Protein AF-0000000087409916 (afdb_homodimer)

Structure (mmCIF, N/CA/C/O backbone):
data_AF-0000000087409916-model_v1
#
loop_
_entity.id
_entity.type
_entity.pdbx_description
1 polymer 'TonB-dependent receptor'
#
loop_
_atom_site.group_PDB
_atom_site.id
_atom_site.type_symbol
_atom_site.label_atom_id
_atom_site.label_alt_id
_atom_site.label_comp_id
_atom_site.label_asym_id
_atom_site.label_entity_id
_atom_site.label_seq_id
_atom_site.pdbx_PDB_ins_code
_atom_site.Cartn_x
_atom_site.Cartn_y
_atom_site.Cartn_z
_atom_site.occupancy
_atom_site.B_iso_or_equiv
_atom_site.auth_seq_id
_atom_site.auth_comp_id
_atom_site.auth_asym_id
_atom_site.auth_atom_id
_atom_site.pdbx_PDB_model_num
ATOM 1 N N . MET A 1 1 ? -14.523 45.875 -46.938 1 24.95 1 MET A N 1
ATOM 2 C CA . MET A 1 1 ? -15.156 46.344 -45.688 1 24.95 1 MET A CA 1
ATOM 3 C C . MET A 1 1 ? -16.422 45.531 -45.406 1 24.95 1 MET A C 1
ATOM 5 O O . MET A 1 1 ? -17.5 45.875 -45.875 1 24.95 1 MET A O 1
ATOM 9 N N . TYR A 1 2 ? -16.422 44.188 -45.375 1 23.02 2 TYR A N 1
ATOM 10 C CA . TYR A 1 2 ? -17.234 43.094 -45.906 1 23.02 2 TYR A CA 1
ATOM 11 C C . TYR A 1 2 ? -18.422 42.781 -45 1 23.02 2 TYR A C 1
ATOM 13 O O . TYR A 1 2 ? -18.25 42.5 -43.812 1 23.02 2 TYR A O 1
ATOM 21 N N . LYS A 1 3 ? -19.516 43.531 -45.25 1 30.23 3 LYS A N 1
ATOM 22 C CA . LYS A 1 3 ? -20.688 43.906 -44.469 1 30.23 3 LYS A CA 1
ATOM 23 C C . LYS A 1 3 ? -21.5 42.688 -44.031 1 30.23 3 LYS A C 1
ATOM 25 O O . LYS A 1 3 ? -22.5 42.344 -44.688 1 30.23 3 LYS A O 1
ATOM 30 N N . PRO A 1 4 ? -20.906 41.469 -43.625 1 27.36 4 PRO A N 1
ATOM 31 C CA . PRO A 1 4 ? -21.5 40.188 -43.906 1 27.36 4 PRO A CA 1
ATOM 32 C C . PRO A 1 4 ? -22.844 39.969 -43.219 1 27.36 4 PRO A C 1
ATOM 34 O O . PRO A 1 4 ? -23.031 40.406 -42.094 1 27.36 4 PRO A O 1
ATOM 37 N N . ILE A 1 5 ? -24.047 39.906 -43.875 1 28.89 5 ILE A N 1
ATOM 38 C CA . ILE A 1 5 ? -25.5 39.969 -43.781 1 28.89 5 ILE A CA 1
ATOM 39 C C . ILE A 1 5 ? -26.016 38.844 -42.906 1 28.89 5 ILE A C 1
ATOM 41 O O . ILE A 1 5 ? -25.656 37.656 -43.094 1 28.89 5 ILE A O 1
ATOM 45 N N . PHE A 1 6 ? -26.531 39.062 -41.625 1 28.78 6 PHE A N 1
ATOM 46 C CA . PHE A 1 6 ? -26.875 38.312 -40.406 1 28.78 6 PHE A CA 1
ATOM 47 C C . PHE A 1 6 ? -28.016 37.344 -40.688 1 28.78 6 PHE A C 1
ATOM 49 O O . PHE A 1 6 ? -29.156 37.781 -40.906 1 28.78 6 PHE A O 1
ATOM 56 N N . ASN A 1 7 ? -27.797 36.125 -41.438 1 23.36 7 ASN A N 1
ATOM 57 C CA . ASN A 1 7 ? -28.547 35.219 -42.281 1 23.36 7 ASN A CA 1
ATOM 58 C C . ASN A 1 7 ? -29.797 34.719 -41.562 1 23.36 7 ASN A C 1
ATOM 60 O O . ASN A 1 7 ? -30.844 34.531 -42.188 1 23.36 7 ASN A O 1
ATOM 64 N N . LYS A 1 8 ? -29.719 34.031 -40.281 1 23.89 8 LYS A N 1
ATOM 65 C CA . LYS A 1 8 ? -29.641 32.594 -40.125 1 23.89 8 LYS A CA 1
ATOM 66 C C . LYS A 1 8 ? -30.891 32.031 -39.469 1 23.89 8 LYS A C 1
ATOM 68 O O . LYS A 1 8 ? -30.953 30.859 -39.125 1 23.89 8 LYS A O 1
ATOM 73 N N . ARG A 1 9 ? -32.062 32.781 -39.094 1 25.3 9 ARG A N 1
ATOM 74 C CA . ARG A 1 9 ? -32.938 32.156 -38.094 1 25.3 9 ARG A CA 1
ATOM 75 C C . ARG A 1 9 ? -34.031 31.344 -38.75 1 25.3 9 ARG A C 1
ATOM 77 O O . ARG A 1 9 ? -35.219 31.5 -38.406 1 25.3 9 ARG A O 1
ATOM 84 N N . ASN A 1 10 ? -34.062 30.406 -39.719 1 22.73 10 ASN A N 1
ATOM 85 C CA . ASN A 1 10 ? -35.188 30.141 -40.625 1 22.73 10 ASN A CA 1
ATOM 86 C C . ASN A 1 10 ? -36.281 29.359 -39.906 1 22.73 10 ASN A C 1
ATOM 88 O O . ASN A 1 10 ? -36.062 28.234 -39.469 1 22.73 10 ASN A O 1
ATOM 92 N N . VAL A 1 11 ? -37.219 30.016 -39.312 1 28.17 11 VAL A N 1
ATOM 93 C CA . VAL A 1 11 ? -38.219 29.453 -38.406 1 28.17 11 VAL A CA 1
ATOM 94 C C . VAL A 1 11 ? -39.25 28.672 -39.188 1 28.17 11 VAL A C 1
ATOM 96 O O . VAL A 1 11 ? -39.906 29.203 -40.094 1 28.17 11 VAL A O 1
ATOM 99 N N . LEU A 1 12 ? -39.062 27.406 -39.562 1 27.73 12 LEU A N 1
ATOM 100 C CA . LEU A 1 12 ? -39.812 26.625 -40.562 1 27.73 12 LEU A CA 1
ATOM 101 C C . LEU A 1 12 ? -41.25 26.484 -40.156 1 27.73 12 LEU A C 1
ATOM 103 O O . LEU A 1 12 ? -41.562 26.016 -39.062 1 27.73 12 LEU A O 1
ATOM 107 N N . LYS A 1 13 ? -42.062 27.422 -40.75 1 27.22 13 LYS A N 1
ATOM 108 C CA . LYS A 1 13 ? -43.469 27.625 -40.5 1 27.22 13 LYS A CA 1
ATOM 109 C C . LYS A 1 13 ? -44.344 26.594 -41.219 1 27.22 13 LYS A C 1
ATOM 111 O O . LYS A 1 13 ? -44.219 26.453 -42.438 1 27.22 13 LYS A O 1
ATOM 116 N N . PHE A 1 14 ? -44.844 25.516 -40.625 1 29.8 14 PHE A N 1
ATOM 117 C CA . PHE A 1 14 ? -45.531 24.359 -41.188 1 29.8 14 PHE A CA 1
ATOM 118 C C . PHE A 1 14 ? -46.938 24.75 -41.625 1 29.8 14 PHE A C 1
ATOM 120 O O . PHE A 1 14 ? -47.781 25.141 -40.812 1 29.8 14 PHE A O 1
ATOM 127 N N . ILE A 1 15 ? -47.062 25.406 -42.812 1 24.64 15 ILE A N 1
ATOM 128 C CA . ILE A 1 15 ? -48.281 26.062 -43.188 1 24.64 15 ILE A CA 1
ATOM 129 C C . ILE A 1 15 ? -49.375 25.016 -43.5 1 24.64 15 ILE A C 1
ATOM 131 O O . ILE A 1 15 ? -50.469 25.094 -43 1 24.64 15 ILE A O 1
ATOM 135 N N . HIS A 1 16 ? -49.625 24.703 -44.781 1 27.64 16 HIS A N 1
ATOM 136 C CA . HIS A 1 16 ? -50.938 24.469 -45.375 1 27.64 16 HIS A CA 1
ATOM 137 C C . HIS A 1 16 ? -51.281 23 -45.375 1 27.64 16 HIS A C 1
ATOM 139 O O . HIS A 1 16 ? -50.469 22.141 -45.719 1 27.64 16 HIS A O 1
ATOM 145 N N . PHE A 1 17 ? -52.531 22.703 -44.875 1 30.12 17 PHE A N 1
ATOM 146 C CA . PHE A 1 17 ? -53.156 21.453 -44.438 1 30.12 17 PHE A CA 1
ATOM 147 C C . PHE A 1 17 ? -53.781 20.719 -45.625 1 30.12 17 PHE A C 1
ATOM 149 O O . PHE A 1 17 ? -55 20.766 -45.844 1 30.12 17 PHE A O 1
ATOM 156 N N . ASN A 1 18 ? -53.281 20.688 -46.875 1 27.28 18 ASN A N 1
ATOM 157 C CA . ASN A 1 18 ? -54.188 20.297 -47.969 1 27.28 18 ASN A CA 1
ATOM 158 C C . ASN A 1 18 ? -54.812 18.938 -47.688 1 27.28 18 ASN A C 1
ATOM 160 O O . ASN A 1 18 ? -54.281 18.125 -46.938 1 27.28 18 ASN A O 1
ATOM 164 N N . ASN A 1 19 ? -56 18.562 -48.406 1 27.33 19 ASN A N 1
ATOM 165 C CA . ASN A 1 19 ? -57.188 17.719 -48.281 1 27.33 19 ASN A CA 1
ATOM 166 C C . ASN A 1 19 ? -56.844 16.25 -48.344 1 27.33 19 ASN A C 1
ATOM 168 O O . ASN A 1 19 ? -57.75 15.398 -48.438 1 27.33 19 ASN A O 1
ATOM 172 N N . HIS A 1 20 ? -56 15.852 -49.281 1 26.16 20 HIS A N 1
ATOM 173 C CA . HIS A 1 20 ? -56.062 14.453 -49.688 1 26.16 20 HIS A CA 1
ATOM 174 C C . HIS A 1 20 ? -55.969 13.508 -48.5 1 26.16 20 HIS A C 1
ATOM 176 O O . HIS A 1 20 ? -55.375 13.859 -47.469 1 26.16 20 HIS A O 1
ATOM 182 N N . SER A 1 21 ? -56.688 12.211 -48.625 1 23.44 21 SER A N 1
ATOM 183 C CA . SER A 1 21 ? -57.219 11.438 -47.5 1 23.44 21 SER A CA 1
ATOM 184 C C . SER A 1 21 ? -56.156 11.297 -46.375 1 23.44 21 SER A C 1
ATOM 186 O O . SER A 1 21 ? -56.438 11.555 -45.219 1 23.44 21 SER A O 1
ATOM 188 N N . TYR A 1 22 ? -55.469 10.07 -46.5 1 27.27 22 TYR A N 1
ATOM 189 C CA . TYR A 1 22 ? -55.094 9.273 -45.344 1 27.27 22 TYR A CA 1
ATOM 190 C C . TYR A 1 22 ? -54 9.969 -44.562 1 27.27 22 TYR A C 1
ATOM 192 O O . TYR A 1 22 ? -53.281 9.328 -43.781 1 27.27 22 TYR A O 1
ATOM 200 N N . SER A 1 23 ? -53.594 11.148 -44.969 1 22.56 23 SER A N 1
ATOM 201 C CA . SER A 1 23 ? -52.25 11.703 -45 1 22.56 23 SER A CA 1
ATOM 202 C C . SER A 1 23 ? -51.75 12.016 -43.594 1 22.56 23 SER A C 1
ATOM 204 O O . SER A 1 23 ? -50.531 12.055 -43.344 1 22.56 23 SER A O 1
ATOM 206 N N . LEU A 1 24 ? -52.594 12.688 -42.781 1 21.72 24 LEU A N 1
ATOM 207 C CA . LEU A 1 24 ? -51.875 13.695 -42.031 1 21.72 24 LEU A CA 1
ATOM 208 C C . LEU A 1 24 ? -51.125 13.062 -40.875 1 21.72 24 LEU A C 1
ATOM 210 O O . LEU A 1 24 ? -49.969 13.406 -40.594 1 21.72 24 LEU A O 1
ATOM 214 N N . PHE A 1 25 ? -51.812 12.375 -39.812 1 22.84 25 PHE A N 1
ATOM 215 C CA . PHE A 1 25 ? -51.688 12.016 -38.406 1 22.84 25 PHE A CA 1
ATOM 216 C C . PHE A 1 25 ? -50.781 10.789 -38.25 1 22.84 25 PHE A C 1
ATOM 218 O O . PHE A 1 25 ? -50.719 10.219 -37.156 1 22.84 25 PHE A O 1
ATOM 225 N N . SER A 1 26 ? -50.125 10.086 -39.375 1 23.95 26 SER A N 1
ATOM 226 C CA . SER A 1 26 ? -48.781 9.891 -39.969 1 23.95 26 SER A CA 1
ATOM 227 C C . SER A 1 26 ? -48 11.195 -39.969 1 23.95 26 SER A C 1
ATOM 229 O O . SER A 1 26 ? -46.875 11.234 -40.469 1 23.95 26 SER A O 1
ATOM 231 N N . VAL A 1 27 ? -48.75 12.391 -39.656 1 24.75 27 VAL A N 1
ATOM 232 C CA . VAL A 1 27 ? -48.781 13.734 -39.094 1 24.75 27 VAL A CA 1
ATOM 233 C C . VAL A 1 27 ? -48.719 13.648 -37.562 1 24.75 27 VAL A C 1
ATOM 235 O O . VAL A 1 27 ? -49.188 12.68 -36.969 1 24.75 27 VAL A O 1
ATOM 238 N N . ILE A 1 28 ? -49.031 14.484 -36.25 1 25.75 28 ILE A N 1
ATOM 239 C CA . ILE A 1 28 ? -48.031 14.5 -35.188 1 25.75 28 ILE A CA 1
ATOM 240 C C . ILE A 1 28 ? -48.125 13.219 -34.375 1 25.75 28 ILE A C 1
ATOM 242 O O . ILE A 1 28 ? -49.156 12.977 -33.719 1 25.75 28 ILE A O 1
ATOM 246 N N . GLY A 1 29 ? -48.125 12.023 -34.719 1 20.98 29 GLY A N 1
ATOM 247 C CA . GLY A 1 29 ? -48.375 10.625 -34.438 1 20.98 29 GLY A CA 1
ATOM 248 C C . GLY A 1 29 ? -47.906 10.227 -33.031 1 20.98 29 GLY A C 1
ATOM 249 O O . GLY A 1 29 ? -47.625 9.055 -32.781 1 20.98 29 GLY A O 1
ATOM 250 N N . LYS A 1 30 ? -47.438 11.148 -32.219 1 22.72 30 LYS A N 1
ATOM 251 C CA . LYS A 1 30 ? -46.594 10.766 -31.078 1 22.72 30 LYS A CA 1
ATOM 252 C C . LYS A 1 30 ? -47.438 10.156 -29.969 1 22.72 30 LYS A C 1
ATOM 254 O O . LYS A 1 30 ? -48.406 10.75 -29.531 1 22.72 30 LYS A O 1
ATOM 259 N N . GLU A 1 31 ? -47.594 8.812 -29.922 1 23.45 31 GLU A N 1
ATOM 260 C CA . GLU A 1 31 ? -48.375 7.996 -29 1 23.45 31 GLU A CA 1
ATOM 261 C C . GLU A 1 31 ? -48.031 8.328 -27.547 1 23.45 31 GLU A C 1
ATOM 263 O O . GLU A 1 31 ? -46.875 8.305 -27.156 1 23.45 31 GLU A O 1
ATOM 268 N N . VAL A 1 32 ? -48.719 9.211 -26.969 1 24.86 32 VAL A N 1
ATOM 269 C CA . VAL A 1 32 ? -48.469 9.664 -25.609 1 24.86 32 VAL A CA 1
ATOM 270 C C . VAL A 1 32 ? -48.938 8.594 -24.609 1 24.86 32 VAL A C 1
ATOM 272 O O . VAL A 1 32 ? -50.125 8.234 -24.578 1 24.86 32 VAL A O 1
ATOM 275 N N . ILE A 1 33 ? -48.125 7.516 -24.438 1 22.28 33 ILE A N 1
ATOM 276 C CA . ILE A 1 33 ? -48.5 6.34 -23.641 1 22.28 33 ILE A CA 1
ATOM 277 C C . ILE A 1 33 ? -48.781 6.758 -22.203 1 22.28 33 ILE A C 1
ATOM 279 O O . ILE A 1 33 ? -47.938 7.387 -21.547 1 22.28 33 ILE A O 1
ATOM 283 N N . ILE A 1 34 ? -50.062 6.883 -21.906 1 24.91 34 ILE A N 1
ATOM 284 C CA . ILE A 1 34 ? -50.594 7.375 -20.656 1 24.91 34 ILE A CA 1
ATOM 285 C C . ILE A 1 34 ? -50.5 6.293 -19.578 1 24.91 34 ILE A C 1
ATOM 287 O O . ILE A 1 34 ? -51.094 5.23 -19.703 1 24.91 34 ILE A O 1
ATOM 291 N N . GLY A 1 35 ? -49.281 5.977 -19.109 1 21.17 35 GLY A N 1
ATOM 292 C CA . GLY A 1 35 ? -49.062 4.867 -18.188 1 21.17 35 GLY A CA 1
ATOM 293 C C . GLY A 1 35 ? -49.906 4.984 -16.922 1 21.17 35 GLY A C 1
ATOM 294 O O . GLY A 1 35 ? -49.875 6.02 -16.25 1 21.17 35 GLY A O 1
ATOM 295 N N . VAL A 1 36 ? -51.031 4.258 -16.922 1 22.45 36 VAL A N 1
ATOM 296 C CA . VAL A 1 36 ? -52.094 4.254 -15.898 1 22.45 36 VAL A CA 1
ATOM 297 C C . VAL A 1 36 ? -51.562 3.598 -14.625 1 22.45 36 VAL A C 1
ATOM 299 O O . VAL A 1 36 ? -51 2.504 -14.672 1 22.45 36 VAL A O 1
ATOM 302 N N . LEU A 1 37 ? -51.281 4.32 -13.633 1 20.61 37 LEU A N 1
ATOM 303 C CA . LEU A 1 37 ? -50.781 4.008 -12.297 1 20.61 37 LEU A CA 1
ATOM 304 C C . LEU A 1 37 ? -51.75 3.102 -11.547 1 20.61 37 LEU A C 1
ATOM 306 O O . LEU A 1 37 ? -52.812 3.537 -11.148 1 20.61 37 LEU A O 1
ATOM 310 N N . SER A 1 38 ? -51.969 1.78 -12.047 1 20.62 38 SER A N 1
ATOM 311 C CA . SER A 1 38 ? -53 0.954 -11.406 1 20.62 38 SER A CA 1
ATOM 312 C C . SER A 1 38 ? -52.656 0.692 -9.945 1 20.62 38 SER A C 1
ATOM 314 O O . SER A 1 38 ? -51.5 0.428 -9.609 1 20.62 38 SER A O 1
ATOM 316 N N . VAL A 1 39 ? -53.406 1.219 -9.047 1 22.33 39 VAL A N 1
ATOM 317 C CA . VAL A 1 39 ? -53.438 1.222 -7.586 1 22.33 39 VAL A CA 1
ATOM 318 C C . VAL A 1 39 ? -53.719 -0.186 -7.074 1 22.33 39 VAL A C 1
ATOM 320 O O . VAL A 1 39 ? -54.812 -0.73 -7.312 1 22.33 39 VAL A O 1
ATOM 323 N N . ALA A 1 40 ? -52.75 -1.167 -7.285 1 21.67 40 ALA A N 1
ATOM 324 C CA . ALA A 1 40 ? -53.031 -2.58 -7.047 1 21.67 40 ALA A CA 1
ATOM 325 C C . ALA A 1 40 ? -53.594 -2.799 -5.641 1 21.67 40 ALA A C 1
ATOM 327 O O . ALA A 1 40 ? -53.094 -2.209 -4.676 1 21.67 40 ALA A O 1
ATOM 328 N N . THR A 1 41 ? -54.812 -3.277 -5.535 1 21 41 THR A N 1
ATOM 329 C CA . THR A 1 41 ? -55.75 -3.65 -4.473 1 21 41 THR A CA 1
ATOM 330 C C . THR A 1 41 ? -55.188 -4.785 -3.629 1 21 41 THR A C 1
ATOM 332 O O . THR A 1 41 ? -54.344 -5.562 -4.105 1 21 41 THR A O 1
ATOM 335 N N . LEU A 1 42 ? -55.375 -4.805 -2.281 1 22.62 42 LEU A N 1
ATOM 336 C CA . LEU A 1 42 ? -54.969 -5.465 -1.042 1 22.62 42 LEU A CA 1
ATOM 337 C C . LEU A 1 42 ? -55.375 -6.938 -1.059 1 22.62 42 LEU A C 1
ATOM 339 O O . LEU A 1 42 ? -56.375 -7.32 -0.424 1 22.62 42 LEU A O 1
ATOM 343 N N . GLN A 1 43 ? -55.281 -7.75 -2.262 1 20.45 43 GLN A N 1
ATOM 344 C CA . GLN A 1 43 ? -56.031 -8.992 -2.203 1 20.45 43 GLN A CA 1
ATOM 345 C C . GLN A 1 43 ? -55.469 -9.922 -1.125 1 20.45 43 GLN A C 1
ATOM 347 O O . GLN A 1 43 ? -54.281 -9.914 -0.847 1 20.45 43 GLN A O 1
ATOM 352 N N . HIS A 1 44 ? -56.344 -10.5 -0.271 1 22.73 44 HIS A N 1
ATOM 353 C CA . HIS A 1 44 ? -56.375 -11.352 0.91 1 22.73 44 HIS A CA 1
ATOM 354 C C . HIS A 1 44 ? -55.812 -12.734 0.608 1 22.73 44 HIS A C 1
ATOM 356 O O . HIS A 1 44 ? -56.406 -13.492 -0.177 1 22.73 44 HIS A O 1
ATOM 362 N N . ALA A 1 45 ? -54.562 -12.906 0.102 1 22.7 45 ALA A N 1
ATOM 363 C CA . ALA A 1 45 ? -54.25 -14.234 -0.414 1 22.7 45 ALA A CA 1
ATOM 364 C C . ALA A 1 45 ? -54.281 -15.281 0.695 1 22.7 45 ALA A C 1
ATOM 366 O O . ALA A 1 45 ? -53.656 -15.102 1.751 1 22.7 45 ALA A O 1
ATOM 367 N N . THR A 1 46 ? -55.344 -16.078 0.698 1 21.53 46 THR A N 1
ATOM 368 C CA . THR A 1 46 ? -55.656 -17.203 1.551 1 21.53 46 THR A CA 1
ATOM 369 C C . THR A 1 46 ? -54.531 -18.219 1.591 1 21.53 46 THR A C 1
ATOM 371 O O . THR A 1 46 ? -53.844 -18.422 0.589 1 21.53 46 THR A O 1
ATOM 374 N N . ALA A 1 47 ? -54.094 -18.562 2.777 1 22.47 47 ALA A N 1
ATOM 375 C CA . ALA A 1 47 ? -53.031 -19.406 3.32 1 22.47 47 ALA A CA 1
ATOM 376 C C . ALA A 1 47 ? -53.125 -20.828 2.768 1 22.47 47 ALA A C 1
ATOM 378 O O . ALA A 1 47 ? -53.906 -21.641 3.268 1 22.47 47 ALA A O 1
ATOM 379 N N . ASN A 1 48 ? -53.375 -21.109 1.359 1 21.39 48 ASN A N 1
ATOM 380 C CA . ASN A 1 48 ? -53.594 -22.516 1.025 1 21.39 48 ASN A CA 1
ATOM 381 C C . ASN A 1 48 ? -52.438 -23.391 1.424 1 21.39 48 ASN A C 1
ATOM 383 O O . ASN A 1 48 ? -51.281 -23.016 1.251 1 21.39 48 ASN A O 1
ATOM 387 N N . SER A 1 49 ? -52.625 -24.406 2.287 1 22.81 49 SER A N 1
ATOM 388 C CA . SER A 1 49 ? -51.875 -25.5 2.885 1 22.81 49 SER A CA 1
ATOM 389 C C . SER A 1 49 ? -51.156 -26.328 1.823 1 22.81 49 SER A C 1
ATOM 391 O O . SER A 1 49 ? -51.781 -27.078 1.07 1 22.81 49 SER A O 1
ATOM 393 N N . ILE A 1 50 ? -50.375 -25.656 0.863 1 23.39 50 ILE A N 1
ATOM 394 C CA . ILE A 1 50 ? -49.875 -26.516 -0.201 1 23.39 50 ILE A CA 1
ATOM 395 C C . ILE A 1 50 ? -49 -27.641 0.399 1 23.39 50 ILE A C 1
ATOM 397 O O . ILE A 1 50 ? -48.031 -27.375 1.086 1 23.39 50 ILE A O 1
ATOM 401 N N . SER A 1 51 ? -49.594 -28.812 0.686 1 23.7 51 SER A N 1
ATOM 402 C CA . SER A 1 51 ? -49.062 -30.141 0.983 1 23.7 51 SER A CA 1
ATOM 403 C C . SER A 1 51 ? -47.906 -30.5 0.054 1 23.7 51 SER A C 1
ATOM 405 O O . SER A 1 51 ? -48.094 -30.531 -1.167 1 23.7 51 SER A O 1
ATOM 407 N N . ILE A 1 52 ? -46.781 -29.953 0.356 1 23.64 52 ILE A N 1
ATOM 408 C CA . ILE A 1 52 ? -45.531 -30.203 -0.377 1 23.64 52 ILE A CA 1
ATOM 409 C C . ILE A 1 52 ? -45.281 -31.719 -0.456 1 23.64 52 ILE A C 1
ATOM 411 O O . ILE A 1 52 ? -45.031 -32.375 0.563 1 23.64 52 ILE A O 1
ATOM 415 N N . ASP A 1 53 ? -46.094 -32.375 -1.256 1 23.39 53 ASP A N 1
ATOM 416 C CA . ASP A 1 53 ? -45.875 -33.781 -1.619 1 23.39 53 ASP A CA 1
ATOM 417 C C . ASP A 1 53 ? -44.406 -34 -2.031 1 23.39 53 ASP A C 1
ATOM 419 O O . ASP A 1 53 ? -43.844 -33.188 -2.766 1 23.39 53 ASP A O 1
ATOM 423 N N . THR A 1 54 ? -43.688 -34.719 -1.24 1 24.84 54 THR A N 1
ATOM 424 C CA . THR A 1 54 ? -42.312 -35.281 -1.313 1 24.84 54 THR A CA 1
ATOM 425 C C . THR A 1 54 ? -42.094 -35.969 -2.666 1 24.84 54 THR A C 1
ATOM 427 O O . THR A 1 54 ? -42.156 -37.188 -2.775 1 24.84 54 THR A O 1
ATOM 430 N N . ASP A 1 55 ? -42.656 -35.406 -3.742 1 24.09 55 ASP A N 1
ATOM 431 C CA . ASP A 1 55 ? -42.406 -36.188 -4.938 1 24.09 55 ASP A CA 1
ATOM 432 C C . ASP A 1 55 ? -40.906 -36.406 -5.141 1 24.09 55 ASP A C 1
ATOM 434 O O . ASP A 1 55 ? -40.094 -35.562 -4.715 1 24.09 55 ASP A O 1
ATOM 438 N N . ARG A 1 56 ? -40.531 -37.625 -5.629 1 27.16 56 ARG A N 1
ATOM 439 C CA . ARG A 1 56 ? -39.312 -38.281 -6.09 1 27.16 56 ARG A CA 1
ATOM 440 C C . ARG A 1 56 ? -38.562 -37.438 -7.086 1 27.16 56 ARG A C 1
ATOM 442 O O . ARG A 1 56 ? -38.969 -37.281 -8.234 1 27.16 56 ARG A O 1
ATOM 449 N N . ILE A 1 57 ? -38.094 -36.281 -6.645 1 26.22 57 ILE A N 1
ATOM 450 C CA . ILE A 1 57 ? -37.281 -35.438 -7.5 1 26.22 57 ILE A CA 1
ATOM 451 C C . ILE A 1 57 ? -36.156 -36.25 -8.148 1 26.22 57 ILE A C 1
ATOM 453 O O . ILE A 1 57 ? -35.281 -36.781 -7.461 1 26.22 57 ILE A O 1
ATOM 457 N N . ASP A 1 58 ? -36.406 -36.906 -9.297 1 24.12 58 ASP A N 1
ATOM 458 C CA . ASP A 1 58 ? -35.562 -37.656 -10.203 1 24.12 58 ASP A CA 1
ATOM 459 C C . ASP A 1 58 ? -34.281 -36.875 -10.508 1 24.12 58 ASP A C 1
ATOM 461 O O . ASP A 1 58 ? -34.25 -35.656 -10.438 1 24.12 58 ASP A O 1
ATOM 465 N N . ASN A 1 59 ? -33.062 -37.625 -10.672 1 26.27 59 ASN A N 1
ATOM 466 C CA . ASN A 1 59 ? -31.656 -37.375 -10.852 1 26.27 59 ASN A CA 1
ATOM 467 C C . ASN A 1 59 ? -31.406 -36.344 -11.961 1 26.27 59 ASN A C 1
ATOM 469 O O . ASN A 1 59 ? -30.266 -35.938 -12.195 1 26.27 59 ASN A O 1
ATOM 473 N N . ASP A 1 60 ? -32.312 -36.25 -12.938 1 28.25 60 ASP A N 1
ATOM 474 C CA . ASP A 1 60 ? -32.062 -35.5 -14.156 1 28.25 60 ASP A CA 1
ATOM 475 C C . ASP A 1 60 ? -32.031 -34 -13.859 1 28.25 60 ASP A C 1
ATOM 477 O O . ASP A 1 60 ? -31.672 -33.188 -14.727 1 28.25 60 ASP A O 1
ATOM 481 N N . THR A 1 61 ? -32.781 -33.469 -12.961 1 31.2 61 THR A N 1
ATOM 482 C CA . THR A 1 61 ? -32.969 -32.031 -12.727 1 31.2 61 THR A CA 1
ATOM 483 C C . THR A 1 61 ? -31.688 -31.453 -12.109 1 31.2 61 THR A C 1
ATOM 485 O O . THR A 1 61 ? -31.594 -30.234 -11.953 1 31.2 61 THR A O 1
ATOM 488 N N . MET A 1 62 ? -30.859 -32.188 -11.578 1 30.62 62 MET A N 1
ATOM 489 C CA . MET A 1 62 ? -29.656 -31.625 -10.969 1 30.62 62 MET A CA 1
ATOM 490 C C . MET A 1 62 ? -28.688 -31.125 -12.039 1 30.62 62 MET A C 1
ATOM 492 O O . MET A 1 62 ? -27.812 -30.297 -11.758 1 30.62 62 MET A O 1
ATOM 496 N N . ALA A 1 63 ? -28.562 -31.719 -13.211 1 33.75 63 ALA A N 1
ATOM 497 C CA . ALA A 1 63 ? -27.625 -31.312 -14.242 1 33.75 63 ALA A CA 1
ATOM 498 C C . ALA A 1 63 ? -28.016 -29.953 -14.836 1 33.75 63 ALA A C 1
ATOM 500 O O . ALA A 1 63 ? -27.141 -29.125 -15.117 1 33.75 63 ALA A O 1
ATOM 501 N N . THR A 1 64 ? -29.266 -29.75 -15.148 1 34.41 64 THR A N 1
ATOM 502 C CA . THR A 1 64 ? -29.719 -28.484 -15.719 1 34.41 64 THR A CA 1
ATOM 503 C C . THR A 1 64 ? -29.422 -27.328 -14.758 1 34.41 64 THR A C 1
ATOM 505 O O . THR A 1 64 ? -29.156 -26.203 -15.195 1 34.41 64 THR A O 1
ATOM 508 N N . ASP A 1 65 ? -29.484 -27.516 -13.5 1 34.28 65 ASP A N 1
ATOM 509 C CA . ASP A 1 65 ? -29.297 -26.484 -12.484 1 34.28 65 ASP A CA 1
ATOM 510 C C . ASP A 1 65 ? -27.812 -26.109 -12.352 1 34.28 65 ASP A C 1
ATOM 512 O O . ASP A 1 65 ? -27.484 -24.984 -11.992 1 34.28 65 ASP A O 1
ATOM 516 N N . ARG A 1 66 ? -26.953 -27 -12.703 1 38.94 66 ARG A N 1
ATOM 517 C CA . ARG A 1 66 ? -25.531 -26.766 -12.57 1 38.94 66 ARG A CA 1
ATOM 518 C C . ARG A 1 66 ? -25.016 -25.859 -13.68 1 38.94 66 ARG A C 1
ATOM 520 O O . ARG A 1 66 ? -24.125 -25.031 -13.453 1 38.94 66 ARG A O 1
ATOM 527 N N . ASN A 1 67 ? -25.406 -26.125 -14.898 1 40.44 67 ASN A N 1
ATOM 528 C CA . ASN A 1 67 ? -25.016 -25.219 -15.977 1 40.44 67 ASN A CA 1
ATOM 529 C C . ASN A 1 67 ? -25.5 -23.797 -15.711 1 40.44 67 ASN A C 1
ATOM 531 O O . ASN A 1 67 ? -24.797 -22.828 -16 1 40.44 67 ASN A O 1
ATOM 535 N N . VAL A 1 68 ? -26.703 -23.656 -15.203 1 37.94 68 VAL A N 1
ATOM 536 C CA . VAL A 1 68 ? -27.25 -22.375 -14.797 1 37.94 68 VAL A CA 1
ATOM 537 C C . VAL A 1 68 ? -26.422 -21.781 -13.656 1 37.94 68 VAL A C 1
ATOM 539 O O . VAL A 1 68 ? -26.156 -20.578 -13.625 1 37.94 68 VAL A O 1
ATOM 542 N N . VAL A 1 69 ? -25.875 -22.625 -12.883 1 41.62 69 VAL A N 1
ATOM 543 C CA . VAL A 1 69 ? -25.125 -22.188 -11.719 1 41.62 69 VAL A CA 1
ATOM 544 C C . VAL A 1 69 ? -23.766 -21.641 -12.172 1 41.62 69 VAL A C 1
ATOM 546 O O . VAL A 1 69 ? -23.312 -20.594 -11.688 1 41.62 69 VAL A O 1
ATOM 549 N N . LEU A 1 70 ? -23.203 -22.344 -13.117 1 44.97 70 LEU A N 1
ATOM 550 C CA . LEU A 1 70 ? -21.922 -21.844 -13.586 1 44.97 70 LEU A CA 1
ATOM 551 C C . LEU A 1 70 ? -22.078 -20.5 -14.305 1 44.97 70 LEU A C 1
ATOM 553 O O . LEU A 1 70 ? -21.234 -19.609 -14.172 1 44.97 70 LEU A O 1
ATOM 557 N N . GLU A 1 7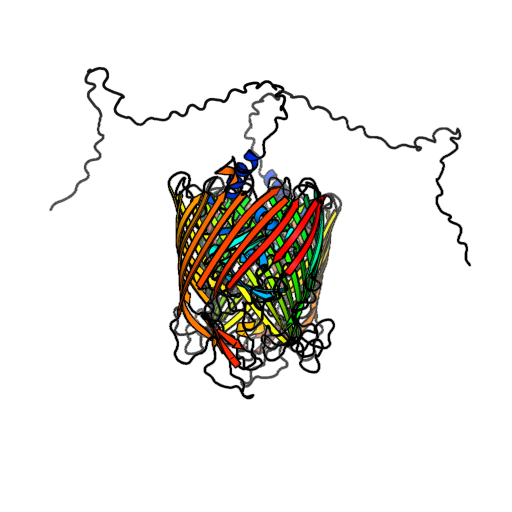1 ? -23.109 -20.469 -15.07 1 46.22 71 GLU A N 1
ATOM 558 C CA . GLU A 1 71 ? -23.359 -19.219 -15.773 1 46.22 71 GLU A CA 1
ATOM 559 C C . GLU A 1 71 ? -23.578 -18.062 -14.797 1 46.22 71 GLU A C 1
ATOM 561 O O . GLU A 1 71 ? -23.297 -16.906 -15.125 1 46.22 71 GLU A O 1
ATOM 566 N N . GLU A 1 72 ? -23.906 -18.469 -13.609 1 47.16 72 GLU A N 1
ATOM 567 C CA . GLU A 1 72 ? -24.25 -17.422 -12.648 1 47.16 72 GLU A CA 1
ATOM 568 C C . GLU A 1 72 ? -23.109 -17.188 -11.664 1 47.16 72 GLU A C 1
ATOM 570 O O . GLU A 1 72 ? -23.125 -16.219 -10.906 1 47.16 72 GLU A O 1
ATOM 575 N N . VAL A 1 73 ? -22.156 -18.016 -11.945 1 47.81 73 VAL A N 1
ATOM 576 C CA . VAL A 1 73 ? -21.047 -17.859 -10.992 1 47.81 73 VAL A CA 1
ATOM 577 C C . VAL A 1 73 ? -20.172 -16.688 -11.406 1 47.81 73 VAL A C 1
ATOM 579 O O . VAL A 1 73 ? -19.844 -16.531 -12.586 1 47.81 73 VAL A O 1
ATOM 582 N N . SER A 1 74 ? -19.984 -15.828 -10.508 1 59.81 74 SER A N 1
ATOM 583 C CA . SER A 1 74 ? -19.094 -14.688 -10.727 1 59.81 74 SER A CA 1
ATOM 584 C C . SER A 1 74 ? -17.641 -15.141 -10.836 1 59.81 74 SER A C 1
ATOM 586 O O . SER A 1 74 ? -17.141 -15.867 -9.977 1 59.81 74 SER A O 1
ATOM 588 N N . VAL A 1 75 ? -17.172 -14.984 -12.078 1 57.72 75 VAL A N 1
ATOM 589 C CA . VAL A 1 75 ? -15.773 -15.32 -12.289 1 57.72 75 VAL A CA 1
ATOM 590 C C . VAL A 1 75 ? -14.953 -14.039 -12.477 1 57.72 75 VAL A C 1
ATOM 592 O O . VAL A 1 75 ? -15.492 -13 -12.852 1 57.72 75 VAL A O 1
ATOM 595 N N . THR A 1 76 ? -13.727 -14.117 -12.039 1 63.88 76 THR A N 1
ATOM 596 C CA . THR A 1 76 ? -12.883 -12.93 -12 1 63.88 76 THR A CA 1
ATOM 597 C C . THR A 1 76 ? -12.203 -12.703 -13.344 1 63.88 76 THR A C 1
ATOM 599 O O . THR A 1 76 ? -11.055 -13.102 -13.539 1 63.88 76 THR A O 1
ATOM 602 N N . GLY A 1 77 ? -12.984 -12.328 -14.344 1 60.25 77 GLY A N 1
ATOM 603 C CA . GLY A 1 77 ? -12.398 -11.883 -15.594 1 60.25 77 GLY A CA 1
ATOM 604 C C . GLY A 1 77 ? -12.305 -10.375 -15.711 1 60.25 77 GLY A C 1
ATOM 605 O O . GLY A 1 77 ? -11.664 -9.859 -16.625 1 60.25 77 GLY A O 1
ATOM 606 N N . THR A 1 78 ? -12.898 -9.773 -14.852 1 68.12 78 THR A N 1
ATOM 607 C CA . THR A 1 78 ? -12.891 -8.312 -14.781 1 68.12 78 THR A CA 1
ATOM 608 C C . THR A 1 78 ? -12.711 -7.844 -13.336 1 68.12 78 THR A C 1
ATOM 610 O O . THR A 1 78 ? -12.828 -8.633 -12.398 1 68.12 78 THR A O 1
ATOM 613 N N . ARG A 1 79 ? -12.328 -6.633 -13.312 1 74.81 79 ARG A N 1
ATOM 614 C CA . ARG A 1 79 ? -12.203 -6.047 -11.984 1 74.81 79 ARG A CA 1
ATOM 615 C C . ARG A 1 79 ? -13.555 -5.996 -11.281 1 74.81 79 ARG A C 1
ATOM 617 O O . ARG A 1 79 ? -13.672 -6.379 -10.109 1 74.81 79 ARG A O 1
ATOM 624 N N . ALA A 1 80 ? -14.531 -5.562 -12.07 1 77 80 ALA A N 1
ATOM 625 C CA . ALA A 1 80 ? -15.898 -5.645 -11.562 1 77 80 ALA A CA 1
ATOM 626 C C . ALA A 1 80 ? -16.484 -7.039 -11.766 1 77 80 ALA A C 1
ATOM 628 O O . ALA A 1 80 ? -16.219 -7.684 -12.789 1 77 80 ALA A O 1
ATOM 629 N N . PRO A 1 81 ? -17.234 -7.496 -10.812 1 75.56 81 PRO A N 1
ATOM 630 C CA . PRO A 1 81 ? -17.828 -8.828 -10.969 1 75.56 81 PRO A CA 1
ATOM 631 C C . PRO A 1 81 ? -18.828 -8.898 -12.117 1 75.56 81 PRO A C 1
ATOM 633 O O . PRO A 1 81 ? -19.75 -8.07 -12.188 1 75.56 81 PRO A O 1
ATOM 636 N N . LEU A 1 82 ? -18.531 -9.75 -13.023 1 73.38 82 LEU A N 1
ATOM 637 C CA . LEU A 1 82 ? -19.453 -10.102 -14.102 1 73.38 82 LEU A CA 1
ATOM 638 C C . LEU A 1 82 ? -19.719 -11.609 -14.117 1 73.38 82 LEU A C 1
ATOM 640 O O . LEU A 1 82 ? -18.859 -12.398 -13.703 1 73.38 82 LEU A O 1
ATOM 644 N N . THR A 1 83 ? -20.812 -11.945 -14.539 1 69.94 83 THR A N 1
ATOM 645 C CA . THR A 1 83 ? -21.094 -13.367 -14.688 1 69.94 83 THR A CA 1
ATOM 646 C C . THR A 1 83 ? -20.328 -13.953 -15.875 1 69.94 83 THR A C 1
ATOM 648 O O . THR A 1 83 ? -19.812 -13.211 -16.719 1 69.94 83 THR A O 1
ATOM 651 N N . VAL A 1 84 ? -20.234 -15.242 -15.844 1 66.25 84 VAL A N 1
ATOM 652 C CA . VAL A 1 84 ? -19.547 -15.914 -16.938 1 66.25 84 VAL A CA 1
ATOM 653 C C . VAL A 1 84 ? -20.203 -15.539 -18.266 1 66.25 84 VAL A C 1
ATOM 655 O O . VAL A 1 84 ? -19.5 -15.367 -19.281 1 66.25 84 VAL A O 1
ATOM 658 N N . SER A 1 85 ? -21.469 -15.391 -18.219 1 67.69 85 SER A N 1
ATOM 659 C CA . SER A 1 85 ? -22.188 -15.062 -19.438 1 67.69 85 SER A CA 1
ATOM 660 C C . SER A 1 85 ? -21.891 -13.633 -19.891 1 67.69 85 SER A C 1
ATOM 662 O O . SER A 1 85 ? -21.969 -13.32 -21.078 1 67.69 85 SER A O 1
ATOM 664 N N . GLN A 1 86 ? -21.531 -12.883 -18.969 1 73.19 86 GLN A N 1
ATOM 665 C CA . GLN A 1 86 ? -21.312 -11.477 -19.281 1 73.19 86 GLN A CA 1
ATOM 666 C C . GLN A 1 86 ? -19.859 -11.219 -19.656 1 73.19 86 GLN A C 1
ATOM 668 O O . GLN A 1 86 ? -19.531 -10.211 -20.281 1 73.19 86 GLN A O 1
ATOM 673 N N . GLN A 1 87 ? -19.125 -12.156 -19.359 1 77 87 GLN A N 1
ATOM 674 C CA . GLN A 1 87 ? -17.688 -11.938 -19.547 1 77 87 GLN A CA 1
ATOM 675 C C . GLN A 1 87 ? -17.312 -12.031 -21.016 1 77 87 GLN A C 1
ATOM 677 O O . GLN A 1 87 ? -17.828 -12.891 -21.734 1 77 87 GLN A O 1
ATOM 682 N N . ALA A 1 88 ? -16.438 -11.164 -21.406 1 75.69 88 ALA A N 1
ATOM 683 C CA . ALA A 1 88 ? -16 -11.117 -22.797 1 75.69 88 ALA A CA 1
ATOM 684 C C . ALA A 1 88 ? -14.594 -11.695 -22.953 1 75.69 88 ALA A C 1
ATOM 686 O O . ALA A 1 88 ? -13.867 -11.344 -23.891 1 75.69 88 ALA A O 1
ATOM 687 N N . ARG A 1 89 ? -14.141 -12.492 -21.953 1 80.88 89 ARG A N 1
ATOM 688 C CA . ARG A 1 89 ? -12.82 -13.109 -22.016 1 80.88 89 ARG A CA 1
ATOM 689 C C . ARG A 1 89 ? -12.914 -14.617 -21.828 1 80.88 89 ARG A C 1
ATOM 691 O O . ARG A 1 89 ? -13.914 -15.125 -21.328 1 80.88 89 ARG A O 1
ATOM 698 N N . MET A 1 90 ? -11.812 -15.188 -22.25 1 77.12 90 MET A N 1
ATOM 699 C CA . MET A 1 90 ? -11.734 -16.641 -22.078 1 77.12 90 MET A CA 1
ATOM 700 C C . MET A 1 90 ? -11.328 -17 -20.656 1 77.12 90 MET A C 1
ATOM 702 O O . MET A 1 90 ? -10.242 -16.641 -20.203 1 77.12 90 MET A O 1
ATOM 706 N N . VAL A 1 91 ? -12.18 -17.641 -19.969 1 81.94 91 VAL A N 1
ATOM 707 C CA . VAL A 1 91 ? -11.906 -18.156 -18.625 1 81.94 91 VAL A CA 1
ATOM 708 C C . VAL A 1 91 ? -12.25 -19.641 -18.578 1 81.94 91 VAL A C 1
ATOM 710 O O . VAL A 1 91 ? -13.375 -20.031 -18.891 1 81.94 91 VAL A O 1
ATOM 713 N N . THR A 1 92 ? -11.211 -20.391 -18.25 1 88 92 THR A N 1
ATOM 714 C CA . THR A 1 92 ? -11.43 -21.812 -18.016 1 88 92 THR A CA 1
ATOM 715 C C . THR A 1 92 ? -11.633 -22.094 -16.531 1 88 92 THR A C 1
ATOM 717 O O . THR A 1 92 ? -10.828 -21.656 -15.695 1 88 92 THR A O 1
ATOM 720 N N . VAL A 1 93 ? -12.711 -22.781 -16.219 1 88.5 93 VAL A N 1
ATOM 721 C CA . VAL A 1 93 ? -12.992 -23.109 -14.828 1 88.5 93 VAL A CA 1
ATOM 722 C C . VAL A 1 93 ? -12.969 -24.625 -14.648 1 88.5 93 VAL A C 1
ATOM 724 O O . VAL A 1 93 ? -13.703 -25.359 -15.328 1 88.5 93 VAL A O 1
ATOM 727 N N . LEU A 1 94 ? -12.102 -25.062 -13.781 1 93.19 94 LEU A N 1
ATOM 728 C CA . LEU A 1 94 ? -12.125 -26.453 -13.328 1 93.19 94 LEU A CA 1
ATOM 729 C C . LEU A 1 94 ? -12.945 -26.594 -12.055 1 93.19 94 LEU A C 1
ATOM 731 O O . LEU A 1 94 ? -12.477 -26.281 -10.961 1 93.19 94 LEU A O 1
ATOM 735 N N . SER A 1 95 ? -14.039 -27.172 -12.211 1 90.5 95 SER A N 1
ATOM 736 C CA . SER A 1 95 ? -15.039 -27.203 -11.141 1 90.5 95 SER A CA 1
ATOM 737 C C . SER A 1 95 ? -14.727 -28.297 -10.125 1 90.5 95 SER A C 1
ATOM 739 O O . SER A 1 95 ? -13.82 -29.109 -10.336 1 90.5 95 SER A O 1
ATOM 741 N N . ARG A 1 96 ? -15.594 -28.297 -9.133 1 90.06 96 ARG A N 1
ATOM 742 C CA . ARG A 1 96 ? -15.484 -29.312 -8.094 1 90.06 96 ARG A CA 1
ATOM 743 C C . ARG A 1 96 ? -15.695 -30.703 -8.664 1 90.06 96 ARG A C 1
ATOM 745 O O . ARG A 1 96 ? -15.023 -31.656 -8.266 1 90.06 96 ARG A O 1
ATOM 752 N N . GLU A 1 97 ? -16.578 -30.812 -9.5 1 85.38 97 GLU A N 1
ATOM 753 C CA . GLU A 1 97 ? -16.828 -32.094 -10.148 1 85.38 97 GLU A CA 1
ATOM 754 C C . GLU A 1 97 ? -15.602 -32.562 -10.914 1 85.38 97 GLU A C 1
ATOM 756 O O . GLU A 1 97 ? -15.258 -33.75 -10.852 1 85.38 97 GLU A O 1
ATOM 761 N N . ASN A 1 98 ? -15.016 -31.656 -11.625 1 86.19 98 ASN A N 1
ATOM 762 C CA . ASN A 1 98 ? -13.789 -32 -12.328 1 86.19 98 ASN A CA 1
ATOM 763 C C . ASN A 1 98 ? -12.711 -32.5 -11.359 1 86.19 98 ASN A C 1
ATOM 765 O O . ASN A 1 98 ? -12.016 -33.469 -11.648 1 86.19 98 ASN A O 1
ATOM 769 N N . ILE A 1 99 ? -12.609 -31.859 -10.312 1 89.88 99 ILE A N 1
ATOM 770 C CA . ILE A 1 99 ? -11.586 -32.156 -9.32 1 89.88 99 ILE A CA 1
ATOM 771 C C . ILE A 1 99 ? -11.844 -33.562 -8.719 1 89.88 99 ILE A C 1
ATOM 773 O O . ILE A 1 99 ? -10.906 -34.344 -8.531 1 89.88 99 ILE A O 1
ATOM 777 N N . GLN A 1 100 ? -13.023 -33.844 -8.508 1 85.62 100 GLN A N 1
ATOM 778 C CA . GLN A 1 100 ? -13.383 -35.094 -7.84 1 85.62 100 GLN A CA 1
ATOM 779 C C . GLN A 1 100 ? -13.242 -36.281 -8.789 1 85.62 100 GLN A C 1
ATOM 781 O O . GLN A 1 100 ? -12.977 -37.406 -8.344 1 85.62 100 GLN A O 1
ATOM 786 N N . THR A 1 101 ? -13.375 -36.062 -10.039 1 87.94 101 THR A N 1
ATOM 787 C CA . THR A 1 101 ? -13.391 -37.188 -10.977 1 87.94 101 THR A CA 1
ATOM 788 C C . THR A 1 101 ? -12.031 -37.344 -11.648 1 87.94 101 THR A C 1
ATOM 790 O O . THR A 1 101 ? -11.75 -38.375 -12.258 1 87.94 101 THR A O 1
ATOM 793 N N . ALA A 1 102 ? -11.242 -36.375 -11.547 1 90.56 102 ALA A N 1
ATOM 794 C CA . ALA A 1 102 ? -9.945 -36.406 -12.211 1 90.56 102 ALA A CA 1
ATOM 795 C C . ALA A 1 102 ? -8.969 -37.312 -11.453 1 90.56 102 ALA A C 1
ATOM 797 O O . ALA A 1 102 ? -8.961 -37.312 -10.219 1 90.56 102 ALA A O 1
ATOM 798 N N . PRO A 1 103 ? -8.156 -38.094 -12.203 1 93.19 103 PRO A N 1
ATOM 799 C CA . PRO A 1 103 ? -7.113 -38.875 -11.578 1 93.19 103 PRO A CA 1
ATOM 800 C C . PRO A 1 103 ? -5.879 -38.062 -11.203 1 93.19 103 PRO A C 1
ATOM 802 O O . PRO A 1 103 ? -4.789 -38.312 -11.727 1 93.19 103 PRO A O 1
ATOM 805 N N . VAL A 1 104 ? -5.992 -37.188 -10.281 1 92.44 104 VAL A N 1
ATOM 806 C CA . VAL A 1 104 ? -4.922 -36.281 -9.922 1 92.44 104 VAL A CA 1
ATOM 807 C C . VAL A 1 104 ? -4.789 -36.188 -8.406 1 92.44 104 VAL A C 1
ATOM 809 O O . VAL A 1 104 ? -5.738 -36.5 -7.676 1 92.44 104 VAL A O 1
ATOM 812 N N . GLN A 1 105 ? -3.6 -35.781 -7.945 1 90.38 105 GLN A N 1
ATOM 813 C CA . GLN A 1 105 ? -3.318 -35.719 -6.516 1 90.38 105 GLN A CA 1
ATOM 814 C C . GLN A 1 105 ? -2.967 -34.312 -6.09 1 90.38 105 GLN A C 1
ATOM 816 O O . GLN A 1 105 ? -2.877 -34 -4.895 1 90.38 105 GLN A O 1
ATOM 821 N N . SER A 1 106 ? -2.785 -33.438 -7.031 1 91.75 106 SER A N 1
ATOM 822 C CA . SER A 1 106 ? -2.422 -32.062 -6.734 1 91.75 106 SER A CA 1
ATOM 823 C C . SER A 1 106 ? -3.049 -31.109 -7.734 1 91.75 106 SER A C 1
ATOM 825 O O . SER A 1 106 ? -3.533 -31.516 -8.789 1 91.75 106 SER A O 1
ATOM 827 N N . VAL A 1 107 ? -3.066 -29.844 -7.359 1 91.75 107 VAL A N 1
ATOM 828 C CA . VAL A 1 107 ? -3.537 -28.797 -8.266 1 91.75 107 VAL A CA 1
ATOM 829 C C . VAL A 1 107 ? -2.662 -28.766 -9.516 1 91.75 107 VAL A C 1
ATOM 831 O O . VAL A 1 107 ? -3.158 -28.562 -10.625 1 91.75 107 VAL A O 1
ATOM 834 N N . ASN A 1 108 ? -1.428 -28.984 -9.289 1 91.81 108 ASN A N 1
ATOM 835 C CA . ASN A 1 108 ? -0.489 -29.047 -10.406 1 91.81 108 ASN A CA 1
ATOM 836 C C . ASN A 1 108 ? -0.92 -30.062 -11.453 1 91.81 108 ASN A C 1
ATOM 838 O O . ASN A 1 108 ? -0.932 -29.781 -12.648 1 91.81 108 ASN A O 1
ATOM 842 N N . ASP A 1 109 ? -1.325 -31.172 -10.945 1 92.62 109 ASP A N 1
ATOM 843 C CA . ASP A 1 109 ? -1.744 -32.25 -11.828 1 92.62 109 ASP A CA 1
ATOM 844 C C . ASP A 1 109 ? -3.059 -31.922 -12.531 1 92.62 109 ASP A C 1
ATOM 846 O O . ASP A 1 109 ? -3.266 -32.281 -13.688 1 92.62 109 ASP A O 1
ATOM 850 N N . LEU A 1 110 ? -3.852 -31.281 -11.789 1 93.88 110 LEU A N 1
ATOM 851 C CA . LEU A 1 110 ? -5.141 -30.906 -12.352 1 93.88 110 LEU A CA 1
ATOM 852 C C . LEU A 1 110 ? -4.957 -29.969 -13.547 1 93.88 110 LEU A C 1
ATOM 854 O O . LEU A 1 110 ? -5.688 -30.062 -14.539 1 93.88 110 LEU A O 1
ATOM 858 N N . LEU A 1 111 ? -4.051 -29.141 -13.453 1 95.25 111 LEU A N 1
ATOM 859 C CA . LEU A 1 111 ? -3.814 -28.109 -14.469 1 95.25 111 LEU A CA 1
ATOM 860 C C . LEU A 1 111 ? -3.309 -28.734 -15.766 1 95.25 111 LEU A C 1
ATOM 862 O O . LEU A 1 111 ? -3.361 -28.109 -16.828 1 95.25 111 LEU A O 1
ATOM 866 N N . LYS A 1 112 ? -2.857 -29.938 -15.703 1 95.12 112 LYS A N 1
ATOM 867 C CA . LYS A 1 112 ? -2.4 -30.641 -16.906 1 95.12 112 LYS A CA 1
ATOM 868 C C . LYS A 1 112 ? -3.543 -30.844 -17.891 1 95.12 112 LYS A C 1
ATOM 870 O O . LYS A 1 112 ? -3.309 -31 -19.094 1 95.12 112 LYS A O 1
ATOM 875 N N . TYR A 1 113 ? -4.691 -30.766 -17.406 1 94.75 113 TYR A N 1
ATOM 876 C CA . TYR A 1 113 ? -5.828 -31.078 -18.266 1 94.75 113 TYR A CA 1
ATOM 877 C C . TYR A 1 113 ? -6.441 -29.797 -18.828 1 94.75 113 TYR A C 1
ATOM 879 O O . TYR A 1 113 ? -7.41 -29.859 -19.594 1 94.75 113 TYR A O 1
ATOM 887 N N . ALA A 1 114 ? -5.941 -28.688 -18.453 1 94.44 114 ALA A N 1
ATOM 888 C CA . ALA A 1 114 ? -6.293 -27.438 -19.125 1 94.44 114 ALA A CA 1
ATOM 889 C C . ALA A 1 114 ? -5.441 -27.234 -20.375 1 94.44 114 ALA A C 1
ATOM 891 O O . ALA A 1 114 ? -4.219 -27.094 -20.281 1 94.44 114 ALA A O 1
ATOM 892 N N . VAL A 1 115 ? -6.043 -27.125 -21.453 1 93.25 115 VAL A N 1
ATOM 893 C CA . VAL A 1 115 ? -5.352 -27.25 -22.734 1 93.25 115 VAL A CA 1
ATOM 894 C C . VAL A 1 115 ? -4.426 -26.062 -22.938 1 93.25 115 VAL A C 1
ATOM 896 O O . VAL A 1 115 ? -3.379 -26.188 -23.578 1 93.25 115 VAL A O 1
ATOM 899 N N . GLY A 1 116 ? -4.707 -24.906 -22.438 1 94.19 116 GLY A N 1
ATOM 900 C CA . GLY A 1 116 ? -3.871 -23.734 -22.609 1 94.19 116 GLY A CA 1
ATOM 901 C C . GLY A 1 116 ? -2.74 -23.656 -21.594 1 94.19 116 GLY A C 1
ATOM 902 O O . GLY A 1 116 ? -1.939 -22.719 -21.625 1 94.19 116 GLY A O 1
ATOM 903 N N . VAL A 1 117 ? -2.631 -24.609 -20.719 1 96.31 117 VAL A N 1
ATOM 904 C CA . VAL A 1 117 ? -1.662 -24.578 -19.625 1 96.31 117 VAL A CA 1
ATOM 905 C C . VAL A 1 117 ? -0.562 -25.609 -19.891 1 96.31 117 VAL A C 1
ATOM 907 O O . VAL A 1 117 ? -0.839 -26.719 -20.328 1 96.31 117 VAL A O 1
ATOM 910 N N . ASP A 1 118 ? 0.611 -25.141 -19.719 1 95.94 118 ASP A N 1
ATOM 911 C CA . ASP A 1 118 ? 1.788 -26 -19.797 1 95.94 118 ASP A CA 1
ATOM 912 C C . ASP A 1 118 ? 2.344 -26.312 -18.406 1 95.94 118 ASP A C 1
ATOM 914 O O . ASP A 1 118 ? 2.854 -25.406 -17.719 1 95.94 118 ASP A O 1
ATOM 918 N N . VAL A 1 119 ? 2.25 -27.547 -18 1 95 119 VAL A N 1
ATOM 919 C CA . VAL A 1 119 ? 2.789 -27.969 -16.703 1 95 119 VAL A CA 1
ATOM 920 C C . VAL A 1 119 ? 4.07 -28.766 -16.922 1 95 119 VAL A C 1
ATOM 922 O O . VAL A 1 119 ? 4.023 -29.938 -17.312 1 95 119 VAL A O 1
ATOM 925 N N . ARG A 1 120 ? 5.125 -28.172 -16.578 1 92.06 120 ARG A N 1
ATOM 926 C CA . ARG A 1 120 ? 6.41 -28.859 -16.641 1 92.06 120 ARG A CA 1
ATOM 927 C C . ARG A 1 120 ? 6.773 -29.484 -15.305 1 92.06 120 ARG A C 1
ATOM 929 O O . ARG A 1 120 ? 7.23 -28.797 -14.391 1 92.06 120 ARG A O 1
ATOM 936 N N . GLN A 1 121 ? 6.68 -30.719 -15.336 1 88.25 121 GLN A N 1
ATOM 937 C CA . GLN A 1 121 ? 6.871 -31.453 -14.094 1 88.25 121 GLN A CA 1
ATOM 938 C C . GLN A 1 121 ? 8.328 -31.875 -13.914 1 88.25 121 GLN A C 1
ATOM 940 O O . GLN A 1 121 ? 8.891 -32.562 -14.781 1 88.25 121 GLN A O 1
ATOM 945 N N . LYS A 1 122 ? 8.914 -31.438 -12.867 1 85.81 122 LYS A N 1
ATOM 946 C CA . LYS A 1 122 ? 10.227 -31.938 -12.453 1 85.81 122 LYS A CA 1
ATOM 947 C C . LYS A 1 122 ? 10.094 -33.031 -11.383 1 85.81 122 LYS A C 1
ATOM 949 O O . LYS A 1 122 ? 10.789 -34.031 -11.445 1 85.81 122 LYS A O 1
ATOM 954 N N . GLY A 1 123 ? 9.289 -32.781 -10.492 1 83.19 123 GLY A N 1
ATOM 955 C CA . GLY A 1 123 ? 8.914 -33.75 -9.484 1 83.19 123 GLY A CA 1
ATOM 956 C C . GLY A 1 123 ? 7.449 -34.156 -9.547 1 83.19 123 GLY A C 1
ATOM 957 O O . GLY A 1 123 ? 6.574 -33.281 -9.633 1 83.19 123 GLY A O 1
ATOM 958 N N . PRO A 1 124 ? 7.184 -35.406 -9.484 1 80.31 124 PRO A N 1
ATOM 959 C CA . PRO A 1 124 ? 5.801 -35.844 -9.672 1 80.31 124 PRO A CA 1
ATOM 960 C C . PRO A 1 124 ? 4.906 -35.5 -8.477 1 80.31 124 PRO A C 1
ATOM 962 O O . PRO A 1 124 ? 5.402 -35.188 -7.398 1 80.31 124 PRO A O 1
ATOM 965 N N . LEU A 1 125 ? 3.59 -35.469 -8.711 1 76.88 125 LEU A N 1
ATOM 966 C CA . LEU A 1 125 ? 2.496 -35.375 -7.754 1 76.88 125 LEU A CA 1
ATOM 967 C C . LEU A 1 125 ? 2.664 -34.125 -6.875 1 76.88 125 LEU A C 1
ATOM 969 O O . LEU A 1 125 ? 2.512 -34.219 -5.652 1 76.88 125 LEU A O 1
ATOM 973 N N . GLY A 1 126 ? 3.215 -33.062 -7.484 1 72.88 126 GLY A N 1
ATOM 974 C CA . GLY A 1 126 ? 3.205 -31.781 -6.797 1 72.88 126 GLY A CA 1
ATOM 975 C C . GLY A 1 126 ? 4.535 -31.453 -6.145 1 72.88 126 GLY A C 1
ATOM 976 O O . GLY A 1 126 ? 4.656 -30.422 -5.469 1 72.88 126 GLY A O 1
ATOM 977 N N . ALA A 1 127 ? 5.535 -32.25 -6.328 1 79.5 127 ALA A N 1
ATOM 978 C CA . ALA A 1 127 ? 6.832 -31.953 -5.719 1 79.5 127 ALA A CA 1
ATOM 979 C C . ALA A 1 127 ? 7.43 -30.672 -6.289 1 79.5 127 ALA A C 1
ATOM 981 O O . ALA A 1 127 ? 7.82 -29.766 -5.539 1 79.5 127 ALA A O 1
ATOM 982 N N . LEU A 1 128 ? 7.496 -30.547 -7.582 1 87.56 128 LEU A N 1
ATOM 983 C CA . LEU A 1 128 ? 7.938 -29.312 -8.211 1 87.56 128 LEU A CA 1
ATOM 984 C C . LEU A 1 128 ? 7.48 -29.25 -9.664 1 87.56 128 LEU A C 1
ATOM 986 O O . LEU A 1 128 ? 7.734 -30.172 -10.438 1 87.56 128 LEU A O 1
ATOM 990 N N . THR A 1 129 ? 6.797 -28.203 -9.914 1 89.56 129 THR A N 1
ATOM 991 C CA . THR A 1 129 ? 6.348 -28 -11.281 1 89.56 129 THR A CA 1
ATOM 992 C C . THR A 1 129 ? 6.496 -26.531 -11.68 1 89.56 129 THR A C 1
ATOM 994 O O . THR A 1 129 ? 6.387 -25.641 -10.836 1 89.56 129 THR A O 1
ATOM 997 N N . ASP A 1 130 ? 6.805 -26.297 -12.898 1 92.25 130 ASP A N 1
ATOM 998 C CA . ASP A 1 130 ? 6.738 -24.984 -13.516 1 92.25 130 ASP A CA 1
ATOM 999 C C . ASP A 1 130 ? 5.516 -24.875 -14.43 1 92.25 130 ASP A C 1
ATOM 1001 O O . ASP A 1 130 ? 5.328 -25.688 -15.328 1 92.25 130 ASP A O 1
ATOM 1005 N N . VAL A 1 131 ? 4.707 -23.906 -14.188 1 94 131 VAL A N 1
ATOM 1006 C CA . VAL A 1 131 ? 3.455 -23.797 -14.93 1 94 131 VAL A CA 1
ATOM 1007 C C . VAL A 1 131 ? 3.475 -22.531 -15.789 1 94 131 VAL A C 1
ATOM 1009 O O . VAL A 1 131 ? 3.857 -21.453 -15.312 1 94 131 VAL A O 1
ATOM 1012 N N . GLY A 1 132 ? 3.168 -22.672 -17.047 1 93.94 132 GLY A N 1
ATOM 1013 C CA . GLY A 1 132 ? 3.004 -21.562 -17.984 1 93.94 132 GLY A CA 1
ATOM 1014 C C . GLY A 1 132 ? 1.697 -21.609 -18.75 1 93.94 132 GLY A C 1
ATOM 1015 O O . GLY A 1 132 ? 1.018 -22.641 -18.75 1 93.94 132 GLY A O 1
ATOM 1016 N N . ILE A 1 133 ? 1.35 -20.531 -19.266 1 95.44 133 ILE A N 1
ATOM 1017 C CA . ILE A 1 133 ? 0.137 -20.422 -20.078 1 95.44 133 ILE A CA 1
ATOM 1018 C C . ILE A 1 133 ? 0.488 -19.938 -21.469 1 95.44 133 ILE A C 1
ATOM 1020 O O . ILE A 1 133 ? 1.293 -19.016 -21.625 1 95.44 133 ILE A O 1
ATOM 1024 N N . ARG A 1 134 ? -0.055 -20.578 -22.453 1 95.31 134 ARG A N 1
ATOM 1025 C CA . ARG A 1 134 ? -0.014 -20.172 -23.859 1 95.31 134 ARG A CA 1
ATOM 1026 C C . ARG A 1 134 ? 1.415 -19.859 -24.297 1 95.31 134 ARG A C 1
ATOM 1028 O O . ARG A 1 134 ? 1.684 -18.812 -24.859 1 95.31 134 ARG A O 1
ATOM 1035 N N . GLY A 1 135 ? 2.27 -20.766 -23.953 1 92.69 135 GLY A N 1
ATOM 1036 C CA . GLY A 1 135 ? 3.631 -20.719 -24.469 1 92.69 135 GLY A CA 1
ATOM 1037 C C . GLY A 1 135 ? 4.582 -19.953 -23.562 1 92.69 135 GLY A C 1
ATOM 1038 O O . GLY A 1 135 ? 5.766 -19.797 -23.891 1 92.69 135 GLY A O 1
ATOM 1039 N N . GLY A 1 136 ? 4.113 -19.422 -22.516 1 91.38 136 GLY A N 1
ATOM 1040 C CA . GLY A 1 136 ? 4.969 -18.703 -21.578 1 91.38 136 GLY A CA 1
ATOM 1041 C C . GLY A 1 136 ? 5.586 -19.594 -20.516 1 91.38 136 GLY A C 1
ATOM 1042 O O . GLY A 1 136 ? 5.406 -20.812 -20.547 1 91.38 136 GLY A O 1
ATOM 1043 N N . ASN A 1 137 ? 6.363 -18.969 -19.625 1 90.25 137 ASN A N 1
ATOM 1044 C CA . ASN A 1 137 ? 7.012 -19.719 -18.547 1 90.25 137 ASN A CA 1
ATOM 1045 C C . ASN A 1 137 ? 6.406 -19.406 -17.188 1 90.25 137 ASN A C 1
ATOM 1047 O O . ASN A 1 137 ? 5.375 -18.719 -17.109 1 90.25 137 ASN A O 1
ATOM 1051 N N . SER A 1 138 ? 7.051 -19.953 -16.141 1 89.75 138 SER A N 1
ATOM 1052 C CA . SER A 1 138 ? 6.477 -19.906 -14.797 1 89.75 138 SER A CA 1
ATOM 1053 C C . SER A 1 138 ? 6.574 -18.5 -14.211 1 89.75 138 SER A C 1
ATOM 1055 O O . SER A 1 138 ? 5.879 -18.172 -13.242 1 89.75 138 SER A O 1
ATOM 1057 N N . GLU A 1 139 ? 7.371 -17.672 -14.758 1 91.75 139 GLU A N 1
ATOM 1058 C CA . GLU A 1 139 ? 7.527 -16.312 -14.258 1 91.75 139 GLU A CA 1
ATOM 1059 C C . GLU A 1 139 ? 6.457 -15.383 -14.828 1 91.75 139 GLU A C 1
ATOM 1061 O O . GLU A 1 139 ? 6.281 -14.258 -14.352 1 91.75 139 GLU A O 1
ATOM 1066 N N . GLN A 1 140 ? 5.688 -15.852 -15.719 1 93.44 140 GLN A N 1
ATOM 1067 C CA . GLN A 1 140 ? 4.859 -14.953 -16.516 1 93.44 140 GLN A CA 1
ATOM 1068 C C . GLN A 1 140 ? 3.381 -15.109 -16.172 1 93.44 140 GLN A C 1
ATOM 1070 O O . GLN A 1 140 ? 2.512 -14.734 -16.953 1 93.44 140 GLN A O 1
ATOM 1075 N N . ILE A 1 141 ? 3.066 -15.727 -15.016 1 93.44 141 ILE A N 1
ATOM 1076 C CA . ILE A 1 141 ? 1.677 -15.867 -14.602 1 93.44 141 ILE A CA 1
ATOM 1077 C C . ILE A 1 141 ? 1.535 -15.453 -13.133 1 93.44 141 ILE A C 1
ATOM 1079 O O . ILE A 1 141 ? 2.512 -15.469 -12.383 1 93.44 141 ILE A O 1
ATOM 1083 N N . THR A 1 142 ? 0.32 -15.141 -12.828 1 93.38 142 THR A N 1
ATOM 1084 C CA . THR A 1 142 ? 0.004 -14.859 -11.438 1 93.38 142 THR A CA 1
ATOM 1085 C C . THR A 1 142 ? -0.839 -15.984 -10.836 1 93.38 142 THR A C 1
ATOM 1087 O O . THR A 1 142 ? -1.729 -16.516 -11.5 1 93.38 142 THR A O 1
ATOM 1090 N N . VAL A 1 143 ? -0.489 -16.312 -9.672 1 94.75 143 VAL A N 1
ATOM 1091 C CA . VAL A 1 143 ? -1.257 -17.328 -8.945 1 94.75 143 VAL A CA 1
ATOM 1092 C C . VAL A 1 143 ? -1.941 -16.688 -7.738 1 94.75 143 VAL A C 1
ATOM 1094 O O . VAL A 1 143 ? -1.31 -15.953 -6.977 1 94.75 143 VAL A O 1
ATOM 1097 N N . LEU A 1 144 ? -3.188 -17.031 -7.637 1 95.19 144 LEU A N 1
ATOM 1098 C CA . LEU A 1 144 ? -3.979 -16.438 -6.562 1 95.19 144 LEU A CA 1
ATOM 1099 C C . LEU A 1 144 ? -4.621 -17.531 -5.703 1 95.19 144 LEU A C 1
ATOM 1101 O O . LEU A 1 144 ? -4.891 -18.625 -6.188 1 95.19 144 LEU A O 1
ATOM 1105 N N . LEU A 1 145 ? -4.77 -17.234 -4.473 1 96 145 LEU A N 1
ATOM 1106 C CA . LEU A 1 145 ? -5.562 -18.031 -3.531 1 96 145 LEU A CA 1
ATOM 1107 C C . LEU A 1 145 ? -6.73 -17.203 -2.994 1 96 145 LEU A C 1
ATOM 1109 O O . LEU A 1 145 ? -6.535 -16.25 -2.238 1 96 145 LEU A O 1
ATOM 1113 N N . ASN A 1 146 ? -7.906 -17.562 -3.398 1 94.25 146 ASN A N 1
ATOM 1114 C CA . ASN A 1 146 ? -9.109 -16.812 -3.041 1 94.25 146 ASN A CA 1
ATOM 1115 C C . ASN A 1 146 ? -8.992 -15.352 -3.439 1 94.25 146 ASN A C 1
ATOM 1117 O O . ASN A 1 146 ? -9.32 -14.461 -2.65 1 94.25 146 ASN A O 1
ATOM 1121 N N . GLY A 1 147 ? -8.383 -15.133 -4.543 1 91.56 147 GLY A N 1
ATOM 1122 C CA . GLY A 1 147 ? -8.305 -13.781 -5.082 1 91.56 147 GLY A CA 1
ATOM 1123 C C . GLY A 1 147 ? -7.078 -13.023 -4.605 1 91.56 147 GLY A C 1
ATOM 1124 O O . GLY A 1 147 ? -6.832 -11.898 -5.051 1 91.56 147 GLY A O 1
ATOM 1125 N N . ILE A 1 148 ? -6.297 -13.57 -3.689 1 94.69 148 ILE A N 1
ATOM 1126 C CA . ILE A 1 148 ? -5.105 -12.93 -3.15 1 94.69 148 ILE A CA 1
ATOM 1127 C C . ILE A 1 148 ? -3.867 -13.422 -3.898 1 94.69 148 ILE A C 1
ATOM 1129 O O . ILE A 1 148 ? -3.645 -14.633 -4.012 1 94.69 148 ILE A O 1
ATOM 1133 N N . ASN A 1 149 ? -3.051 -12.508 -4.391 1 94.31 149 ASN A N 1
ATOM 1134 C CA . ASN A 1 149 ? -1.821 -12.859 -5.094 1 94.31 149 ASN A CA 1
ATOM 1135 C C . ASN A 1 149 ? -0.829 -13.555 -4.172 1 94.31 149 ASN A C 1
ATOM 1137 O O . ASN A 1 149 ? -0.366 -12.977 -3.189 1 94.31 149 ASN A O 1
ATOM 1141 N N . ILE A 1 150 ? -0.449 -14.766 -4.48 1 94.56 150 ILE A N 1
ATOM 1142 C CA . ILE A 1 150 ? 0.49 -15.508 -3.645 1 94.56 150 ILE A CA 1
ATOM 1143 C C . ILE A 1 150 ? 1.767 -15.789 -4.43 1 94.56 150 ILE A C 1
ATOM 1145 O O . ILE A 1 150 ? 2.52 -16.703 -4.094 1 94.56 150 ILE A O 1
ATOM 1149 N N . GLY A 1 151 ? 1.956 -15.078 -5.48 1 90.88 151 GLY A N 1
ATOM 1150 C CA . GLY A 1 151 ? 3.158 -15.25 -6.281 1 90.88 151 GLY A CA 1
ATOM 1151 C C . GLY A 1 151 ? 4.438 -15.016 -5.5 1 90.88 151 GLY A C 1
ATOM 1152 O O . GLY A 1 151 ? 4.492 -14.125 -4.645 1 90.88 151 GLY A O 1
ATOM 1153 N N . ASP A 1 152 ? 5.418 -15.789 -5.844 1 90.56 152 ASP A N 1
ATOM 1154 C CA . ASP A 1 152 ? 6.734 -15.648 -5.227 1 90.56 152 ASP A CA 1
ATOM 1155 C C . ASP A 1 152 ? 7.59 -14.633 -5.977 1 90.56 152 ASP A C 1
ATOM 1157 O O . ASP A 1 152 ? 7.902 -14.828 -7.156 1 90.56 152 ASP A O 1
ATOM 1161 N N . ALA A 1 153 ? 8.016 -13.648 -5.273 1 92.38 153 ALA A N 1
ATOM 1162 C CA . ALA A 1 153 ? 8.781 -12.586 -5.918 1 92.38 153 ALA A CA 1
ATOM 1163 C C . ALA A 1 153 ? 10.203 -13.047 -6.227 1 92.38 153 ALA A C 1
ATOM 1165 O O . ALA A 1 153 ? 10.867 -12.484 -7.102 1 92.38 153 ALA A O 1
ATOM 1166 N N . GLN A 1 154 ? 10.695 -14.016 -5.496 1 94.5 154 GLN A N 1
ATOM 1167 C CA . GLN A 1 154 ? 12.047 -14.516 -5.707 1 94.5 154 GLN A CA 1
ATOM 1168 C C . GLN A 1 154 ? 12.148 -15.281 -7.023 1 94.5 154 GLN A C 1
ATOM 1170 O O . GLN A 1 154 ? 13.07 -15.055 -7.809 1 94.5 154 GLN A O 1
ATOM 1175 N N . THR A 1 155 ? 11.195 -16.172 -7.168 1 91.69 155 THR A N 1
ATOM 1176 C CA . THR A 1 155 ? 11.188 -17.016 -8.359 1 91.69 155 THR A CA 1
ATOM 1177 C C . THR A 1 155 ? 9.828 -17.688 -8.539 1 91.69 155 THR A C 1
ATOM 1179 O O . THR A 1 155 ? 9.18 -18.062 -7.559 1 91.69 155 THR A O 1
ATOM 1182 N N . GLY A 1 156 ? 9.516 -17.938 -9.734 1 87.44 156 GLY A N 1
ATOM 1183 C CA . GLY A 1 156 ? 8.281 -18.641 -10.047 1 87.44 156 GLY A CA 1
ATOM 1184 C C . GLY A 1 156 ? 8.375 -20.141 -9.844 1 87.44 156 GLY A C 1
ATOM 1185 O O . GLY A 1 156 ? 7.355 -20.844 -9.828 1 87.44 156 GLY A O 1
ATOM 1186 N N . HIS A 1 157 ? 9.508 -20.672 -9.539 1 85.06 157 HIS A N 1
ATOM 1187 C CA . HIS A 1 157 ? 9.727 -22.109 -9.406 1 85.06 157 HIS A CA 1
ATOM 1188 C C . HIS A 1 157 ? 8.977 -22.672 -8.195 1 85.06 157 HIS A C 1
ATOM 1190 O O . HIS A 1 157 ? 8.578 -23.828 -8.195 1 85.06 157 HIS A O 1
ATOM 1196 N N . ASN A 1 158 ? 8.789 -21.891 -7.203 1 84.44 158 ASN A N 1
ATOM 1197 C CA . ASN A 1 158 ? 8.195 -22.391 -5.965 1 84.44 158 ASN A CA 1
ATOM 1198 C C . ASN A 1 158 ? 6.789 -21.828 -5.758 1 84.44 158 ASN A C 1
ATOM 1200 O O . ASN A 1 158 ? 6.262 -21.859 -4.641 1 84.44 158 ASN A O 1
ATOM 1204 N N . THR A 1 159 ? 6.234 -21.422 -6.75 1 86.5 159 THR A N 1
ATOM 1205 C CA . THR A 1 159 ? 4.961 -20.734 -6.602 1 86.5 159 THR A CA 1
ATOM 1206 C C . THR A 1 159 ? 3.838 -21.719 -6.301 1 86.5 159 THR A C 1
ATOM 1208 O O . THR A 1 159 ? 2.898 -21.406 -5.57 1 86.5 159 THR A O 1
ATOM 1211 N N . PHE A 1 160 ? 3.92 -22.859 -6.758 1 88.44 160 PHE A N 1
ATOM 1212 C CA . PHE A 1 160 ? 2.812 -23.812 -6.641 1 88.44 160 PHE A CA 1
ATOM 1213 C C . PHE A 1 160 ? 2.957 -24.656 -5.383 1 88.44 160 PHE A C 1
ATOM 1215 O O . PHE A 1 160 ? 2.836 -25.891 -5.441 1 88.44 160 PHE A O 1
ATOM 1222 N N . ASP A 1 161 ? 3.266 -24.078 -4.332 1 90 161 ASP A N 1
ATOM 1223 C CA . ASP A 1 161 ? 3.25 -24.656 -2.99 1 90 161 ASP A CA 1
ATOM 1224 C C . ASP A 1 161 ? 2.088 -24.094 -2.168 1 90 161 ASP A C 1
ATOM 1226 O O . ASP A 1 161 ? 2.279 -23.219 -1.323 1 90 161 ASP A O 1
ATOM 1230 N N . PHE A 1 162 ? 1.004 -24.703 -2.324 1 92.81 162 PHE A N 1
ATOM 1231 C CA . PHE A 1 162 ? -0.217 -24.203 -1.706 1 92.81 162 PHE A CA 1
ATOM 1232 C C . PHE A 1 162 ? -0.37 -24.75 -0.291 1 92.81 162 PHE A C 1
ATOM 1234 O O . PHE A 1 162 ? 0.106 -25.844 0.012 1 92.81 162 PHE A O 1
ATOM 1241 N N . PRO A 1 163 ? -1.104 -24.031 0.495 1 95.12 163 PRO A N 1
ATOM 1242 C CA . PRO A 1 163 ? -1.319 -24.516 1.864 1 95.12 163 PRO A CA 1
ATOM 1243 C C . PRO A 1 163 ? -2.518 -25.453 1.982 1 95.12 163 PRO A C 1
ATOM 1245 O O . PRO A 1 163 ? -2.891 -25.844 3.09 1 95.12 163 PRO A O 1
ATOM 1248 N N . VAL A 1 164 ? -3.102 -25.797 0.882 1 94.06 164 VAL A N 1
ATOM 1249 C CA . VAL A 1 164 ? -4.328 -26.578 0.927 1 94.06 164 VAL A CA 1
ATOM 1250 C C . VAL A 1 164 ? -4.176 -27.828 0.049 1 94.06 164 VAL A C 1
ATOM 1252 O O . VAL A 1 164 ? -3.473 -27.797 -0.964 1 94.06 164 VAL A O 1
ATOM 1255 N N . ASP A 1 165 ? -4.871 -28.781 0.513 1 92.44 165 ASP A N 1
ATOM 1256 C CA . ASP A 1 165 ? -4.977 -29.984 -0.288 1 92.44 165 ASP A CA 1
ATOM 1257 C C . ASP A 1 165 ? -6.004 -29.828 -1.405 1 92.44 165 ASP A C 1
ATOM 1259 O O . ASP A 1 165 ? -6.875 -28.953 -1.33 1 92.44 165 ASP A O 1
ATOM 1263 N N . ILE A 1 166 ? -5.832 -30.594 -2.441 1 91.44 166 ILE A N 1
ATOM 1264 C CA . ILE A 1 166 ? -6.719 -30.484 -3.596 1 91.44 166 ILE A CA 1
ATOM 1265 C C . ILE A 1 166 ? -8.156 -30.75 -3.162 1 91.44 166 ILE A C 1
ATOM 1267 O O . ILE A 1 166 ? -9.094 -30.203 -3.748 1 91.44 166 ILE A O 1
ATOM 1271 N N . SER A 1 167 ? -8.414 -31.531 -2.098 1 90.31 167 SER A N 1
ATOM 1272 C CA . SER A 1 167 ? -9.758 -31.844 -1.62 1 90.31 167 SER A CA 1
ATOM 1273 C C . SER A 1 167 ? -10.461 -30.609 -1.069 1 90.31 167 SER A C 1
ATOM 1275 O O . SER A 1 167 ? -11.688 -30.609 -0.926 1 90.31 167 SER A O 1
ATOM 1277 N N . GLU A 1 168 ? -9.711 -29.609 -0.81 1 93.06 168 GLU A N 1
ATOM 1278 C CA . GLU A 1 168 ? -10.273 -28.406 -0.206 1 93.06 168 GLU A CA 1
ATOM 1279 C C . GLU A 1 168 ? -10.594 -27.359 -1.267 1 93.06 168 GLU A C 1
ATOM 1281 O O . GLU A 1 168 ? -11.102 -26.281 -0.947 1 93.06 168 GLU A O 1
ATOM 1286 N N . ILE A 1 169 ? -10.414 -27.672 -2.438 1 94.62 169 ILE A N 1
ATOM 1287 C CA . ILE A 1 169 ? -10.578 -26.719 -3.518 1 94.62 169 ILE A CA 1
ATOM 1288 C C . ILE A 1 169 ? -11.984 -26.828 -4.098 1 94.62 169 ILE A C 1
ATOM 1290 O O . ILE A 1 169 ? -12.477 -27.922 -4.344 1 94.62 169 ILE A O 1
ATOM 1294 N N . GLU A 1 170 ? -12.609 -25.688 -4.246 1 94 170 GLU A N 1
ATOM 1295 C CA . GLU A 1 170 ? -13.93 -25.609 -4.871 1 94 170 GLU A CA 1
ATOM 1296 C C . GLU A 1 170 ? -13.812 -25.547 -6.391 1 94 170 GLU A C 1
ATOM 1298 O O . GLU A 1 170 ? -14.625 -26.141 -7.105 1 94 170 GLU A O 1
ATOM 1303 N N . ARG A 1 171 ? -12.953 -24.75 -6.793 1 92.75 171 ARG A N 1
ATOM 1304 C CA . ARG A 1 171 ? -12.727 -24.609 -8.227 1 92.75 171 ARG A CA 1
ATOM 1305 C C . ARG A 1 171 ? -11.398 -23.906 -8.508 1 92.75 171 ARG A C 1
ATOM 1307 O O . ARG A 1 171 ? -10.852 -23.25 -7.637 1 92.75 171 ARG A O 1
ATOM 1314 N N . VAL A 1 172 ? -10.883 -24.078 -9.68 1 94.25 172 VAL A N 1
ATOM 1315 C CA . VAL A 1 172 ? -9.711 -23.391 -10.203 1 94.25 172 VAL A CA 1
ATOM 1316 C C . VAL A 1 172 ? -10.102 -22.562 -11.43 1 94.25 172 VAL A C 1
ATOM 1318 O O . VAL A 1 172 ? -10.688 -23.094 -12.383 1 94.25 172 VAL A O 1
ATOM 1321 N N . GLU A 1 173 ? -9.82 -21.312 -11.383 1 91.5 173 GLU A N 1
ATOM 1322 C CA . GLU A 1 173 ? -10.102 -20.406 -12.5 1 91.5 173 GLU A CA 1
ATOM 1323 C C . GLU A 1 173 ? -8.82 -20.047 -13.25 1 91.5 173 GLU A C 1
ATOM 1325 O O . GLU A 1 173 ? -7.844 -19.609 -12.641 1 91.5 173 GLU A O 1
ATOM 1330 N N . ILE A 1 174 ? -8.875 -20.203 -14.484 1 93.25 174 ILE A N 1
ATOM 1331 C CA . ILE A 1 174 ? -7.723 -19.891 -15.32 1 93.25 174 ILE A CA 1
ATOM 1332 C C . ILE A 1 174 ? -8.102 -18.797 -16.328 1 93.25 174 ILE A C 1
ATOM 1334 O O . ILE A 1 174 ? -8.914 -19.016 -17.219 1 93.25 174 ILE A O 1
ATOM 1338 N N . LEU A 1 175 ? -7.562 -17.703 -16.109 1 90.94 175 LEU A N 1
ATOM 1339 C CA . LEU A 1 175 ? -7.688 -16.625 -17.094 1 90.94 175 LEU A CA 1
ATOM 1340 C C . LEU A 1 175 ? -6.512 -16.641 -18.062 1 90.94 175 LEU A C 1
ATOM 1342 O O . LEU A 1 175 ? -5.367 -16.422 -17.656 1 90.94 175 LEU A O 1
ATOM 1346 N N . GLU A 1 176 ? -6.797 -16.875 -19.25 1 91.69 176 GLU A N 1
ATOM 1347 C CA . GLU A 1 176 ? -5.746 -16.953 -20.25 1 91.69 176 GLU A CA 1
ATOM 1348 C C . GLU A 1 176 ? -5.582 -15.633 -21 1 91.69 176 GLU A C 1
ATOM 1350 O O . GLU A 1 176 ? -6.574 -15.016 -21.406 1 91.69 176 GLU A O 1
ATOM 1355 N N . GLY A 1 177 ? -4.336 -15.242 -21.141 1 90.06 177 GLY A N 1
ATOM 1356 C CA . GLY A 1 177 ? -4.027 -13.953 -21.75 1 90.06 177 GLY A CA 1
ATOM 1357 C C . GLY A 1 177 ? -3.65 -12.891 -20.75 1 90.06 177 GLY A C 1
ATOM 1358 O O . GLY A 1 177 ? -3.641 -13.148 -19.531 1 90.06 177 GLY A O 1
ATOM 1359 N N . PRO A 1 178 ? -3.34 -11.688 -21.297 1 90.88 178 PRO A N 1
ATOM 1360 C CA . PRO A 1 178 ? -2.936 -10.617 -20.375 1 90.88 178 PRO A CA 1
ATOM 1361 C C . PRO A 1 178 ? -4.012 -10.289 -19.344 1 90.88 178 PRO A C 1
ATOM 1363 O O . PRO A 1 178 ? -5.164 -10.047 -19.703 1 90.88 178 PRO A O 1
ATOM 1366 N N . ALA A 1 179 ? -3.627 -10.273 -18.125 1 82.94 179 ALA A N 1
ATOM 1367 C CA . ALA A 1 179 ? -4.59 -10.094 -17.047 1 82.94 179 ALA A CA 1
ATOM 1368 C C . ALA A 1 179 ? -4.23 -8.883 -16.188 1 82.94 179 ALA A C 1
ATOM 1370 O O . ALA A 1 179 ? -4.613 -8.805 -15.016 1 82.94 179 ALA A O 1
ATOM 1371 N N . GLY A 1 180 ? -3.545 -8 -16.703 1 84.75 180 GLY A N 1
ATOM 1372 C CA . GLY A 1 180 ? -3.094 -6.844 -15.938 1 84.75 180 GLY A CA 1
ATOM 1373 C C . GLY A 1 180 ? -4.234 -6.047 -15.328 1 84.75 180 GLY A C 1
ATOM 1374 O O . GLY A 1 180 ? -4.23 -5.77 -14.125 1 84.75 180 GLY A O 1
ATOM 1375 N N . ARG A 1 181 ? -5.238 -5.762 -16.031 1 85.69 181 ARG A N 1
ATOM 1376 C CA . ARG A 1 181 ? -6.359 -4.949 -15.578 1 85.69 181 ARG A CA 1
ATOM 1377 C C . ARG A 1 181 ? -7.156 -5.676 -14.5 1 85.69 181 ARG A C 1
ATOM 1379 O O . ARG A 1 181 ? -7.797 -5.039 -13.656 1 85.69 181 ARG A O 1
ATOM 1386 N N . VAL A 1 182 ? -7.02 -6.926 -14.508 1 80.94 182 VAL A N 1
ATOM 1387 C CA . VAL A 1 182 ? -7.855 -7.719 -13.609 1 80.94 182 VAL A CA 1
ATOM 1388 C C . VAL A 1 182 ? -7.066 -8.078 -12.352 1 80.94 182 VAL A C 1
ATOM 1390 O O . VAL A 1 182 ? -7.547 -7.891 -11.234 1 80.94 182 VAL A O 1
ATOM 1393 N N . TYR A 1 183 ? -5.828 -8.555 -12.633 1 80.06 183 TYR A N 1
ATOM 1394 C CA . TYR A 1 183 ? -5.098 -9.094 -11.492 1 80.06 183 TYR A CA 1
ATOM 1395 C C . TYR A 1 183 ? -3.812 -8.312 -11.242 1 80.06 183 TYR A C 1
ATOM 1397 O O . TYR A 1 183 ? -3.084 -8.586 -10.289 1 80.06 183 TYR A O 1
ATOM 1405 N N . GLY A 1 184 ? -3.488 -7.438 -12.039 1 80.5 184 GLY A N 1
ATOM 1406 C CA . GLY A 1 184 ? -2.369 -6.551 -11.766 1 80.5 184 GLY A CA 1
ATOM 1407 C C . GLY A 1 184 ? -1.074 -7.012 -12.406 1 80.5 184 GLY A C 1
ATOM 1408 O O . GLY A 1 184 ? -1.089 -7.656 -13.461 1 80.5 184 GLY A O 1
ATOM 1409 N N . THR A 1 185 ? 0.12 -6.566 -11.562 1 75.44 185 THR A N 1
ATOM 1410 C CA . THR A 1 185 ? 1.467 -6.648 -12.117 1 75.44 185 THR A CA 1
ATOM 1411 C C . THR A 1 185 ? 2.008 -8.07 -12.023 1 75.44 185 THR A C 1
ATOM 1413 O O . THR A 1 185 ? 1.818 -8.742 -11.008 1 75.44 185 THR A O 1
ATOM 1416 N N . SER A 1 186 ? 1.896 -9 -12.781 1 77.19 186 SER A N 1
ATOM 1417 C CA . SER A 1 186 ? 2.551 -10.305 -12.836 1 77.19 186 SER A CA 1
ATOM 1418 C C . SER A 1 186 ? 1.781 -11.273 -13.727 1 77.19 186 SER A C 1
ATOM 1420 O O . SER A 1 186 ? 2.203 -12.414 -13.922 1 77.19 186 SER A O 1
ATOM 1422 N N . SER A 1 187 ? 0.782 -10.703 -14.156 1 85.81 187 SER A N 1
ATOM 1423 C CA . SER A 1 187 ? -0.051 -11.578 -14.977 1 85.81 187 SER A CA 1
ATOM 1424 C C . SER A 1 187 ? 0.163 -11.305 -16.469 1 85.81 187 SER A C 1
ATOM 1426 O O . SER A 1 187 ? -0.784 -10.977 -17.188 1 85.81 187 SER A O 1
ATOM 1428 N N . LEU A 1 188 ? 1.308 -11.617 -16.875 1 92.56 188 LEU A N 1
ATOM 1429 C CA . LEU A 1 188 ? 1.661 -11.312 -18.25 1 92.56 188 LEU A CA 1
ATOM 1430 C C . LEU A 1 188 ? 0.807 -12.117 -19.219 1 92.56 188 LEU A C 1
ATOM 1432 O O . LEU A 1 188 ? 0.048 -11.547 -20.016 1 92.56 188 LEU A O 1
ATOM 1436 N N . LEU A 1 189 ? 0.837 -13.438 -19.047 1 94.5 189 LEU A N 1
ATOM 1437 C CA . LEU A 1 189 ? 0.148 -14.281 -20.016 1 94.5 189 LEU A CA 1
ATOM 1438 C C . LEU A 1 189 ? -1.114 -14.883 -19.406 1 94.5 189 LEU A C 1
ATOM 1440 O O . LEU A 1 189 ? -1.901 -15.523 -20.109 1 94.5 189 LEU A O 1
ATOM 1444 N N . GLY A 1 190 ? -1.271 -14.672 -18.109 1 93.38 190 GLY A N 1
ATOM 1445 C CA . GLY A 1 190 ? -2.477 -15.211 -17.5 1 93.38 190 GLY A CA 1
ATOM 1446 C C . GLY A 1 190 ? -2.406 -15.258 -15.992 1 93.38 190 GLY A C 1
ATOM 1447 O O . GLY A 1 190 ? -1.428 -14.805 -15.391 1 93.38 190 GLY A O 1
ATOM 1448 N N . ALA A 1 191 ? -3.545 -15.797 -15.438 1 92.94 191 ALA A N 1
ATOM 1449 C CA . ALA A 1 191 ? -3.656 -15.93 -13.984 1 92.94 191 ALA A CA 1
ATOM 1450 C C . ALA A 1 191 ? -4.438 -17.188 -13.609 1 92.94 191 ALA A C 1
ATOM 1452 O O . ALA A 1 191 ? -5.336 -17.609 -14.344 1 92.94 191 ALA A O 1
ATOM 1453 N N . ILE A 1 192 ? -4.047 -17.75 -12.516 1 94.31 192 ILE A N 1
ATOM 1454 C CA . ILE A 1 192 ? -4.727 -18.906 -11.969 1 94.31 192 ILE A CA 1
ATOM 1455 C C . ILE A 1 192 ? -5.203 -18.609 -10.547 1 94.31 192 ILE A C 1
ATOM 1457 O O . ILE A 1 192 ? -4.398 -18.281 -9.672 1 94.31 192 ILE A O 1
ATOM 1461 N N . ASN A 1 193 ? -6.418 -18.719 -10.344 1 93.31 193 ASN A N 1
ATOM 1462 C CA . ASN A 1 193 ? -7 -18.484 -9.031 1 93.31 193 ASN A CA 1
ATOM 1463 C C . ASN A 1 193 ? -7.555 -19.766 -8.414 1 93.31 193 ASN A C 1
ATOM 1465 O O . ASN A 1 193 ? -8.461 -20.375 -8.977 1 93.31 193 ASN A O 1
ATOM 1469 N N . ILE A 1 194 ? -7.055 -20.062 -7.301 1 95.44 194 ILE A N 1
ATOM 1470 C CA . ILE A 1 194 ? -7.543 -21.203 -6.539 1 95.44 194 ILE A CA 1
ATOM 1471 C C . ILE A 1 194 ? -8.578 -20.75 -5.52 1 95.44 194 ILE A C 1
ATOM 1473 O O . ILE A 1 194 ? -8.273 -19.922 -4.645 1 95.44 194 ILE A O 1
ATOM 1477 N N . VAL A 1 195 ? -9.719 -21.312 -5.645 1 94.31 195 VAL A N 1
ATOM 1478 C CA . VAL A 1 195 ? -10.797 -20.938 -4.73 1 94.31 195 VAL A CA 1
ATOM 1479 C C . VAL A 1 195 ? -11.102 -22.109 -3.791 1 94.31 195 VAL A C 1
ATOM 1481 O O . VAL A 1 195 ? -11.414 -23.203 -4.242 1 94.31 195 VAL A O 1
ATOM 1484 N N . THR A 1 196 ? -11.047 -21.859 -2.549 1 95.94 196 THR A N 1
ATOM 1485 C CA . THR A 1 196 ? -11.258 -22.906 -1.565 1 95.94 196 THR A CA 1
ATOM 1486 C C . THR A 1 196 ? -12.742 -23.062 -1.246 1 95.94 196 THR A C 1
ATOM 1488 O O . THR A 1 196 ? -13.531 -22.156 -1.498 1 95.94 196 THR A O 1
ATOM 1491 N N . ARG A 1 197 ? -13.055 -24.156 -0.66 1 92.81 197 ARG A N 1
ATOM 1492 C CA . ARG A 1 197 ? -14.438 -24.469 -0.308 1 92.81 197 ARG A CA 1
ATOM 1493 C C . ARG A 1 197 ? -14.844 -23.781 0.983 1 92.81 197 ARG A C 1
ATOM 1495 O O . ARG A 1 197 ? -14.047 -23.656 1.912 1 92.81 197 ARG A O 1
ATOM 1502 N N . THR A 1 198 ? -16.094 -23.375 0.992 1 91.12 198 THR A N 1
ATOM 1503 C CA . THR A 1 198 ? -16.734 -22.875 2.203 1 91.12 198 THR A CA 1
ATOM 1504 C C . THR A 1 198 ? -18.047 -23.594 2.465 1 91.12 198 THR A C 1
ATOM 1506 O O . THR A 1 198 ? -19.125 -23.062 2.211 1 91.12 198 THR A O 1
ATOM 1509 N N . PRO A 1 199 ? -17.953 -24.688 3.08 1 89.94 199 PRO A N 1
ATOM 1510 C CA . PRO A 1 199 ? -19.188 -25.469 3.305 1 89.94 199 PRO A CA 1
ATOM 1511 C C . PRO A 1 199 ? -20.203 -24.703 4.141 1 89.94 199 PRO A C 1
ATOM 1513 O O . PRO A 1 199 ? -19.844 -23.984 5.078 1 89.94 199 PRO A O 1
ATOM 1516 N N . LEU A 1 200 ? -21.375 -24.984 3.869 1 88.25 200 LEU A N 1
ATOM 1517 C CA . LEU A 1 200 ? -22.453 -24.297 4.562 1 88.25 200 LEU A CA 1
ATOM 1518 C C . LEU A 1 200 ? -22.844 -25.031 5.836 1 88.25 200 LEU A C 1
ATOM 1520 O O . LEU A 1 200 ? -23.516 -24.469 6.707 1 88.25 200 LEU A O 1
ATOM 1524 N N . LYS A 1 201 ? -22.453 -26.297 5.938 1 92.88 201 LYS A N 1
ATOM 1525 C CA . LYS A 1 201 ? -22.828 -27.094 7.098 1 92.88 201 LYS A CA 1
ATOM 1526 C C . LYS A 1 201 ? -21.578 -27.578 7.844 1 92.88 201 LYS A C 1
ATOM 1528 O O . LYS A 1 201 ? -20.516 -27.75 7.242 1 92.88 201 LYS A O 1
ATOM 1533 N N . THR A 1 202 ? -21.828 -27.797 9.18 1 95.88 202 THR A N 1
ATOM 1534 C CA . THR A 1 202 ? -20.766 -28.391 9.969 1 95.88 202 THR A CA 1
ATOM 1535 C C . THR A 1 202 ? -20.438 -29.797 9.453 1 95.88 202 THR A C 1
ATOM 1537 O O . THR A 1 202 ? -21.328 -30.594 9.18 1 95.88 202 THR A O 1
ATOM 1540 N N . SER A 1 203 ? -19.188 -30.047 9.258 1 95.44 203 SER A N 1
ATOM 1541 C CA . SER A 1 203 ? -18.797 -31.328 8.664 1 95.44 203 SER A CA 1
ATOM 1542 C C . SER A 1 203 ? -17.375 -31.703 9.047 1 95.44 203 SER A C 1
ATOM 1544 O O . SER A 1 203 ? -16.594 -30.844 9.469 1 95.44 203 SER A O 1
ATOM 1546 N N . LEU A 1 204 ? -17.094 -32.969 8.992 1 96.44 204 LEU A N 1
ATOM 1547 C CA . LEU A 1 204 ? -15.773 -33.562 9.164 1 96.44 204 LEU A CA 1
ATOM 1548 C C . LEU A 1 204 ? -15.422 -34.469 8 1 96.44 204 LEU A C 1
ATOM 1550 O O . LEU A 1 204 ? -16.25 -35.281 7.574 1 96.44 204 LEU A O 1
ATOM 1554 N N . SER A 1 205 ? -14.281 -34.281 7.438 1 95.5 205 SER A N 1
ATOM 1555 C CA . SER A 1 205 ? -13.844 -35.156 6.348 1 95.5 205 SER A CA 1
ATOM 1556 C C . SER A 1 205 ? -12.414 -35.625 6.559 1 95.5 205 SER A C 1
ATOM 1558 O O . SER A 1 205 ? -11.586 -34.906 7.117 1 95.5 205 SER A O 1
ATOM 1560 N N . THR A 1 206 ? -12.141 -36.812 6.164 1 96.69 206 THR A N 1
ATOM 1561 C CA . THR A 1 206 ? -10.797 -37.406 6.199 1 96.69 206 THR A CA 1
ATOM 1562 C C . THR A 1 206 ? -10.523 -38.188 4.926 1 96.69 206 THR A C 1
ATOM 1564 O O . THR A 1 206 ? -11.453 -38.688 4.281 1 96.69 206 THR A O 1
ATOM 1567 N N . ARG A 1 207 ? -9.32 -38.25 4.57 1 96.38 207 ARG A N 1
ATOM 1568 C CA . ARG A 1 207 ? -8.898 -38.969 3.385 1 96.38 207 ARG A CA 1
ATOM 1569 C C . ARG A 1 207 ? -7.531 -39.625 3.6 1 96.38 207 ARG A C 1
ATOM 1571 O O . ARG A 1 207 ? -6.668 -39.062 4.27 1 96.38 207 ARG A O 1
ATOM 1578 N N . ILE A 1 208 ? -7.316 -40.781 3.08 1 97.56 208 ILE A N 1
ATOM 1579 C CA . ILE A 1 208 ? -6.043 -41.5 3.094 1 97.56 208 ILE A CA 1
ATOM 1580 C C . ILE A 1 208 ? -5.809 -42.156 1.741 1 97.56 208 ILE A C 1
ATOM 1582 O O . ILE A 1 208 ? -6.738 -42.688 1.134 1 97.56 208 ILE A O 1
ATOM 1586 N N . GLU A 1 209 ? -4.66 -42.062 1.245 1 96.31 209 GLU A N 1
ATOM 1587 C CA . GLU A 1 209 ? -4.309 -42.75 0.011 1 96.31 209 GLU A CA 1
ATOM 1588 C C . GLU A 1 209 ? -2.865 -43.25 0.044 1 96.31 209 GLU A C 1
ATOM 1590 O O . GLU A 1 209 ? -2.01 -42.656 0.689 1 96.31 209 GLU A O 1
ATOM 1595 N N . GLY A 1 210 ? -2.57 -44.312 -0.603 1 97.69 210 GLY A N 1
ATOM 1596 C CA . GLY A 1 210 ? -1.261 -44.906 -0.766 1 97.69 210 GLY A CA 1
ATOM 1597 C C . GLY A 1 210 ? -1.039 -45.5 -2.152 1 97.69 210 GLY A C 1
ATOM 1598 O O . GLY A 1 210 ? -1.998 -45.781 -2.873 1 97.69 210 GLY A O 1
ATOM 1599 N N . GLY A 1 211 ? 0.266 -45.625 -2.465 1 97.38 211 GLY A N 1
ATOM 1600 C CA . GLY A 1 211 ? 0.508 -46.156 -3.799 1 97.38 211 GLY A CA 1
ATOM 1601 C C . GLY A 1 211 ? 1.979 -46.375 -4.09 1 97.38 211 GLY A C 1
ATOM 1602 O O . GLY A 1 211 ? 2.771 -46.594 -3.174 1 97.38 211 GLY A O 1
ATOM 1603 N N . SER A 1 212 ? 2.258 -46.438 -5.367 1 96.81 212 SER A N 1
ATOM 1604 C CA . SER A 1 212 ? 3.6 -46.719 -5.863 1 96.81 212 SER A CA 1
ATOM 1605 C C . SER A 1 212 ? 4.625 -45.75 -5.277 1 96.81 212 SER A C 1
ATOM 1607 O O . SER A 1 212 ? 4.285 -44.625 -4.918 1 96.81 212 SER A O 1
ATOM 1609 N N . TYR A 1 213 ? 5.938 -46.281 -5.152 1 95.62 213 TYR A N 1
ATOM 1610 C CA . TYR A 1 213 ? 7.105 -45.5 -4.754 1 95.62 213 TYR A CA 1
ATOM 1611 C C . TYR A 1 213 ? 6.941 -44.938 -3.344 1 95.62 213 TYR A C 1
ATOM 1613 O O . TYR A 1 213 ? 7.289 -43.812 -3.076 1 95.62 213 TYR A O 1
ATOM 1621 N N . GLY A 1 214 ? 6.27 -45.688 -2.514 1 96.19 214 GLY A N 1
ATOM 1622 C CA . GLY A 1 214 ? 6.133 -45.312 -1.115 1 96.19 214 GLY A CA 1
ATOM 1623 C C . GLY A 1 214 ? 5.227 -44.125 -0.906 1 96.19 214 GLY A C 1
ATOM 1624 O O . GLY A 1 214 ? 5.344 -43.406 0.095 1 96.19 214 GLY A O 1
ATOM 1625 N N . TYR A 1 215 ? 4.359 -43.875 -1.82 1 96.69 215 TYR A N 1
ATOM 1626 C CA . TYR A 1 215 ? 3.477 -42.719 -1.772 1 96.69 215 TYR A CA 1
ATOM 1627 C C . TYR A 1 215 ? 2.418 -42.906 -0.688 1 96.69 215 TYR A C 1
ATOM 1629 O O . TYR A 1 215 ? 1.818 -43.969 -0.553 1 96.69 215 TYR A O 1
ATOM 1637 N N . LEU A 1 216 ? 2.326 -41.875 0.155 1 97.69 216 LEU A N 1
ATOM 1638 C CA . LEU A 1 216 ? 1.292 -41.781 1.182 1 97.69 216 LEU A CA 1
ATOM 1639 C C . LEU A 1 216 ? 0.762 -40.375 1.312 1 97.69 216 LEU A C 1
ATOM 1641 O O . LEU A 1 216 ? 1.54 -39.406 1.33 1 97.69 216 LEU A O 1
ATOM 1645 N N . ASN A 1 217 ? -0.526 -40.219 1.308 1 97.06 217 ASN A N 1
ATOM 1646 C CA . ASN A 1 217 ? -1.197 -38.938 1.521 1 97.06 217 ASN A CA 1
ATOM 1647 C C . ASN A 1 217 ? -2.348 -39.062 2.516 1 97.06 217 ASN A C 1
ATOM 1649 O O . ASN A 1 217 ? -3.275 -39.844 2.301 1 97.06 217 ASN A O 1
ATOM 1653 N N . VAL A 1 218 ? -2.27 -38.312 3.57 1 97.75 218 VAL A N 1
ATOM 1654 C CA . VAL A 1 218 ? -3.316 -38.312 4.586 1 97.75 218 VAL A CA 1
ATOM 1655 C C . VAL A 1 218 ? -3.773 -36.875 4.852 1 97.75 218 VAL A C 1
ATOM 1657 O O . VAL A 1 218 ? -2.967 -35.938 4.812 1 97.75 218 VAL A O 1
ATOM 1660 N N . GLY A 1 219 ? -5.047 -36.688 4.992 1 97.12 219 GLY A N 1
ATOM 1661 C CA . GLY A 1 219 ? -5.57 -35.375 5.27 1 97.12 219 GLY A CA 1
ATOM 1662 C C . GLY A 1 219 ? -6.891 -35.375 6.012 1 97.12 219 GLY A C 1
ATOM 1663 O O . GLY A 1 219 ? -7.605 -36.406 5.992 1 97.12 219 GLY A O 1
ATOM 1664 N N . ALA A 1 220 ? -7.141 -34.312 6.691 1 97.62 220 ALA A N 1
ATOM 1665 C CA . ALA A 1 220 ? -8.406 -34.125 7.398 1 97.62 220 ALA A CA 1
ATOM 1666 C C . ALA A 1 220 ? -8.836 -32.656 7.383 1 97.62 220 ALA A C 1
ATOM 1668 O O . ALA A 1 220 ? -8.008 -31.766 7.254 1 97.62 220 ALA A O 1
ATOM 1669 N N . ARG A 1 221 ? -10.125 -32.438 7.469 1 97.38 221 ARG A N 1
ATOM 1670 C CA . ARG A 1 221 ? -10.711 -31.109 7.496 1 97.38 221 ARG A CA 1
ATOM 1671 C C . ARG A 1 221 ? -11.945 -31.078 8.391 1 97.38 221 ARG A C 1
ATOM 1673 O O . ARG A 1 221 ? -12.758 -32 8.375 1 97.38 221 ARG A O 1
ATOM 1680 N N . ALA A 1 222 ? -12.008 -30.078 9.195 1 97.69 222 ALA A N 1
ATOM 1681 C CA . ALA A 1 222 ? -13.18 -29.828 10.023 1 97.69 222 ALA A CA 1
ATOM 1682 C C . ALA A 1 222 ? -13.773 -28.453 9.727 1 97.69 222 ALA A C 1
ATOM 1684 O O . ALA A 1 222 ? -13.039 -27.469 9.555 1 97.69 222 ALA A O 1
ATOM 1685 N N . ASN A 1 223 ? -15.055 -28.406 9.578 1 97.44 223 ASN A N 1
ATOM 1686 C CA . ASN A 1 223 ? -15.781 -27.172 9.336 1 97.44 223 ASN A CA 1
ATOM 1687 C C . ASN A 1 223 ? -16.875 -26.953 10.375 1 97.44 223 ASN A C 1
ATOM 1689 O O . ASN A 1 223 ? -17.656 -27.859 10.672 1 97.44 223 ASN A O 1
ATOM 1693 N N . LEU A 1 224 ? -16.938 -25.844 10.977 1 97.69 224 LEU A N 1
ATOM 1694 C CA . LEU A 1 224 ? -17.984 -25.422 11.898 1 97.69 224 LEU A CA 1
ATOM 1695 C C . LEU A 1 224 ? -18.766 -24.25 11.344 1 97.69 224 LEU A C 1
ATOM 1697 O O . LEU A 1 224 ? -18.266 -23.125 11.297 1 97.69 224 LEU A O 1
ATOM 1701 N N . ALA A 1 225 ? -19.969 -24.5 10.922 1 96.25 225 ALA A N 1
ATOM 1702 C CA . ALA A 1 225 ? -20.859 -23.469 10.414 1 96.25 225 ALA A CA 1
ATOM 1703 C C . ALA A 1 225 ? -21.953 -23.141 11.422 1 96.25 225 ALA A C 1
ATOM 1705 O O . ALA A 1 225 ? -22.719 -24.016 11.836 1 96.25 225 ALA A O 1
ATOM 1706 N N . LYS A 1 226 ? -22.047 -21.891 11.844 1 94.88 226 LYS A N 1
ATOM 1707 C CA . LYS A 1 226 ? -23.062 -21.438 12.789 1 94.88 226 LYS A CA 1
ATOM 1708 C C . LYS A 1 226 ? -23.516 -20.031 12.469 1 94.88 226 LYS A C 1
ATOM 1710 O O . LYS A 1 226 ? -22.781 -19.062 12.688 1 94.88 226 LYS A O 1
ATOM 1715 N N . ASP A 1 227 ? -24.766 -19.844 12.086 1 92.56 227 ASP A N 1
ATOM 1716 C CA . ASP A 1 227 ? -25.391 -18.562 11.773 1 92.56 227 ASP A CA 1
ATOM 1717 C C . ASP A 1 227 ? -24.578 -17.812 10.711 1 92.56 227 ASP A C 1
ATOM 1719 O O . ASP A 1 227 ? -24.469 -18.266 9.578 1 92.56 227 ASP A O 1
ATOM 1723 N N . LYS A 1 228 ? -23.953 -16.656 11.156 1 93.12 228 LYS A N 1
ATOM 1724 C CA . LYS A 1 228 ? -23.25 -15.805 10.211 1 93.12 228 LYS A CA 1
ATOM 1725 C C . LYS A 1 228 ? -21.766 -16.156 10.156 1 93.12 228 LYS A C 1
ATOM 1727 O O . LYS A 1 228 ? -21.016 -15.57 9.375 1 93.12 228 LYS A O 1
ATOM 1732 N N . TRP A 1 229 ? -21.406 -17.203 10.977 1 94.56 229 TRP A N 1
ATOM 1733 C CA . TRP A 1 229 ? -19.984 -17.547 11.109 1 94.56 229 TRP A CA 1
ATOM 1734 C C . TRP A 1 229 ? -19.703 -18.922 10.508 1 94.56 229 TRP A C 1
ATOM 1736 O O . TRP A 1 229 ? -20.484 -19.859 10.68 1 94.56 229 TRP A O 1
ATOM 1746 N N . ASN A 1 230 ? -18.656 -19.062 9.766 1 96.69 230 ASN A N 1
ATOM 1747 C CA . ASN A 1 230 ? -18.094 -20.312 9.266 1 96.69 230 ASN A CA 1
ATOM 1748 C C . ASN A 1 230 ? -16.594 -20.406 9.531 1 96.69 230 ASN A C 1
ATOM 1750 O O . ASN A 1 230 ? -15.852 -19.484 9.211 1 96.69 230 ASN A O 1
ATOM 1754 N N . ASN A 1 231 ? -16.172 -21.469 10.211 1 97.25 231 ASN A N 1
ATOM 1755 C CA . ASN A 1 231 ? -14.766 -21.703 10.516 1 97.25 231 ASN A CA 1
ATOM 1756 C C . ASN A 1 231 ? -14.328 -23.109 10.102 1 97.25 231 ASN A C 1
ATOM 1758 O O . ASN A 1 231 ? -15.031 -24.078 10.359 1 97.25 231 ASN A O 1
ATOM 1762 N N . GLN A 1 232 ? -13.258 -23.125 9.438 1 97.5 232 GLN A N 1
ATOM 1763 C CA . GLN A 1 232 ? -12.758 -24.438 9.031 1 97.5 232 GLN A CA 1
ATOM 1764 C C . GLN A 1 232 ? -11.25 -24.547 9.25 1 97.5 232 GLN A C 1
ATOM 1766 O O . GLN A 1 232 ? -10.531 -23.547 9.117 1 97.5 232 GLN A O 1
ATOM 1771 N N . ILE A 1 233 ? -10.773 -25.688 9.594 1 97.69 233 ILE A N 1
ATOM 1772 C CA . ILE A 1 233 ? -9.367 -26.016 9.758 1 97.69 233 ILE A CA 1
ATOM 1773 C C . ILE A 1 233 ? -9.055 -27.328 9.039 1 97.69 233 ILE A C 1
ATOM 1775 O O . ILE A 1 233 ? -9.875 -28.25 9.031 1 97.69 233 ILE A O 1
ATOM 1779 N N . SER A 1 234 ? -7.965 -27.344 8.375 1 97.5 234 SER A N 1
ATOM 1780 C CA . SER A 1 234 ? -7.555 -28.578 7.691 1 97.5 234 SER A CA 1
ATOM 1781 C C . SER A 1 234 ? -6.059 -28.812 7.836 1 97.5 234 SER A C 1
ATOM 1783 O O . SER A 1 234 ? -5.297 -27.875 8.109 1 97.5 234 SER A O 1
ATOM 1785 N N . GLY A 1 235 ? -5.633 -30.031 7.695 1 97.44 235 GLY A N 1
ATOM 1786 C CA . GLY A 1 235 ? -4.25 -30.484 7.68 1 97.44 235 GLY A CA 1
ATOM 1787 C C . GLY A 1 235 ? -4.02 -31.672 6.785 1 97.44 235 GLY A C 1
ATOM 1788 O O . GLY A 1 235 ? -4.91 -32.531 6.617 1 97.44 235 GLY A O 1
ATOM 1789 N N . SER A 1 236 ? -2.855 -31.734 6.195 1 97 236 SER A N 1
ATOM 1790 C CA . SER A 1 236 ? -2.514 -32.875 5.367 1 97 236 SER A CA 1
ATOM 1791 C C . SER A 1 236 ? -1.011 -33.125 5.371 1 97 236 SER A C 1
ATOM 1793 O O . SER A 1 236 ? -0.222 -32.25 5.672 1 97 236 SER A O 1
ATOM 1795 N N . TYR A 1 237 ? -0.646 -34.312 5.152 1 97.56 237 TYR A N 1
ATOM 1796 C CA . TYR A 1 237 ? 0.738 -34.781 5.051 1 97.56 237 TYR A CA 1
ATOM 1797 C C . TYR A 1 237 ? 0.919 -35.719 3.873 1 97.56 237 TYR A C 1
ATOM 1799 O O . TYR A 1 237 ? 0.161 -36.688 3.723 1 97.56 237 TYR A O 1
ATOM 1807 N N . ILE A 1 238 ? 1.877 -35.469 3.035 1 96.62 238 ILE A N 1
ATOM 1808 C CA . ILE A 1 238 ? 2.191 -36.281 1.857 1 96.62 238 ILE A CA 1
ATOM 1809 C C . ILE A 1 238 ? 3.654 -36.688 1.905 1 96.62 238 ILE A C 1
ATOM 1811 O O . ILE A 1 238 ? 4.527 -35.938 2.303 1 96.62 238 ILE A O 1
ATOM 1815 N N . ARG A 1 239 ? 3.949 -37.906 1.484 1 96.62 239 ARG A N 1
ATOM 1816 C CA . ARG A 1 239 ? 5.332 -38.344 1.365 1 96.62 239 ARG A CA 1
ATOM 1817 C C . ARG A 1 239 ? 5.484 -39.344 0.236 1 96.62 239 ARG A C 1
ATOM 1819 O O . ARG A 1 239 ? 4.531 -40.062 -0.11 1 96.62 239 ARG A O 1
ATOM 1826 N N . SER A 1 240 ? 6.617 -39.438 -0.353 1 96.69 240 SER A N 1
ATOM 1827 C CA . SER A 1 240 ? 7 -40.469 -1.343 1 96.69 240 SER A CA 1
ATOM 1828 C C . SER A 1 240 ? 8.508 -40.688 -1.342 1 96.69 240 SER A C 1
ATOM 1830 O O . SER A 1 240 ? 9.281 -39.781 -1.053 1 96.69 240 SER A O 1
ATOM 1832 N N . ASP A 1 241 ? 8.898 -41.906 -1.684 1 95.5 241 ASP A N 1
ATOM 1833 C CA . ASP A 1 241 ? 10.312 -42.219 -1.816 1 95.5 241 ASP A CA 1
ATOM 1834 C C . ASP A 1 241 ? 10.859 -41.75 -3.166 1 95.5 241 ASP A C 1
ATOM 1836 O O . ASP A 1 241 ? 12.07 -41.75 -3.387 1 95.5 241 ASP A O 1
ATOM 1840 N N . GLY A 1 242 ? 9.969 -41.344 -3.957 1 92.81 242 GLY A N 1
ATOM 1841 C CA . GLY A 1 242 ? 10.398 -40.969 -5.289 1 92.81 242 GLY A CA 1
ATOM 1842 C C . GLY A 1 242 ? 10.719 -42.125 -6.188 1 92.81 242 GLY A C 1
ATOM 1843 O O . GLY A 1 242 ? 10.867 -43.25 -5.711 1 92.81 242 GLY A O 1
ATOM 1844 N N . TYR A 1 243 ? 10.891 -41.938 -7.473 1 91.88 243 TYR A N 1
ATOM 1845 C CA . TYR A 1 243 ? 11.023 -43 -8.461 1 91.88 243 TYR A CA 1
ATOM 1846 C C . TYR A 1 243 ? 12.445 -43.062 -9.008 1 91.88 243 TYR A C 1
ATOM 1848 O O . TYR A 1 243 ? 12.773 -43.938 -9.805 1 91.88 243 TYR A O 1
ATOM 1856 N N . LEU A 1 244 ? 13.195 -42.094 -8.594 1 92.31 244 LEU A N 1
ATOM 1857 C CA . LEU A 1 244 ? 14.57 -42.031 -9.086 1 92.31 244 LEU A CA 1
ATOM 1858 C C . LEU A 1 244 ? 15.562 -42.312 -7.961 1 92.31 244 LEU A C 1
ATOM 1860 O O . LEU A 1 244 ? 15.227 -42.188 -6.781 1 92.31 244 LEU A O 1
ATOM 1864 N N . ARG A 1 245 ? 16.75 -42.75 -8.398 1 93.44 245 ARG A N 1
ATOM 1865 C CA . ARG A 1 245 ? 17.906 -42.969 -7.52 1 93.44 245 ARG A CA 1
ATOM 1866 C C . ARG A 1 245 ? 19.141 -42.25 -8.055 1 93.44 245 ARG A C 1
ATOM 1868 O O . ARG A 1 245 ? 19.297 -42.094 -9.273 1 93.44 245 ARG A O 1
ATOM 1875 N N . ASN A 1 246 ? 19.922 -41.812 -7.133 1 92.12 246 ASN A N 1
ATOM 1876 C CA . ASN A 1 246 ? 21.188 -41.219 -7.594 1 92.12 246 ASN A CA 1
ATOM 1877 C C . ASN A 1 246 ? 22.203 -42.312 -7.934 1 92.12 246 ASN A C 1
ATOM 1879 O O . ASN A 1 246 ? 21.906 -43.5 -7.855 1 92.12 246 ASN A O 1
ATOM 1883 N N . LYS A 1 247 ? 23.406 -41.812 -8.352 1 89.69 247 LYS A N 1
ATOM 1884 C CA . LYS A 1 247 ? 24.453 -42.719 -8.781 1 89.69 247 LYS A CA 1
ATOM 1885 C C . LYS A 1 247 ? 24.891 -43.625 -7.633 1 89.69 247 LYS A C 1
ATOM 1887 O O . LYS A 1 247 ? 25.266 -44.781 -7.855 1 89.69 247 LYS A O 1
ATOM 1892 N N . LYS A 1 248 ? 24.781 -43.156 -6.438 1 92.25 248 LYS A N 1
ATOM 1893 C CA . LYS A 1 248 ? 25.172 -43.938 -5.27 1 92.25 248 LYS A CA 1
ATOM 1894 C C . LYS A 1 248 ? 24.062 -44.906 -4.848 1 92.25 248 LYS A C 1
ATOM 1896 O O . LYS A 1 248 ? 24.25 -45.719 -3.945 1 92.25 248 LYS A O 1
ATOM 1901 N N . GLY A 1 249 ? 22.906 -44.75 -5.395 1 92.5 249 GLY A N 1
ATOM 1902 C CA . GLY A 1 249 ? 21.781 -45.656 -5.105 1 92.5 249 GLY A CA 1
ATOM 1903 C C . GLY A 1 249 ? 20.844 -45.094 -4.059 1 92.5 249 GLY A C 1
ATOM 1904 O O . GLY A 1 249 ? 19.859 -45.75 -3.691 1 92.5 249 GLY A O 1
ATOM 1905 N N . SER A 1 250 ? 21.109 -43.969 -3.676 1 92.88 250 SER A N 1
ATOM 1906 C CA . SER A 1 250 ? 20.281 -43.344 -2.65 1 92.88 250 SER A CA 1
ATOM 1907 C C . SER A 1 250 ? 19.078 -42.625 -3.266 1 92.88 250 SER A C 1
ATOM 1909 O O . SER A 1 250 ? 19.078 -42.312 -4.457 1 92.88 250 SER A O 1
ATOM 1911 N N . LEU A 1 251 ? 18.094 -42.375 -2.457 1 93.38 251 LEU A N 1
ATOM 1912 C CA . LEU A 1 251 ? 16.922 -41.625 -2.891 1 93.38 251 LEU A CA 1
ATOM 1913 C C . LEU A 1 251 ? 17.312 -40.188 -3.275 1 93.38 251 LEU A C 1
ATOM 1915 O O . LEU A 1 251 ? 18.094 -39.562 -2.584 1 93.38 251 LEU A O 1
ATOM 1919 N N . ASN A 1 252 ? 16.797 -39.719 -4.426 1 93.12 252 ASN A N 1
ATOM 1920 C CA . ASN A 1 252 ? 17.141 -38.344 -4.797 1 93.12 252 ASN A CA 1
ATOM 1921 C C . ASN A 1 252 ? 15.945 -37.594 -5.41 1 93.12 252 ASN A C 1
ATOM 1923 O O . ASN A 1 252 ? 16.094 -36.5 -5.953 1 93.12 252 ASN A O 1
ATOM 1927 N N . ALA A 1 253 ? 14.773 -38.25 -5.414 1 93.88 253 ALA A N 1
ATOM 1928 C CA . ALA A 1 253 ? 13.531 -37.625 -5.832 1 93.88 253 ALA A CA 1
ATOM 1929 C C . ALA A 1 253 ? 12.445 -37.781 -4.77 1 93.88 253 ALA A C 1
ATOM 1931 O O . ALA A 1 253 ? 11.258 -37.656 -5.066 1 93.88 253 ALA A O 1
ATOM 1932 N N . ASP A 1 254 ? 12.797 -38.094 -3.574 1 95.25 254 ASP A N 1
ATOM 1933 C CA . ASP A 1 254 ? 11.859 -38.219 -2.461 1 95.25 254 ASP A CA 1
ATOM 1934 C C . ASP A 1 254 ? 11.328 -36.875 -2.021 1 95.25 254 ASP A C 1
ATOM 1936 O O . ASP A 1 254 ? 11.961 -35.844 -2.258 1 95.25 254 ASP A O 1
ATOM 1940 N N . TYR A 1 255 ? 10.18 -36.906 -1.422 1 95.44 255 TYR A N 1
ATOM 1941 C CA . TYR A 1 255 ? 9.656 -35.656 -0.903 1 95.44 255 TYR A CA 1
ATOM 1942 C C . TYR A 1 255 ? 8.664 -35.906 0.228 1 95.44 255 TYR A C 1
ATOM 1944 O O . TYR A 1 255 ? 8.102 -37 0.344 1 95.44 255 TYR A O 1
ATOM 1952 N N . ASN A 1 256 ? 8.477 -34.938 1.036 1 96.25 256 ASN A N 1
ATOM 1953 C CA . ASN A 1 256 ? 7.414 -34.844 2.033 1 96.25 256 ASN A CA 1
ATOM 1954 C C . ASN A 1 256 ? 6.875 -33.438 2.156 1 96.25 256 ASN A C 1
ATOM 1956 O O . ASN A 1 256 ? 7.629 -32.469 2.023 1 96.25 256 ASN A O 1
ATOM 1960 N N . VAL A 1 257 ? 5.633 -33.312 2.324 1 96.44 257 VAL A N 1
ATOM 1961 C CA . VAL A 1 257 ? 4.957 -32 2.377 1 96.44 257 VAL A CA 1
ATOM 1962 C C . VAL A 1 257 ? 3.953 -32 3.525 1 96.44 257 VAL A C 1
ATOM 1964 O O . VAL A 1 257 ? 3.145 -32.906 3.662 1 96.44 257 VAL A O 1
ATOM 1967 N N . GLY A 1 258 ? 4.039 -31.031 4.41 1 97.31 258 GLY A N 1
ATOM 1968 C CA . GLY A 1 258 ? 3.029 -30.75 5.418 1 97.31 258 GLY A CA 1
ATOM 1969 C C . GLY A 1 258 ? 2.271 -29.453 5.148 1 97.31 258 GLY A C 1
ATOM 1970 O O . GLY A 1 258 ? 2.875 -28.422 4.832 1 97.31 258 GLY A O 1
ATOM 1971 N N . LYS A 1 259 ? 0.961 -29.562 5.172 1 97.5 259 LYS A N 1
ATOM 1972 C CA . LYS A 1 259 ? 0.121 -28.406 4.926 1 97.5 259 LYS A CA 1
ATOM 1973 C C . LYS A 1 259 ? -0.865 -28.188 6.07 1 97.5 259 LYS A C 1
ATOM 1975 O O . LYS A 1 259 ? -1.344 -29.141 6.676 1 97.5 259 LYS A O 1
ATOM 1980 N N . ALA A 1 260 ? -1.142 -26.969 6.406 1 98.25 260 ALA A N 1
ATOM 1981 C CA . ALA A 1 260 ? -2.176 -26.562 7.352 1 98.25 260 ALA A CA 1
ATOM 1982 C C . ALA A 1 260 ? -2.871 -25.281 6.879 1 98.25 260 ALA A C 1
ATOM 1984 O O . ALA A 1 260 ? -2.225 -24.375 6.344 1 98.25 260 ALA A O 1
ATOM 1985 N N . PHE A 1 261 ? -4.207 -25.25 7.102 1 98.12 261 PHE A N 1
ATOM 1986 C CA . PHE A 1 261 ? -4.969 -24.109 6.605 1 98.12 261 PHE A CA 1
ATOM 1987 C C . PHE A 1 261 ? -6.168 -23.828 7.5 1 98.12 261 PHE A C 1
ATOM 1989 O O . PHE A 1 261 ? -6.938 -24.734 7.816 1 98.12 261 PHE A O 1
ATOM 1996 N N . TYR A 1 262 ? -6.27 -22.625 7.914 1 98.44 262 TYR A N 1
ATOM 1997 C CA . TYR A 1 262 ? -7.438 -22.109 8.625 1 98.44 262 TYR A CA 1
ATOM 1998 C C . TYR A 1 262 ? -8.133 -21.031 7.816 1 98.44 262 TYR A C 1
ATOM 2000 O O . TYR A 1 262 ? -7.48 -20.109 7.32 1 98.44 262 TYR A O 1
ATOM 2008 N N . GLN A 1 263 ? -9.383 -21.156 7.684 1 97.56 263 GLN A N 1
ATOM 2009 C CA . GLN A 1 263 ? -10.18 -20.172 6.973 1 97.56 263 GLN A CA 1
ATOM 2010 C C . GLN A 1 263 ? -11.438 -19.812 7.754 1 97.56 263 GLN A C 1
ATOM 2012 O O . GLN A 1 263 ? -12.133 -20.688 8.258 1 97.56 263 GLN A O 1
ATOM 2017 N N . GLY A 1 264 ? -11.664 -18.516 7.879 1 96.81 264 GLY A N 1
ATOM 2018 C CA . GLY A 1 264 ? -12.875 -18 8.508 1 96.81 264 GLY A CA 1
ATOM 2019 C C . GLY A 1 264 ? -13.664 -17.062 7.605 1 96.81 264 GLY A C 1
ATOM 2020 O O . GLY A 1 264 ? -13.086 -16.375 6.762 1 96.81 264 GLY A O 1
ATOM 2021 N N . ASN A 1 265 ? -14.984 -17.156 7.871 1 95.69 265 ASN A N 1
ATOM 2022 C CA . ASN A 1 265 ? -15.898 -16.297 7.109 1 95.69 265 ASN A CA 1
ATOM 2023 C C . ASN A 1 265 ? -17.016 -15.742 7.992 1 95.69 265 ASN A C 1
ATOM 2025 O O . ASN A 1 265 ? -17.594 -16.469 8.805 1 95.69 265 ASN A O 1
ATOM 2029 N N . TYR A 1 266 ? -17.25 -14.484 7.898 1 94.69 266 TYR A N 1
ATOM 2030 C CA . TYR A 1 266 ? -18.438 -13.828 8.422 1 94.69 266 TYR A CA 1
ATOM 2031 C C . TYR A 1 266 ? -19.312 -13.289 7.285 1 94.69 266 TYR A C 1
ATOM 2033 O O . TYR A 1 266 ? -18.828 -12.57 6.414 1 94.69 266 TYR A O 1
ATOM 2041 N N . ASN A 1 267 ? -20.547 -13.648 7.312 1 94.12 267 ASN A N 1
ATOM 2042 C CA . ASN A 1 267 ? -21.453 -13.25 6.246 1 94.12 267 ASN A CA 1
ATOM 2043 C C . ASN A 1 267 ? -22.812 -12.82 6.801 1 94.12 267 ASN A C 1
ATOM 2045 O O . ASN A 1 267 ? -23.547 -13.641 7.34 1 94.12 267 ASN A O 1
ATOM 2049 N N . ASP A 1 268 ? -23.156 -11.586 6.609 1 92.31 268 ASP A N 1
ATOM 2050 C CA . ASP A 1 268 ? -24.484 -11.094 6.945 1 92.31 268 ASP A CA 1
ATOM 2051 C C . ASP A 1 268 ? -25.125 -10.391 5.75 1 92.31 268 ASP A C 1
ATOM 2053 O O . ASP A 1 268 ? -24.688 -10.578 4.609 1 92.31 268 ASP A O 1
ATOM 2057 N N . GLU A 1 269 ? -26.234 -9.711 5.945 1 92.38 269 GLU A N 1
ATOM 2058 C CA . GLU A 1 269 ? -26.984 -9.133 4.832 1 92.38 269 GLU A CA 1
ATOM 2059 C C . GLU A 1 269 ? -26.234 -7.934 4.242 1 92.38 269 GLU A C 1
ATOM 2061 O O . GLU A 1 269 ? -26.469 -7.562 3.088 1 92.38 269 GLU A O 1
ATOM 2066 N N . LEU A 1 270 ? -25.312 -7.375 4.996 1 91.75 270 LEU A N 1
ATOM 2067 C CA . LEU A 1 270 ? -24.734 -6.102 4.586 1 91.75 270 LEU A CA 1
ATOM 2068 C C . LEU A 1 270 ? -23.266 -6.277 4.168 1 91.75 270 LEU A C 1
ATOM 2070 O O . LEU A 1 270 ? -22.75 -5.496 3.365 1 91.75 270 LEU A O 1
ATOM 2074 N N . ILE A 1 271 ? -22.594 -7.301 4.777 1 92.81 271 ILE A N 1
ATOM 2075 C CA . ILE A 1 271 ? -21.156 -7.359 4.562 1 92.81 271 ILE A CA 1
ATOM 2076 C C . ILE A 1 271 ? -20.672 -8.805 4.648 1 92.81 271 ILE A C 1
ATOM 2078 O O . ILE A 1 271 ? -21.297 -9.633 5.324 1 92.81 271 ILE A O 1
ATOM 2082 N N . THR A 1 272 ? -19.688 -9.117 3.902 1 94 272 THR A N 1
ATOM 2083 C CA . THR A 1 272 ? -18.922 -10.352 4.047 1 94 272 THR A CA 1
ATOM 2084 C C . THR A 1 272 ? -17.469 -10.062 4.418 1 94 272 THR A C 1
ATOM 2086 O O . THR A 1 272 ? -16.875 -9.125 3.887 1 94 272 THR A O 1
ATOM 2089 N N . VAL A 1 273 ? -16.938 -10.82 5.371 1 94.12 273 VAL A N 1
ATOM 2090 C CA . VAL A 1 273 ? -15.531 -10.75 5.762 1 94.12 273 VAL A CA 1
ATOM 2091 C C . VAL A 1 273 ? -14.906 -12.141 5.711 1 94.12 273 VAL A C 1
ATOM 2093 O O . VAL A 1 273 ? -15.422 -13.078 6.328 1 94.12 273 VAL A O 1
ATOM 2096 N N . ASP A 1 274 ? -13.844 -12.281 4.973 1 96.06 274 ASP A N 1
ATOM 2097 C CA . ASP A 1 274 ? -13.125 -13.539 4.832 1 96.06 274 ASP A CA 1
ATOM 2098 C C . ASP A 1 274 ? -11.672 -13.398 5.277 1 96.06 274 ASP A C 1
ATOM 2100 O O . ASP A 1 274 ? -11.031 -12.383 5 1 96.06 274 ASP A O 1
ATOM 2104 N N . TRP A 1 275 ? -11.203 -14.391 5.996 1 96.19 275 TRP A N 1
ATOM 2105 C CA . TRP A 1 275 ? -9.789 -14.391 6.348 1 96.19 275 TRP A CA 1
ATOM 2106 C C . TRP A 1 275 ? -9.211 -15.805 6.309 1 96.19 275 TRP A C 1
ATOM 2108 O O . TRP A 1 275 ? -9.961 -16.781 6.352 1 96.19 275 TRP A O 1
ATOM 2118 N N . HIS A 1 276 ? -7.914 -15.883 6.082 1 98.12 276 HIS A N 1
ATOM 2119 C CA . HIS A 1 276 ? -7.277 -17.188 6.137 1 98.12 276 HIS A CA 1
ATOM 2120 C C . HIS A 1 276 ? -5.832 -17.078 6.613 1 98.12 276 HIS A C 1
ATOM 2122 O O . HIS A 1 276 ? -5.238 -16 6.562 1 98.12 276 HIS A O 1
ATOM 2128 N N . ALA A 1 277 ? -5.352 -18.125 7.145 1 98.38 277 ALA A N 1
ATOM 2129 C CA . ALA A 1 277 ? -3.955 -18.391 7.484 1 98.38 277 ALA A CA 1
ATOM 2130 C C . ALA A 1 277 ? -3.543 -19.797 7.09 1 98.38 277 ALA A C 1
ATOM 2132 O O . ALA A 1 277 ? -4.266 -20.766 7.352 1 98.38 277 ALA A O 1
ATOM 2133 N N . GLY A 1 278 ? -2.469 -19.891 6.348 1 98.06 278 GLY A N 1
ATOM 2134 C CA . GLY A 1 278 ? -2.033 -21.188 5.863 1 98.06 278 GLY A CA 1
ATOM 2135 C C . GLY A 1 278 ? -0.527 -21.375 5.895 1 98.06 278 GLY A C 1
ATOM 2136 O O . GLY A 1 278 ? 0.216 -20.391 5.961 1 98.06 278 GLY A O 1
ATOM 2137 N N . LEU A 1 279 ? -0.122 -22.672 5.902 1 97.44 279 LEU A N 1
ATOM 2138 C CA . LEU A 1 279 ? 1.288 -23.047 5.914 1 97.44 279 LEU A CA 1
ATOM 2139 C C . LEU A 1 279 ? 1.541 -24.25 5.004 1 97.44 279 LEU A C 1
ATOM 2141 O O . LEU A 1 279 ? 0.712 -25.156 4.922 1 97.44 279 LEU A O 1
ATOM 2145 N N . SER A 1 280 ? 2.607 -24.188 4.289 1 97 280 SER A N 1
ATOM 2146 C CA . SER A 1 280 ? 3.117 -25.312 3.512 1 97 280 SER A CA 1
ATOM 2147 C C . SER A 1 280 ? 4.602 -25.547 3.771 1 97 280 SER A C 1
ATOM 2149 O O . SER A 1 280 ? 5.418 -24.641 3.549 1 97 280 SER A O 1
ATOM 2151 N N . VAL A 1 281 ? 4.938 -26.688 4.305 1 97.31 281 VAL A N 1
ATOM 2152 C CA . VAL A 1 281 ? 6.324 -27.078 4.523 1 97.31 281 VAL A CA 1
ATOM 2153 C C . VAL A 1 281 ? 6.68 -28.25 3.598 1 97.31 281 VAL A C 1
ATOM 2155 O O . VAL A 1 281 ? 6.035 -29.297 3.633 1 97.31 281 VAL A O 1
ATOM 2158 N N . LYS A 1 282 ? 7.703 -28.062 2.822 1 96.38 282 LYS A N 1
ATOM 2159 C CA . LYS A 1 282 ? 8.047 -29.062 1.827 1 96.38 282 LYS A CA 1
ATOM 2160 C C . LYS A 1 282 ? 9.555 -29.328 1.806 1 96.38 282 LYS A C 1
ATOM 2162 O O . LYS A 1 282 ? 10.352 -28.375 1.82 1 96.38 282 LYS A O 1
ATOM 2167 N N . ASN A 1 283 ? 9.883 -30.547 1.846 1 96.19 283 ASN A N 1
ATOM 2168 C CA . ASN A 1 283 ? 11.227 -31.047 1.592 1 96.19 283 ASN A CA 1
ATOM 2169 C C . ASN A 1 283 ? 11.25 -31.984 0.394 1 96.19 283 ASN A C 1
ATOM 2171 O O . ASN A 1 283 ? 10.438 -32.906 0.302 1 96.19 283 ASN A O 1
ATOM 2175 N N . PHE A 1 284 ? 12.188 -31.766 -0.506 1 94.75 284 PHE A N 1
ATOM 2176 C CA . PHE A 1 284 ? 12.188 -32.688 -1.645 1 94.75 284 PHE A CA 1
ATOM 2177 C C . PHE A 1 284 ? 13.594 -32.812 -2.227 1 94.75 284 PHE A C 1
ATOM 2179 O O . PHE A 1 284 ? 14.367 -31.859 -2.23 1 94.75 284 PHE A O 1
ATOM 2186 N N . GLY A 1 285 ? 13.844 -34.031 -2.67 1 93.81 285 GLY A N 1
ATOM 2187 C 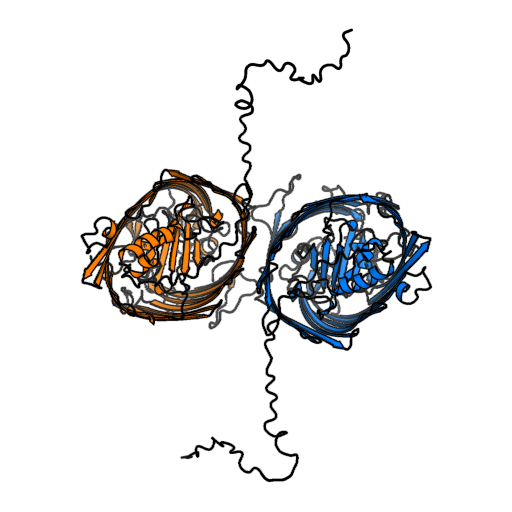CA . GLY A 1 285 ? 15.023 -34.25 -3.488 1 93.81 285 GLY A CA 1
ATOM 2188 C C . GLY A 1 285 ? 14.906 -33.656 -4.883 1 93.81 285 GLY A C 1
ATOM 2189 O O . GLY A 1 285 ? 13.977 -34 -5.625 1 93.81 285 GLY A O 1
ATOM 2190 N N . ALA A 1 286 ? 15.891 -32.844 -5.277 1 89.81 286 ALA A N 1
ATOM 2191 C CA . ALA A 1 286 ? 15.82 -32.125 -6.551 1 89.81 286 ALA A CA 1
ATOM 2192 C C . ALA A 1 286 ? 16.688 -32.812 -7.609 1 89.81 286 ALA A C 1
ATOM 2194 O O . ALA A 1 286 ? 16.875 -32.25 -8.703 1 89.81 286 ALA A O 1
ATOM 2195 N N . ASN A 1 287 ? 17.203 -33.906 -7.242 1 89.81 287 ASN A N 1
ATOM 2196 C CA . ASN A 1 287 ? 18 -34.688 -8.18 1 89.81 287 ASN A CA 1
ATOM 2197 C C . ASN A 1 287 ? 18.844 -33.781 -9.078 1 89.81 287 ASN A C 1
ATOM 2199 O O . ASN A 1 287 ? 19.75 -33.094 -8.609 1 89.81 287 ASN A O 1
ATOM 2203 N N . THR A 1 288 ? 18.422 -33.688 -10.422 1 80.94 288 THR A N 1
ATOM 2204 C CA . THR A 1 288 ? 19.188 -32.844 -11.352 1 80.94 288 THR A CA 1
ATOM 2205 C C . THR A 1 288 ? 18.344 -31.672 -11.844 1 80.94 288 THR A C 1
ATOM 2207 O O . THR A 1 288 ? 18.516 -31.219 -12.969 1 80.94 288 THR A O 1
ATOM 2210 N N . PHE A 1 289 ? 17.453 -31.188 -11.008 1 82.12 289 PHE A N 1
ATOM 2211 C CA . PHE A 1 289 ? 16.484 -30.172 -11.414 1 82.12 289 PHE A CA 1
ATOM 2212 C C . PHE A 1 289 ? 17.203 -28.875 -11.812 1 82.12 289 PHE A C 1
ATOM 2214 O O . PHE A 1 289 ? 16.719 -28.141 -12.68 1 82.12 289 PHE A O 1
ATOM 2221 N N . TYR A 1 290 ? 18.266 -28.609 -11.133 1 81.06 290 TYR A N 1
ATOM 2222 C CA . TYR A 1 290 ? 18.891 -27.297 -11.305 1 81.06 290 TYR A CA 1
ATOM 2223 C C . TYR A 1 290 ? 20.219 -27.438 -12.039 1 81.06 290 TYR A C 1
ATOM 2225 O O . TYR A 1 290 ? 20.688 -26.484 -12.664 1 81.06 290 TYR A O 1
ATOM 2233 N N . SER A 1 291 ? 20.891 -28.547 -11.875 1 79.5 291 SER A N 1
ATOM 2234 C CA . SER A 1 291 ? 22.125 -28.859 -12.578 1 79.5 291 SER A CA 1
ATOM 2235 C C . SER A 1 291 ? 22.234 -30.344 -12.883 1 79.5 291 SER A C 1
ATOM 2237 O O . SER A 1 291 ? 22.094 -31.172 -11.984 1 79.5 291 SER A O 1
ATOM 2239 N N . VAL A 1 292 ? 22.625 -30.609 -14.031 1 81.38 292 VAL A N 1
ATOM 2240 C CA . VAL A 1 292 ? 22.719 -32 -14.469 1 81.38 292 VAL A CA 1
ATOM 2241 C C . VAL A 1 292 ? 23.953 -32.656 -13.875 1 81.38 292 VAL A C 1
ATOM 2243 O O . VAL A 1 292 ? 24.031 -33.875 -13.773 1 81.38 292 VAL A O 1
ATOM 2246 N N . LYS A 1 293 ? 24.781 -31.812 -13.461 1 80.75 293 LYS A N 1
ATOM 2247 C CA . LYS A 1 293 ? 26.078 -32.312 -12.984 1 80.75 293 LYS A CA 1
ATOM 2248 C C . LYS A 1 293 ? 25.953 -32.969 -11.625 1 80.75 293 LYS A C 1
ATOM 2250 O O . LYS A 1 293 ? 26.719 -33.875 -11.297 1 80.75 293 LYS A O 1
ATOM 2255 N N . TYR A 1 294 ? 25.031 -32.531 -10.812 1 87.69 294 TYR A N 1
ATOM 2256 C CA . TYR A 1 294 ? 24.891 -33 -9.438 1 87.69 294 TYR A CA 1
ATOM 2257 C C . TYR A 1 294 ? 23.562 -33.75 -9.242 1 87.69 294 TYR A C 1
ATOM 2259 O O . TYR A 1 294 ? 22.5 -33.125 -9.328 1 87.69 294 TYR A O 1
ATOM 2267 N N . ASP A 1 295 ? 23.562 -34.969 -8.797 1 90.44 295 ASP A N 1
ATOM 2268 C CA . ASP A 1 295 ? 22.328 -35.75 -8.828 1 90.44 295 ASP A CA 1
ATOM 2269 C C . ASP A 1 295 ? 21.75 -35.938 -7.426 1 90.44 295 ASP A C 1
ATOM 2271 O O . ASP A 1 295 ? 20.938 -36.812 -7.188 1 90.44 295 ASP A O 1
ATOM 2275 N N . ASP A 1 296 ? 22.25 -35.156 -6.5 1 94.25 296 ASP A N 1
ATOM 2276 C CA . ASP A 1 296 ? 21.703 -35.25 -5.148 1 94.25 296 ASP A CA 1
ATOM 2277 C C . ASP A 1 296 ? 21.375 -33.875 -4.574 1 94.25 296 ASP A C 1
ATOM 2279 O O . ASP A 1 296 ? 21.688 -33.594 -3.414 1 94.25 296 ASP A O 1
ATOM 2283 N N . GLN A 1 297 ? 20.844 -33.094 -5.371 1 94.06 297 GLN A N 1
ATOM 2284 C CA . GLN A 1 297 ? 20.375 -31.766 -4.922 1 94.06 297 GLN A CA 1
ATOM 2285 C C . GLN A 1 297 ? 19.125 -31.891 -4.051 1 94.06 297 GLN A C 1
ATOM 2287 O O . GLN A 1 297 ? 18.375 -32.844 -4.172 1 94.06 297 GLN A O 1
ATOM 2292 N N . PHE A 1 298 ? 18.984 -30.922 -3.102 1 96 298 PHE A N 1
ATOM 2293 C CA . PHE A 1 298 ? 17.875 -30.984 -2.158 1 96 298 PHE A CA 1
ATOM 2294 C C . PHE A 1 298 ? 17.375 -29.578 -1.832 1 96 298 PHE A C 1
ATOM 2296 O O . PHE A 1 298 ? 18.156 -28.609 -1.865 1 96 298 PHE A O 1
ATOM 2303 N N . GLU A 1 299 ? 16.062 -29.469 -1.528 1 95.56 299 GLU A N 1
ATOM 2304 C CA . GLU A 1 299 ? 15.508 -28.156 -1.22 1 95.56 299 GLU A CA 1
ATOM 2305 C C . GLU A 1 299 ? 14.445 -28.25 -0.128 1 95.56 299 GLU A C 1
ATOM 2307 O O . GLU A 1 299 ? 13.672 -29.203 -0.09 1 95.56 299 GLU A O 1
ATOM 2312 N N . HIS A 1 300 ? 14.477 -27.281 0.796 1 95.94 300 HIS A N 1
ATOM 2313 C CA . HIS A 1 300 ? 13.461 -27.078 1.828 1 95.94 300 HIS A CA 1
ATOM 2314 C C . HIS A 1 300 ? 12.703 -25.766 1.608 1 95.94 300 HIS A C 1
ATOM 2316 O O . HIS A 1 300 ? 13.32 -24.719 1.422 1 95.94 300 HIS A O 1
ATOM 2322 N N . THR A 1 301 ? 11.422 -25.844 1.601 1 96.19 301 THR A N 1
ATOM 2323 C CA . THR A 1 301 ? 10.633 -24.625 1.471 1 96.19 301 THR A CA 1
ATOM 2324 C C . THR A 1 301 ? 9.609 -24.516 2.596 1 96.19 301 THR A C 1
ATOM 2326 O O . THR A 1 301 ? 9.062 -25.531 3.045 1 96.19 301 THR A O 1
ATOM 2329 N N . LEU A 1 302 ? 9.406 -23.406 3.143 1 96.94 302 LEU A N 1
ATOM 2330 C CA . LEU A 1 302 ? 8.352 -23.031 4.082 1 96.94 302 LEU A CA 1
ATOM 2331 C C . LEU A 1 302 ? 7.621 -21.781 3.611 1 96.94 302 LEU A C 1
ATOM 2333 O O . LEU A 1 302 ? 8.227 -20.719 3.459 1 96.94 302 LEU A O 1
ATOM 2337 N N . LYS A 1 303 ? 6.375 -21.922 3.369 1 97.38 303 LYS A N 1
ATOM 2338 C CA . LYS A 1 303 ? 5.574 -20.797 2.91 1 97.38 303 LYS A CA 1
ATOM 2339 C C . LYS A 1 303 ? 4.41 -20.516 3.861 1 97.38 303 LYS A C 1
ATOM 2341 O O . LYS A 1 303 ? 3.775 -21.453 4.355 1 97.38 303 LYS A O 1
ATOM 2346 N N . THR A 1 304 ? 4.195 -19.312 4.164 1 97.75 304 THR A N 1
ATOM 2347 C CA . THR A 1 304 ? 3.076 -18.844 4.98 1 97.75 304 THR A CA 1
ATOM 2348 C C . THR A 1 304 ? 2.191 -17.891 4.191 1 97.75 304 THR A C 1
ATOM 2350 O O . THR A 1 304 ? 2.693 -17.031 3.463 1 97.75 304 THR A O 1
ATOM 2353 N N . PHE A 1 305 ? 0.907 -18.031 4.359 1 97.81 305 PHE A N 1
ATOM 2354 C CA . PHE A 1 305 ? -0.077 -17.219 3.656 1 97.81 305 PHE A CA 1
ATOM 2355 C C . PHE A 1 305 ? -1.112 -16.656 4.625 1 97.81 305 PHE A C 1
ATOM 2357 O O . PHE A 1 305 ? -1.71 -17.406 5.402 1 97.81 305 PHE A O 1
ATOM 2364 N N . THR A 1 306 ? -1.308 -15.367 4.621 1 97.69 306 THR A N 1
ATOM 2365 C CA . THR A 1 306 ? -2.354 -14.758 5.43 1 97.69 306 THR A CA 1
ATOM 2366 C C . THR A 1 306 ? -3.062 -13.648 4.656 1 97.69 306 THR A C 1
ATOM 2368 O O . THR A 1 306 ? -2.445 -12.969 3.836 1 97.69 306 THR A O 1
ATOM 2371 N N . ALA A 1 307 ? -4.344 -13.531 4.867 1 97.5 307 ALA A N 1
ATOM 2372 C CA . ALA A 1 307 ? -5.098 -12.461 4.227 1 97.5 307 ALA A CA 1
ATOM 2373 C C . ALA A 1 307 ? -6.41 -12.195 4.961 1 97.5 307 ALA A C 1
ATOM 2375 O O . ALA A 1 307 ? -6.941 -13.086 5.629 1 97.5 307 ALA A O 1
ATOM 2376 N N . VAL A 1 308 ? -6.914 -11.016 4.883 1 95.69 308 VAL A N 1
ATOM 2377 C CA . VAL A 1 308 ? -8.25 -10.602 5.285 1 95.69 308 VAL A CA 1
ATOM 2378 C C . VAL A 1 308 ? -8.891 -9.766 4.18 1 95.69 308 VAL A C 1
ATOM 2380 O O . VAL A 1 308 ? -8.227 -8.922 3.572 1 95.69 308 VAL A O 1
ATOM 2383 N N . GLN A 1 309 ? -10.109 -10.07 3.891 1 94.62 309 GLN A N 1
ATOM 2384 C CA . GLN A 1 309 ? -10.867 -9.359 2.865 1 94.62 309 GLN A CA 1
ATOM 2385 C C . GLN A 1 309 ? -12.281 -9.047 3.348 1 94.62 309 GLN A C 1
ATOM 2387 O O . GLN A 1 309 ? -12.867 -9.805 4.125 1 94.62 309 GLN A O 1
ATOM 2392 N N . ALA A 1 310 ? -12.859 -7.969 2.842 1 94 310 ALA A N 1
ATOM 2393 C CA . ALA A 1 310 ? -14.234 -7.594 3.152 1 94 310 ALA A CA 1
ATOM 2394 C C . ALA A 1 310 ? -14.93 -7 1.933 1 94 310 ALA A C 1
ATOM 2396 O O . ALA A 1 310 ? -14.273 -6.535 0.999 1 94 310 ALA A O 1
ATOM 2397 N N . GLU A 1 311 ? -16.219 -7.07 1.955 1 92.31 311 GLU A N 1
ATOM 2398 C CA . GLU A 1 311 ? -17 -6.484 0.875 1 92.31 311 GLU A CA 1
ATOM 2399 C C . GLU A 1 311 ? -18.406 -6.121 1.35 1 92.31 311 GLU A C 1
ATOM 2401 O O . GLU A 1 311 ? -19.078 -6.922 2.004 1 92.31 311 GLU A O 1
ATOM 2406 N N . ASN A 1 312 ? -18.828 -4.891 1.071 1 91.88 312 ASN A N 1
ATOM 2407 C CA . ASN A 1 312 ? -20.219 -4.562 1.332 1 91.88 312 ASN A CA 1
ATOM 2408 C C . ASN A 1 312 ? -21.141 -5.07 0.22 1 91.88 312 ASN A C 1
ATOM 2410 O O . ASN A 1 312 ? -20.812 -4.949 -0.962 1 91.88 312 ASN A O 1
ATOM 2414 N N . LYS A 1 313 ? -22.281 -5.523 0.495 1 89.19 313 LYS A N 1
ATOM 2415 C CA . LYS A 1 313 ? -23.109 -6.273 -0.438 1 89.19 313 LYS A CA 1
ATOM 2416 C C . LYS A 1 313 ? -24.234 -5.402 -0.997 1 89.19 313 LYS A C 1
ATOM 2418 O O . LYS A 1 313 ? -24.781 -5.691 -2.062 1 89.19 313 LYS A O 1
ATOM 2423 N N . LYS A 1 314 ? -24.594 -4.438 -0.315 1 90.25 314 LYS A N 1
ATOM 2424 C CA . LYS A 1 314 ? -25.766 -3.652 -0.715 1 90.25 314 LYS A CA 1
ATOM 2425 C C . LYS A 1 314 ? -25.359 -2.215 -1.042 1 90.25 314 LYS A C 1
ATOM 2427 O O . LYS A 1 314 ? -24.312 -1.738 -0.603 1 90.25 314 LYS A O 1
ATOM 2432 N N . GLY A 1 315 ? -26.219 -1.604 -1.914 1 87.12 315 GLY A N 1
ATOM 2433 C CA . GLY A 1 315 ? -26.016 -0.204 -2.258 1 87.12 315 GLY A CA 1
ATOM 2434 C C . GLY A 1 315 ? -25.469 -0.004 -3.656 1 87.12 315 GLY A C 1
ATOM 2435 O O . GLY A 1 315 ? -25.234 -0.973 -4.383 1 87.12 315 GLY A O 1
ATOM 2436 N N . VAL A 1 316 ? -25.281 1.316 -3.967 1 87.12 316 VAL A N 1
ATOM 2437 C CA . VAL A 1 316 ? -24.812 1.677 -5.301 1 87.12 316 VAL A CA 1
ATOM 2438 C C . VAL A 1 316 ? -23.297 1.495 -5.387 1 87.12 316 VAL A C 1
ATOM 2440 O O . VAL A 1 316 ? -22.781 1.042 -6.406 1 87.12 316 VAL A O 1
ATOM 2443 N N . PHE A 1 317 ? -22.688 1.806 -4.246 1 90.12 317 PHE A N 1
ATOM 2444 C CA . PHE A 1 317 ? -21.234 1.706 -4.203 1 90.12 317 PHE A CA 1
ATOM 2445 C C . PHE A 1 317 ? -20.797 0.441 -3.471 1 90.12 317 PHE A C 1
ATOM 2447 O O . PHE A 1 317 ? -21.281 0.16 -2.369 1 90.12 317 PHE A O 1
ATOM 2454 N N . HIS A 1 318 ? -19.922 -0.306 -4.137 1 91 318 HIS A N 1
ATOM 2455 C CA . HIS A 1 318 ? -19.359 -1.508 -3.545 1 91 318 HIS A CA 1
ATOM 2456 C C . HIS A 1 318 ? -17.844 -1.372 -3.377 1 91 318 HIS A C 1
ATOM 2458 O O . HIS A 1 318 ? -17.141 -0.969 -4.309 1 91 318 HIS A O 1
ATOM 2464 N N . VAL A 1 319 ? -17.406 -1.677 -2.178 1 91.56 319 VAL A N 1
ATOM 2465 C CA . VAL A 1 319 ? -15.984 -1.583 -1.873 1 91.56 319 VAL A CA 1
ATOM 2466 C C . VAL A 1 319 ? -15.484 -2.926 -1.351 1 91.56 319 VAL A C 1
ATOM 2468 O O . VAL A 1 319 ? -16.141 -3.574 -0.542 1 91.56 319 VAL A O 1
ATOM 2471 N N . LYS A 1 320 ? -14.352 -3.314 -1.857 1 92.69 320 LYS A N 1
ATOM 2472 C CA . LYS A 1 320 ? -13.742 -4.586 -1.467 1 92.69 320 LYS A CA 1
ATOM 2473 C C . LYS A 1 320 ? -12.273 -4.41 -1.116 1 92.69 320 LYS A C 1
ATOM 2475 O O . LYS A 1 320 ? -11.391 -4.707 -1.93 1 92.69 320 LYS A O 1
ATOM 2480 N N . PRO A 1 321 ? -11.961 -4.094 0.109 1 93.62 321 PRO A N 1
ATOM 2481 C CA . PRO A 1 321 ? -10.57 -3.99 0.565 1 93.62 321 PRO A CA 1
ATOM 2482 C C . PRO A 1 321 ? -9.977 -5.344 0.956 1 93.62 321 PRO A C 1
ATOM 2484 O O . PRO A 1 321 ? -10.711 -6.258 1.334 1 93.62 321 PRO A O 1
ATOM 2487 N N . SER A 1 322 ? -8.656 -5.461 0.826 1 94.44 322 SER A N 1
ATOM 2488 C CA . SER A 1 322 ? -7.945 -6.645 1.304 1 94.44 322 SER A CA 1
ATOM 2489 C C . SER A 1 322 ? -6.547 -6.293 1.792 1 94.44 322 SER A C 1
ATOM 2491 O O . SER A 1 322 ? -5.914 -5.375 1.271 1 94.44 322 SER A O 1
ATOM 2493 N N . ILE A 1 323 ? -6.102 -7.008 2.797 1 95.75 323 ILE A N 1
ATOM 2494 C CA . ILE A 1 323 ? -4.746 -6.957 3.34 1 95.75 323 ILE A CA 1
ATOM 2495 C C . ILE A 1 323 ? -4.156 -8.367 3.379 1 95.75 323 ILE A C 1
ATOM 2497 O O . ILE A 1 323 ? -4.852 -9.328 3.709 1 95.75 323 ILE A O 1
ATOM 2501 N N . TYR A 1 324 ? -2.883 -8.438 2.975 1 96.56 324 TYR A N 1
ATOM 2502 C CA . TYR A 1 324 ? -2.299 -9.773 3.039 1 96.56 324 TYR A CA 1
ATOM 2503 C C . TYR A 1 324 ? -0.806 -9.703 3.334 1 96.56 324 TYR A C 1
ATOM 2505 O O . TYR A 1 324 ? -0.172 -8.664 3.117 1 96.56 324 TYR A O 1
ATOM 2513 N N . TRP A 1 325 ? -0.277 -10.766 3.861 1 97 325 TRP A N 1
ATOM 2514 C CA . TRP A 1 325 ? 1.14 -11.008 4.113 1 97 325 TRP A CA 1
ATOM 2515 C C . TRP A 1 325 ? 1.502 -12.461 3.809 1 97 325 TRP A C 1
ATOM 2517 O O . TRP A 1 325 ? 0.868 -13.383 4.32 1 97 325 TRP A O 1
ATOM 2527 N N . ASN A 1 326 ? 2.428 -12.578 2.947 1 97.31 326 ASN A N 1
ATOM 2528 C CA . ASN A 1 326 ? 2.977 -13.883 2.607 1 97.31 326 ASN A CA 1
ATOM 2529 C C . ASN A 1 326 ? 4.48 -13.945 2.854 1 97.31 326 ASN A C 1
ATOM 2531 O O . ASN A 1 326 ? 5.191 -12.969 2.613 1 97.31 326 ASN A O 1
ATOM 2535 N N . ARG A 1 327 ? 4.953 -15.109 3.361 1 96.75 327 ARG A N 1
ATOM 2536 C CA . ARG A 1 327 ? 6.387 -15.32 3.549 1 96.75 327 ARG A CA 1
ATOM 2537 C C . ARG A 1 327 ? 6.836 -16.625 2.9 1 96.75 327 ARG A C 1
ATOM 2539 O O . ARG A 1 327 ? 6.176 -17.656 3.041 1 96.75 327 ARG A O 1
ATOM 2546 N N . SER A 1 328 ? 7.875 -16.531 2.18 1 97.44 328 SER A N 1
ATOM 2547 C CA . SER A 1 328 ? 8.508 -17.688 1.567 1 97.44 328 SER A CA 1
ATOM 2548 C C . SER A 1 328 ? 9.945 -17.859 2.055 1 97.44 328 SER A C 1
ATOM 2550 O O . SER A 1 328 ? 10.758 -16.938 1.941 1 97.44 328 SER A O 1
ATOM 2552 N N . MET A 1 329 ? 10.227 -19 2.613 1 96.5 329 MET A N 1
ATOM 2553 C CA . MET A 1 329 ? 11.586 -19.359 3.006 1 96.5 329 MET A CA 1
ATOM 2554 C C . MET A 1 329 ? 12.07 -20.578 2.232 1 96.5 329 MET A C 1
ATOM 2556 O O . MET A 1 329 ? 11.305 -21.516 1.994 1 96.5 329 MET A O 1
ATOM 2560 N N . ASP A 1 330 ? 13.242 -20.469 1.787 1 94.75 330 ASP A N 1
ATOM 2561 C CA . ASP A 1 330 ? 13.805 -21.594 1.054 1 94.75 330 ASP A CA 1
ATOM 2562 C C . ASP A 1 330 ? 15.266 -21.828 1.43 1 94.75 330 ASP A C 1
ATOM 2564 O O . ASP A 1 330 ? 15.992 -20.875 1.724 1 94.75 330 ASP A O 1
ATOM 2568 N N . ARG A 1 331 ? 15.648 -23.031 1.536 1 96.38 331 ARG A N 1
ATOM 2569 C CA . ARG A 1 331 ? 17.016 -23.5 1.699 1 96.38 331 ARG A CA 1
ATOM 2570 C C . ARG A 1 331 ? 17.391 -24.516 0.616 1 96.38 331 ARG A C 1
ATOM 2572 O O . ARG A 1 331 ? 16.797 -25.594 0.545 1 96.38 331 ARG A O 1
ATOM 2579 N N . PHE A 1 332 ? 18.344 -24.125 -0.152 1 95.31 332 PHE A N 1
ATOM 2580 C CA . PHE A 1 332 ? 18.812 -25 -1.222 1 95.31 332 PHE A CA 1
ATOM 2581 C C . PHE A 1 332 ? 20.156 -25.641 -0.856 1 95.31 332 PHE A C 1
ATOM 2583 O O . PHE A 1 332 ? 21.047 -24.953 -0.349 1 95.31 332 PHE A O 1
ATOM 2590 N N . GLU A 1 333 ? 20.172 -26.922 -1.202 1 96.75 333 GLU A N 1
ATOM 2591 C CA . GLU A 1 333 ? 21.391 -27.703 -0.998 1 96.75 333 GLU A CA 1
ATOM 2592 C C . GLU A 1 333 ? 21.891 -28.312 -2.309 1 96.75 333 GLU A C 1
ATOM 2594 O O . GLU A 1 333 ? 21.266 -29.234 -2.842 1 96.75 333 GLU A O 1
ATOM 2599 N N . LEU A 1 334 ? 23 -27.828 -2.732 1 93.75 334 LEU A N 1
ATOM 2600 C CA . LEU A 1 334 ? 23.578 -28.453 -3.922 1 93.75 334 LEU A CA 1
ATOM 2601 C C . LEU A 1 334 ? 23.938 -29.906 -3.658 1 93.75 334 LEU A C 1
ATOM 2603 O O . LEU A 1 334 ? 23.75 -30.766 -4.527 1 93.75 334 LEU A O 1
ATOM 2607 N N . PHE A 1 335 ? 24.547 -30.094 -2.496 1 94.25 335 PHE A N 1
ATOM 2608 C CA . PHE A 1 335 ? 24.797 -31.438 -1.969 1 94.25 335 PHE A CA 1
ATOM 2609 C C . PHE A 1 335 ? 23.984 -31.672 -0.697 1 94.25 335 PHE A C 1
ATOM 2611 O O . PHE A 1 335 ? 24.203 -31 0.312 1 94.25 335 PHE A O 1
ATOM 2618 N N . ARG A 1 336 ? 23.188 -32.656 -0.794 1 95.5 336 ARG A N 1
ATOM 2619 C CA . ARG A 1 336 ? 22.266 -32.938 0.299 1 95.5 336 ARG A CA 1
ATOM 2620 C C . ARG A 1 336 ? 23.016 -33.156 1.606 1 95.5 336 ARG A C 1
ATOM 2622 O O . ARG A 1 336 ? 23.891 -34.031 1.682 1 95.5 336 ARG A O 1
ATOM 2629 N N . ASN A 1 337 ? 22.703 -32.406 2.607 1 93.94 337 ASN A N 1
ATOM 2630 C CA . ASN A 1 337 ? 23.203 -32.5 3.975 1 93.94 337 ASN A CA 1
ATOM 2631 C C . ASN A 1 337 ? 24.719 -32.344 4.035 1 93.94 337 ASN A C 1
ATOM 2633 O O . ASN A 1 337 ? 25.391 -33 4.836 1 93.94 337 ASN A O 1
ATOM 2637 N N . ALA A 1 338 ? 25.281 -31.531 3.16 1 94.44 338 ALA A N 1
ATOM 2638 C CA . ALA A 1 338 ? 26.719 -31.359 3.131 1 94.44 338 ALA A CA 1
ATOM 2639 C C . ALA A 1 338 ? 27.094 -29.875 3.025 1 94.44 338 ALA A C 1
ATOM 2641 O O . ALA A 1 338 ? 27.734 -29.453 2.059 1 94.44 338 ALA A O 1
ATOM 2642 N N . PRO A 1 339 ? 26.844 -29.156 4.047 1 92.81 339 PRO A N 1
ATOM 2643 C CA . PRO A 1 339 ? 27.125 -27.719 3.994 1 92.81 339 PRO A CA 1
ATOM 2644 C C . PRO A 1 339 ? 28.625 -27.422 3.943 1 92.81 339 PRO A C 1
ATOM 2646 O O . PRO A 1 339 ? 29.016 -26.344 3.492 1 92.81 339 PRO A O 1
ATOM 2649 N N . ASP A 1 340 ? 29.469 -28.359 4.371 1 93.88 340 ASP A N 1
ATOM 2650 C CA . ASP A 1 340 ? 30.922 -28.156 4.355 1 93.88 340 ASP A CA 1
ATOM 2651 C C . ASP A 1 340 ? 31.469 -28.266 2.936 1 93.88 340 ASP A C 1
ATOM 2653 O O . ASP A 1 340 ? 32.5 -27.672 2.625 1 93.88 340 ASP A O 1
ATOM 2657 N N . LYS A 1 341 ? 30.766 -29.109 2.205 1 93.25 341 LYS A N 1
ATOM 2658 C CA . LYS A 1 341 ? 31.172 -29.234 0.811 1 93.25 341 LYS A CA 1
ATOM 2659 C C . LYS A 1 341 ? 30.797 -28 0.005 1 93.25 341 LYS A C 1
ATOM 2661 O O . LYS A 1 341 ? 31.562 -27.531 -0.837 1 93.25 341 LYS A O 1
ATOM 2666 N N . TYR A 1 342 ? 29.672 -27.547 0.172 1 92.25 342 TYR A N 1
ATOM 2667 C CA . TYR A 1 342 ? 29.141 -26.344 -0.456 1 92.25 342 TYR A CA 1
ATOM 2668 C C . TYR A 1 342 ? 28.094 -25.688 0.435 1 92.25 342 TYR A C 1
ATOM 2670 O O . TYR A 1 342 ? 27.125 -26.328 0.844 1 92.25 342 TYR A O 1
ATOM 2678 N N . PRO A 1 343 ? 28.297 -24.438 0.69 1 92.69 343 PRO A N 1
ATOM 2679 C CA . PRO A 1 343 ? 27.375 -23.797 1.624 1 92.69 343 PRO A CA 1
ATOM 2680 C C . PRO A 1 343 ? 25.938 -23.797 1.129 1 92.69 343 PRO A C 1
ATOM 2682 O O . PRO A 1 343 ? 25.688 -23.625 -0.067 1 92.69 343 PRO A O 1
ATOM 2685 N N . PHE A 1 344 ? 25.031 -24 2.074 1 95.94 344 PHE A N 1
ATOM 2686 C CA . PHE A 1 344 ? 23.609 -23.938 1.732 1 95.94 344 PHE A CA 1
ATOM 2687 C C . PHE A 1 344 ? 23.203 -22.5 1.386 1 95.94 344 PHE A C 1
ATOM 2689 O O . PHE A 1 344 ? 23.812 -21.547 1.864 1 95.94 344 PHE A O 1
ATOM 2696 N N . ASN A 1 345 ? 22.266 -22.375 0.492 1 94.94 345 ASN A N 1
ATOM 2697 C CA . ASN A 1 345 ? 21.703 -21.078 0.104 1 94.94 345 ASN A CA 1
ATOM 2698 C C . ASN A 1 345 ? 20.375 -20.812 0.809 1 94.94 345 ASN A C 1
ATOM 2700 O O . ASN A 1 345 ? 19.438 -21.594 0.69 1 94.94 345 ASN A O 1
ATOM 2704 N N . TYR A 1 346 ? 20.344 -19.703 1.529 1 97.12 346 TYR A N 1
ATOM 2705 C CA . TYR A 1 346 ? 19.156 -19.359 2.299 1 97.12 346 TYR A CA 1
ATOM 2706 C C . TYR A 1 346 ? 18.484 -18.094 1.749 1 97.12 346 TYR A C 1
ATOM 2708 O O . TYR A 1 346 ? 19.172 -17.109 1.465 1 97.12 346 TYR A O 1
ATOM 2716 N N . HIS A 1 347 ? 17.203 -18.125 1.617 1 97.12 347 HIS A N 1
ATOM 2717 C CA . HIS A 1 347 ? 16.422 -16.969 1.184 1 97.12 347 HIS A CA 1
ATOM 2718 C C . HIS A 1 347 ? 15.141 -16.828 1.999 1 97.12 347 HIS A C 1
ATOM 2720 O O . HIS A 1 347 ? 14.523 -17.828 2.375 1 97.12 347 HIS A O 1
ATOM 2726 N N . ARG A 1 348 ? 14.766 -15.656 2.303 1 96.75 348 ARG A N 1
ATOM 2727 C CA . ARG A 1 348 ? 13.477 -15.312 2.904 1 96.75 348 ARG A CA 1
ATOM 2728 C C . ARG A 1 348 ? 12.852 -14.117 2.203 1 96.75 348 ARG A C 1
ATOM 2730 O O . ARG A 1 348 ? 13.469 -13.055 2.09 1 96.75 348 ARG A O 1
ATOM 2737 N N . THR A 1 349 ? 11.688 -14.273 1.733 1 96.94 349 THR A N 1
ATOM 2738 C CA . THR A 1 349 ? 10.969 -13.203 1.058 1 96.94 349 THR A CA 1
ATOM 2739 C C . THR A 1 349 ? 9.648 -12.906 1.766 1 96.94 349 THR A C 1
ATOM 2741 O O . THR A 1 349 ? 8.812 -13.797 1.932 1 96.94 349 THR A O 1
ATOM 2744 N N . ASP A 1 350 ? 9.461 -11.719 2.193 1 96.38 350 ASP A N 1
ATOM 2745 C CA . ASP A 1 350 ? 8.203 -11.227 2.736 1 96.38 350 ASP A CA 1
ATOM 2746 C C . ASP A 1 350 ? 7.477 -10.344 1.723 1 96.38 350 ASP A C 1
ATOM 2748 O O . ASP A 1 350 ? 8.078 -9.445 1.133 1 96.38 350 ASP A O 1
ATOM 2752 N N . VAL A 1 351 ? 6.23 -10.625 1.554 1 96.69 351 VAL A N 1
ATOM 2753 C CA . VAL A 1 351 ? 5.41 -9.805 0.668 1 96.69 351 VAL A CA 1
ATOM 2754 C C . VAL A 1 351 ? 4.219 -9.242 1.443 1 96.69 351 VAL A C 1
ATOM 2756 O O . VAL A 1 351 ? 3.438 -10 2.027 1 96.69 351 VAL A O 1
ATOM 2759 N N . TYR A 1 352 ? 4.09 -7.973 1.457 1 96.25 352 TYR A N 1
ATOM 2760 C CA . TYR A 1 352 ? 2.965 -7.262 2.057 1 96.25 352 TYR A CA 1
ATOM 2761 C C . TYR A 1 352 ? 2.115 -6.586 0.987 1 96.25 352 TYR A C 1
ATOM 2763 O O . TYR A 1 352 ? 2.646 -6.035 0.019 1 96.25 352 TYR A O 1
ATOM 2771 N N . GLY A 1 353 ? 0.802 -6.652 1.202 1 96 353 GLY A N 1
ATOM 2772 C CA . GLY A 1 353 ? -0.034 -5.992 0.213 1 96 353 GLY A CA 1
ATOM 2773 C C . GLY A 1 353 ? -1.323 -5.441 0.792 1 96 353 GLY A C 1
ATOM 2774 O O . GLY A 1 353 ? -1.865 -5.992 1.751 1 96 353 GLY A O 1
ATOM 2775 N N . ILE A 1 354 ? -1.741 -4.371 0.276 1 95.56 354 ILE A N 1
ATOM 2776 C CA . ILE A 1 354 ? -3.062 -3.789 0.493 1 95.56 354 ILE A CA 1
ATOM 2777 C C . ILE A 1 354 ? -3.727 -3.504 -0.851 1 95.56 354 ILE A C 1
ATOM 2779 O O . ILE A 1 354 ? -3.121 -2.891 -1.732 1 95.56 354 ILE A O 1
ATOM 2783 N N . ASN A 1 355 ? -4.879 -4.008 -0.952 1 93.38 355 ASN A N 1
ATOM 2784 C CA . ASN A 1 355 ? -5.641 -3.855 -2.188 1 93.38 355 ASN A CA 1
ATOM 2785 C C . ASN A 1 355 ? -7.039 -3.301 -1.92 1 93.38 355 ASN A C 1
ATOM 2787 O O . ASN A 1 355 ? -7.684 -3.674 -0.938 1 93.38 355 ASN A O 1
ATOM 2791 N N . LEU A 1 356 ? -7.418 -2.342 -2.766 1 92.88 356 LEU A N 1
ATOM 2792 C CA . LEU A 1 356 ? -8.766 -1.797 -2.723 1 92.88 356 LEU A CA 1
ATOM 2793 C C . LEU A 1 356 ? -9.43 -1.869 -4.098 1 92.88 356 LEU A C 1
ATOM 2795 O O . LEU A 1 356 ? -8.914 -1.304 -5.066 1 92.88 356 LEU A O 1
ATOM 2799 N N . ASN A 1 357 ? -10.477 -2.547 -4.172 1 91.38 357 ASN A N 1
ATOM 2800 C CA . ASN A 1 357 ? -11.328 -2.598 -5.355 1 91.38 357 ASN A CA 1
ATOM 2801 C C . ASN A 1 357 ? -12.711 -2.018 -5.074 1 91.38 357 ASN A C 1
ATOM 2803 O O . ASN A 1 357 ? -13.273 -2.223 -3.996 1 91.38 357 ASN A O 1
ATOM 2807 N N . ALA A 1 358 ? -13.227 -1.277 -6.02 1 91.5 358 ALA A N 1
ATOM 2808 C CA . ALA A 1 358 ? -14.562 -0.702 -5.875 1 91.5 358 ALA A CA 1
ATOM 2809 C C . ALA A 1 358 ? -15.266 -0.6 -7.227 1 91.5 358 ALA A C 1
ATOM 2811 O O . ALA A 1 358 ? -14.617 -0.567 -8.273 1 91.5 358 ALA A O 1
ATOM 2812 N N . TYR A 1 359 ? -16.562 -0.646 -7.164 1 91.12 359 TYR A N 1
ATOM 2813 C CA . TYR A 1 359 ? -17.359 -0.388 -8.359 1 91.12 359 TYR A CA 1
ATOM 2814 C C . TYR A 1 359 ? -18.703 0.235 -8.008 1 91.12 359 TYR A C 1
ATOM 2816 O O . TYR A 1 359 ? -19.125 0.184 -6.852 1 91.12 359 TYR A O 1
ATOM 2824 N N . PHE A 1 360 ? -19.281 0.859 -8.906 1 90.81 360 PHE A N 1
ATOM 2825 C CA . PHE A 1 360 ? -20.625 1.418 -8.742 1 90.81 360 PHE A CA 1
ATOM 2826 C C . PHE A 1 360 ? -21.406 1.331 -10.047 1 90.81 360 PHE A C 1
ATOM 2828 O O . PHE A 1 360 ? -20.828 1.383 -11.133 1 90.81 360 PHE A O 1
ATOM 2835 N N . ASP A 1 361 ? -22.703 1.198 -9.875 1 89.38 361 ASP A N 1
ATOM 2836 C CA . ASP A 1 361 ? -23.609 1.146 -11.008 1 89.38 361 ASP A CA 1
ATOM 2837 C C . ASP A 1 361 ? -24.281 2.502 -11.242 1 89.38 361 ASP A C 1
ATOM 2839 O O . ASP A 1 361 ? -24.609 3.205 -10.289 1 89.38 361 ASP A O 1
ATOM 2843 N N . TRP A 1 362 ? -24.344 2.85 -12.516 1 89.5 362 TRP A N 1
ATOM 2844 C CA . TRP A 1 362 ? -25.078 4.051 -12.898 1 89.5 362 TRP A CA 1
ATOM 2845 C C . TRP A 1 362 ? -25.719 3.883 -14.273 1 89.5 362 TRP A C 1
ATOM 2847 O O . TRP A 1 362 ? -25.641 2.812 -14.875 1 89.5 362 TRP A O 1
ATOM 2857 N N . SER A 1 363 ? -26.391 4.895 -14.828 1 90.38 363 SER A N 1
ATOM 2858 C CA . SER A 1 363 ? -27.25 4.773 -16 1 90.38 363 SER A CA 1
ATOM 2859 C C . SER A 1 363 ? -26.438 4.355 -17.234 1 90.38 363 SER A C 1
ATOM 2861 O O . SER A 1 363 ? -26.969 3.725 -18.141 1 90.38 363 SER A O 1
ATOM 2863 N N . PHE A 1 364 ? -25.125 4.598 -17.125 1 91.69 364 PHE A N 1
ATOM 2864 C CA . PHE A 1 364 ? -24.312 4.301 -18.312 1 91.69 364 PHE A CA 1
ATOM 2865 C C . PHE A 1 364 ? -23.562 2.988 -18.141 1 91.69 364 PHE A C 1
ATOM 2867 O O . PHE A 1 364 ? -22.75 2.607 -18.984 1 91.69 364 PHE A O 1
ATOM 2874 N N . GLY A 1 365 ? -23.812 2.332 -17.078 1 92.44 365 GLY A N 1
ATOM 2875 C CA . GLY A 1 365 ? -23.172 1.047 -16.859 1 92.44 365 GLY A CA 1
ATOM 2876 C C . GLY A 1 365 ? -22.516 0.932 -15.5 1 92.44 365 GLY A C 1
ATOM 2877 O O . GLY A 1 365 ? -23.016 1.49 -14.516 1 92.44 365 GLY A O 1
ATOM 2878 N N . ARG A 1 366 ? -21.516 0.09 -15.492 1 94 366 ARG A N 1
ATOM 2879 C CA . ARG A 1 366 ? -20.781 -0.15 -14.242 1 94 366 ARG A CA 1
ATOM 2880 C C . ARG A 1 366 ? -19.344 0.322 -14.352 1 94 366 ARG A C 1
ATOM 2882 O O . ARG A 1 366 ? -18.609 -0.121 -15.234 1 94 366 ARG A O 1
ATOM 2889 N N . THR A 1 367 ? -18.953 1.16 -13.461 1 94.44 367 THR A N 1
ATOM 2890 C CA . THR A 1 367 ? -17.578 1.649 -13.43 1 94.44 367 THR A CA 1
ATOM 2891 C C . THR A 1 367 ? -16.844 1.097 -12.219 1 94.44 367 THR A C 1
ATOM 2893 O O . THR A 1 367 ? -17.375 1.103 -11.102 1 94.44 367 THR A O 1
ATOM 2896 N N . ALA A 1 368 ? -15.711 0.552 -12.531 1 92.88 368 ALA A N 1
ATOM 2897 C CA . ALA A 1 368 ? -14.891 0.009 -11.453 1 92.88 368 ALA A CA 1
ATOM 2898 C C . ALA A 1 368 ? -13.555 0.745 -11.359 1 92.88 368 ALA A C 1
ATOM 2900 O O . ALA A 1 368 ? -13.031 1.216 -12.367 1 92.88 368 ALA A O 1
ATOM 2901 N N . PHE A 1 369 ? -13.078 0.912 -10.188 1 91.12 369 PHE A N 1
ATOM 2902 C CA . PHE A 1 369 ? -11.75 1.457 -9.961 1 91.12 369 PHE A CA 1
ATOM 2903 C C . PHE A 1 369 ? -11.055 0.728 -8.812 1 91.12 369 PHE A C 1
ATOM 2905 O O . PHE A 1 369 ? -11.711 0.111 -7.977 1 91.12 369 PHE A O 1
ATOM 2912 N N . GLY A 1 370 ? -9.773 0.699 -8.836 1 90.12 370 GLY A N 1
ATOM 2913 C CA . GLY A 1 370 ? -9 -0.011 -7.828 1 90.12 370 GLY A CA 1
ATOM 2914 C C . GLY A 1 370 ? -7.582 0.505 -7.691 1 90.12 370 GLY A C 1
ATOM 2915 O O . GLY A 1 370 ? -7.09 1.22 -8.57 1 90.12 370 GLY A O 1
ATOM 2916 N N . ALA A 1 371 ? -6.984 0.206 -6.582 1 93.69 371 ALA A N 1
ATOM 2917 C CA . ALA A 1 371 ? -5.586 0.503 -6.285 1 93.69 371 ALA A CA 1
ATOM 2918 C C . ALA A 1 371 ? -4.957 -0.598 -5.434 1 93.69 371 ALA A C 1
ATOM 2920 O O . ALA A 1 371 ? -5.625 -1.184 -4.578 1 93.69 371 ALA A O 1
ATOM 2921 N N . GLU A 1 372 ? -3.715 -0.851 -5.73 1 94.38 372 GLU A N 1
ATOM 2922 C CA . GLU A 1 372 ? -2.977 -1.827 -4.934 1 94.38 372 GLU A CA 1
ATOM 2923 C C . GLU A 1 372 ? -1.531 -1.386 -4.723 1 94.38 372 GLU A C 1
ATOM 2925 O O . GLU A 1 372 ? -0.908 -0.828 -5.629 1 94.38 372 GLU A O 1
ATOM 2930 N N . MET A 1 373 ? -1.086 -1.583 -3.551 1 96.06 373 MET A N 1
ATOM 2931 C CA . MET A 1 373 ? 0.335 -1.481 -3.232 1 96.06 373 MET A CA 1
ATOM 2932 C C . MET A 1 373 ? 0.867 -2.803 -2.688 1 96.06 373 MET A C 1
ATOM 2934 O O . MET A 1 373 ? 0.281 -3.381 -1.771 1 96.06 373 MET A O 1
ATOM 2938 N N . ARG A 1 374 ? 1.897 -3.252 -3.262 1 96.12 374 ARG A N 1
ATOM 2939 C CA . ARG A 1 374 ? 2.535 -4.516 -2.91 1 96.12 374 ARG A CA 1
ATOM 2940 C C . ARG A 1 374 ? 4.027 -4.328 -2.67 1 96.12 374 ARG A C 1
ATOM 2942 O O . ARG A 1 374 ? 4.754 -3.867 -3.555 1 96.12 374 ARG A O 1
ATOM 2949 N N . HIS A 1 375 ? 4.445 -4.625 -1.439 1 96.25 375 HIS A N 1
ATOM 2950 C CA . HIS A 1 375 ? 5.848 -4.5 -1.066 1 96.25 375 HIS A CA 1
ATOM 2951 C C . HIS A 1 375 ? 6.508 -5.871 -0.943 1 96.25 375 HIS A C 1
ATOM 2953 O O . HIS A 1 375 ? 6.016 -6.738 -0.212 1 96.25 375 HIS A O 1
ATOM 2959 N N . GLU A 1 376 ? 7.555 -6.016 -1.656 1 96.44 376 GLU A N 1
ATOM 2960 C CA . GLU A 1 376 ? 8.328 -7.258 -1.653 1 96.44 376 GLU A CA 1
ATOM 2961 C C . GLU A 1 376 ? 9.695 -7.055 -1.005 1 96.44 376 GLU A C 1
ATOM 2963 O O . GLU A 1 376 ? 10.453 -6.18 -1.416 1 96.44 376 GLU A O 1
ATOM 2968 N N . ASP A 1 377 ? 9.984 -7.91 -0.029 1 95.81 377 ASP A N 1
ATOM 2969 C CA . ASP A 1 377 ? 11.203 -7.754 0.761 1 95.81 377 ASP A CA 1
ATOM 2970 C C . ASP A 1 377 ? 11.984 -9.062 0.836 1 95.81 377 ASP A C 1
ATOM 2972 O O . ASP A 1 377 ? 11.523 -10.031 1.451 1 95.81 377 ASP A O 1
ATOM 2976 N N . LEU A 1 378 ? 13.219 -9.062 0.297 1 96.44 378 LEU A N 1
ATOM 2977 C CA . LEU A 1 378 ? 14.07 -10.25 0.271 1 96.44 378 LEU A CA 1
ATOM 2978 C C . LEU A 1 378 ? 15.289 -10.062 1.165 1 96.44 378 LEU A C 1
ATOM 2980 O O . LEU A 1 378 ? 15.93 -9.008 1.133 1 96.44 378 LEU A O 1
ATOM 2984 N N . ILE A 1 379 ? 15.594 -11.016 1.974 1 95.88 379 ILE A N 1
ATOM 2985 C CA . ILE A 1 379 ? 16.906 -11.188 2.584 1 95.88 379 ILE A CA 1
ATOM 2986 C C . ILE A 1 379 ? 17.484 -12.555 2.207 1 95.88 379 ILE A C 1
ATOM 2988 O O . ILE A 1 379 ? 16.734 -13.531 2.088 1 95.88 379 ILE A O 1
ATOM 2992 N N . SER A 1 380 ? 18.688 -12.57 1.92 1 96.88 380 SER A N 1
ATOM 2993 C CA . SER A 1 380 ? 19.297 -13.758 1.321 1 96.88 380 SER A CA 1
ATOM 2994 C C . SER A 1 380 ? 20.766 -13.859 1.684 1 96.88 380 SER A C 1
ATOM 2996 O O . SER A 1 380 ? 21.391 -12.875 2.096 1 96.88 380 SER A O 1
ATOM 2998 N N . SER A 1 381 ? 21.25 -15.078 1.541 1 96.38 381 SER A N 1
ATOM 2999 C CA . SER A 1 381 ? 22.703 -15.273 1.69 1 96.38 381 SER A CA 1
ATOM 3000 C C . SER A 1 381 ? 23.422 -15.023 0.376 1 96.38 381 SER A C 1
ATOM 3002 O O . SER A 1 381 ? 24.656 -14.953 0.348 1 96.38 381 SER A O 1
ATOM 3004 N N . ASN A 1 382 ? 22.672 -14.805 -0.672 1 93.5 382 ASN A N 1
ATOM 3005 C CA . ASN A 1 382 ? 23.344 -14.734 -1.964 1 93.5 382 ASN A CA 1
ATOM 3006 C C . ASN A 1 382 ? 22.688 -13.711 -2.887 1 93.5 382 ASN A C 1
ATOM 3008 O O . ASN A 1 382 ? 23.344 -13.156 -3.77 1 93.5 382 ASN A O 1
ATOM 3012 N N . LEU A 1 383 ? 21.453 -13.5 -2.803 1 95.38 383 LEU A N 1
ATOM 3013 C CA . LEU A 1 383 ? 20.719 -12.641 -3.725 1 95.38 383 LEU A CA 1
ATOM 3014 C C . LEU A 1 383 ? 20.547 -11.242 -3.146 1 95.38 383 LEU A C 1
ATOM 3016 O O . LEU A 1 383 ? 20.328 -11.086 -1.942 1 95.38 383 LEU A O 1
ATOM 3020 N N . GLY A 1 384 ? 20.609 -10.242 -4.027 1 95.19 384 GLY A N 1
ATOM 3021 C CA . GLY A 1 384 ? 20.406 -8.859 -3.621 1 95.19 384 GLY A CA 1
ATOM 3022 C C . GLY A 1 384 ? 21.703 -8.102 -3.432 1 95.19 384 GLY A C 1
ATOM 3023 O O . GLY A 1 384 ? 22.75 -8.492 -3.977 1 95.19 384 GLY A O 1
ATOM 3024 N N . GLU A 1 385 ? 21.609 -6.969 -2.742 1 93.62 385 GLU A N 1
ATOM 3025 C CA . GLU A 1 385 ? 22.766 -6.141 -2.416 1 93.62 385 GLU A CA 1
ATOM 3026 C C . GLU A 1 385 ? 23.203 -6.34 -0.965 1 93.62 385 GLU A C 1
ATOM 3028 O O . GLU A 1 385 ? 22.391 -6.766 -0.128 1 93.62 385 GLU A O 1
ATOM 3033 N N . LYS A 1 386 ? 24.438 -6.004 -0.686 1 94.31 386 LYS A N 1
ATOM 3034 C CA . LYS A 1 386 ? 24.969 -6.203 0.658 1 94.31 386 LYS A CA 1
ATOM 3035 C C . LYS A 1 386 ? 24.203 -5.367 1.684 1 94.31 386 LYS A C 1
ATOM 3037 O O . LYS A 1 386 ? 24.016 -4.164 1.491 1 94.31 386 LYS A O 1
ATOM 3042 N N . LEU A 1 387 ? 23.781 -6.031 2.723 1 92.19 387 LEU A N 1
ATOM 3043 C CA . LEU A 1 387 ? 23.094 -5.344 3.809 1 92.19 387 LEU A CA 1
ATOM 3044 C C . LEU A 1 387 ? 24.078 -4.605 4.699 1 92.19 387 LEU A C 1
ATOM 3046 O O . LEU A 1 387 ? 25.203 -5.082 4.93 1 92.19 387 LEU A O 1
ATOM 3050 N N . TYR A 1 388 ? 23.672 -3.402 5.156 1 88 388 TYR A N 1
ATOM 3051 C CA . TYR A 1 388 ? 24.484 -2.689 6.133 1 88 388 TYR A CA 1
ATOM 3052 C C . TYR A 1 388 ? 24.594 -3.477 7.43 1 88 388 TYR A C 1
ATOM 3054 O O . TYR A 1 388 ? 25.672 -3.557 8.023 1 88 388 TYR A O 1
ATOM 3062 N N . ARG A 1 389 ? 23.5 -4.039 7.832 1 88.44 389 ARG A N 1
ATOM 3063 C CA . ARG A 1 389 ? 23.453 -4.902 9.008 1 88.44 389 ARG A CA 1
ATOM 3064 C C . ARG A 1 389 ? 22.938 -6.297 8.648 1 88.44 389 ARG A C 1
ATOM 3066 O O . ARG A 1 389 ? 21.734 -6.516 8.547 1 88.44 389 ARG A O 1
ATOM 3073 N N . PRO A 1 390 ? 23.828 -7.316 8.602 1 92.75 390 PRO A N 1
ATOM 3074 C CA . PRO A 1 390 ? 23.375 -8.68 8.328 1 92.75 390 PRO A CA 1
ATOM 3075 C C . PRO A 1 390 ? 22.406 -9.211 9.383 1 92.75 390 PRO A C 1
ATOM 3077 O O . PRO A 1 390 ? 22.422 -8.742 10.523 1 92.75 390 PRO A O 1
ATOM 3080 N N . HIS A 1 391 ? 21.594 -10.109 9 1 92.88 391 HIS A N 1
ATOM 3081 C CA . HIS A 1 391 ? 20.625 -10.719 9.906 1 92.88 391 HIS A CA 1
ATOM 3082 C C . HIS A 1 391 ? 20.953 -12.188 10.148 1 92.88 391 HIS A C 1
ATOM 3084 O O . HIS A 1 391 ? 21.219 -12.938 9.203 1 92.88 391 HIS A O 1
ATOM 3090 N N . ARG A 1 392 ? 20.875 -12.656 11.383 1 93.62 392 ARG A N 1
ATOM 3091 C CA . ARG A 1 392 ? 21.172 -14.039 11.742 1 93.62 392 ARG A CA 1
ATOM 3092 C C . ARG A 1 392 ? 20.078 -14.977 11.219 1 93.62 392 ARG A C 1
ATOM 3094 O O . ARG A 1 392 ? 18.891 -14.68 11.336 1 93.62 392 ARG A O 1
ATOM 3101 N N . ILE A 1 393 ? 20.469 -16.047 10.578 1 95.75 393 ILE A N 1
ATOM 3102 C CA . ILE A 1 393 ? 19.516 -17.062 10.164 1 95.75 393 ILE A CA 1
ATOM 3103 C C . ILE A 1 393 ? 19.172 -17.969 11.352 1 95.75 393 ILE A C 1
ATOM 3105 O O . ILE A 1 393 ? 20.062 -18.641 11.906 1 95.75 393 ILE A O 1
ATOM 3109 N N . HIS A 1 394 ? 17.984 -18 11.68 1 90.81 394 HIS A N 1
ATOM 3110 C CA . HIS A 1 394 ? 17.547 -18.734 12.859 1 90.81 394 HIS A CA 1
ATOM 3111 C C . HIS A 1 394 ? 17.938 -20.203 12.766 1 90.81 394 HIS A C 1
ATOM 3113 O O . HIS A 1 394 ? 17.734 -20.844 11.727 1 90.81 394 HIS A O 1
ATOM 3119 N N . GLY A 1 395 ? 18.422 -20.734 13.805 1 89.81 395 GLY A N 1
ATOM 3120 C CA . GLY A 1 395 ? 18.75 -22.141 13.875 1 89.81 395 GLY A CA 1
ATOM 3121 C C . GLY A 1 395 ? 20.094 -22.484 13.25 1 89.81 395 GLY A C 1
ATOM 3122 O O . GLY A 1 395 ? 20.469 -23.656 13.141 1 89.81 395 GLY A O 1
ATOM 3123 N N . THR A 1 396 ? 20.781 -21.453 12.672 1 93.44 396 THR A N 1
ATOM 3124 C CA . THR A 1 396 ? 22.078 -21.688 12.047 1 93.44 396 THR A CA 1
ATOM 3125 C C . THR A 1 396 ? 23.109 -20.688 12.547 1 93.44 396 THR A C 1
ATOM 3127 O O . THR A 1 396 ? 22.781 -19.781 13.32 1 93.44 396 THR A O 1
ATOM 3130 N N . ASP A 1 397 ? 24.344 -20.859 12.125 1 92.62 397 ASP A N 1
ATOM 3131 C CA . ASP A 1 397 ? 25.422 -19.922 12.445 1 92.62 397 ASP A CA 1
ATOM 3132 C C . ASP A 1 397 ? 25.703 -19 11.266 1 92.62 397 ASP A C 1
ATOM 3134 O O . ASP A 1 397 ? 26.734 -18.312 11.242 1 92.62 397 ASP A O 1
ATOM 3138 N N . LYS A 1 398 ? 24.797 -18.984 10.352 1 94.81 398 LYS A N 1
ATOM 3139 C CA . LYS A 1 398 ? 24.969 -18.156 9.156 1 94.81 398 LYS A CA 1
ATOM 3140 C C . LYS A 1 398 ? 24.078 -16.922 9.195 1 94.81 398 LYS A C 1
ATOM 3142 O O . LYS A 1 398 ? 23.172 -16.844 10.031 1 94.81 398 LYS A O 1
ATOM 3147 N N . ASP A 1 399 ? 24.406 -15.922 8.359 1 96.06 399 ASP A N 1
ATOM 3148 C CA . ASP A 1 399 ? 23.641 -14.68 8.281 1 96.06 399 ASP A CA 1
ATOM 3149 C C . ASP A 1 399 ? 23.109 -14.461 6.867 1 96.06 399 ASP A C 1
ATOM 3151 O O . ASP A 1 399 ? 23.703 -14.914 5.891 1 96.06 399 ASP A O 1
ATOM 3155 N N . TYR A 1 400 ? 21.984 -13.875 6.891 1 96.62 400 TYR A N 1
ATOM 3156 C CA . TYR A 1 400 ? 21.625 -13.219 5.641 1 96.62 400 TYR A CA 1
ATOM 3157 C C . TYR A 1 400 ? 22.5 -12.008 5.387 1 96.62 400 TYR A C 1
ATOM 3159 O O . TYR A 1 400 ? 22.469 -11.039 6.152 1 96.62 400 TYR A O 1
ATOM 3167 N N . THR A 1 401 ? 23.203 -11.969 4.332 1 96.44 401 THR A N 1
ATOM 3168 C CA . THR A 1 401 ? 24.188 -10.922 4.102 1 96.44 401 THR A CA 1
ATOM 3169 C C . THR A 1 401 ? 23.703 -9.945 3.031 1 96.44 401 THR A C 1
ATOM 3171 O O . THR A 1 401 ? 24.25 -8.852 2.891 1 96.44 401 THR A O 1
ATOM 3174 N N . ASN A 1 402 ? 22.719 -10.359 2.242 1 96.19 402 ASN A N 1
ATOM 3175 C CA . ASN A 1 402 ? 22.203 -9.555 1.141 1 96.19 402 ASN A CA 1
ATOM 3176 C C . ASN A 1 402 ? 20.703 -9.312 1.282 1 96.19 402 ASN A C 1
ATOM 3178 O O . ASN A 1 402 ? 20 -10.062 1.972 1 96.19 402 ASN A O 1
ATOM 3182 N N . GLY A 1 403 ? 20.266 -8.273 0.646 1 94.06 403 GLY A N 1
ATOM 3183 C CA . GLY A 1 403 ? 18.844 -7.973 0.648 1 94.06 403 GLY A CA 1
ATOM 3184 C C . GLY A 1 403 ? 18.422 -7.035 -0.471 1 94.06 403 GLY A C 1
ATOM 3185 O O . GLY A 1 403 ? 19.281 -6.469 -1.161 1 94.06 403 GLY A O 1
ATOM 3186 N N . PHE A 1 404 ? 17.172 -6.996 -0.677 1 93.62 404 PHE A N 1
ATOM 3187 C CA . PHE A 1 404 ? 16.562 -6.152 -1.696 1 93.62 404 PHE A CA 1
ATOM 3188 C C . PHE A 1 404 ? 15.07 -5.992 -1.437 1 93.62 404 PHE A C 1
ATOM 3190 O O . PHE A 1 404 ? 14.422 -6.906 -0.924 1 93.62 404 PHE A O 1
ATOM 3197 N N . ASN A 1 405 ? 14.578 -4.812 -1.739 1 93.31 405 ASN A N 1
ATOM 3198 C CA . ASN A 1 405 ? 13.133 -4.645 -1.644 1 93.31 405 ASN A CA 1
ATOM 3199 C C . ASN A 1 405 ? 12.586 -3.836 -2.816 1 93.31 405 ASN A C 1
ATOM 3201 O O . ASN A 1 405 ? 13.32 -3.08 -3.453 1 93.31 405 ASN A O 1
ATOM 3205 N N . ARG A 1 406 ? 11.352 -4.02 -3.094 1 94.5 406 ARG A N 1
ATOM 3206 C CA . ARG A 1 406 ? 10.648 -3.334 -4.176 1 94.5 406 ARG A CA 1
ATOM 3207 C C . ARG A 1 406 ? 9.18 -3.143 -3.84 1 94.5 406 ARG A C 1
ATOM 3209 O O . ARG A 1 406 ? 8.578 -3.973 -3.1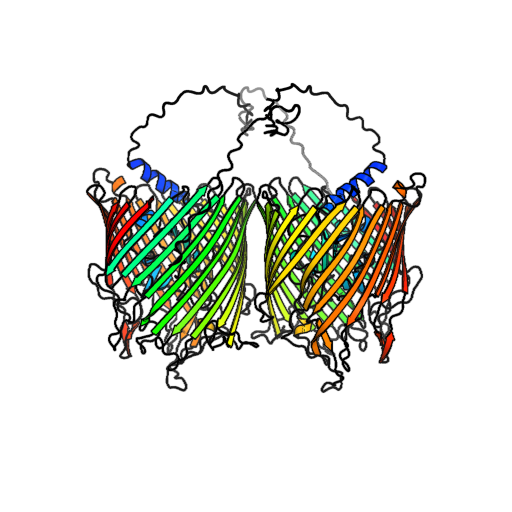48 1 94.5 406 ARG A O 1
ATOM 3216 N N . THR A 1 407 ? 8.656 -2.062 -4.367 1 95.44 407 THR A N 1
ATOM 3217 C CA . THR A 1 407 ? 7.242 -1.769 -4.18 1 95.44 407 THR A CA 1
ATOM 3218 C C . THR A 1 407 ? 6.543 -1.589 -5.527 1 95.44 407 THR A C 1
ATOM 3220 O O . THR A 1 407 ? 7.016 -0.834 -6.379 1 95.44 407 THR A O 1
ATOM 3223 N N . ASN A 1 408 ? 5.465 -2.316 -5.645 1 94.88 408 ASN A N 1
ATOM 3224 C CA . ASN A 1 408 ? 4.609 -2.188 -6.816 1 94.88 408 ASN A CA 1
ATOM 3225 C C . ASN A 1 408 ? 3.338 -1.405 -6.504 1 94.88 408 ASN A C 1
ATOM 3227 O O . ASN A 1 408 ? 2.635 -1.718 -5.539 1 94.88 408 ASN A O 1
ATOM 3231 N N . MET A 1 409 ? 3.109 -0.41 -7.289 1 94.25 409 MET A N 1
ATOM 3232 C CA . MET A 1 409 ? 1.883 0.373 -7.176 1 94.25 409 MET A CA 1
ATOM 3233 C C . MET A 1 409 ? 1.071 0.302 -8.469 1 94.25 409 MET A C 1
ATOM 3235 O O . MET A 1 409 ? 1.629 0.396 -9.562 1 94.25 409 MET A O 1
ATOM 3239 N N . GLN A 1 410 ? -0.192 0.173 -8.266 1 94.25 410 GLN A N 1
ATOM 3240 C CA . GLN A 1 410 ? -1.028 0.096 -9.461 1 94.25 410 GLN A CA 1
ATOM 3241 C C . GLN A 1 410 ? -2.387 0.75 -9.219 1 94.25 410 GLN A C 1
ATOM 3243 O O . GLN A 1 410 ? -2.918 0.702 -8.109 1 94.25 410 GLN A O 1
ATOM 3248 N N . PHE A 1 411 ? -2.92 1.322 -10.281 1 93.62 411 PHE A N 1
ATOM 3249 C CA . PHE A 1 411 ? -4.242 1.935 -10.32 1 93.62 411 PHE A CA 1
ATOM 3250 C C . PHE A 1 411 ? -5.031 1.435 -11.523 1 93.62 411 PHE A C 1
ATOM 3252 O O . PHE A 1 411 ? -4.484 1.305 -12.617 1 93.62 411 PHE A O 1
ATOM 3259 N N . VAL A 1 412 ? -6.262 1.129 -11.281 1 93.94 412 VAL A N 1
ATOM 3260 C CA . VAL A 1 412 ? -7.074 0.578 -12.359 1 93.94 412 VAL A CA 1
ATOM 3261 C C . VAL A 1 412 ? -8.367 1.38 -12.492 1 93.94 412 VAL A C 1
ATOM 3263 O O . VAL A 1 412 ? -8.969 1.778 -11.492 1 93.94 412 VAL A O 1
ATOM 3266 N N . LEU A 1 413 ? -8.758 1.657 -13.672 1 94.38 413 LEU A N 1
ATOM 3267 C CA . LEU A 1 413 ? -10.047 2.213 -14.047 1 94.38 413 LEU A CA 1
ATOM 3268 C C . LEU A 1 413 ? -10.68 1.409 -15.188 1 94.38 413 LEU A C 1
ATOM 3270 O O . LEU A 1 413 ? -10.031 1.165 -16.203 1 94.38 413 LEU A O 1
ATOM 3274 N N . GLU A 1 414 ? -11.914 0.932 -14.945 1 95 414 GLU A N 1
ATOM 3275 C CA . GLU A 1 414 ? -12.609 0.098 -15.914 1 95 414 GLU A CA 1
ATOM 3276 C C . GLU A 1 414 ? -14.086 0.477 -16.016 1 95 414 GLU A C 1
ATOM 3278 O O . GLU A 1 414 ? -14.734 0.74 -14.992 1 95 414 GLU A O 1
ATOM 3283 N N . HIS A 1 415 ? -14.578 0.513 -17.203 1 95.38 415 HIS A N 1
ATOM 3284 C CA . HIS A 1 415 ? -16 0.755 -17.422 1 95.38 415 HIS A CA 1
ATOM 3285 C C . HIS A 1 415 ? -16.625 -0.378 -18.234 1 95.38 415 HIS A C 1
ATOM 3287 O O . HIS A 1 415 ? -16.062 -0.837 -19.219 1 95.38 415 HIS A O 1
ATOM 3293 N N . ASN A 1 416 ? -17.766 -0.843 -17.734 1 93.31 416 ASN A N 1
ATOM 3294 C CA . ASN A 1 416 ? -18.484 -1.942 -18.359 1 93.31 416 ASN A CA 1
ATOM 3295 C C . ASN A 1 416 ? -19.875 -1.502 -18.828 1 93.31 416 ASN A C 1
ATOM 3297 O O . ASN A 1 416 ? -20.688 -1.05 -18.031 1 93.31 416 ASN A O 1
ATOM 3301 N N . LEU A 1 417 ? -20.062 -1.579 -20.094 1 94.25 417 LEU A N 1
ATOM 3302 C CA . LEU A 1 417 ? -21.391 -1.405 -20.688 1 94.25 417 LEU A CA 1
ATOM 3303 C C . LEU A 1 417 ? -22.078 -2.754 -20.906 1 94.25 417 LEU A C 1
ATOM 3305 O O . LEU A 1 417 ? -21.641 -3.549 -21.734 1 94.25 417 LEU A O 1
ATOM 3309 N N . ILE A 1 418 ? -23.094 -2.992 -20.109 1 89.94 418 ILE A N 1
ATOM 3310 C CA . ILE A 1 418 ? -23.781 -4.277 -20.141 1 89.94 418 ILE A CA 1
ATOM 3311 C C . ILE A 1 418 ? -25.172 -4.102 -20.734 1 89.94 418 ILE A C 1
ATOM 3313 O O . ILE A 1 418 ? -26.094 -3.664 -20.047 1 89.94 418 ILE A O 1
ATOM 3317 N N . LEU A 1 419 ? -25.359 -4.465 -21.906 1 89.75 419 LEU A N 1
ATOM 3318 C CA . LEU A 1 419 ? -26.641 -4.473 -22.578 1 89.75 419 LEU A CA 1
ATOM 3319 C C . LEU A 1 419 ? -27.172 -5.895 -22.719 1 89.75 419 LEU A C 1
ATOM 3321 O O . LEU A 1 419 ? -26.531 -6.852 -22.297 1 89.75 419 LEU A O 1
ATOM 3325 N N . ASN A 1 420 ? -28.359 -6.094 -23.172 1 86.94 420 ASN A N 1
ATOM 3326 C CA . ASN A 1 420 ? -28.984 -7.41 -23.203 1 86.94 420 ASN A CA 1
ATOM 3327 C C . ASN A 1 420 ? -28.141 -8.414 -23.984 1 86.94 420 ASN A C 1
ATOM 3329 O O . ASN A 1 420 ? -27.984 -9.562 -23.562 1 86.94 420 ASN A O 1
ATOM 3333 N N . ARG A 1 421 ? -27.656 -8 -25.109 1 91.31 421 ARG A N 1
ATOM 3334 C CA . ARG A 1 421 ? -26.922 -8.953 -25.938 1 91.31 421 ARG A CA 1
ATOM 3335 C C . ARG A 1 421 ? -25.5 -8.484 -26.188 1 91.31 421 ARG A C 1
ATOM 3337 O O . ARG A 1 421 ? -24.703 -9.18 -26.828 1 91.31 421 ARG A O 1
ATOM 3344 N N . PHE A 1 422 ? -25.219 -7.367 -25.688 1 91.94 422 PHE A N 1
ATOM 3345 C CA . PHE A 1 422 ? -23.922 -6.762 -25.953 1 91.94 422 PHE A CA 1
ATOM 3346 C C . PHE A 1 422 ? -23.234 -6.352 -24.656 1 91.94 422 PHE A C 1
ATOM 3348 O O . PHE A 1 422 ? -23.859 -5.738 -23.781 1 91.94 422 PHE A O 1
ATOM 3355 N N . THR A 1 423 ? -21.953 -6.754 -24.547 1 91.88 423 THR A N 1
ATOM 3356 C CA . THR A 1 423 ? -21.156 -6.328 -23.406 1 91.88 423 THR A CA 1
ATOM 3357 C C . THR A 1 423 ? -19.844 -5.719 -23.859 1 91.88 423 THR A C 1
ATOM 3359 O O . THR A 1 423 ? -19.156 -6.277 -24.734 1 91.88 423 THR A O 1
ATOM 3362 N N . LEU A 1 424 ? -19.531 -4.543 -23.375 1 94.38 424 LEU A N 1
ATOM 3363 C CA . LEU A 1 424 ? -18.266 -3.857 -23.609 1 94.38 424 LEU A CA 1
ATOM 3364 C C . LEU A 1 424 ? -17.562 -3.537 -22.297 1 94.38 424 LEU A C 1
ATOM 3366 O O . LEU A 1 424 ? -18.172 -2.969 -21.391 1 94.38 424 LEU A O 1
ATOM 3370 N N . SER A 1 425 ? -16.375 -3.988 -22.156 1 93.25 425 SER A N 1
ATOM 3371 C CA . SER A 1 425 ? -15.531 -3.656 -21.016 1 93.25 425 SER A CA 1
ATOM 3372 C C . SER A 1 425 ? -14.242 -2.979 -21.469 1 93.25 425 SER A C 1
ATOM 3374 O O . SER A 1 425 ? -13.484 -3.539 -22.266 1 93.25 425 SER A O 1
ATOM 3376 N N . ALA A 1 426 ? -14.023 -1.803 -21.031 1 94.88 426 ALA A N 1
ATOM 3377 C CA . ALA A 1 426 ? -12.812 -1.06 -21.375 1 94.88 426 ALA A CA 1
ATOM 3378 C C . ALA A 1 426 ? -12.195 -0.417 -20.141 1 94.88 426 ALA A C 1
ATOM 3380 O O . ALA A 1 426 ? -12.906 0.016 -19.234 1 94.88 426 ALA A O 1
ATOM 3381 N N . GLY A 1 427 ? -10.891 -0.43 -20.156 1 94.88 427 GLY A N 1
ATOM 3382 C CA . GLY A 1 427 ? -10.242 0.182 -19 1 94.88 427 GLY A CA 1
ATOM 3383 C C . GLY A 1 427 ? -8.734 0.298 -19.172 1 94.88 427 GLY A C 1
ATOM 3384 O O . GLY A 1 427 ? -8.195 -0.013 -20.234 1 94.88 427 GLY A O 1
ATOM 3385 N N . ILE A 1 428 ? -8.094 0.842 -18.141 1 95.25 428 ILE A N 1
ATOM 3386 C CA . ILE A 1 428 ? -6.652 1.027 -18.109 1 95.25 428 ILE A CA 1
ATOM 3387 C C . ILE A 1 428 ? -6.105 0.609 -16.75 1 95.25 428 ILE A C 1
ATOM 3389 O O . ILE A 1 428 ? -6.824 0.642 -15.75 1 95.25 428 ILE A O 1
ATOM 3393 N N . ILE A 1 429 ? -4.891 0.123 -16.734 1 94.12 429 ILE A N 1
ATOM 3394 C CA . ILE A 1 429 ? -4.125 -0.056 -15.516 1 94.12 429 ILE A CA 1
ATOM 3395 C C . ILE A 1 429 ? -2.84 0.768 -15.586 1 94.12 429 ILE A C 1
ATOM 3397 O O . ILE A 1 429 ? -2.125 0.73 -16.594 1 94.12 429 ILE A O 1
ATOM 3401 N N . ALA A 1 430 ? -2.65 1.553 -14.609 1 94.81 430 ALA A N 1
ATOM 3402 C CA . ALA A 1 430 ? -1.422 2.326 -14.453 1 94.81 430 ALA A CA 1
ATOM 3403 C C . ALA A 1 430 ? -0.52 1.719 -13.383 1 94.81 430 ALA A C 1
ATOM 3405 O O . ALA A 1 430 ? -0.975 1.413 -12.281 1 94.81 430 ALA A O 1
ATOM 3406 N N . VAL A 1 431 ? 0.762 1.532 -13.82 1 93.62 431 VAL A N 1
ATOM 3407 C CA . VAL A 1 431 ? 1.663 0.819 -12.922 1 93.62 431 VAL A CA 1
ATOM 3408 C C . VAL A 1 431 ? 2.924 1.647 -12.688 1 93.62 431 VAL A C 1
ATOM 3410 O O . VAL A 1 431 ? 3.453 2.258 -13.617 1 93.62 431 VAL A O 1
ATOM 3413 N N . LYS A 1 432 ? 3.299 1.672 -11.43 1 93.38 432 LYS A N 1
ATOM 3414 C CA . LYS A 1 432 ? 4.582 2.23 -11.016 1 93.38 432 LYS A CA 1
ATOM 3415 C C . LYS A 1 432 ? 5.34 1.255 -10.117 1 93.38 432 LYS A C 1
ATOM 3417 O O . LYS A 1 432 ? 4.734 0.559 -9.297 1 93.38 432 LYS A O 1
ATOM 3422 N N . ASN A 1 433 ? 6.609 1.161 -10.383 1 92.81 433 ASN A N 1
ATOM 3423 C CA . ASN A 1 433 ? 7.48 0.279 -9.617 1 92.81 433 ASN A CA 1
ATOM 3424 C C . ASN A 1 433 ? 8.719 1.017 -9.109 1 92.81 433 ASN A C 1
ATOM 3426 O O . ASN A 1 433 ? 9.273 1.858 -9.812 1 92.81 433 ASN A O 1
ATOM 3430 N N . SER A 1 434 ? 9.156 0.682 -7.945 1 90.44 434 SER A N 1
ATOM 3431 C CA . SER A 1 434 ? 10.234 1.439 -7.312 1 90.44 434 SER A CA 1
ATOM 3432 C C . SER A 1 434 ? 11.594 1.028 -7.859 1 90.44 434 SER A C 1
ATOM 3434 O O . SER A 1 434 ? 12.57 1.77 -7.73 1 90.44 434 SER A O 1
ATOM 3436 N N . GLN A 1 435 ? 11.703 -0.112 -8.383 1 85.44 435 GLN A N 1
ATOM 3437 C CA . GLN A 1 435 ? 13 -0.64 -8.797 1 85.44 435 GLN A CA 1
ATOM 3438 C C . GLN A 1 435 ? 13.25 -0.394 -10.281 1 85.44 435 GLN A C 1
ATOM 3440 O O . GLN A 1 435 ? 14.375 -0.1 -10.688 1 85.44 435 GLN A O 1
ATOM 3445 N N . ALA A 1 436 ? 12.289 -0.548 -11.117 1 78.06 436 ALA A N 1
ATOM 3446 C CA . ALA A 1 436 ? 12.453 -0.526 -12.57 1 78.06 436 ALA A CA 1
ATOM 3447 C C . ALA A 1 436 ? 12.781 0.879 -13.062 1 78.06 436 ALA A C 1
ATOM 3449 O O . ALA A 1 436 ? 13.086 1.074 -14.242 1 78.06 436 ALA A O 1
ATOM 3450 N N . ASP A 1 437 ? 12.953 1.807 -12.148 1 75.56 437 ASP A N 1
ATOM 3451 C CA . ASP A 1 437 ? 13.242 3.182 -12.547 1 75.56 437 ASP A CA 1
ATOM 3452 C C . ASP A 1 437 ? 12.359 3.613 -13.719 1 75.56 437 ASP A C 1
ATOM 3454 O O . ASP A 1 437 ? 12.867 4.09 -14.734 1 75.56 437 ASP A O 1
ATOM 3458 N N . MET A 1 438 ? 11.203 3.27 -13.703 1 76.38 438 MET A N 1
ATOM 3459 C CA . MET A 1 438 ? 10.273 3.641 -14.766 1 76.38 438 MET A CA 1
ATOM 3460 C C . MET A 1 438 ? 9.195 4.582 -14.25 1 76.38 438 MET A C 1
ATOM 3462 O O . MET A 1 438 ? 8.797 4.492 -13.086 1 76.38 438 MET A O 1
ATOM 3466 N N . SER A 1 439 ? 8.867 5.5 -15.125 1 81.5 439 SER A N 1
ATOM 3467 C CA . SER A 1 439 ? 7.707 6.332 -14.812 1 81.5 439 SER A CA 1
ATOM 3468 C C . SER A 1 439 ? 6.426 5.508 -14.781 1 81.5 439 SER A C 1
ATOM 3470 O O . SER A 1 439 ? 6.453 4.297 -15.016 1 81.5 439 SER A O 1
ATOM 3472 N N . MET A 1 440 ? 5.422 6.152 -14.406 1 89.12 440 MET A N 1
ATOM 3473 C CA . MET A 1 440 ? 4.129 5.477 -14.445 1 89.12 440 MET A CA 1
ATOM 3474 C C . MET A 1 440 ? 3.779 5.055 -15.867 1 89.12 440 MET A C 1
ATOM 3476 O O . MET A 1 440 ? 3.828 5.867 -16.797 1 89.12 440 MET A O 1
ATOM 3480 N N . ARG A 1 441 ? 3.486 3.779 -16.031 1 91.81 441 ARG A N 1
ATOM 3481 C CA . ARG A 1 441 ? 3.111 3.25 -17.344 1 91.81 441 ARG A CA 1
ATOM 3482 C C . ARG A 1 441 ? 1.645 2.834 -17.359 1 91.81 441 ARG A C 1
ATOM 3484 O O . ARG A 1 441 ? 1.13 2.301 -16.375 1 91.81 441 ARG A O 1
ATOM 3491 N N . VAL A 1 442 ? 1.084 3.045 -18.5 1 94.75 442 VAL A N 1
ATOM 3492 C CA . VAL A 1 442 ? -0.344 2.773 -18.625 1 94.75 442 VAL A CA 1
ATOM 3493 C C . VAL A 1 442 ? -0.566 1.651 -19.641 1 94.75 442 VAL A C 1
ATOM 3495 O O . VAL A 1 442 ? -0.009 1.68 -20.734 1 94.75 442 VAL A O 1
ATOM 3498 N N . TYR A 1 443 ? -1.354 0.742 -19.312 1 94.62 443 TYR A N 1
ATOM 3499 C CA . TYR A 1 443 ? -1.69 -0.403 -20.141 1 94.62 443 TYR A CA 1
ATOM 3500 C C . TYR A 1 443 ? -3.195 -0.484 -20.375 1 94.62 443 TYR A C 1
ATOM 3502 O O . TYR A 1 443 ? -3.949 -0.853 -19.484 1 94.62 443 TYR A O 1
ATOM 3510 N N . PRO A 1 444 ? -3.623 -0.296 -21.547 1 95.31 444 PRO A N 1
ATOM 3511 C CA . PRO A 1 444 ? -5.055 -0.316 -21.844 1 95.31 444 PRO A CA 1
ATOM 3512 C C . PRO A 1 444 ? -5.57 -1.715 -22.188 1 95.31 444 PRO A C 1
ATOM 3514 O O . PRO A 1 444 ? -4.773 -2.617 -22.469 1 95.31 444 PRO A O 1
ATOM 3517 N N . GLY A 1 445 ? -6.883 -1.927 -22.109 1 94.5 445 GLY A N 1
ATOM 3518 C CA . GLY A 1 445 ? -7.574 -3.139 -22.531 1 94.5 445 GLY A CA 1
ATOM 3519 C C . GLY A 1 445 ? -9.023 -2.9 -22.891 1 94.5 445 GLY A C 1
ATOM 3520 O O . GLY A 1 445 ? -9.688 -2.035 -22.312 1 94.5 445 GLY A O 1
ATOM 3521 N N . ILE A 1 446 ? -9.484 -3.65 -23.844 1 95.25 446 ILE A N 1
ATOM 3522 C CA . ILE A 1 446 ? -10.883 -3.584 -24.266 1 95.25 446 ILE A CA 1
ATOM 3523 C C . ILE A 1 446 ? -11.383 -4.984 -24.609 1 95.25 446 ILE A C 1
ATOM 3525 O O . ILE A 1 446 ? -10.672 -5.77 -25.234 1 95.25 446 ILE A O 1
ATOM 3529 N N . ASP A 1 447 ? -12.516 -5.32 -24.125 1 94.5 447 ASP A N 1
ATOM 3530 C CA . ASP A 1 447 ? -13.203 -6.582 -24.391 1 94.5 447 ASP A CA 1
ATOM 3531 C C . ASP A 1 447 ? -14.633 -6.34 -24.875 1 94.5 447 ASP A C 1
ATOM 3533 O O . ASP A 1 447 ? -15.375 -5.574 -24.25 1 94.5 447 ASP A O 1
ATOM 3537 N N . ILE A 1 448 ? -15.008 -7 -25.984 1 94.88 448 ILE A N 1
ATOM 3538 C CA . ILE A 1 448 ? -16.359 -6.879 -26.531 1 94.88 448 ILE A CA 1
ATOM 3539 C C . ILE A 1 448 ? -16.953 -8.266 -26.734 1 94.88 448 ILE A C 1
ATOM 3541 O O . ILE A 1 448 ? -16.25 -9.203 -27.125 1 94.88 448 ILE A O 1
ATOM 3545 N N . SER A 1 449 ? -18.203 -8.398 -26.438 1 94 449 SER A N 1
ATOM 3546 C CA . SER A 1 449 ? -18.891 -9.648 -26.703 1 94 449 SER A CA 1
ATOM 3547 C C . SER A 1 449 ? -20.312 -9.398 -27.203 1 94 449 SER A C 1
ATOM 3549 O O . SER A 1 449 ? -20.922 -8.383 -26.844 1 94 449 SER A O 1
ATOM 3551 N N . TYR A 1 450 ? -20.797 -10.289 -28.031 1 95 450 TYR A N 1
ATOM 3552 C CA . TYR A 1 450 ? -22.141 -10.25 -28.578 1 95 450 TYR A CA 1
ATOM 3553 C C . TYR A 1 450 ? -22.781 -11.633 -28.578 1 95 450 TYR A C 1
ATOM 3555 O O . TYR A 1 450 ? -22.203 -12.586 -29.109 1 95 450 TYR A O 1
ATOM 3563 N N . ARG A 1 451 ? -23.922 -11.664 -27.969 1 92.38 451 ARG A N 1
ATOM 3564 C CA . ARG A 1 451 ? -24.672 -12.922 -27.938 1 92.38 451 ARG A CA 1
ATOM 3565 C C . ARG A 1 451 ? -25.672 -12.984 -29.094 1 92.38 451 ARG A C 1
ATOM 3567 O O . ARG A 1 451 ? -26.531 -12.102 -29.234 1 92.38 451 ARG A O 1
ATOM 3574 N N . PHE A 1 452 ? -25.5 -13.977 -29.891 1 91.12 452 PHE A N 1
ATOM 3575 C CA . PHE A 1 452 ? -26.484 -14.188 -30.938 1 91.12 452 PHE A CA 1
ATOM 3576 C C . PHE A 1 452 ? -27.281 -15.453 -30.672 1 91.12 452 PHE A C 1
ATOM 3578 O O . PHE A 1 452 ? -26.719 -16.531 -30.547 1 91.12 452 PHE A O 1
ATOM 3585 N N . GLY A 1 453 ? -28.594 -15.273 -30.578 1 88.69 453 GLY A N 1
ATOM 3586 C CA . GLY A 1 453 ? -29.453 -16.344 -30.109 1 88.69 453 GLY A CA 1
ATOM 3587 C C . GLY A 1 453 ? -29.266 -16.641 -28.625 1 88.69 453 GLY A C 1
ATOM 3588 O O . GLY A 1 453 ? -28.906 -15.75 -27.844 1 88.69 453 GLY A O 1
ATOM 3589 N N . ASP A 1 454 ? -29.547 -17.891 -28.25 1 86.62 454 ASP A N 1
ATOM 3590 C CA . ASP A 1 454 ? -29.5 -18.203 -26.828 1 86.62 454 ASP A CA 1
ATOM 3591 C C . ASP A 1 454 ? -28.219 -18.984 -26.484 1 86.62 454 ASP A C 1
ATOM 3593 O O . ASP A 1 454 ? -27.828 -19.031 -25.328 1 86.62 454 ASP A O 1
ATOM 3597 N N . ALA A 1 455 ? -27.562 -19.438 -27.547 1 90.31 455 ALA A N 1
ATOM 3598 C CA . ALA A 1 455 ? -26.484 -20.375 -27.234 1 90.31 455 ALA A CA 1
ATOM 3599 C C . ALA A 1 455 ? -25.141 -19.859 -27.703 1 90.31 455 ALA A C 1
ATOM 3601 O O . ALA A 1 455 ? -24.094 -20.266 -27.188 1 90.31 455 ALA A O 1
ATOM 3602 N N . TRP A 1 456 ? -25.156 -18.953 -28.672 1 93.56 456 TRP A N 1
ATOM 3603 C CA . TRP A 1 456 ? -23.906 -18.547 -29.297 1 93.56 456 TRP A CA 1
ATOM 3604 C C . TRP A 1 456 ? -23.438 -17.203 -28.75 1 93.56 456 TRP A C 1
ATOM 3606 O O . TRP A 1 456 ? -24.25 -16.297 -28.531 1 93.56 456 TRP A O 1
ATOM 3616 N N . LYS A 1 457 ? -22.188 -17.062 -28.547 1 93 457 LYS A N 1
ATOM 3617 C CA . LYS A 1 457 ? -21.562 -15.805 -28.141 1 93 457 LYS A CA 1
ATOM 3618 C C . LYS A 1 457 ? -20.266 -15.57 -28.891 1 93 457 LYS A C 1
ATOM 3620 O O . LYS A 1 457 ? -19.406 -16.469 -28.984 1 93 457 LYS A O 1
ATOM 3625 N N . LEU A 1 458 ? -20.172 -14.438 -29.5 1 95.31 458 LEU A N 1
ATOM 3626 C CA . LEU A 1 458 ? -18.938 -13.992 -30.141 1 95.31 458 LEU A CA 1
ATOM 3627 C C . LEU A 1 458 ? -18.219 -12.977 -29.25 1 95.31 458 LEU A C 1
ATOM 3629 O O . LEU A 1 458 ? -18.844 -12.133 -28.625 1 95.31 458 LEU A O 1
ATOM 3633 N N . TYR A 1 459 ? -16.922 -13.094 -29.188 1 93.56 459 TYR A N 1
ATOM 3634 C CA . TYR A 1 459 ? -16.188 -12.086 -28.422 1 93.56 459 TYR A CA 1
ATOM 3635 C C . TYR A 1 459 ? -14.898 -11.695 -29.125 1 93.56 459 TYR A C 1
ATOM 3637 O O . TYR A 1 459 ? -14.406 -12.43 -29.984 1 93.56 459 TYR A O 1
ATOM 3645 N N . ALA A 1 460 ? -14.367 -10.531 -28.844 1 96 460 ALA A N 1
ATOM 3646 C CA . ALA A 1 460 ? -13.07 -9.992 -29.25 1 96 460 ALA A CA 1
ATOM 3647 C C . ALA A 1 460 ? -12.438 -9.172 -28.125 1 96 460 ALA A C 1
ATOM 3649 O O . ALA A 1 460 ? -13.141 -8.484 -27.391 1 96 460 ALA A O 1
ATOM 3650 N N . SER A 1 461 ? -11.133 -9.344 -28.078 1 94.69 461 SER A N 1
ATOM 3651 C CA . SER A 1 461 ? -10.477 -8.648 -26.984 1 94.69 461 SER A CA 1
ATOM 3652 C C . SER A 1 461 ? -9.086 -8.148 -27.391 1 94.69 461 SER A C 1
ATOM 3654 O O . SER A 1 461 ? -8.414 -8.781 -28.203 1 94.69 461 SER A O 1
ATOM 3656 N N . TYR A 1 462 ? -8.766 -6.973 -26.953 1 96.19 462 TYR A N 1
ATOM 3657 C CA . TYR A 1 462 ? -7.414 -6.422 -26.953 1 96.19 462 TYR A CA 1
ATOM 3658 C C . TYR A 1 462 ? -6.98 -6.027 -25.547 1 96.19 462 TYR A C 1
ATOM 3660 O O . TYR A 1 462 ? -7.605 -5.176 -24.906 1 96.19 462 TYR A O 1
ATOM 3668 N N . ASN A 1 463 ? -5.891 -6.672 -25.062 1 95.06 463 ASN A N 1
ATOM 3669 C CA . ASN A 1 463 ? -5.422 -6.395 -23.719 1 95.06 463 ASN A CA 1
ATOM 3670 C C . ASN A 1 463 ? -3.9 -6.336 -23.641 1 95.06 463 ASN A C 1
ATOM 3672 O O . ASN A 1 463 ? -3.213 -6.934 -24.469 1 95.06 463 ASN A O 1
ATOM 3676 N N . THR A 1 464 ? -3.438 -5.539 -22.656 1 95.19 464 THR A N 1
ATOM 3677 C CA . THR A 1 464 ? -2.006 -5.383 -22.422 1 95.19 464 THR A CA 1
ATOM 3678 C C . THR A 1 464 ? -1.654 -5.664 -20.969 1 95.19 464 THR A C 1
ATOM 3680 O O . THR A 1 464 ? -2.514 -5.582 -20.094 1 95.19 464 THR A O 1
ATOM 3683 N N . SER A 1 465 ? -0.408 -6.102 -20.766 1 94.25 465 SER A N 1
ATOM 3684 C CA . SER A 1 465 ? 0.06 -6.422 -19.422 1 94.25 465 SER A CA 1
ATOM 3685 C C . SER A 1 465 ? 1.579 -6.332 -19.328 1 94.25 465 SER A C 1
ATOM 3687 O O . SER A 1 465 ? 2.254 -6.078 -20.328 1 94.25 465 SER A O 1
ATOM 3689 N N . LEU A 1 466 ? 2.072 -6.426 -18.109 1 93 466 LEU A N 1
ATOM 3690 C CA . LEU A 1 466 ? 3.51 -6.445 -17.859 1 93 466 LEU A CA 1
ATOM 3691 C C . LEU A 1 466 ? 3.85 -7.41 -16.734 1 93 466 LEU A C 1
ATOM 3693 O O . LEU A 1 466 ? 2.965 -7.836 -15.984 1 93 466 LEU A O 1
ATOM 3697 N N . ARG A 1 467 ? 5.07 -7.801 -16.641 1 92.62 467 ARG A N 1
ATOM 3698 C CA . ARG A 1 467 ? 5.598 -8.523 -15.484 1 92.62 467 ARG A CA 1
ATOM 3699 C C . ARG A 1 467 ? 6.957 -7.977 -15.07 1 92.62 467 ARG A C 1
ATOM 3701 O O . ARG A 1 467 ? 7.789 -7.645 -15.914 1 92.62 467 ARG A O 1
ATOM 3708 N N . MET A 1 468 ? 7.105 -7.918 -13.812 1 92.44 468 MET A N 1
ATOM 3709 C CA . MET A 1 468 ? 8.375 -7.465 -13.258 1 92.44 468 MET A CA 1
ATOM 3710 C C . MET A 1 468 ? 9.383 -8.609 -13.195 1 92.44 468 MET A C 1
ATOM 3712 O O . MET A 1 468 ? 9 -9.766 -13.008 1 92.44 468 MET A O 1
ATOM 3716 N N . PRO A 1 469 ? 10.633 -8.328 -13.352 1 93.88 469 PRO A N 1
ATOM 3717 C CA . PRO A 1 469 ? 11.633 -9.398 -13.188 1 93.88 469 PRO A CA 1
ATOM 3718 C C . PRO A 1 469 ? 11.617 -10.008 -11.789 1 93.88 469 PRO A C 1
ATOM 3720 O O . PRO A 1 469 ? 11.383 -9.297 -10.805 1 93.88 469 PRO A O 1
ATOM 3723 N N . SER A 1 470 ? 11.891 -11.25 -11.734 1 94 470 SER A N 1
ATOM 3724 C CA . SER A 1 470 ? 12.055 -11.891 -10.43 1 94 470 SER A CA 1
ATOM 3725 C C . SER A 1 470 ? 13.391 -11.5 -9.789 1 94 470 SER A C 1
ATOM 3727 O O . SER A 1 470 ? 14.281 -10.984 -10.469 1 94 470 SER A O 1
ATOM 3729 N N . PHE A 1 471 ? 13.531 -11.719 -8.469 1 95.69 471 PHE A N 1
ATOM 3730 C CA . PHE A 1 471 ? 14.773 -11.367 -7.781 1 95.69 471 PHE A CA 1
ATOM 3731 C C . PHE A 1 471 ? 15.922 -12.242 -8.266 1 95.69 471 PHE A C 1
ATOM 3733 O O . PHE A 1 471 ? 17.062 -11.797 -8.32 1 95.69 471 PHE A O 1
ATOM 3740 N N . THR A 1 472 ? 15.617 -13.445 -8.641 1 93.81 472 THR A N 1
ATOM 3741 C CA . THR A 1 472 ? 16.625 -14.328 -9.203 1 93.81 472 THR A CA 1
ATOM 3742 C C . THR A 1 472 ? 17.156 -13.781 -10.531 1 93.81 472 THR A C 1
ATOM 3744 O O . THR A 1 472 ? 18.359 -13.789 -10.789 1 93.81 472 THR A O 1
ATOM 3747 N N . GLU A 1 473 ? 16.328 -13.336 -11.328 1 92 473 GLU A N 1
ATOM 3748 C CA . GLU A 1 473 ? 16.719 -12.766 -12.609 1 92 473 GLU A CA 1
ATOM 3749 C C . GLU A 1 473 ? 17.562 -11.5 -12.422 1 92 473 GLU A C 1
ATOM 3751 O O . GLU A 1 473 ? 18.453 -11.219 -13.219 1 92 473 GLU A O 1
ATOM 3756 N N . LEU A 1 474 ? 17.312 -10.812 -11.391 1 95 474 LEU A N 1
ATOM 3757 C CA . LEU A 1 474 ? 17.969 -9.531 -11.148 1 95 474 LEU A CA 1
ATOM 3758 C C . LEU A 1 474 ? 19.344 -9.734 -10.516 1 95 474 LEU A C 1
ATOM 3760 O O . LEU A 1 474 ? 20.25 -8.93 -10.734 1 95 474 LEU A O 1
ATOM 3764 N N . PHE A 1 475 ? 19.531 -10.852 -9.727 1 94.81 475 PHE A N 1
ATOM 3765 C CA . PHE A 1 475 ? 20.703 -10.789 -8.859 1 94.81 475 PHE A CA 1
ATOM 3766 C C . PHE A 1 475 ? 21.469 -12.109 -8.898 1 94.81 475 PHE A C 1
ATOM 3768 O O . PHE A 1 475 ? 22.594 -12.195 -8.383 1 94.81 475 PHE A O 1
ATOM 3775 N N . TYR A 1 476 ? 20.938 -13.102 -9.445 1 91.12 476 TYR A N 1
ATOM 3776 C CA . TYR A 1 476 ? 21.641 -14.383 -9.391 1 91.12 476 TYR A CA 1
ATOM 3777 C C . TYR A 1 476 ? 22.922 -14.328 -10.195 1 91.12 476 TYR A C 1
ATOM 3779 O O . TYR A 1 476 ? 22.906 -14.188 -11.422 1 91.12 476 TYR A O 1
ATOM 3787 N N . SER A 1 477 ? 24.109 -14.438 -9.547 1 85.56 477 SER A N 1
ATOM 3788 C CA . SER A 1 477 ? 25.391 -14.305 -10.219 1 85.56 477 SER A CA 1
ATOM 3789 C C . SER A 1 477 ? 26.375 -15.367 -9.742 1 85.56 477 SER A C 1
ATOM 3791 O O . SER A 1 477 ? 27.562 -15.094 -9.594 1 85.56 477 SER A O 1
ATOM 3793 N N . VAL A 1 478 ? 25.969 -16.484 -9.586 1 76.81 478 VAL A N 1
ATOM 3794 C CA . VAL A 1 478 ? 26.844 -17.578 -9.164 1 76.81 478 VAL A CA 1
ATOM 3795 C C . VAL A 1 478 ? 27.047 -18.562 -10.32 1 76.81 478 VAL A C 1
ATOM 3797 O O . VAL A 1 478 ? 26.141 -18.75 -11.148 1 76.81 478 VAL A O 1
ATOM 3800 N N . GLY A 1 479 ? 28.203 -19.156 -10.297 1 71.56 479 GLY A N 1
ATOM 3801 C CA . GLY A 1 479 ? 28.484 -20.297 -11.172 1 71.56 479 GLY A CA 1
ATOM 3802 C C . GLY A 1 479 ? 28.312 -19.969 -12.641 1 71.56 479 GLY A C 1
ATOM 3803 O O . GLY A 1 479 ? 27.625 -20.688 -13.367 1 71.56 479 GLY A O 1
ATOM 3804 N N . GLY A 1 480 ? 28.781 -18.844 -13.039 1 74.75 480 GLY A N 1
ATOM 3805 C CA . GLY A 1 480 ? 28.734 -18.484 -14.445 1 74.75 480 GLY A CA 1
ATOM 3806 C C . GLY A 1 480 ? 27.531 -17.641 -14.82 1 74.75 480 GLY A C 1
ATOM 3807 O O . GLY A 1 480 ? 27.297 -17.391 -16 1 74.75 480 GLY A O 1
ATOM 3808 N N . HIS A 1 481 ? 26.812 -17.375 -13.898 1 82.81 481 HIS A N 1
ATOM 3809 C CA . HIS A 1 481 ? 25.672 -16.484 -14.156 1 82.81 481 HIS A CA 1
ATOM 3810 C C . HIS A 1 481 ? 26 -15.047 -13.766 1 82.81 481 HIS A C 1
ATOM 3812 O O . HIS A 1 481 ? 26.688 -14.805 -12.773 1 82.81 481 HIS A O 1
ATOM 3818 N N . LYS A 1 482 ? 25.641 -14.203 -14.586 1 87 482 LYS A N 1
ATOM 3819 C CA . LYS A 1 482 ? 25.766 -12.773 -14.312 1 87 482 LYS A CA 1
ATOM 3820 C C . LYS A 1 482 ? 24.453 -12.047 -14.562 1 87 482 LYS A C 1
ATOM 3822 O O . LYS A 1 482 ? 24.141 -11.672 -15.695 1 87 482 LYS A O 1
ATOM 3827 N N . ALA A 1 483 ? 23.828 -11.766 -13.492 1 91.56 483 ALA A N 1
ATOM 3828 C CA . ALA A 1 483 ? 22.5 -11.148 -13.578 1 91.56 483 ALA A CA 1
ATOM 3829 C C . ALA A 1 483 ? 22.625 -9.648 -13.82 1 91.56 483 ALA A C 1
ATOM 3831 O O . ALA A 1 483 ? 23.672 -9.047 -13.578 1 91.56 483 ALA A O 1
ATOM 3832 N N . ASN A 1 484 ? 21.594 -9.102 -14.383 1 91.5 484 ASN A N 1
ATOM 3833 C CA . ASN A 1 484 ? 21.453 -7.664 -14.594 1 91.5 484 ASN A CA 1
ATOM 3834 C C . ASN A 1 484 ? 20.375 -7.066 -13.688 1 91.5 484 ASN A C 1
ATOM 3836 O O . ASN A 1 484 ? 19.188 -7.281 -13.898 1 91.5 484 ASN A O 1
ATOM 3840 N N . LYS A 1 485 ? 20.844 -6.266 -12.711 1 91.75 485 LYS A N 1
ATOM 3841 C CA . LYS A 1 485 ? 19.906 -5.723 -11.734 1 91.75 485 LYS A CA 1
ATOM 3842 C C . LYS A 1 485 ? 19.047 -4.621 -12.344 1 91.75 485 LYS A C 1
ATOM 3844 O O . LYS A 1 485 ? 18.125 -4.117 -11.703 1 91.75 485 LYS A O 1
ATOM 3849 N N . HIS A 1 486 ? 19.25 -4.234 -13.633 1 90.12 486 HIS A N 1
ATOM 3850 C CA . HIS A 1 486 ? 18.516 -3.141 -14.266 1 90.12 486 HIS A CA 1
ATOM 3851 C C . HIS A 1 486 ? 17.578 -3.658 -15.352 1 90.12 486 HIS A C 1
ATOM 3853 O O . HIS A 1 486 ? 17.234 -2.93 -16.281 1 90.12 486 HIS A O 1
ATOM 3859 N N . LEU A 1 487 ? 17.203 -4.902 -15.258 1 92.88 487 LEU A N 1
ATOM 3860 C CA . LEU A 1 487 ? 16.25 -5.465 -16.203 1 92.88 487 LEU A CA 1
ATOM 3861 C C . LEU A 1 487 ? 14.961 -4.656 -16.219 1 92.88 487 LEU A C 1
ATOM 3863 O O . LEU A 1 487 ? 14.508 -4.188 -15.18 1 92.88 487 LEU A O 1
ATOM 3867 N N . ARG A 1 488 ? 14.391 -4.527 -17.375 1 91.12 488 ARG A N 1
ATOM 3868 C CA . ARG A 1 488 ? 13.086 -3.902 -17.547 1 91.12 488 ARG A CA 1
ATOM 3869 C C . ARG A 1 488 ? 11.969 -4.938 -17.469 1 91.12 488 ARG A C 1
ATOM 3871 O O . ARG A 1 488 ? 12.203 -6.125 -17.719 1 91.12 488 ARG A O 1
ATOM 3878 N N . PRO A 1 489 ? 10.766 -4.453 -17.172 1 92.75 489 PRO A N 1
ATOM 3879 C CA . PRO A 1 489 ? 9.656 -5.41 -17.188 1 92.75 489 PRO A CA 1
ATOM 3880 C C . PRO A 1 489 ? 9.344 -5.934 -18.594 1 92.75 489 PRO A C 1
ATOM 3882 O O . PRO A 1 489 ? 9.523 -5.215 -19.578 1 92.75 489 PRO A O 1
ATOM 3885 N N . GLU A 1 490 ? 8.883 -7.168 -18.578 1 94.12 490 GLU A N 1
ATOM 3886 C CA . GLU A 1 490 ? 8.336 -7.691 -19.828 1 94.12 490 GLU A CA 1
ATOM 3887 C C . GLU A 1 490 ? 6.961 -7.098 -20.125 1 94.12 490 GLU A C 1
ATOM 3889 O O . GLU A 1 490 ? 6.168 -6.875 -19.203 1 94.12 490 GLU A O 1
ATOM 3894 N N . GLU A 1 491 ? 6.703 -6.922 -21.375 1 94.44 491 GLU A N 1
ATOM 3895 C CA . GLU A 1 491 ? 5.418 -6.352 -21.766 1 94.44 491 GLU A CA 1
ATOM 3896 C C . GLU A 1 491 ? 4.73 -7.215 -22.828 1 94.44 491 GLU A C 1
ATOM 3898 O O . GLU A 1 491 ? 5.398 -7.828 -23.656 1 94.44 491 GLU A O 1
ATOM 3903 N N . LEU A 1 492 ? 3.443 -7.219 -22.812 1 96.25 492 LEU A N 1
ATOM 3904 C CA . LEU A 1 492 ? 2.652 -8.039 -23.719 1 96.25 492 LEU A CA 1
ATOM 3905 C C . LEU A 1 492 ? 1.445 -7.258 -24.234 1 96.25 492 LEU A C 1
ATOM 3907 O O . LEU A 1 492 ? 0.791 -6.543 -23.469 1 96.25 492 LEU A O 1
ATOM 3911 N N . SER A 1 493 ? 1.203 -7.336 -25.484 1 96.44 493 SER A N 1
ATOM 3912 C CA . SER A 1 493 ? -0.058 -6.965 -26.109 1 96.44 493 SER A CA 1
ATOM 3913 C C . SER A 1 493 ? -0.698 -8.156 -26.812 1 96.44 493 SER A C 1
ATOM 3915 O O . SER A 1 493 ? -0.024 -8.898 -27.531 1 96.44 493 SER A O 1
ATOM 3917 N N . ALA A 1 494 ? -1.958 -8.328 -26.609 1 96.88 494 ALA A N 1
ATOM 3918 C CA . ALA A 1 494 ? -2.615 -9.523 -27.141 1 96.88 494 ALA A CA 1
ATOM 3919 C C . ALA A 1 494 ? -3.932 -9.164 -27.828 1 96.88 494 ALA A C 1
ATOM 3921 O O . ALA A 1 494 ? -4.68 -8.312 -27.328 1 96.88 494 ALA A O 1
ATOM 3922 N N . LEU A 1 495 ? -4.125 -9.758 -28.969 1 97.25 495 LEU A N 1
ATOM 3923 C CA . LEU A 1 495 ? -5.395 -9.742 -29.688 1 97.25 495 LEU A CA 1
ATOM 3924 C C . LEU A 1 495 ? -6.02 -11.133 -29.719 1 97.25 495 LEU A C 1
ATOM 3926 O O . LEU A 1 495 ? -5.332 -12.125 -29.969 1 97.25 495 LEU A O 1
ATOM 3930 N N . GLU A 1 496 ? -7.324 -11.195 -29.406 1 96.94 496 GLU A N 1
ATOM 3931 C CA . GLU A 1 496 ? -7.992 -12.492 -29.406 1 96.94 496 GLU A CA 1
ATOM 3932 C C . GLU A 1 496 ? -9.438 -12.375 -29.875 1 96.94 496 GLU A C 1
ATOM 3934 O O . GLU A 1 496 ? -10.109 -11.375 -29.578 1 96.94 496 GLU A O 1
ATOM 3939 N N . THR A 1 497 ? -9.875 -13.336 -30.625 1 96.75 497 THR A N 1
ATOM 3940 C CA . THR A 1 497 ? -11.281 -13.492 -30.969 1 96.75 497 THR A CA 1
ATOM 3941 C C . THR A 1 497 ? -11.711 -14.953 -30.844 1 96.75 497 THR A C 1
ATOM 3943 O O . THR A 1 497 ? -10.875 -15.852 -30.875 1 96.75 497 THR A O 1
ATOM 3946 N N . GLY A 1 498 ? -12.984 -15.078 -30.516 1 95.69 498 GLY A N 1
ATOM 3947 C CA . GLY A 1 498 ? -13.453 -16.453 -30.375 1 95.69 498 GLY A CA 1
ATOM 3948 C C . GLY A 1 498 ? -14.969 -16.562 -30.359 1 95.69 498 GLY A C 1
ATOM 3949 O O . GLY A 1 498 ? -15.672 -15.547 -30.438 1 95.69 498 GLY A O 1
ATOM 3950 N N . ILE A 1 499 ? -15.367 -17.797 -30.375 1 95.38 499 ILE A N 1
ATOM 3951 C CA . ILE A 1 499 ? -16.781 -18.141 -30.359 1 95.38 499 ILE A CA 1
ATOM 3952 C C . ILE A 1 499 ? -17.062 -19.172 -29.281 1 95.38 499 ILE A C 1
ATOM 3954 O O . ILE A 1 499 ? -16.234 -20.062 -29.047 1 95.38 499 ILE A O 1
ATOM 3958 N N . LYS A 1 500 ? -18.109 -18.953 -28.609 1 93.12 500 LYS A N 1
ATOM 3959 C CA . LYS A 1 500 ? -18.562 -19.891 -27.578 1 93.12 500 LYS A CA 1
ATOM 3960 C C . LYS A 1 500 ? -19.953 -20.422 -27.875 1 93.12 500 LYS A C 1
ATOM 3962 O O . LYS A 1 500 ? -20.797 -19.688 -28.406 1 93.12 500 LYS A O 1
ATOM 3967 N N . TYR A 1 501 ? -20.125 -21.641 -27.641 1 93.5 501 TYR A N 1
ATOM 3968 C CA . TYR A 1 501 ? -21.422 -22.312 -27.75 1 93.5 501 TYR A CA 1
ATOM 3969 C C . TYR A 1 501 ? -21.781 -23.016 -26.438 1 93.5 501 TYR A C 1
ATOM 3971 O O . TYR A 1 501 ? -21.016 -23.828 -25.938 1 93.5 501 TYR A O 1
ATOM 3979 N N . ASN A 1 502 ? -22.922 -22.688 -25.859 1 90.62 502 ASN A N 1
ATOM 3980 C CA . ASN A 1 502 ? -23.281 -23.234 -24.547 1 90.62 502 ASN A CA 1
ATOM 3981 C C . ASN A 1 502 ? -24.734 -23.703 -24.531 1 90.62 502 ASN A C 1
ATOM 3983 O O . ASN A 1 502 ? -25.656 -22.875 -24.562 1 90.62 502 ASN A O 1
ATOM 3987 N N . THR A 1 503 ? -24.938 -24.922 -24.422 1 89.69 503 THR A N 1
ATOM 3988 C CA . THR A 1 503 ? -26.25 -25.531 -24.203 1 89.69 503 THR A CA 1
ATOM 3989 C C . THR A 1 503 ? -26.156 -26.578 -23.094 1 89.69 503 THR A C 1
ATOM 3991 O O . THR A 1 503 ? -25.078 -26.844 -22.562 1 89.69 503 THR A O 1
ATOM 3994 N N . ALA A 1 504 ? -27.266 -27.109 -22.734 1 85.06 504 ALA A N 1
ATOM 3995 C CA . ALA A 1 504 ? -27.297 -28.156 -21.719 1 85.06 504 ALA A CA 1
ATOM 3996 C C . ALA A 1 504 ? -26.609 -29.422 -22.203 1 85.06 504 ALA A C 1
ATOM 3998 O O . ALA A 1 504 ? -26.188 -30.266 -21.406 1 85.06 504 ALA A O 1
ATOM 3999 N N . HIS A 1 505 ? -26.422 -29.547 -23.516 1 90.44 505 HIS A N 1
ATOM 4000 C CA . HIS A 1 505 ? -25.906 -30.781 -24.109 1 90.44 505 HIS A CA 1
ATOM 4001 C C . HIS A 1 505 ? -24.453 -30.609 -24.547 1 90.44 505 HIS A C 1
ATOM 4003 O O . HIS A 1 505 ? -23.672 -31.547 -24.422 1 90.44 505 HIS A O 1
ATOM 4009 N N . ILE A 1 506 ? -24.203 -29.5 -25.047 1 94 506 ILE A N 1
ATOM 4010 C CA . ILE A 1 506 ? -22.891 -29.297 -25.641 1 94 506 ILE A CA 1
ATOM 4011 C C . ILE A 1 506 ? -22.344 -27.938 -25.219 1 94 506 ILE A C 1
ATOM 4013 O O . ILE A 1 506 ? -23.047 -26.922 -25.266 1 94 506 ILE A O 1
ATOM 4017 N N . ILE A 1 507 ? -21.156 -27.969 -24.781 1 92.44 507 ILE A N 1
ATOM 4018 C CA . ILE A 1 507 ? -20.406 -26.75 -24.531 1 92.44 507 ILE A CA 1
ATOM 4019 C C . ILE A 1 507 ? -19.172 -26.719 -25.422 1 92.44 507 ILE A C 1
ATOM 4021 O O . ILE A 1 507 ? -18.344 -27.641 -25.391 1 92.44 507 ILE A O 1
ATOM 4025 N N . GLY A 1 508 ? -19.062 -25.734 -26.234 1 93.75 508 GLY A N 1
ATOM 4026 C CA . GLY A 1 508 ? -17.938 -25.594 -27.156 1 93.75 508 GLY A CA 1
ATOM 4027 C C . GLY A 1 508 ? -17.328 -24.203 -27.156 1 93.75 508 GLY A C 1
ATOM 4028 O O . GLY A 1 508 ? -18.031 -23.219 -26.938 1 93.75 508 GLY A O 1
ATOM 4029 N N . LYS A 1 509 ? -16.078 -24.203 -27.391 1 94.44 509 LYS A N 1
ATOM 4030 C CA . LYS A 1 509 ? -15.359 -22.938 -27.5 1 94.44 509 LYS A CA 1
ATOM 4031 C C . LYS A 1 509 ? -14.25 -23.031 -28.547 1 94.44 509 LYS A C 1
ATOM 4033 O O . LYS A 1 509 ? -13.609 -24.078 -28.688 1 94.44 509 LYS A O 1
ATOM 4038 N N . ALA A 1 510 ? -14.039 -22.016 -29.266 1 96.12 510 ALA A N 1
ATOM 4039 C CA . ALA A 1 510 ? -12.93 -21.875 -30.203 1 96.12 510 ALA A CA 1
ATOM 4040 C C . ALA A 1 510 ? -12.398 -20.453 -30.219 1 96.12 510 ALA A C 1
ATOM 4042 O O . ALA A 1 510 ? -13.164 -19.484 -30.156 1 96.12 510 ALA A O 1
ATOM 4043 N N . SER A 1 511 ? -11.086 -20.359 -30.234 1 95.94 511 SER A N 1
ATOM 4044 C CA . SER A 1 511 ? -10.5 -19.016 -30.219 1 95.94 511 SER A CA 1
ATOM 4045 C C . SER A 1 511 ? -9.195 -18.984 -31.016 1 95.94 511 SER A C 1
ATOM 4047 O O . SER A 1 511 ? -8.539 -20.016 -31.172 1 95.94 511 SER A O 1
ATOM 4049 N N . ILE A 1 512 ? -8.859 -17.859 -31.562 1 97.81 512 ILE A N 1
ATOM 4050 C CA . ILE A 1 512 ? -7.574 -17.531 -32.188 1 97.81 512 ILE A CA 1
ATOM 4051 C C . ILE A 1 512 ? -6.996 -16.266 -31.516 1 97.81 512 ILE A C 1
ATOM 4053 O O . ILE A 1 512 ? -7.734 -15.336 -31.188 1 97.81 512 ILE A O 1
ATOM 4057 N N . PHE A 1 513 ? -5.695 -16.312 -31.219 1 97.19 513 PHE A N 1
ATOM 4058 C CA . PHE A 1 513 ? -5.109 -15.148 -30.578 1 97.19 513 PHE A CA 1
ATOM 4059 C C . PHE A 1 513 ? -3.713 -14.875 -31.109 1 97.19 513 PHE A C 1
ATOM 4061 O O . PHE A 1 513 ? -3.084 -15.75 -31.703 1 97.19 513 PHE A O 1
ATOM 4068 N N . TYR A 1 514 ? -3.266 -13.656 -30.922 1 97.88 514 TYR A N 1
ATOM 4069 C CA . TYR A 1 514 ? -1.94 -13.156 -31.281 1 97.88 514 TYR A CA 1
ATOM 4070 C C . TYR A 1 514 ? -1.318 -12.391 -30.125 1 97.88 514 TYR A C 1
ATOM 4072 O O . TYR A 1 514 ? -1.848 -11.359 -29.703 1 97.88 514 TYR A O 1
ATOM 4080 N N . ASN A 1 515 ? -0.188 -12.945 -29.672 1 96.69 515 ASN A N 1
ATOM 4081 C CA . ASN A 1 515 ? 0.548 -12.32 -28.578 1 96.69 515 ASN A CA 1
ATOM 4082 C C . ASN A 1 515 ? 1.825 -11.648 -29.078 1 96.69 515 ASN A C 1
ATOM 4084 O O . ASN A 1 515 ? 2.658 -12.289 -29.719 1 96.69 515 ASN A O 1
ATOM 4088 N N . HIS A 1 516 ? 1.947 -10.406 -28.75 1 96.31 516 HIS A N 1
ATOM 4089 C CA . HIS A 1 516 ? 3.164 -9.656 -29.031 1 96.31 516 HIS A CA 1
ATOM 4090 C C . HIS A 1 516 ? 3.91 -9.305 -27.75 1 96.31 516 HIS A C 1
ATOM 4092 O O . HIS A 1 516 ? 3.504 -8.398 -27.016 1 96.31 516 HIS A O 1
ATOM 4098 N N . GLN A 1 517 ? 4.98 -10 -27.562 1 93.69 517 GLN A N 1
ATOM 4099 C CA . GLN A 1 517 ? 5.762 -9.805 -26.344 1 93.69 517 GLN A CA 1
ATOM 4100 C C . GLN A 1 517 ? 7.027 -9 -26.641 1 93.69 517 GLN A C 1
ATOM 4102 O O . GLN A 1 517 ? 7.746 -9.281 -27.594 1 93.69 517 GLN A O 1
ATOM 4107 N N . LYS A 1 518 ? 7.27 -8.023 -25.766 1 92.69 518 LYS A N 1
ATOM 4108 C CA . LYS A 1 518 ? 8.477 -7.215 -25.844 1 92.69 518 LYS A CA 1
ATOM 4109 C C . LYS A 1 518 ? 9.258 -7.238 -24.531 1 92.69 518 LYS A C 1
ATOM 4111 O O . LYS A 1 518 ? 8.688 -7.516 -23.484 1 92.69 518 LYS A O 1
ATOM 4116 N N . ASN A 1 519 ? 10.578 -6.914 -24.594 1 91.12 519 ASN A N 1
ATOM 4117 C CA . ASN A 1 519 ? 11.484 -6.863 -23.453 1 91.12 519 ASN A CA 1
ATOM 4118 C C . ASN A 1 519 ? 11.508 -8.188 -22.688 1 91.12 519 ASN A C 1
ATOM 4120 O O . ASN A 1 519 ? 11.445 -8.203 -21.453 1 91.12 519 ASN A O 1
ATOM 4124 N N . LEU A 1 520 ? 11.547 -9.211 -23.469 1 90.75 520 LEU A N 1
ATOM 4125 C CA . LEU A 1 520 ? 11.578 -10.523 -22.844 1 90.75 520 LEU A CA 1
ATOM 4126 C C . LEU A 1 520 ? 12.844 -10.703 -22.016 1 90.75 520 LEU A C 1
ATOM 4128 O O . LEU A 1 520 ? 13.922 -10.289 -22.438 1 90.75 520 LEU A O 1
ATOM 4132 N N . ILE A 1 521 ? 12.672 -11.266 -20.859 1 90.38 521 ILE A N 1
ATOM 4133 C CA . ILE A 1 521 ? 13.812 -11.547 -20 1 90.38 521 ILE A CA 1
ATOM 4134 C C . ILE A 1 521 ? 14.258 -12.992 -20.188 1 90.38 521 ILE A C 1
ATOM 4136 O O . ILE A 1 521 ? 13.445 -13.914 -20.094 1 90.38 521 ILE A O 1
ATOM 4140 N N . ASP A 1 522 ? 15.492 -13.164 -20.469 1 86.56 522 ASP A N 1
ATOM 4141 C CA . ASP A 1 522 ? 16.047 -14.508 -20.609 1 86.56 522 ASP A CA 1
ATOM 4142 C C . ASP A 1 522 ? 17.531 -14.531 -20.266 1 86.56 522 ASP A C 1
ATOM 4144 O O . ASP A 1 522 ? 18.156 -13.484 -20.078 1 86.56 522 ASP A O 1
ATOM 4148 N N . TRP A 1 523 ? 17.938 -15.75 -20 1 84.12 523 TRP A N 1
ATOM 4149 C CA . TRP A 1 523 ? 19.359 -16 -19.828 1 84.12 523 TRP A CA 1
ATOM 4150 C C . TRP A 1 523 ? 20.016 -16.359 -21.156 1 84.12 523 TRP A C 1
ATOM 4152 O O . TRP A 1 523 ? 19.594 -17.312 -21.812 1 84.12 523 TRP A O 1
ATOM 4162 N N . ILE A 1 524 ? 21 -15.578 -21.531 1 82.19 524 ILE A N 1
ATOM 4163 C CA . ILE A 1 524 ? 21.641 -15.836 -22.812 1 82.19 524 ILE A CA 1
ATOM 4164 C C . ILE A 1 524 ? 23.156 -16.016 -22.609 1 82.19 524 ILE A C 1
ATOM 4166 O O . ILE A 1 524 ? 23.703 -15.531 -21.625 1 82.19 524 ILE A O 1
ATOM 4170 N N . SER A 1 525 ? 23.688 -16.797 -23.516 1 82 525 SER A N 1
ATOM 4171 C CA . SER A 1 525 ? 25.141 -16.969 -23.531 1 82 525 SER A CA 1
ATOM 4172 C C . SER A 1 525 ? 25.688 -16.766 -24.938 1 82 525 SER A C 1
ATOM 4174 O O . SER A 1 525 ? 25.062 -17.188 -25.922 1 82 525 SER A O 1
ATOM 4176 N N . ASP A 1 526 ? 26.734 -15.961 -25.047 1 76.25 526 ASP A N 1
ATOM 4177 C CA . ASP A 1 526 ? 27.422 -15.789 -26.328 1 76.25 526 ASP A CA 1
ATOM 4178 C C . ASP A 1 526 ? 28.609 -16.734 -26.438 1 76.25 526 ASP A C 1
ATOM 4180 O O . ASP A 1 526 ? 29.484 -16.547 -27.297 1 76.25 526 ASP A O 1
ATOM 4184 N N . GLY A 1 527 ? 28.656 -17.609 -25.547 1 74.69 527 GLY A N 1
ATOM 4185 C CA . GLY A 1 527 ? 29.734 -18.562 -25.578 1 74.69 527 GLY A CA 1
ATOM 4186 C C . GLY A 1 527 ? 30.922 -18.156 -24.734 1 74.69 527 GLY A C 1
ATOM 4187 O O . GLY A 1 527 ? 31.875 -18.938 -24.562 1 74.69 527 GLY A O 1
ATOM 4188 N N . THR A 1 528 ? 30.859 -17.016 -24.172 1 80.25 528 THR A N 1
ATOM 4189 C CA . THR A 1 528 ? 31.938 -16.547 -23.297 1 80.25 528 THR A CA 1
ATOM 4190 C C . THR A 1 528 ? 32.031 -17.406 -22.047 1 80.25 528 THR A C 1
ATOM 4192 O O . THR A 1 528 ? 31 -17.844 -21.5 1 80.25 528 THR A O 1
ATOM 4195 N N . LEU A 1 529 ? 33.25 -17.734 -21.719 1 79 529 LEU A N 1
ATOM 4196 C CA . LEU A 1 529 ? 33.469 -18.547 -20.531 1 79 529 LEU A CA 1
ATOM 4197 C C . LEU A 1 529 ? 33.844 -17.672 -19.344 1 79 529 LEU A C 1
ATOM 4199 O O . LEU A 1 529 ? 34.438 -16.609 -19.516 1 79 529 LEU A O 1
ATOM 4203 N N . ASP A 1 530 ? 33.469 -18.094 -18.25 1 75.69 530 ASP A N 1
ATOM 4204 C CA . ASP A 1 530 ? 33.844 -17.375 -17.047 1 75.69 530 ASP A CA 1
ATOM 4205 C C . ASP A 1 530 ? 35.281 -17.766 -16.625 1 75.69 530 ASP A C 1
ATOM 4207 O O . ASP A 1 530 ? 35.969 -18.469 -17.344 1 75.69 530 ASP A O 1
ATOM 4211 N N . GLU A 1 531 ? 35.75 -17.172 -15.523 1 72.44 531 GLU A N 1
ATOM 4212 C CA . GLU A 1 531 ? 37.125 -17.375 -15.031 1 72.44 531 GLU A CA 1
ATOM 4213 C C . GLU A 1 531 ? 37.406 -18.859 -14.773 1 72.44 531 GLU A C 1
ATOM 4215 O O . GLU A 1 531 ? 38.531 -19.297 -14.891 1 72.44 531 GLU A O 1
ATOM 4220 N N . ASN A 1 532 ? 36.375 -19.562 -14.508 1 72.75 532 ASN A N 1
ATOM 4221 C CA . ASN A 1 532 ? 36.531 -20.984 -14.188 1 72.75 532 ASN A CA 1
ATOM 4222 C C . ASN A 1 532 ? 36.281 -21.859 -15.406 1 72.75 532 ASN A C 1
ATOM 4224 O O . ASN A 1 532 ? 36.219 -23.094 -15.289 1 72.75 532 ASN A O 1
ATOM 4228 N N . GLY A 1 533 ? 36.031 -21.219 -16.531 1 71.56 533 GLY A N 1
ATOM 4229 C CA . GLY A 1 533 ? 35.875 -21.969 -17.766 1 71.56 533 GLY A CA 1
ATOM 4230 C C . GLY A 1 533 ? 34.438 -22.375 -18.031 1 71.56 533 GLY A C 1
ATOM 4231 O O . GLY A 1 533 ? 34.156 -23.156 -18.938 1 71.56 533 GLY A O 1
ATOM 4232 N N . ALA A 1 534 ? 33.531 -21.953 -17.219 1 72.81 534 ALA A N 1
ATOM 4233 C CA . ALA A 1 534 ? 32.125 -22.25 -17.453 1 72.81 534 ALA A CA 1
ATOM 4234 C C . ALA A 1 534 ? 31.484 -21.219 -18.391 1 72.81 534 ALA A C 1
ATOM 4236 O O . ALA A 1 534 ? 31.906 -20.062 -18.422 1 72.81 534 ALA A O 1
ATOM 4237 N N . VAL A 1 535 ? 30.531 -21.734 -19.141 1 77.38 535 VAL A N 1
ATOM 4238 C CA . VAL A 1 535 ? 29.828 -20.828 -20.047 1 77.38 535 VAL A CA 1
ATOM 4239 C C . VAL A 1 535 ? 29.094 -19.766 -19.234 1 77.38 535 VAL A C 1
ATOM 4241 O O . VAL A 1 535 ? 28.406 -20.062 -18.266 1 77.38 535 VAL A O 1
ATOM 4244 N N . LEU A 1 536 ? 29.266 -18.594 -19.641 1 82.69 536 LEU A N 1
ATOM 4245 C CA . LEU A 1 536 ? 28.672 -17.469 -18.953 1 82.69 536 LEU A CA 1
ATOM 4246 C C . LEU A 1 536 ? 27.266 -17.188 -19.469 1 82.69 536 LEU A C 1
ATOM 4248 O O . LEU A 1 536 ? 27.062 -17.031 -20.672 1 82.69 536 LEU A O 1
ATOM 4252 N N . TRP A 1 537 ? 26.344 -17.203 -18.469 1 83.88 537 TRP A N 1
ATOM 4253 C CA . TRP A 1 537 ? 24.953 -16.859 -18.766 1 83.88 537 TRP A CA 1
ATOM 4254 C C . TRP A 1 537 ? 24.594 -15.492 -18.203 1 83.88 537 TRP A C 1
ATOM 4256 O O . TRP A 1 537 ? 24.781 -15.227 -17.016 1 83.88 537 TRP A O 1
ATOM 4266 N N . LYS A 1 538 ? 24.062 -14.609 -19.047 1 86.44 538 LYS A N 1
ATOM 4267 C CA . LYS A 1 538 ? 23.656 -13.273 -18.625 1 86.44 538 LYS A CA 1
ATOM 4268 C C . LYS A 1 538 ? 22.156 -13.07 -18.781 1 86.44 538 LYS A C 1
ATOM 4270 O O . LYS A 1 538 ? 21.562 -13.492 -19.766 1 86.44 538 LYS A O 1
ATOM 4275 N N . SER A 1 539 ? 21.562 -12.57 -17.75 1 88.62 539 SER A N 1
ATOM 4276 C CA . SER A 1 539 ? 20.156 -12.188 -17.891 1 88.62 539 SER A CA 1
ATOM 4277 C C . SER A 1 539 ? 20.016 -10.867 -18.641 1 88.62 539 SER A C 1
ATOM 4279 O O . SER A 1 539 ? 20.656 -9.875 -18.281 1 88.62 539 SER A O 1
ATOM 4281 N N . VAL A 1 540 ? 19.203 -10.781 -19.625 1 87.62 540 VAL A N 1
ATOM 4282 C CA . VAL A 1 540 ? 19.047 -9.578 -20.438 1 87.62 540 VAL A CA 1
ATOM 4283 C C . VAL A 1 540 ? 17.594 -9.469 -20.906 1 87.62 540 VAL A C 1
ATOM 4285 O O . VAL A 1 540 ? 16.844 -10.453 -20.891 1 87.62 540 VAL A O 1
ATOM 4288 N N . ASN A 1 541 ? 17.172 -8.25 -21.156 1 89 541 ASN A N 1
ATOM 4289 C CA . ASN A 1 541 ? 15.969 -8.062 -21.953 1 89 541 ASN A CA 1
ATOM 4290 C C . ASN A 1 541 ? 16.234 -8.32 -23.422 1 89 541 ASN A C 1
ATOM 4292 O O . ASN A 1 541 ? 16.891 -7.523 -24.094 1 89 541 ASN A O 1
ATOM 4296 N N . PHE A 1 542 ? 15.844 -9.477 -23.656 1 79.19 542 PHE A N 1
ATOM 4297 C CA . PHE A 1 542 ? 16.266 -9.867 -25 1 79.19 542 PHE A CA 1
ATOM 4298 C C . PHE A 1 542 ? 15.07 -10.031 -25.922 1 79.19 542 PHE A C 1
ATOM 4300 O O . PHE A 1 542 ? 14.18 -10.844 -25.656 1 79.19 542 PHE A O 1
ATOM 4307 N N . GLY A 1 543 ? 14.773 -9.219 -26.797 1 75.44 543 GLY A N 1
ATOM 4308 C CA . GLY A 1 543 ? 14.07 -9.508 -28.031 1 75.44 543 GLY A CA 1
ATOM 4309 C C . GLY A 1 543 ? 12.562 -9.383 -27.906 1 75.44 543 GLY A C 1
ATOM 4310 O O . GLY A 1 543 ? 12.062 -8.695 -27.016 1 75.44 543 GLY A O 1
ATOM 4311 N N . LYS A 1 544 ? 11.953 -9.844 -29 1 87.19 544 LYS A N 1
ATOM 4312 C CA . LYS A 1 544 ? 10.516 -9.852 -29.234 1 87.19 544 LYS A CA 1
ATOM 4313 C C . LYS A 1 544 ? 10.039 -11.234 -29.703 1 87.19 544 LYS A C 1
ATOM 4315 O O . LYS A 1 544 ? 10.734 -11.914 -30.453 1 87.19 544 LYS A O 1
ATOM 4320 N N . ILE A 1 545 ? 8.984 -11.711 -29.078 1 89.88 545 ILE A N 1
ATOM 4321 C CA . ILE A 1 545 ? 8.375 -12.969 -29.5 1 89.88 545 ILE A CA 1
ATOM 4322 C C . ILE A 1 545 ? 6.914 -12.727 -29.891 1 89.88 545 ILE A C 1
ATOM 4324 O O . ILE A 1 545 ? 6.172 -12.062 -29.172 1 89.88 545 ILE A O 1
ATOM 4328 N N . ASN A 1 546 ? 6.637 -13.188 -31 1 93.88 546 ASN A N 1
ATOM 4329 C CA . ASN A 1 546 ? 5.246 -13.195 -31.453 1 93.88 546 ASN A CA 1
ATOM 4330 C C . ASN A 1 546 ? 4.672 -14.609 -31.453 1 93.88 546 ASN A C 1
ATOM 4332 O O . ASN A 1 546 ? 5.312 -15.547 -31.922 1 93.88 546 ASN A O 1
ATOM 4336 N N . THR A 1 547 ? 3.508 -14.773 -30.922 1 95.12 547 THR A N 1
ATOM 4337 C CA . THR A 1 547 ? 2.875 -16.078 -30.844 1 95.12 547 THR A CA 1
ATOM 4338 C C . THR A 1 547 ? 1.492 -16.047 -31.484 1 95.12 547 THR A C 1
ATOM 4340 O O . THR A 1 547 ? 0.648 -15.234 -31.125 1 95.12 547 THR A O 1
ATOM 4343 N N . LEU A 1 548 ? 1.31 -16.906 -32.438 1 97.44 548 LEU A N 1
ATOM 4344 C CA . LEU A 1 548 ? -0.023 -17.188 -32.969 1 97.44 548 LEU A CA 1
ATOM 4345 C C . LEU A 1 548 ? -0.568 -18.484 -32.375 1 97.44 548 LEU A C 1
ATOM 4347 O O . LEU A 1 548 ? 0.112 -19.516 -32.375 1 97.44 548 LEU A O 1
ATOM 4351 N N . GLY A 1 549 ? -1.782 -18.391 -31.812 1 97.88 549 GLY A N 1
ATOM 4352 C CA . GLY A 1 549 ? -2.342 -19.578 -31.172 1 97.88 549 GLY A CA 1
ATOM 4353 C C . GLY A 1 549 ? -3.787 -19.828 -31.562 1 97.88 549 GLY A C 1
ATOM 4354 O O . GLY A 1 549 ? -4.543 -18.891 -31.828 1 97.88 549 GLY A O 1
ATOM 4355 N N . ILE A 1 550 ? -4.156 -21.078 -31.594 1 98.06 550 ILE A N 1
ATOM 4356 C CA . ILE A 1 550 ? -5.523 -21.562 -31.781 1 98.06 550 ILE A CA 1
ATOM 4357 C C . ILE A 1 550 ? -5.891 -22.531 -30.672 1 98.06 550 ILE A C 1
ATOM 4359 O O . ILE A 1 550 ? -5.102 -23.422 -30.328 1 98.06 550 ILE A O 1
ATOM 4363 N N . GLU A 1 551 ? -7.016 -22.312 -30.125 1 97.31 551 GLU A N 1
ATOM 4364 C CA . GLU A 1 551 ? -7.535 -23.203 -29.094 1 97.31 551 GLU A CA 1
ATOM 4365 C C . GLU A 1 551 ? -8.992 -23.578 -29.359 1 97.31 551 GLU A C 1
ATOM 4367 O O . GLU A 1 551 ? -9.773 -22.734 -29.812 1 97.31 551 GLU A O 1
ATOM 4372 N N . ALA A 1 552 ? -9.281 -24.812 -29.078 1 97.38 552 ALA A N 1
ATOM 4373 C CA . ALA A 1 552 ? -10.656 -25.281 -29.25 1 97.38 552 ALA A CA 1
ATOM 4374 C C . ALA A 1 552 ? -10.977 -26.391 -28.234 1 97.38 552 ALA A C 1
ATOM 4376 O O . ALA A 1 552 ? -10.109 -27.188 -27.875 1 97.38 552 ALA A O 1
ATOM 4377 N N . SER A 1 553 ? -12.172 -26.391 -27.812 1 96.81 553 SER A N 1
ATOM 4378 C CA . SER A 1 553 ? -12.625 -27.438 -26.891 1 96.81 553 SER A CA 1
ATOM 4379 C C . SER A 1 553 ? -14.109 -27.734 -27.094 1 96.81 553 SER A C 1
ATOM 4381 O O . SER A 1 553 ? -14.883 -26.844 -27.438 1 96.81 553 SER A O 1
ATOM 4383 N N . ILE A 1 554 ? -14.508 -28.953 -26.891 1 96.88 554 ILE A N 1
ATOM 4384 C CA . ILE A 1 554 ? -15.898 -29.391 -26.922 1 96.88 554 ILE A CA 1
ATOM 4385 C C . ILE A 1 554 ? -16.172 -30.375 -25.797 1 96.88 554 ILE A C 1
ATOM 4387 O O . ILE A 1 554 ? -15.383 -31.297 -25.562 1 96.88 554 ILE A O 1
ATOM 4391 N N . ASP A 1 555 ? -17.156 -30.141 -25.047 1 95.06 555 ASP A N 1
ATOM 4392 C CA . ASP A 1 555 ? -17.641 -31.031 -24 1 95.06 555 ASP A CA 1
ATOM 4393 C C . ASP A 1 555 ? -19.078 -31.453 -24.266 1 95.06 555 ASP A C 1
ATOM 4395 O O . ASP A 1 555 ? -19.969 -30.609 -24.406 1 95.06 555 ASP A O 1
ATOM 4399 N N . VAL A 1 556 ? -19.312 -32.75 -24.219 1 95.62 556 VAL A N 1
ATOM 4400 C CA . VAL A 1 556 ? -20.641 -33.281 -24.531 1 95.62 556 VAL A CA 1
ATOM 4401 C C . VAL A 1 556 ? -21.172 -34.062 -23.344 1 95.62 556 VAL A C 1
ATOM 4403 O O . VAL A 1 556 ? -20.516 -34.969 -22.844 1 95.62 556 VAL A O 1
ATOM 4406 N N . ASN A 1 557 ? -22.312 -33.688 -22.938 1 93.88 557 ASN A N 1
ATOM 4407 C CA . ASN A 1 557 ? -23.031 -34.469 -21.938 1 93.88 557 ASN A CA 1
ATOM 4408 C C . ASN A 1 557 ? -23.844 -35.594 -22.578 1 93.88 557 ASN A C 1
ATOM 4410 O O . ASN A 1 557 ? -25 -35.375 -22.953 1 93.88 557 ASN A O 1
ATOM 4414 N N . MET A 1 558 ? -23.375 -36.719 -22.469 1 91.69 558 MET A N 1
ATOM 4415 C CA . MET A 1 558 ? -23.969 -37.844 -23.172 1 91.69 558 MET A CA 1
ATOM 4416 C C . MET A 1 558 ? -25.219 -38.344 -22.469 1 91.69 558 MET A C 1
ATOM 4418 O O . MET A 1 558 ? -26.125 -38.875 -23.094 1 91.69 558 MET A O 1
ATOM 4422 N N . LEU A 1 559 ? -25.25 -38.156 -21.172 1 87.5 559 LEU A N 1
ATOM 4423 C CA . LEU A 1 559 ? -26.438 -38.562 -20.438 1 87.5 559 LEU A CA 1
ATOM 4424 C C . LEU A 1 559 ? -27.656 -37.781 -20.891 1 87.5 559 LEU A C 1
ATOM 4426 O O . LEU A 1 559 ? -28.766 -38.312 -20.953 1 87.5 559 LEU A O 1
ATOM 4430 N N . ASN A 1 560 ? -27.422 -36.562 -21.203 1 85.5 560 ASN A N 1
ATOM 4431 C CA . ASN A 1 560 ? -28.5 -35.688 -21.656 1 85.5 560 ASN A CA 1
ATOM 4432 C C . ASN A 1 560 ? -28.797 -35.906 -23.141 1 85.5 560 ASN A C 1
ATOM 4434 O O . ASN A 1 560 ? -29.938 -35.781 -23.578 1 85.5 560 ASN A O 1
ATOM 4438 N N . LEU A 1 561 ? -27.797 -36.125 -23.922 1 87.56 561 LEU A N 1
ATOM 4439 C CA . LEU A 1 561 ? -27.938 -36.219 -25.375 1 87.56 561 LEU A CA 1
ATOM 4440 C C . LEU A 1 561 ? -28.594 -37.562 -25.766 1 87.56 561 LEU A C 1
ATOM 4442 O O . LEU A 1 561 ? -29.406 -37.594 -26.688 1 87.56 561 LEU A O 1
ATOM 4446 N N . ILE A 1 562 ? -28.141 -38.625 -25.031 1 90.69 562 ILE A N 1
ATOM 4447 C CA . ILE A 1 562 ? -28.719 -39.938 -25.266 1 90.69 562 ILE A CA 1
ATOM 4448 C C . ILE A 1 562 ? -29.172 -40.562 -23.953 1 90.69 562 ILE A C 1
ATOM 4450 O O . ILE A 1 562 ? -28.516 -41.438 -23.422 1 90.69 562 ILE A O 1
ATOM 4454 N N . PRO A 1 563 ? -30.328 -40.219 -23.578 1 82.5 563 PRO A N 1
ATOM 4455 C CA . PRO A 1 563 ? -30.797 -40.656 -22.25 1 82.5 563 PRO A CA 1
ATOM 4456 C C . PRO A 1 563 ? -30.953 -42.156 -22.141 1 82.5 563 PRO A C 1
ATOM 4458 O O . PRO A 1 563 ? -30.969 -42.719 -21.031 1 82.5 563 PRO A O 1
ATOM 4461 N N . SER A 1 564 ? -30.984 -42.781 -23.234 1 87.81 564 SER A N 1
ATOM 4462 C CA . SER A 1 564 ? -31.203 -44.25 -23.203 1 87.81 564 SER A CA 1
ATOM 4463 C C . SER A 1 564 ? -29.953 -44.969 -22.734 1 87.81 564 SER A C 1
ATOM 4465 O O . SER A 1 564 ? -30.062 -46.094 -22.234 1 87.81 564 SER A O 1
ATOM 4467 N N . GLN A 1 565 ? -28.828 -44.344 -22.953 1 86.94 565 GLN A N 1
ATOM 4468 C CA . GLN A 1 565 ? -27.609 -45 -22.484 1 86.94 565 GLN A CA 1
ATOM 4469 C C . GLN A 1 565 ? -27.125 -44.375 -21.172 1 86.94 565 GLN A C 1
ATOM 4471 O O . GLN A 1 565 ? -27.219 -43.156 -20.984 1 86.94 565 GLN A O 1
ATOM 4476 N N . HIS A 1 566 ? -26.75 -45.25 -20.25 1 88.06 566 HIS A N 1
ATOM 4477 C CA . HIS A 1 566 ? -26.359 -44.781 -18.922 1 88.06 566 HIS A CA 1
ATOM 4478 C C . HIS A 1 566 ? -24.875 -45.031 -18.656 1 88.06 566 HIS A C 1
ATOM 4480 O O . HIS A 1 566 ? -24.391 -44.719 -17.562 1 88.06 566 HIS A O 1
ATOM 4486 N N . ILE A 1 567 ? -24.141 -45.406 -19.641 1 92.88 567 ILE A N 1
ATOM 4487 C CA . ILE A 1 567 ? -22.75 -45.812 -19.422 1 92.88 567 ILE A CA 1
ATOM 4488 C C . ILE A 1 567 ? -21.828 -44.594 -19.625 1 92.88 567 ILE A C 1
ATOM 4490 O O . ILE A 1 567 ? -21.031 -44.281 -18.766 1 92.88 567 ILE A O 1
ATOM 4494 N N . ILE A 1 568 ? -21.938 -44 -20.781 1 95.31 568 ILE A N 1
ATOM 4495 C CA . ILE A 1 568 ? -21.094 -42.844 -21.062 1 95.31 568 ILE A CA 1
ATOM 4496 C C . ILE A 1 568 ? -21.75 -41.562 -20.5 1 95.31 568 ILE A C 1
ATOM 4498 O O . ILE A 1 568 ? -22.812 -41.156 -20.969 1 95.31 568 ILE A O 1
ATOM 4502 N N . LYS A 1 569 ? -21.094 -41 -19.547 1 93.38 569 LYS A N 1
ATOM 4503 C CA . LYS A 1 569 ? -21.656 -39.812 -18.906 1 93.38 569 LYS A CA 1
ATOM 4504 C C . LYS A 1 569 ? -21.25 -38.531 -19.656 1 93.38 569 LYS A C 1
ATOM 4506 O O . LYS A 1 569 ? -22.109 -37.75 -20.094 1 93.38 569 LYS A O 1
ATOM 4511 N N . LYS A 1 570 ? -20.031 -38.344 -19.797 1 94.38 570 LYS A N 1
ATOM 4512 C CA . LYS A 1 570 ? -19.5 -37.125 -20.422 1 94.38 570 LYS A CA 1
ATOM 4513 C C . LYS A 1 570 ? -18.266 -37.438 -21.266 1 94.38 570 LYS A C 1
ATOM 4515 O O . LYS A 1 570 ? -17.469 -38.312 -20.922 1 94.38 570 LYS A O 1
ATOM 4520 N N . VAL A 1 571 ? -18.125 -36.75 -22.375 1 96.25 571 VAL A N 1
ATOM 4521 C CA . VAL A 1 571 ? -16.953 -36.812 -23.234 1 96.25 571 VAL A CA 1
ATOM 4522 C C . VAL A 1 571 ? -16.453 -35.406 -23.578 1 96.25 571 VAL A C 1
ATOM 4524 O O . VAL A 1 571 ? -17.266 -34.531 -23.891 1 96.25 571 VAL A O 1
ATOM 4527 N N . GLY A 1 572 ? -15.195 -35.219 -23.422 1 96.38 572 GLY A N 1
ATOM 4528 C CA . GLY A 1 572 ? -14.617 -33.938 -23.75 1 96.38 572 GLY A CA 1
ATOM 4529 C C . GLY A 1 572 ? -13.32 -34.031 -24.531 1 96.38 572 GLY A C 1
ATOM 4530 O O . GLY A 1 572 ? -12.539 -34.969 -24.328 1 96.38 572 GLY A O 1
ATOM 4531 N N . ILE A 1 573 ? -13.117 -33.094 -25.438 1 97.94 573 ILE A N 1
ATOM 4532 C CA . ILE A 1 573 ? -11.875 -33 -26.203 1 97.94 573 ILE A CA 1
ATOM 4533 C C . ILE A 1 573 ? -11.469 -31.531 -26.312 1 97.94 573 ILE A C 1
ATOM 4535 O O . ILE A 1 573 ? -12.312 -30.656 -26.5 1 97.94 573 ILE A O 1
ATOM 4539 N N . ALA A 1 574 ? -10.211 -31.266 -26.109 1 97.81 574 ALA A N 1
ATOM 4540 C CA . ALA A 1 574 ? -9.648 -29.922 -26.25 1 97.81 574 ALA A CA 1
ATOM 4541 C C . ALA A 1 574 ? -8.305 -29.969 -26.969 1 97.81 574 ALA A C 1
ATOM 4543 O O . ALA A 1 574 ? -7.531 -30.906 -26.812 1 97.81 574 ALA A O 1
ATOM 4544 N N . TYR A 1 575 ? -8.062 -28.938 -27.75 1 98.38 575 TYR A N 1
ATOM 4545 C CA . TYR A 1 575 ? -6.844 -28.875 -28.547 1 98.38 575 TYR A CA 1
ATOM 4546 C C . TYR A 1 575 ? -6.285 -27.469 -28.578 1 98.38 575 TYR A C 1
ATOM 4548 O O . TYR A 1 575 ? -7.039 -26.484 -28.641 1 98.38 575 TYR A O 1
ATOM 4556 N N . SER A 1 576 ? -4.969 -27.359 -28.469 1 98 576 SER A N 1
ATOM 4557 C CA . SER A 1 576 ? -4.262 -26.094 -28.547 1 98 576 SER A CA 1
ATOM 4558 C C . SER A 1 576 ? -3.08 -26.188 -29.516 1 98 576 SER A C 1
ATOM 4560 O O . SER A 1 576 ? -2.316 -27.156 -29.484 1 98 576 SER A O 1
ATOM 4562 N N . PHE A 1 577 ? -2.963 -25.219 -30.406 1 98.19 577 PHE A N 1
ATOM 4563 C CA . PHE A 1 577 ? -1.841 -25.047 -31.328 1 98.19 577 PHE A CA 1
ATOM 4564 C C . PHE A 1 577 ? -1.197 -23.688 -31.156 1 98.19 577 PHE A C 1
ATOM 4566 O O . PHE A 1 577 ? -1.888 -22.656 -31.156 1 98.19 577 PHE A O 1
ATOM 4573 N N . LEU A 1 578 ? 0.113 -23.734 -30.984 1 97.31 578 LEU A N 1
ATOM 4574 C CA . LEU A 1 578 ? 0.865 -22.484 -30.859 1 97.31 578 LEU A CA 1
ATOM 4575 C C . LEU A 1 578 ? 2.01 -22.453 -31.859 1 97.31 578 LEU A C 1
ATOM 4577 O O . LEU A 1 578 ? 2.648 -23.469 -32.125 1 97.31 578 LEU A O 1
ATOM 4581 N N . ASN A 1 579 ? 2.26 -21.297 -32.375 1 95.62 579 ASN A N 1
ATOM 4582 C CA . ASN A 1 579 ? 3.428 -21.016 -33.219 1 95.62 579 ASN A CA 1
ATOM 4583 C C . ASN A 1 579 ? 4.133 -19.734 -32.812 1 95.62 579 ASN A C 1
ATOM 4585 O O . ASN A 1 579 ? 3.576 -18.641 -32.938 1 95.62 579 ASN A O 1
ATOM 4589 N N . GLN A 1 580 ? 5.305 -19.953 -32.312 1 91.75 580 GLN A N 1
ATOM 4590 C CA . GLN A 1 580 ? 6.07 -18.797 -31.828 1 91.75 580 GLN A CA 1
ATOM 4591 C C . GLN A 1 580 ? 7.18 -18.438 -32.812 1 91.75 580 GLN A C 1
ATOM 4593 O O . GLN A 1 580 ? 7.875 -19.328 -33.344 1 91.75 580 GLN A O 1
ATOM 4598 N N . ASN A 1 581 ? 7.219 -17.172 -33.125 1 86.19 581 ASN A N 1
ATOM 4599 C CA . ASN A 1 581 ? 8.266 -16.641 -33.969 1 86.19 581 ASN A CA 1
ATOM 4600 C C . ASN A 1 581 ? 9.148 -15.633 -33.25 1 86.19 581 ASN A C 1
ATOM 4602 O O . ASN A 1 581 ? 8.641 -14.711 -32.594 1 86.19 581 ASN A O 1
ATOM 4606 N N . GLU A 1 582 ? 10.414 -16.078 -33.188 1 77.38 582 GLU A N 1
ATOM 4607 C CA . GLU A 1 582 ? 11.359 -15.164 -32.562 1 77.38 582 GLU A CA 1
ATOM 4608 C C . GLU A 1 582 ? 12.312 -14.562 -33.594 1 77.38 582 GLU A C 1
ATOM 4610 O O . GLU A 1 582 ? 12.672 -15.211 -34.562 1 77.38 582 GLU A O 1
ATOM 4615 N N . LYS A 1 583 ? 12.516 -13.266 -33.469 1 65.94 583 LYS A N 1
ATOM 4616 C CA . LYS A 1 583 ? 13.578 -12.711 -34.312 1 65.94 583 LYS A CA 1
ATOM 4617 C C . LYS A 1 583 ? 14.945 -13.227 -33.875 1 65.94 583 LYS A C 1
ATOM 4619 O O . LYS A 1 583 ? 15.336 -13.055 -32.719 1 65.94 583 LYS A O 1
ATOM 4624 N N . GLU A 1 584 ? 15.352 -14.273 -34.469 1 58.62 584 GLU A N 1
ATOM 4625 C CA . GLU A 1 584 ? 16.578 -14.992 -34.156 1 58.62 584 GLU A CA 1
ATOM 4626 C C . GLU A 1 584 ? 17.781 -14.062 -34.188 1 58.62 584 GLU A C 1
ATOM 4628 O O . GLU A 1 584 ? 17.859 -13.172 -35.031 1 58.62 584 GLU A O 1
ATOM 4633 N N . HIS A 1 585 ? 18.344 -13.891 -33 1 61.88 585 HIS A N 1
ATOM 4634 C CA . HIS A 1 585 ? 19.625 -13.195 -33 1 61.88 585 HIS A CA 1
ATOM 4635 C C . HIS A 1 585 ? 20.781 -14.156 -33.25 1 61.88 585 HIS A C 1
ATOM 4637 O O . HIS A 1 585 ? 20.906 -15.172 -32.562 1 61.88 585 HIS A O 1
ATOM 4643 N N . GLU A 1 586 ? 21.359 -14.133 -34.344 1 60.06 586 GLU A N 1
ATOM 4644 C CA . GLU A 1 586 ? 22.484 -14.984 -34.719 1 60.06 586 GLU A CA 1
ATOM 4645 C C . GLU A 1 586 ? 23.531 -15.023 -33.625 1 60.06 586 GLU A C 1
ATOM 4647 O O . GLU A 1 586 ? 23.906 -13.984 -33.062 1 60.06 586 GLU A O 1
ATOM 4652 N N . GLY A 1 587 ? 23.922 -16.203 -33.156 1 61.03 587 GLY A N 1
ATOM 4653 C CA . GLY A 1 587 ? 25.047 -16.422 -32.25 1 61.03 587 GLY A CA 1
ATOM 4654 C C . GLY A 1 587 ? 24.641 -16.469 -30.797 1 61.03 587 GLY A C 1
ATOM 4655 O O . GLY A 1 587 ? 25.469 -16.688 -29.906 1 61.03 587 GLY A O 1
ATOM 4656 N N . LEU A 1 588 ? 23.422 -16.25 -30.484 1 68.19 588 LEU A N 1
ATOM 4657 C CA . LEU A 1 588 ? 23.016 -16.266 -29.078 1 68.19 588 LEU A CA 1
ATOM 4658 C C . LEU A 1 588 ? 22.125 -17.469 -28.781 1 68.19 588 LEU A C 1
ATOM 4660 O O . LEU A 1 588 ? 21.266 -17.828 -29.594 1 68.19 588 LEU A O 1
ATOM 4664 N N . VAL A 1 589 ? 22.594 -18.188 -27.734 1 69.12 589 VAL A N 1
ATOM 4665 C CA . VAL A 1 589 ? 21.781 -19.312 -27.281 1 69.12 589 VAL A CA 1
ATOM 4666 C C . VAL A 1 589 ? 20.906 -18.875 -26.109 1 69.12 589 VAL A C 1
ATOM 4668 O O . VAL A 1 589 ? 21.375 -18.219 -25.172 1 69.12 589 VAL A O 1
ATOM 4671 N N . SER A 1 590 ? 19.609 -19.156 -26.328 1 70.5 590 SER A N 1
ATOM 4672 C CA . SER A 1 590 ? 18.672 -18.844 -25.266 1 70.5 590 SER A CA 1
ATOM 4673 C C . SER A 1 590 ? 18.359 -20.062 -24.406 1 70.5 590 SER A C 1
ATOM 4675 O O . SER A 1 590 ? 18.328 -21.188 -24.922 1 70.5 590 SER A O 1
ATOM 4677 N N . LYS A 1 591 ? 18.188 -19.859 -23.125 1 65.56 591 LYS A N 1
ATOM 4678 C CA . LYS A 1 591 ? 17.969 -20.969 -22.203 1 65.56 591 LYS A CA 1
ATOM 4679 C C . LYS A 1 591 ? 16.5 -21.375 -22.203 1 65.56 591 LYS A C 1
ATOM 4681 O O . LYS A 1 591 ? 16.188 -22.562 -22.125 1 65.56 591 LYS A O 1
ATOM 4686 N N . TYR A 1 592 ? 15.648 -20.469 -22.25 1 64.69 592 TYR A N 1
ATOM 4687 C CA . TYR A 1 592 ? 14.258 -20.828 -22.016 1 64.69 592 TYR A CA 1
ATOM 4688 C C . TYR A 1 592 ? 13.391 -20.438 -23.203 1 64.69 592 TYR A C 1
ATOM 4690 O O . TYR A 1 592 ? 12.375 -21.094 -23.484 1 64.69 592 TYR A O 1
ATOM 4698 N N . VAL A 1 593 ? 14.016 -19.547 -23.922 1 65.62 593 VAL A N 1
ATOM 4699 C CA . VAL A 1 593 ? 13.164 -18.969 -24.953 1 65.62 593 VAL A CA 1
ATOM 4700 C C . VAL A 1 593 ? 12.953 -19.969 -26.078 1 65.62 593 VAL A C 1
ATOM 4702 O O . VAL A 1 593 ? 13.844 -20.75 -26.391 1 65.62 593 VAL A O 1
ATOM 4705 N N . LEU A 1 594 ? 11.734 -20.5 -26.344 1 72.31 594 LEU A N 1
ATOM 4706 C CA . LEU A 1 594 ? 11.227 -21.25 -27.5 1 72.31 594 LEU A CA 1
ATOM 4707 C C . LEU A 1 594 ? 10.93 -22.688 -27.125 1 72.31 594 LEU A C 1
ATOM 4709 O O . LEU A 1 594 ? 10.766 -23.547 -28 1 72.31 594 LEU A O 1
ATOM 4713 N N . GLU A 1 595 ? 11.07 -22.875 -25.797 1 85.88 595 GLU A N 1
ATOM 4714 C CA . GLU A 1 595 ? 10.555 -24.172 -25.359 1 85.88 595 GLU A CA 1
ATOM 4715 C C . GLU A 1 595 ? 9.078 -24.094 -24.984 1 85.88 595 GLU A C 1
ATOM 4717 O O . GLU A 1 595 ? 8.742 -23.922 -23.812 1 85.88 595 GLU A O 1
ATOM 4722 N N . TYR A 1 596 ? 8.281 -24.203 -25.922 1 91.25 596 TYR A N 1
ATOM 4723 C CA . TYR A 1 596 ? 6.852 -24.094 -25.672 1 91.25 596 TYR A CA 1
ATOM 4724 C C . TYR A 1 596 ? 6.105 -25.297 -26.219 1 91.25 596 TYR A C 1
ATOM 4726 O O . TYR A 1 596 ? 6.633 -26.031 -27.047 1 91.25 596 TYR A O 1
ATOM 4734 N N . LEU A 1 597 ? 4.961 -25.516 -25.734 1 94.69 597 LEU A N 1
ATOM 4735 C CA . LEU A 1 597 ? 4.102 -26.578 -26.25 1 94.69 597 LEU A CA 1
ATOM 4736 C C . LEU A 1 597 ? 3.396 -26.125 -27.531 1 94.69 597 LEU A C 1
ATOM 4738 O O . LEU A 1 597 ? 2.443 -25.344 -27.469 1 94.69 597 LEU A O 1
ATOM 4742 N N . LYS A 1 598 ? 3.816 -26.703 -28.562 1 95.94 598 LYS A N 1
ATOM 4743 C CA . LYS A 1 598 ? 3.234 -26.328 -29.859 1 95.94 598 LYS A CA 1
ATOM 4744 C C . LYS A 1 598 ? 1.861 -26.969 -30.031 1 95.94 598 LYS A C 1
ATOM 4746 O O . LYS A 1 598 ? 0.935 -26.328 -30.547 1 95.94 598 LYS A O 1
ATOM 4751 N N . ASN A 1 599 ? 1.834 -28.312 -29.766 1 97.75 599 ASN A N 1
ATOM 4752 C CA . ASN A 1 599 ? 0.579 -29.047 -29.859 1 97.75 599 ASN A CA 1
ATOM 4753 C C . ASN A 1 599 ? 0.223 -29.719 -28.531 1 97.75 599 ASN A C 1
ATOM 4755 O O . ASN A 1 599 ? 1.068 -30.359 -27.922 1 97.75 599 ASN A O 1
ATOM 4759 N N . LYS A 1 600 ? -0.949 -29.5 -28.172 1 98.12 600 LYS A N 1
ATOM 4760 C CA . LYS A 1 600 ? -1.463 -30.188 -27 1 98.12 600 LYS A CA 1
ATOM 4761 C C . LYS A 1 600 ? -2.904 -30.641 -27.203 1 98.12 600 LYS A C 1
ATOM 4763 O O . LYS A 1 600 ? -3.75 -29.859 -27.641 1 98.12 600 LYS A O 1
ATOM 4768 N N . LEU A 1 601 ? -3.146 -31.875 -26.984 1 98.44 601 LEU A N 1
ATOM 4769 C CA . LEU A 1 601 ? -4.48 -32.469 -27.031 1 98.44 601 LEU A CA 1
ATOM 4770 C C . LEU A 1 601 ? -4.867 -33.094 -25.703 1 98.44 601 LEU A C 1
ATOM 4772 O O . LEU A 1 601 ? -4.074 -33.812 -25.094 1 98.44 601 LEU A O 1
ATOM 4776 N N . CYS A 1 602 ? -5.949 -32.75 -25.219 1 97.88 602 CYS A N 1
ATOM 4777 C CA . CYS A 1 602 ? -6.508 -33.344 -24.016 1 97.88 602 CYS A CA 1
ATOM 4778 C C . CYS A 1 602 ? -7.875 -33.938 -24.281 1 97.88 602 CYS A C 1
ATOM 4780 O O . CYS A 1 602 ? -8.734 -33.312 -24.906 1 97.88 602 CYS A O 1
ATOM 4782 N N . ALA A 1 603 ? -8.039 -35.125 -23.859 1 97.69 603 ALA A N 1
ATOM 4783 C CA . ALA A 1 603 ? -9.32 -35.844 -23.984 1 97.69 603 ALA A CA 1
ATOM 4784 C C . ALA A 1 603 ? -9.727 -36.5 -22.672 1 97.69 603 ALA A C 1
ATOM 4786 O O . ALA A 1 603 ? -8.875 -37 -21.938 1 97.69 603 ALA A O 1
ATOM 4787 N N . ASN A 1 604 ? -11 -36.438 -22.406 1 96.38 604 ASN A N 1
ATOM 4788 C CA . ASN A 1 604 ? -11.508 -37.094 -21.203 1 96.38 604 ASN A CA 1
ATOM 4789 C C . ASN A 1 604 ? -12.828 -37.812 -21.469 1 96.38 604 ASN A C 1
ATOM 4791 O O . ASN A 1 604 ? -13.594 -37.406 -22.344 1 96.38 604 ASN A O 1
ATOM 4795 N N . MET A 1 605 ? -13.031 -38.844 -20.766 1 96.69 605 MET A N 1
ATOM 4796 C CA . MET A 1 605 ? -14.273 -39.625 -20.828 1 96.69 605 MET A CA 1
ATOM 4797 C C . MET A 1 605 ? -14.672 -40.125 -19.453 1 96.69 605 MET A C 1
ATOM 4799 O O . MET A 1 605 ? -13.859 -40.719 -18.734 1 96.69 605 MET A O 1
ATOM 4803 N N . GLN A 1 606 ? -15.914 -39.844 -19.094 1 96.25 606 GLN A N 1
ATOM 4804 C CA . GLN A 1 606 ? -16.469 -40.312 -17.828 1 96.25 606 GLN A CA 1
ATOM 4805 C C . GLN A 1 606 ? -17.531 -41.406 -18.078 1 96.25 606 GLN A C 1
ATOM 4807 O O . GLN A 1 606 ? -18.469 -41.188 -18.828 1 96.25 606 GLN A O 1
ATOM 4812 N N . LEU A 1 607 ? -17.344 -42.5 -17.391 1 96.19 607 LEU A N 1
ATOM 4813 C CA . LEU A 1 607 ? -18.25 -43.656 -17.562 1 96.19 607 LEU A CA 1
ATOM 4814 C C . LEU A 1 607 ? -18.844 -44.094 -16.234 1 96.19 607 LEU A C 1
ATOM 4816 O O . LEU A 1 607 ? -18.203 -43.969 -15.188 1 96.19 607 LEU A O 1
ATOM 4820 N N . ASN A 1 608 ? -20.047 -44.5 -16.297 1 95.44 608 ASN A N 1
ATOM 4821 C CA . ASN A 1 608 ? -20.625 -45.281 -15.211 1 95.44 608 ASN A CA 1
ATOM 4822 C C . ASN A 1 608 ? -20.719 -46.75 -15.555 1 95.44 608 ASN A C 1
ATOM 4824 O O . ASN A 1 608 ? -21.547 -47.156 -16.375 1 95.44 608 ASN A O 1
ATOM 4828 N N . LEU A 1 609 ? -19.969 -47.531 -14.898 1 95.25 609 LEU A N 1
ATOM 4829 C CA . LEU A 1 609 ? -19.859 -48.938 -15.273 1 95.25 609 LEU A CA 1
ATOM 4830 C C . LEU A 1 609 ? -20.984 -49.75 -14.633 1 95.25 609 LEU A C 1
ATOM 4832 O O . LEU A 1 609 ? -21.5 -50.688 -15.242 1 95.25 609 LEU A O 1
ATOM 4836 N N . TRP A 1 610 ? -21.203 -49.531 -13.344 1 93.38 610 TRP A N 1
ATOM 4837 C CA . TRP A 1 610 ? -22.188 -50.281 -12.602 1 93.38 610 TRP A CA 1
ATOM 4838 C C . TRP A 1 610 ? -22.594 -49.562 -11.312 1 93.38 610 TRP A C 1
ATOM 4840 O O . TRP A 1 610 ? -21.75 -49.344 -10.43 1 93.38 610 TRP A O 1
ATOM 4850 N N . LYS A 1 611 ? -23.859 -49.25 -11.133 1 92.38 611 LYS A N 1
ATOM 4851 C CA . LYS A 1 611 ? -24.406 -48.594 -9.938 1 92.38 611 LYS A CA 1
ATOM 4852 C C . LYS A 1 611 ? -23.594 -47.344 -9.57 1 92.38 611 LYS A C 1
ATOM 4854 O O . LYS A 1 611 ? -23.625 -46.344 -10.297 1 92.38 611 LYS A O 1
ATOM 4859 N N . ARG A 1 612 ? -22.75 -47.625 -8.547 1 94 612 ARG A N 1
ATOM 4860 C CA . ARG A 1 612 ? -22.016 -46.469 -8.039 1 94 612 ARG A CA 1
ATOM 4861 C C . ARG A 1 612 ? -20.562 -46.5 -8.492 1 94 612 ARG A C 1
ATOM 4863 O O . ARG A 1 612 ? -19.734 -45.719 -8.039 1 94 612 ARG A O 1
ATOM 4870 N N . LEU A 1 613 ? -20.281 -47.406 -9.406 1 96.44 613 LEU A N 1
ATOM 4871 C CA . LEU A 1 613 ? -18.922 -47.594 -9.922 1 96.44 613 LEU A CA 1
ATOM 4872 C C . LEU A 1 613 ? -18.688 -46.719 -11.164 1 96.44 613 LEU A C 1
ATOM 4874 O O . LEU A 1 613 ? -19.281 -47 -12.219 1 96.44 613 LEU A O 1
ATOM 4878 N N . ASP A 1 614 ? -17.844 -45.781 -11.016 1 96.12 614 ASP A N 1
ATOM 4879 C CA . ASP A 1 614 ? -17.547 -44.875 -12.109 1 96.12 614 ASP A CA 1
ATOM 4880 C C . ASP A 1 614 ? -16.094 -45.031 -12.578 1 96.12 614 ASP A C 1
ATOM 4882 O O . ASP A 1 614 ? -15.211 -45.312 -11.773 1 96.12 614 ASP A O 1
ATOM 4886 N N . LEU A 1 615 ? -15.867 -44.875 -13.875 1 97.38 615 LEU A N 1
ATOM 4887 C CA . LEU A 1 615 ? -14.539 -44.875 -14.484 1 97.38 615 LEU A CA 1
ATOM 4888 C C . LEU A 1 615 ? -14.273 -43.594 -15.242 1 97.38 615 LEU A C 1
ATOM 4890 O O . LEU A 1 615 ? -15.062 -43.188 -16.094 1 97.38 615 LEU A O 1
ATOM 4894 N N . GLY A 1 616 ? -13.25 -42.938 -14.812 1 96.81 616 GLY A N 1
ATOM 4895 C CA . GLY A 1 616 ? -12.789 -41.75 -15.547 1 96.81 616 GLY A CA 1
ATOM 4896 C C . GLY A 1 616 ? -11.508 -42 -16.312 1 96.81 616 GLY A C 1
ATOM 4897 O O . GLY A 1 616 ? -10.562 -42.594 -15.781 1 96.81 616 GLY A O 1
ATOM 4898 N N . LEU A 1 617 ? -11.484 -41.625 -17.609 1 97.38 617 LEU A N 1
ATOM 4899 C CA . LEU A 1 617 ? -10.312 -41.719 -18.469 1 97.38 617 LEU A CA 1
ATOM 4900 C C . LEU A 1 617 ? -9.859 -40.344 -18.938 1 97.38 617 LEU A C 1
ATOM 4902 O O . LEU A 1 617 ? -10.68 -39.531 -19.344 1 97.38 617 LEU A O 1
ATOM 4906 N N . ASN A 1 618 ? -8.586 -40.094 -18.766 1 97.75 618 ASN A N 1
ATOM 4907 C CA . ASN A 1 618 ? -7.988 -38.844 -19.25 1 97.75 618 ASN A CA 1
ATOM 4908 C C . ASN A 1 618 ? -6.75 -39.094 -20.094 1 97.75 618 ASN A C 1
ATOM 4910 O O . ASN A 1 618 ? -5.82 -39.781 -19.656 1 97.75 618 ASN A O 1
ATOM 4914 N N . TYR A 1 619 ? -6.754 -38.531 -21.266 1 97.81 619 TYR A N 1
ATOM 4915 C CA . TYR A 1 619 ? -5.641 -38.688 -22.188 1 97.81 619 TYR A CA 1
ATOM 4916 C C . TYR A 1 619 ? -5.055 -37.344 -22.578 1 97.81 619 TYR A C 1
ATOM 4918 O O . TYR A 1 619 ? -5.789 -36.375 -22.766 1 97.81 619 TYR A O 1
ATOM 4926 N N . ARG A 1 620 ? -3.74 -37.312 -22.625 1 97.31 620 ARG A N 1
ATOM 4927 C CA . ARG A 1 620 ? -3.07 -36.094 -23.078 1 97.31 620 ARG A CA 1
ATOM 4928 C C . ARG A 1 620 ? -1.981 -36.406 -24.109 1 97.31 620 ARG A C 1
ATOM 4930 O O . ARG A 1 620 ? -1.231 -37.375 -23.938 1 97.31 620 ARG A O 1
ATOM 4937 N N . LEU A 1 621 ? -1.938 -35.688 -25.156 1 98.06 621 LEU A N 1
ATOM 4938 C CA . LEU A 1 621 ? -0.9 -35.719 -26.172 1 98.06 621 LEU A CA 1
ATOM 4939 C C . LEU A 1 621 ? -0.197 -34.375 -26.281 1 98.06 621 LEU A C 1
ATOM 4941 O O . LEU A 1 621 ? -0.847 -33.344 -26.484 1 98.06 621 LEU A O 1
ATOM 4945 N N . GLN A 1 622 ? 1.132 -34.406 -26.141 1 97.19 622 GLN A N 1
ATOM 4946 C CA . GLN A 1 622 ? 1.878 -33.156 -26.094 1 97.19 622 GLN A CA 1
ATOM 4947 C C . GLN A 1 622 ? 3.096 -33.219 -27.016 1 97.19 622 GLN A C 1
ATOM 4949 O O . GLN A 1 622 ? 3.785 -34.219 -27.078 1 97.19 622 GLN A O 1
ATOM 4954 N N . HIS A 1 623 ? 3.289 -32.125 -27.734 1 96.81 623 HIS A N 1
ATOM 4955 C CA . HIS A 1 623 ? 4.484 -31.906 -28.547 1 96.81 623 HIS A CA 1
ATOM 4956 C C . HIS A 1 623 ? 5.148 -30.578 -28.172 1 96.81 623 HIS A C 1
ATOM 4958 O O . HIS A 1 623 ? 4.621 -29.516 -28.5 1 96.81 623 HIS A O 1
ATOM 4964 N N . ARG A 1 624 ? 6.301 -30.688 -27.625 1 94.5 624 ARG A N 1
ATOM 4965 C CA . ARG A 1 624 ? 7.027 -29.516 -27.172 1 94.5 624 ARG A CA 1
ATOM 4966 C C . ARG A 1 624 ? 8.156 -29.156 -28.141 1 94.5 624 ARG A C 1
ATOM 4968 O O . ARG A 1 624 ? 8.859 -30.031 -28.625 1 94.5 624 ARG A O 1
ATOM 4975 N N . MET A 1 625 ? 8.273 -27.891 -28.359 1 90.5 625 MET A N 1
ATOM 4976 C CA . MET A 1 625 ? 9.391 -27.391 -29.156 1 90.5 625 MET A CA 1
ATOM 4977 C C . MET A 1 625 ? 10.617 -27.141 -28.281 1 90.5 625 MET A C 1
ATOM 4979 O O . MET A 1 625 ? 10.484 -26.906 -27.078 1 90.5 625 MET A O 1
ATOM 4983 N N . GLY A 1 626 ? 11.742 -27.172 -28.953 1 85 626 GLY A N 1
ATOM 4984 C CA . GLY A 1 626 ? 12.992 -26.922 -28.25 1 85 626 GLY A CA 1
ATOM 4985 C C . GLY A 1 626 ? 13.836 -28.156 -28.047 1 85 626 GLY A C 1
ATOM 4986 O O . GLY A 1 626 ? 13.641 -29.172 -28.75 1 85 626 GLY A O 1
ATOM 4987 N N . SER A 1 627 ? 14.891 -27.969 -27.188 1 83.5 627 SER A N 1
ATOM 4988 C CA . SER A 1 627 ? 15.844 -29.062 -26.969 1 83.5 627 SER A CA 1
ATOM 4989 C C . SER A 1 627 ? 16.422 -29.031 -25.562 1 83.5 627 SER A C 1
ATOM 4991 O O . SER A 1 627 ? 16.188 -28.078 -24.812 1 83.5 627 SER A O 1
ATOM 4993 N N . TYR A 1 628 ? 16.969 -30.109 -25.172 1 80.5 628 TYR A N 1
ATOM 4994 C CA . TYR A 1 628 ? 17.672 -30.188 -23.891 1 80.5 628 TYR A CA 1
ATOM 4995 C C . TYR A 1 628 ? 19.031 -30.859 -24.062 1 80.5 628 TYR A C 1
ATOM 4997 O O . TYR A 1 628 ? 19.281 -31.516 -25.078 1 80.5 628 TYR A O 1
ATOM 5005 N N . ILE A 1 629 ? 19.859 -30.609 -23.078 1 76.44 629 ILE A N 1
ATOM 5006 C CA . ILE A 1 629 ? 21.203 -31.203 -23.047 1 76.44 629 ILE A CA 1
ATOM 5007 C C . ILE A 1 629 ? 21.219 -32.375 -22.047 1 76.44 629 ILE A C 1
ATOM 5009 O O . ILE A 1 629 ? 20.781 -32.219 -20.906 1 76.44 629 ILE A O 1
ATOM 5013 N N . ASP A 1 630 ? 21.766 -33.438 -22.484 1 80 630 ASP A N 1
ATOM 5014 C CA . ASP A 1 630 ? 21.812 -34.594 -21.594 1 80 630 ASP A CA 1
ATOM 5015 C C . ASP A 1 630 ? 23.078 -34.594 -20.766 1 80 630 ASP A C 1
ATOM 5017 O O . ASP A 1 630 ? 23.844 -33.625 -20.781 1 80 630 ASP A O 1
ATOM 5021 N N . VAL A 1 631 ? 23.281 -35.594 -19.938 1 75.69 631 VAL A N 1
ATOM 5022 C CA . VAL A 1 631 ? 24.375 -35.719 -18.984 1 75.69 631 VAL A CA 1
ATOM 5023 C C . VAL A 1 631 ? 25.703 -35.75 -19.734 1 75.69 631 VAL A C 1
ATOM 5025 O O . VAL A 1 631 ? 26.75 -35.375 -19.188 1 75.69 631 VAL A O 1
ATOM 5028 N N . ASP A 1 632 ? 25.672 -36.25 -20.969 1 78.75 632 ASP A N 1
ATOM 5029 C CA . ASP A 1 632 ? 26.875 -36.344 -21.781 1 78.75 632 ASP A CA 1
ATOM 5030 C C . ASP A 1 632 ? 27.047 -35.125 -22.656 1 78.75 632 ASP A C 1
ATOM 5032 O O . ASP A 1 632 ? 27.828 -35.125 -23.625 1 78.75 632 ASP A O 1
ATOM 5036 N N . ASN A 1 633 ? 26.266 -34.125 -22.438 1 77.12 633 ASN A N 1
ATOM 5037 C CA . ASN A 1 633 ? 26.344 -32.844 -23.125 1 77.12 633 ASN A CA 1
ATOM 5038 C C . ASN A 1 633 ? 25.859 -32.938 -24.562 1 77.12 633 ASN A C 1
ATOM 5040 O O . ASN A 1 633 ? 26.328 -32.188 -25.422 1 77.12 633 ASN A O 1
ATOM 5044 N N . ASN A 1 634 ? 25.062 -33.875 -24.859 1 84.75 634 ASN A N 1
ATOM 5045 C CA . ASN A 1 634 ? 24.438 -33.969 -26.172 1 84.75 634 ASN A CA 1
ATOM 5046 C C . ASN A 1 634 ? 23.078 -33.281 -26.203 1 84.75 634 ASN A C 1
ATOM 5048 O O . ASN A 1 634 ? 22.328 -33.312 -25.234 1 84.75 634 ASN A O 1
ATOM 5052 N N . ARG A 1 635 ? 22.797 -32.625 -27.344 1 84.25 635 ARG A N 1
ATOM 5053 C CA . ARG A 1 635 ? 21.531 -31.922 -27.516 1 84.25 635 ARG A CA 1
ATOM 5054 C C . ARG A 1 635 ? 20.453 -32.844 -28.094 1 84.25 635 ARG A C 1
ATOM 5056 O O . ARG A 1 635 ? 20.719 -33.562 -29.078 1 84.25 635 ARG A O 1
ATOM 5063 N N . HIS A 1 636 ? 19.328 -32.875 -27.484 1 87.25 636 HIS A N 1
ATOM 5064 C CA . HIS A 1 636 ? 18.203 -33.688 -27.938 1 87.25 636 HIS A CA 1
ATOM 5065 C C . HIS A 1 636 ? 16.938 -32.812 -28.062 1 87.25 636 HIS A C 1
ATOM 5067 O O . HIS A 1 636 ? 16.734 -31.906 -27.281 1 87.25 636 HIS A O 1
ATOM 5073 N N . SER A 1 637 ? 16.172 -33.125 -29.094 1 89 637 SER A N 1
ATOM 5074 C CA . SER A 1 637 ? 14.852 -32.5 -29.188 1 89 637 SER A CA 1
ATOM 5075 C C . SER A 1 637 ? 13.828 -33.25 -28.344 1 89 637 SER A C 1
ATOM 5077 O O . SER A 1 637 ? 13.906 -34.469 -28.188 1 89 637 SER A O 1
ATOM 5079 N N . TYR A 1 638 ? 12.914 -32.562 -27.875 1 91.38 638 TYR A N 1
ATOM 5080 C CA . TYR A 1 638 ? 11.844 -33.188 -27.109 1 91.38 638 TYR A CA 1
ATOM 5081 C C . TYR A 1 638 ? 10.984 -34.062 -28.016 1 91.38 638 TYR A C 1
ATOM 5083 O O . TYR A 1 638 ? 10.648 -33.688 -29.125 1 91.38 638 TYR A O 1
ATOM 5091 N N . ALA A 1 639 ? 10.602 -35.219 -27.562 1 92.94 639 ALA A N 1
ATOM 5092 C CA . ALA A 1 639 ? 9.742 -36.125 -28.312 1 92.94 639 ALA A CA 1
ATOM 5093 C C . ALA A 1 639 ? 8.273 -35.875 -28 1 92.94 639 ALA A C 1
ATOM 5095 O O . ALA A 1 639 ? 7.934 -35.375 -26.906 1 92.94 639 ALA A O 1
ATOM 5096 N N . THR A 1 640 ? 7.48 -36.219 -29.016 1 96.38 640 THR A N 1
ATOM 5097 C CA . THR A 1 640 ? 6.039 -36.219 -28.766 1 96.38 640 THR A CA 1
ATOM 5098 C C . THR A 1 640 ? 5.641 -37.406 -27.922 1 96.38 640 THR A C 1
ATOM 5100 O O . THR A 1 640 ? 6.16 -38.5 -28.094 1 96.38 640 THR A O 1
ATOM 5103 N N . TYR A 1 641 ? 4.734 -37.188 -26.984 1 96.31 641 TYR A N 1
ATOM 5104 C CA . TYR A 1 641 ? 4.312 -38.344 -26.172 1 96.31 641 TYR A CA 1
ATOM 5105 C C . TYR A 1 641 ? 2.838 -38.219 -25.797 1 96.31 641 TYR A C 1
ATOM 5107 O O . TYR A 1 641 ? 2.264 -37.125 -25.828 1 96.31 641 TYR A O 1
ATOM 5115 N N . GLY A 1 642 ? 2.283 -39.312 -25.438 1 97.25 642 GLY A N 1
ATOM 5116 C CA . GLY A 1 642 ? 0.913 -39.438 -24.969 1 97.25 642 GLY A CA 1
ATOM 5117 C C . GLY A 1 642 ? 0.793 -40.219 -23.672 1 97.25 642 GLY A C 1
ATOM 5118 O O . GLY A 1 642 ? 1.499 -41.219 -23.484 1 97.25 642 GLY A O 1
ATOM 5119 N N . VAL A 1 643 ? -0.009 -39.719 -22.781 1 96.88 643 VAL A N 1
ATOM 5120 C CA . VAL A 1 643 ? -0.168 -40.344 -21.484 1 96.88 643 VAL A CA 1
ATOM 5121 C C . VAL A 1 643 ? -1.651 -40.562 -21.188 1 96.88 643 VAL A C 1
ATOM 5123 O O . VAL A 1 643 ? -2.475 -39.688 -21.422 1 96.88 643 VAL A O 1
ATOM 5126 N N . LEU A 1 644 ? -1.94 -41.781 -20.719 1 98.19 644 LEU A N 1
ATOM 5127 C CA . LEU A 1 644 ? -3.299 -42.125 -20.312 1 98.19 644 LEU A CA 1
ATOM 5128 C C . LEU A 1 644 ? -3.381 -42.312 -18.812 1 98.19 644 LEU A C 1
ATOM 5130 O O . LEU A 1 644 ? -2.604 -43.094 -18.234 1 98.19 644 LEU A O 1
ATOM 5134 N N . ASP A 1 645 ? -4.281 -41.625 -18.172 1 97.94 645 ASP A N 1
ATOM 5135 C CA . ASP A 1 645 ? -4.582 -41.781 -16.75 1 97.94 645 ASP A CA 1
ATOM 5136 C C . ASP A 1 645 ? -6.023 -42.25 -16.531 1 97.94 645 ASP A C 1
ATOM 5138 O O . ASP A 1 645 ? -6.898 -41.969 -17.359 1 97.94 645 ASP A O 1
ATOM 5142 N N . ALA A 1 646 ? -6.207 -42.875 -15.406 1 98.12 646 ALA A N 1
ATOM 5143 C CA . ALA A 1 646 ? -7.555 -43.375 -15.141 1 98.12 646 ALA A CA 1
ATOM 5144 C C . ALA A 1 646 ? -7.855 -43.375 -13.641 1 98.12 646 ALA A C 1
ATOM 5146 O O . ALA A 1 646 ? -6.941 -43.469 -12.82 1 98.12 646 ALA A O 1
ATOM 5147 N N . ARG A 1 647 ? -9.125 -43.281 -13.359 1 97.88 647 ARG A N 1
ATOM 5148 C CA . ARG A 1 647 ? -9.617 -43.344 -11.984 1 97.88 647 ARG A CA 1
ATOM 5149 C C . ARG A 1 647 ? -10.883 -44.188 -11.906 1 97.88 647 ARG A C 1
ATOM 5151 O O . ARG A 1 647 ? -11.875 -43.906 -12.586 1 97.88 647 ARG A O 1
ATOM 5158 N N . LEU A 1 648 ? -10.805 -45.281 -11.172 1 97.81 648 LEU A N 1
ATOM 5159 C CA . LEU A 1 648 ? -11.961 -46.094 -10.828 1 97.81 648 LEU A CA 1
ATOM 5160 C C . LEU A 1 648 ? -12.453 -45.781 -9.422 1 97.81 648 LEU A C 1
ATOM 5162 O O . LEU A 1 648 ? -11.703 -45.875 -8.453 1 97.81 648 LEU A O 1
ATOM 5166 N N . SER A 1 649 ? -13.742 -45.406 -9.312 1 96.94 649 SER A N 1
ATOM 5167 C CA . SER A 1 649 ? -14.195 -44.969 -7.992 1 96.94 649 SER A CA 1
ATOM 5168 C C . SER A 1 649 ? -15.57 -45.562 -7.668 1 96.94 649 SER A C 1
ATOM 5170 O O . SER A 1 649 ? -16.406 -45.719 -8.562 1 96.94 649 SER A O 1
ATOM 5172 N N . TRP A 1 650 ? -15.734 -45.812 -6.43 1 97.25 650 TRP A N 1
ATOM 5173 C CA . TRP A 1 650 ? -17.031 -46.156 -5.828 1 97.25 650 TRP A CA 1
ATOM 5174 C C . TRP A 1 650 ? -17.438 -45.094 -4.805 1 97.25 650 TRP A C 1
ATOM 5176 O O . TRP A 1 650 ? -16.75 -44.906 -3.791 1 97.25 650 TRP A O 1
ATOM 5186 N N . SER A 1 651 ? -18.531 -44.438 -5.078 1 94.06 651 SER A N 1
ATOM 5187 C CA . SER A 1 651 ? -18.891 -43.312 -4.227 1 94.06 651 SER A CA 1
ATOM 5188 C C . SER A 1 651 ? -20.234 -43.531 -3.555 1 94.06 651 SER A C 1
ATOM 5190 O O . SER A 1 651 ? -21.25 -43.75 -4.23 1 94.06 651 SER A O 1
ATOM 5192 N N . ASN A 1 652 ? -20.25 -43.375 -2.23 1 93.31 652 ASN A N 1
ATOM 5193 C CA . ASN A 1 652 ? -21.453 -43.312 -1.422 1 93.31 652 ASN A CA 1
ATOM 5194 C C . ASN A 1 652 ? -21.656 -41.938 -0.795 1 93.31 652 ASN A C 1
ATOM 5196 O O . ASN A 1 652 ? -20.875 -41.031 -1.051 1 93.31 652 ASN A O 1
ATOM 5200 N N . GLU A 1 653 ? -22.688 -41.844 -0.01 1 90.06 653 GLU A N 1
ATOM 5201 C CA . GLU A 1 653 ? -23 -40.531 0.579 1 90.06 653 GLU A CA 1
ATOM 5202 C C . GLU A 1 653 ? -21.938 -40.094 1.566 1 90.06 653 GLU A C 1
ATOM 5204 O O . GLU A 1 653 ? -21.609 -38.906 1.655 1 90.06 653 GLU A O 1
ATOM 5209 N N . LYS A 1 654 ? -21.391 -41.062 2.191 1 93.5 654 LYS A N 1
ATOM 5210 C CA . LYS A 1 654 ? -20.516 -40.688 3.297 1 93.5 654 LYS A CA 1
ATOM 5211 C C . LYS A 1 654 ? -19.062 -41.062 3.006 1 93.5 654 LYS A C 1
ATOM 5213 O O . LYS A 1 654 ? -18.141 -40.625 3.691 1 93.5 654 LYS A O 1
ATOM 5218 N N . TRP A 1 655 ? -18.891 -41.906 2.035 1 95.06 655 TRP A N 1
ATOM 5219 C CA . TRP A 1 655 ? -17.516 -42.344 1.791 1 95.06 655 TRP A CA 1
ATOM 5220 C C . TRP A 1 655 ? -17.297 -42.656 0.315 1 95.06 655 TRP A C 1
ATOM 5222 O O . TRP A 1 655 ? -18.25 -42.938 -0.412 1 95.06 655 TRP A O 1
ATOM 5232 N N . THR A 1 656 ? -16.125 -42.594 -0.139 1 95.81 656 THR A N 1
ATOM 5233 C CA . THR A 1 656 ? -15.695 -42.906 -1.493 1 95.81 656 THR A CA 1
ATOM 5234 C C . THR A 1 656 ? -14.391 -43.688 -1.469 1 95.81 656 THR A C 1
ATOM 5236 O O . THR A 1 656 ? -13.469 -43.375 -0.726 1 95.81 656 THR A O 1
ATOM 5239 N N . ALA A 1 657 ? -14.352 -44.781 -2.172 1 97.62 657 ALA A N 1
ATOM 5240 C CA . ALA A 1 657 ? -13.133 -45.562 -2.41 1 97.62 657 ALA A CA 1
ATOM 5241 C C . ALA A 1 657 ? -12.727 -45.469 -3.879 1 97.62 657 ALA A C 1
ATOM 5243 O O . ALA A 1 657 ? -13.578 -45.5 -4.77 1 97.62 657 ALA A O 1
ATOM 5244 N N . TYR A 1 658 ? -11.438 -45.469 -4.086 1 97.38 658 TYR A N 1
ATOM 5245 C CA . TYR A 1 658 ? -11.039 -45.312 -5.484 1 97.38 658 TYR A CA 1
ATOM 5246 C C . TYR A 1 658 ? -9.656 -45.938 -5.723 1 97.38 658 TYR A C 1
ATOM 5248 O O . TYR A 1 658 ? -8.891 -46.125 -4.777 1 97.38 658 TYR A O 1
ATOM 5256 N N . MET A 1 659 ? -9.391 -46.219 -6.926 1 97.94 659 MET A N 1
ATOM 5257 C CA . MET A 1 659 ? -8.086 -46.594 -7.473 1 97.94 659 MET A CA 1
ATOM 5258 C C . MET A 1 659 ? -7.742 -45.75 -8.688 1 97.94 659 MET A C 1
ATOM 5260 O O . MET A 1 659 ? -8.602 -45.5 -9.539 1 97.94 659 MET A O 1
ATOM 5264 N N . GLU A 1 660 ? -6.551 -45.312 -8.68 1 97.25 660 GLU A N 1
ATOM 5265 C CA . GLU A 1 660 ? -6.098 -44.469 -9.773 1 97.25 660 GLU A CA 1
ATOM 5266 C C . GLU A 1 660 ? -4.812 -45 -10.398 1 97.25 660 GLU A C 1
ATOM 5268 O O . GLU A 1 660 ? -3.992 -45.594 -9.711 1 97.25 660 GLU A O 1
ATOM 5273 N N . GLY A 1 661 ? -4.664 -44.812 -11.68 1 97 661 GLY A N 1
ATOM 5274 C CA . GLY A 1 661 ? -3.451 -45.125 -12.414 1 97 661 GLY A CA 1
ATOM 5275 C C . GLY A 1 661 ? -2.994 -43.969 -13.312 1 97 661 GLY A C 1
ATOM 5276 O O . GLY A 1 661 ? -3.773 -43.469 -14.125 1 97 661 GLY A O 1
ATOM 5277 N N . ASN A 1 662 ? -1.792 -43.625 -13.109 1 95.88 662 ASN A N 1
ATOM 5278 C CA . ASN A 1 662 ? -1.176 -42.625 -13.977 1 95.88 662 ASN A CA 1
ATOM 5279 C C . ASN A 1 662 ? -0.2 -43.25 -14.961 1 95.88 662 ASN A C 1
ATOM 5281 O O . ASN A 1 662 ? 0.524 -44.188 -14.609 1 95.88 662 ASN A O 1
ATOM 5285 N N . ASN A 1 663 ? -0.205 -42.719 -16.188 1 96.75 663 ASN A N 1
ATOM 5286 C CA . ASN A 1 663 ? 0.652 -43.219 -17.25 1 96.75 663 ASN A CA 1
ATOM 5287 C C . ASN A 1 663 ? 0.436 -44.719 -17.469 1 96.75 663 ASN A C 1
ATOM 5289 O O . ASN A 1 663 ? 1.393 -45.5 -17.453 1 96.75 663 ASN A O 1
ATOM 5293 N N . LEU A 1 664 ? -0.768 -45.125 -17.703 1 97.88 664 LEU A N 1
ATOM 5294 C CA . LEU A 1 664 ? -1.164 -46.5 -17.781 1 97.88 664 LEU A CA 1
ATOM 5295 C C . LEU A 1 664 ? -0.539 -47.188 -19 1 97.88 664 LEU A C 1
ATOM 5297 O O . LEU A 1 664 ? -0.423 -48.406 -19.047 1 97.88 664 LEU A O 1
ATOM 5301 N N . LEU A 1 665 ? -0.16 -46.406 -19.922 1 97.12 665 LEU A N 1
ATOM 5302 C CA . LEU A 1 665 ? 0.47 -46.969 -21.109 1 97.12 665 LEU A CA 1
ATOM 5303 C C . LEU A 1 665 ? 1.973 -47.156 -20.906 1 97.12 665 LEU A C 1
ATOM 5305 O O . LEU A 1 665 ? 2.674 -47.625 -21.781 1 97.12 665 LEU A O 1
ATOM 5309 N N . ASP A 1 666 ? 2.49 -46.688 -19.812 1 97.12 666 ASP A N 1
ATOM 5310 C CA . ASP A 1 666 ? 3.898 -46.781 -19.438 1 97.12 666 ASP A CA 1
ATOM 5311 C C . ASP A 1 666 ? 4.785 -46.062 -20.469 1 97.12 666 ASP A C 1
ATOM 5313 O O . ASP A 1 666 ? 5.773 -46.625 -20.938 1 97.12 666 ASP A O 1
ATOM 5317 N N . CYS A 1 667 ? 4.359 -44.938 -20.766 1 96.19 667 CYS A N 1
ATOM 5318 C CA . CYS A 1 667 ? 5.086 -44.125 -21.734 1 96.19 667 CYS A CA 1
ATOM 5319 C C . CYS A 1 667 ? 6.32 -43.5 -21.094 1 96.19 667 CYS A C 1
ATOM 5321 O O . CYS A 1 667 ? 6.258 -43 -19.969 1 96.19 667 CYS A O 1
ATOM 5323 N N . ASN A 1 668 ? 7.523 -43.625 -21.797 1 94.06 668 ASN A N 1
ATOM 5324 C CA . ASN A 1 668 ? 8.711 -42.875 -21.391 1 94.06 668 ASN A CA 1
ATOM 5325 C C . ASN A 1 668 ? 8.727 -41.469 -22 1 94.06 668 ASN A C 1
ATOM 5327 O O . ASN A 1 668 ? 8.68 -41.312 -23.219 1 94.06 668 ASN A O 1
ATOM 5331 N N . TYR A 1 669 ? 8.805 -40.531 -21.156 1 92.75 669 TYR A N 1
ATOM 5332 C CA . TYR A 1 669 ? 8.781 -39.156 -21.688 1 92.75 669 TYR A CA 1
ATOM 5333 C C . TYR A 1 669 ? 9.523 -38.188 -20.781 1 92.75 669 TYR A C 1
ATOM 5335 O O . TYR A 1 669 ? 9.883 -38.562 -19.656 1 92.75 669 TYR A O 1
ATOM 5343 N N . LEU A 1 670 ? 9.883 -37 -21.328 1 90.12 670 LEU A N 1
ATOM 5344 C CA . LEU A 1 670 ? 10.562 -35.906 -20.641 1 90.12 670 LEU A CA 1
ATOM 5345 C C . LEU A 1 670 ? 9.773 -34.625 -20.75 1 90.12 670 LEU A C 1
ATOM 5347 O O . LEU A 1 670 ? 9.461 -34.156 -21.859 1 90.12 670 LEU A O 1
ATOM 5351 N N . ASP A 1 671 ? 9.461 -34.031 -19.578 1 87.69 671 ASP A N 1
ATOM 5352 C CA . ASP A 1 671 ? 8.797 -32.719 -19.578 1 87.69 671 ASP A CA 1
ATOM 5353 C C . ASP A 1 671 ? 9.82 -31.594 -19.469 1 87.69 671 ASP A C 1
ATOM 5355 O O . ASP A 1 671 ? 9.562 -30.469 -19.922 1 87.69 671 ASP A O 1
ATOM 5359 N N . TYR A 1 672 ? 10.844 -31.891 -18.781 1 85.44 672 TYR A N 1
ATOM 5360 C CA . TYR A 1 672 ? 11.859 -30.875 -18.516 1 85.44 672 TYR A CA 1
ATOM 5361 C C . TYR A 1 672 ? 13.258 -31.469 -18.578 1 85.44 672 TYR A C 1
ATOM 5363 O O . TYR A 1 672 ? 13.578 -32.406 -17.844 1 85.44 672 TYR A O 1
ATOM 5371 N N . GLY A 1 673 ? 13.953 -30.859 -19.438 1 82.75 673 GLY A N 1
ATOM 5372 C CA . GLY A 1 673 ? 15.352 -31.266 -19.516 1 82.75 673 GLY A CA 1
ATOM 5373 C C . GLY A 1 673 ? 15.523 -32.75 -19.641 1 82.75 673 GLY A C 1
ATOM 5374 O O . GLY A 1 673 ? 14.891 -33.406 -20.484 1 82.75 673 GLY A O 1
ATOM 5375 N N . ASN A 1 674 ? 16.406 -33.25 -18.703 1 83.88 674 ASN A N 1
ATOM 5376 C CA . ASN A 1 674 ? 16.734 -34.688 -18.766 1 83.88 674 ASN A CA 1
ATOM 5377 C C . ASN A 1 674 ? 16.109 -35.438 -17.609 1 83.88 674 ASN A C 1
ATOM 5379 O O . ASN A 1 674 ? 16.656 -36.469 -17.172 1 83.88 674 ASN A O 1
ATOM 5383 N N . VAL A 1 675 ? 15.047 -34.969 -17.141 1 88.94 675 VAL A N 1
ATOM 5384 C CA . VAL A 1 675 ? 14.422 -35.594 -15.992 1 88.94 675 VAL A CA 1
ATOM 5385 C C . VAL A 1 675 ? 13.375 -36.594 -16.469 1 88.94 675 VAL A C 1
ATOM 5387 O O . VAL A 1 675 ? 12.234 -36.219 -16.75 1 88.94 675 VAL A O 1
ATOM 5390 N N . PRO A 1 676 ? 13.68 -37.812 -16.422 1 90.19 676 PRO A N 1
ATOM 5391 C CA . PRO A 1 676 ? 12.664 -38.781 -16.828 1 90.19 676 PRO A CA 1
ATOM 5392 C C . PRO A 1 676 ? 11.453 -38.812 -15.906 1 90.19 676 PRO A C 1
ATOM 5394 O O . PRO A 1 676 ? 11.594 -38.656 -14.688 1 90.19 676 PRO A O 1
ATOM 5397 N N . GLN A 1 677 ? 10.312 -39.031 -16.5 1 93.12 677 GLN A N 1
ATOM 5398 C CA . GLN A 1 677 ? 9.086 -39.125 -15.719 1 93.12 677 GLN A CA 1
ATOM 5399 C C . GLN A 1 677 ? 8.789 -40.562 -15.312 1 93.12 677 GLN A C 1
ATOM 5401 O O . GLN A 1 677 ? 9.281 -41.5 -15.938 1 93.12 677 GLN A O 1
ATOM 5406 N N . PRO A 1 678 ? 8.023 -40.688 -14.219 1 93.88 678 PRO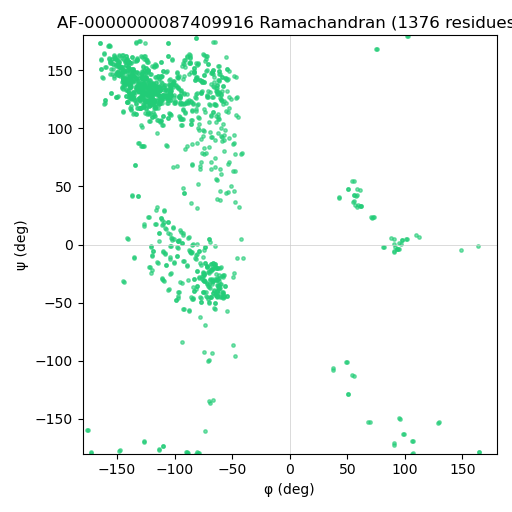 A N 1
ATOM 5407 C CA . PRO A 1 678 ? 7.746 -42.062 -13.766 1 93.88 678 PRO A CA 1
ATOM 5408 C C . PRO A 1 678 ? 6.875 -42.844 -14.75 1 93.88 678 PRO A C 1
ATOM 5410 O O . PRO A 1 678 ? 6.055 -42.25 -15.453 1 93.88 678 PRO A O 1
ATOM 5413 N N . GLY A 1 679 ? 7.098 -44.156 -14.75 1 94.5 679 GLY A N 1
ATOM 5414 C CA . GLY A 1 679 ? 6.184 -45.031 -15.484 1 94.5 679 GLY A CA 1
ATOM 5415 C C . GLY A 1 679 ? 4.809 -45.125 -14.844 1 94.5 679 GLY A C 1
ATOM 5416 O O . GLY A 1 679 ? 4.266 -44.094 -14.391 1 94.5 679 GLY A O 1
ATOM 5417 N N . ILE A 1 680 ? 4.32 -46.312 -14.781 1 96.62 680 ILE A N 1
ATOM 5418 C CA . ILE A 1 680 ? 2.99 -46.5 -14.211 1 96.62 680 ILE A CA 1
ATOM 5419 C C . ILE A 1 680 ? 3.025 -46.156 -12.719 1 96.62 680 ILE A C 1
ATOM 5421 O O . ILE A 1 680 ? 3.877 -46.688 -11.984 1 96.62 680 ILE A O 1
ATOM 5425 N N . TRP A 1 681 ? 2.205 -45.344 -12.305 1 96.38 681 TRP A N 1
ATOM 5426 C CA . TRP A 1 681 ? 2.027 -45 -10.898 1 96.38 681 TRP A CA 1
ATOM 5427 C C . TRP A 1 681 ? 0.621 -45.344 -10.43 1 96.38 681 TRP A C 1
ATOM 5429 O O . TRP A 1 681 ? -0.354 -44.719 -10.812 1 96.38 681 TRP A O 1
ATOM 5439 N N . ALA A 1 682 ? 0.523 -46.281 -9.555 1 97.56 682 ALA A N 1
ATOM 5440 C CA . ALA A 1 682 ? -0.765 -46.75 -9.039 1 97.56 682 ALA A CA 1
ATOM 5441 C C . ALA A 1 682 ? -1.026 -46.219 -7.641 1 97.56 682 ALA A C 1
ATOM 5443 O O . ALA A 1 682 ? -0.12 -46.156 -6.805 1 97.56 682 ALA A O 1
ATOM 5444 N N . ILE A 1 683 ? -2.258 -45.781 -7.465 1 97.62 683 ILE A N 1
ATOM 5445 C CA . ILE A 1 683 ? -2.66 -45.219 -6.172 1 97.62 683 ILE A CA 1
ATOM 5446 C C . ILE A 1 683 ? -4.039 -45.75 -5.793 1 97.62 683 ILE A C 1
ATOM 5448 O O . ILE A 1 683 ? -4.91 -45.906 -6.652 1 97.62 683 ILE A O 1
ATOM 5452 N N . ALA A 1 684 ? -4.215 -46.031 -4.562 1 98.25 684 ALA A N 1
ATOM 5453 C CA . ALA A 1 684 ? -5.523 -46.375 -4.004 1 98.25 684 ALA A CA 1
ATOM 5454 C C . ALA A 1 684 ? -5.836 -45.531 -2.779 1 98.25 684 ALA A C 1
ATOM 5456 O O . ALA A 1 684 ? -4.934 -45.156 -2.018 1 98.25 684 A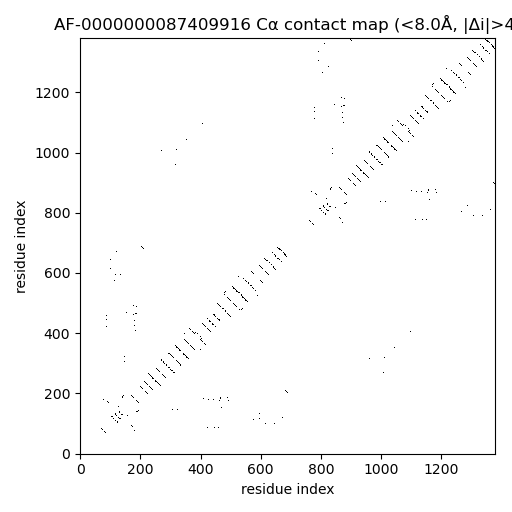LA A O 1
ATOM 5457 N N . GLY A 1 685 ? -7.109 -45.188 -2.664 1 97.25 685 GLY A N 1
ATOM 5458 C CA . GLY A 1 685 ? -7.441 -44.344 -1.528 1 97.25 685 GLY A CA 1
ATOM 5459 C C . GLY A 1 685 ? -8.906 -44.438 -1.13 1 97.25 685 GLY A C 1
ATOM 5460 O O . GLY A 1 685 ? -9.695 -45.094 -1.795 1 97.25 685 GLY A O 1
ATOM 5461 N N . CYS A 1 686 ? -9.156 -43.812 0.015 1 97.38 686 CYS A N 1
ATOM 5462 C CA . CYS A 1 686 ? -10.5 -43.719 0.572 1 97.38 686 CYS A CA 1
ATOM 5463 C C . CYS A 1 686 ? -10.719 -42.375 1.233 1 97.38 686 CYS A C 1
ATOM 5465 O O . CYS A 1 686 ? -9.797 -41.812 1.825 1 97.38 686 CYS A O 1
ATOM 5467 N N . ALA A 1 687 ? -11.914 -41.875 1.076 1 95.94 687 ALA A N 1
ATOM 5468 C CA . ALA A 1 687 ? -12.32 -40.625 1.704 1 95.94 687 ALA A CA 1
ATOM 5469 C C . ALA A 1 687 ? -13.656 -40.781 2.426 1 95.94 687 ALA A C 1
ATOM 5471 O O . ALA A 1 687 ? -14.562 -41.469 1.938 1 95.94 687 ALA A O 1
ATOM 5472 N N . ILE A 1 688 ? -13.695 -40.156 3.621 1 96.88 688 ILE A N 1
ATOM 5473 C CA . ILE A 1 688 ? -14.914 -40.219 4.426 1 96.88 688 ILE A CA 1
ATOM 5474 C C . ILE A 1 688 ? -15.336 -38.781 4.812 1 96.88 688 ILE A C 1
ATOM 5476 O O . ILE A 1 688 ? -14.5 -37.938 5.152 1 96.88 688 ILE A O 1
ATOM 5480 N N . THR A 1 689 ? -16.562 -38.531 4.672 1 92.94 689 THR A N 1
ATOM 5481 C CA . THR A 1 689 ? -17.141 -37.281 5.105 1 92.94 689 THR A CA 1
ATOM 5482 C C . THR A 1 689 ? -18.312 -37.531 6.055 1 92.94 689 THR A C 1
ATOM 5484 O O . THR A 1 689 ? -19.234 -38.281 5.742 1 92.94 689 THR A O 1
ATOM 5487 N N . LEU A 1 690 ? -18.281 -36.844 7.141 1 91.94 690 LEU A N 1
ATOM 5488 C CA . LEU A 1 690 ? -19.344 -36.938 8.133 1 91.94 690 LEU A CA 1
ATOM 5489 C C . LEU A 1 690 ? -20 -35.594 8.383 1 91.94 690 LEU A C 1
ATOM 5491 O O . LEU A 1 690 ? -19.328 -34.562 8.383 1 91.94 690 LEU A O 1
ATOM 5495 N N . MET B 1 1 ? -2.074 -54.906 52.125 1 16.73 1 MET B N 1
ATOM 5496 C CA . MET B 1 1 ? -3.453 -55.062 51.656 1 16.73 1 MET B CA 1
ATOM 5497 C C . MET B 1 1 ? -3.955 -53.75 51.062 1 16.73 1 MET B C 1
ATOM 5499 O O . MET B 1 1 ? -4.59 -53.75 50 1 16.73 1 MET B O 1
ATOM 5503 N N . TYR B 1 2 ? -4.297 -52.5 51.562 1 17.84 2 TYR B N 1
ATOM 5504 C CA . TYR B 1 2 ? -5.691 -52.062 51.562 1 17.84 2 TYR B CA 1
ATOM 5505 C C . TYR B 1 2 ? -6.082 -51.531 50.188 1 17.84 2 TYR B C 1
ATOM 5507 O O . TYR B 1 2 ? -5.316 -50.781 49.562 1 17.84 2 TYR B O 1
ATOM 5515 N N . LYS B 1 3 ? -7.051 -51.906 49.625 1 20.33 3 LYS B N 1
ATOM 5516 C CA . LYS B 1 3 ? -7.98 -52.156 48.531 1 20.33 3 LYS B CA 1
ATOM 5517 C C . LYS B 1 3 ? -8.555 -50.844 48 1 20.33 3 LYS B C 1
ATOM 5519 O O . LYS B 1 3 ? -8.484 -49.812 48.656 1 20.33 3 LYS B O 1
ATOM 5524 N N . PRO B 1 4 ? -10.016 -50.781 47.781 1 19.16 4 PRO B N 1
ATOM 5525 C CA . PRO B 1 4 ? -10.758 -50.594 46.562 1 19.16 4 PRO B CA 1
ATOM 5526 C C . PRO B 1 4 ? -11.109 -49.125 46.312 1 19.16 4 PRO B C 1
ATOM 5528 O O . PRO B 1 4 ? -10.82 -48.562 45.25 1 19.16 4 PRO B O 1
ATOM 5531 N N . ILE B 1 5 ? -12.43 -48.156 46.906 1 20.86 5 ILE B N 1
ATOM 5532 C CA . ILE B 1 5 ? -13.828 -48.469 46.625 1 20.86 5 ILE B CA 1
ATOM 5533 C C . ILE B 1 5 ? -14.492 -47.25 46 1 20.86 5 ILE B C 1
ATOM 5535 O O . ILE B 1 5 ? -14.008 -46.125 46.156 1 20.86 5 ILE B O 1
ATOM 5539 N N . PHE B 1 6 ? -15.805 -47.125 45.438 1 22.84 6 PHE B N 1
ATOM 5540 C CA . PHE B 1 6 ? -16.812 -46.656 44.5 1 22.84 6 PHE B CA 1
ATOM 5541 C C . PHE B 1 6 ? -17.406 -45.312 45 1 22.84 6 PHE B C 1
ATOM 5543 O O . PHE B 1 6 ? -18.031 -44.594 44.219 1 22.84 6 PHE B O 1
ATOM 5550 N N . ASN B 1 7 ? -17.625 -44.75 46.281 1 20.02 7 ASN B N 1
ATOM 5551 C CA . ASN B 1 7 ? -19.016 -44.719 46.75 1 20.02 7 ASN B CA 1
ATOM 5552 C C . ASN B 1 7 ? -19.828 -43.688 45.969 1 20.02 7 ASN B C 1
ATOM 5554 O O . ASN B 1 7 ? -20.875 -44.031 45.406 1 20.02 7 ASN B O 1
ATOM 5558 N N . LYS B 1 8 ? -20.156 -42.312 46.5 1 21.17 8 LYS B N 1
ATOM 5559 C CA . LYS B 1 8 ? -21.328 -41.656 47.062 1 21.17 8 LYS B CA 1
ATOM 5560 C C . LYS B 1 8 ? -21.812 -40.5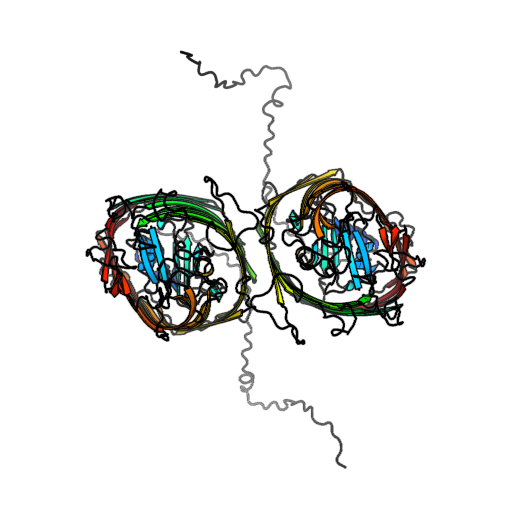31 46.156 1 21.17 8 LYS B C 1
ATOM 5562 O O . LYS B 1 8 ? -21.109 -39.531 45.969 1 21.17 8 LYS B O 1
ATOM 5567 N N . ARG B 1 9 ? -22.766 -40.625 45.25 1 23.45 9 ARG B N 1
ATOM 5568 C CA . ARG B 1 9 ? -23.594 -39.875 44.344 1 23.45 9 ARG B CA 1
ATOM 5569 C C . ARG B 1 9 ? -24.547 -38.938 45.094 1 23.45 9 ARG B C 1
ATOM 5571 O O . ARG B 1 9 ? -25.266 -38.156 44.5 1 23.45 9 ARG B O 1
ATOM 5578 N N . ASN B 1 10 ? -24.922 -38.562 46.531 1 21.7 10 ASN B N 1
ATOM 5579 C CA . ASN B 1 10 ? -26.234 -38.75 47.156 1 21.7 10 ASN B CA 1
ATOM 5580 C C . ASN B 1 10 ? -27.203 -37.625 46.75 1 21.7 10 ASN B C 1
ATOM 5582 O O . ASN B 1 10 ? -26.828 -36.469 46.75 1 21.7 10 ASN B O 1
ATOM 5586 N N . VAL B 1 11 ? -28.469 -38 46.281 1 26.95 11 VAL B N 1
ATOM 5587 C CA . VAL B 1 11 ? -29.578 -37.281 45.656 1 26.95 11 VAL B CA 1
ATOM 5588 C C . VAL B 1 11 ? -30.328 -36.469 46.719 1 26.95 11 VAL B C 1
ATOM 5590 O O . VAL B 1 11 ? -30.781 -37 47.719 1 26.95 11 VAL B O 1
ATOM 5593 N N . LEU B 1 12 ? -30 -35.281 47.281 1 26.69 12 LEU B N 1
ATOM 5594 C CA . LEU B 1 12 ? -30.625 -34.625 48.406 1 26.69 12 LEU B CA 1
ATOM 5595 C C . LEU B 1 12 ? -32.125 -34.406 48.156 1 26.69 12 LEU B C 1
ATOM 5597 O O . LEU B 1 12 ? -32.5 -33.781 47.156 1 26.69 12 LEU B O 1
ATOM 5601 N N . LYS B 1 13 ? -33.062 -35.562 48.75 1 26.67 13 LYS B N 1
ATOM 5602 C CA . LYS B 1 13 ? -34.5 -35.719 48.625 1 26.67 13 LYS B CA 1
ATOM 5603 C C . LYS B 1 13 ? -35.219 -34.812 49.594 1 26.67 13 LYS B C 1
ATOM 5605 O O . LYS B 1 13 ? -34.969 -34.844 50.812 1 26.67 13 LYS B O 1
ATOM 5610 N N . PHE B 1 14 ? -35.812 -33.688 49.25 1 29.03 14 PHE B N 1
ATOM 5611 C CA . PHE B 1 14 ? -36.469 -32.625 50.031 1 29.03 14 PHE B CA 1
ATOM 5612 C C . PHE B 1 14 ? -37.781 -33.156 50.625 1 29.03 14 PHE B C 1
ATOM 5614 O O . PHE B 1 14 ? -38.688 -33.531 49.906 1 29.03 14 PHE B O 1
ATOM 5621 N N . ILE B 1 15 ? -37.75 -33.906 51.875 1 24.34 15 ILE B N 1
ATOM 5622 C CA . ILE B 1 15 ? -38.875 -34.688 52.406 1 24.34 15 ILE B CA 1
ATOM 5623 C C . ILE B 1 15 ? -39.938 -33.75 52.969 1 24.34 15 ILE B C 1
ATOM 5625 O O . ILE B 1 15 ? -41.125 -33.938 52.688 1 24.34 15 ILE B O 1
ATOM 5629 N N . HIS B 1 16 ? -39.969 -33.375 54.25 1 28.05 16 HIS B N 1
ATOM 5630 C CA . HIS B 1 16 ? -41.156 -33.219 55.094 1 28.05 16 HIS B CA 1
ATOM 5631 C C . HIS B 1 16 ? -41.688 -31.781 55.062 1 28.05 16 HIS B C 1
ATOM 5633 O O . HIS B 1 16 ? -40.875 -30.828 55.125 1 28.05 16 HIS B O 1
ATOM 5639 N N . PHE B 1 17 ? -43.062 -31.625 54.812 1 30.67 17 PHE B N 1
ATOM 5640 C CA . PHE B 1 17 ? -43.938 -30.5 54.469 1 30.67 17 PHE B CA 1
ATOM 5641 C C . PHE B 1 17 ? -44.312 -29.688 55.688 1 30.67 17 PHE B C 1
ATOM 5643 O O . PHE B 1 17 ? -45.094 -28.734 55.594 1 30.67 17 PHE B O 1
ATOM 5650 N N . ASN B 1 18 ? -43.531 -29.516 56.781 1 28.22 18 ASN B N 1
ATOM 5651 C CA . ASN B 1 18 ? -44.281 -29.094 57.969 1 28.22 18 ASN B CA 1
ATOM 5652 C C . ASN B 1 18 ? -45.094 -27.844 57.719 1 28.22 18 ASN B C 1
ATOM 5654 O O . ASN B 1 18 ? -44.75 -27.047 56.844 1 28.22 18 ASN B O 1
ATOM 5658 N N . ASN B 1 19 ? -46.438 -27.641 58.281 1 28.5 19 ASN B N 1
ATOM 5659 C CA . ASN B 1 19 ? -47.688 -26.922 58.094 1 28.5 19 ASN B CA 1
ATOM 5660 C C . ASN B 1 19 ? -47.5 -25.406 58.156 1 28.5 19 ASN B C 1
ATOM 5662 O O . ASN B 1 19 ? -48.469 -24.656 58.312 1 28.5 19 ASN B O 1
ATOM 5666 N N . HIS B 1 20 ? -46.5 -24.969 58.969 1 26.34 20 HIS B N 1
ATOM 5667 C CA . HIS B 1 20 ? -46.562 -23.562 59.344 1 26.34 20 HIS B CA 1
ATOM 5668 C C . HIS B 1 20 ? -46.625 -22.656 58.094 1 26.34 20 HIS B C 1
ATOM 5670 O O . HIS B 1 20 ? -45.938 -22.906 57.125 1 26.34 20 HIS B O 1
ATOM 5676 N N . SER B 1 21 ? -47.812 -21.766 58 1 24.16 21 SER B N 1
ATOM 5677 C CA . SER B 1 21 ? -48.406 -21.266 56.75 1 24.16 21 SER B CA 1
ATOM 5678 C C . SER B 1 21 ? -47.344 -20.672 55.844 1 24.16 21 SER B C 1
ATOM 5680 O O . SER B 1 21 ? -47.312 -21 54.656 1 24.16 21 SER B O 1
ATOM 5682 N N . TYR B 1 22 ? -47.094 -19.281 56.156 1 29.14 22 TYR B N 1
ATOM 5683 C CA . TYR B 1 22 ? -46.938 -18.328 55.031 1 29.14 22 TYR B CA 1
ATOM 5684 C C . TYR B 1 22 ? -45.562 -18.531 54.375 1 29.14 22 TYR B C 1
ATOM 5686 O O . TYR B 1 22 ? -45.125 -17.672 53.594 1 29.14 22 TYR B O 1
ATOM 5694 N N . SER B 1 23 ? -44.719 -19.406 54.938 1 24.02 23 SER B N 1
ATOM 5695 C CA . SER B 1 23 ? -43.25 -19.422 55.031 1 24.02 23 SER B CA 1
ATOM 5696 C C . SER B 1 23 ? -42.594 -19.484 53.656 1 24.02 23 SER B C 1
ATOM 5698 O O . SER B 1 23 ? -41.375 -19.562 53.531 1 24.02 23 SER B O 1
ATOM 5700 N N . LEU B 1 24 ? -43.344 -20.047 52.688 1 22.81 24 LEU B N 1
ATOM 5701 C CA . LEU B 1 24 ? -42.562 -20.875 51.75 1 22.81 24 LEU B CA 1
ATOM 5702 C C . LEU B 1 24 ? -41.719 -20 50.812 1 22.81 24 LEU B C 1
ATOM 5704 O O . LEU B 1 24 ? -40.562 -20.297 50.562 1 22.81 24 LEU B O 1
ATOM 5708 N N . PHE B 1 25 ? -42.344 -19.281 49.906 1 24.53 25 PHE B N 1
ATOM 5709 C CA . PHE B 1 25 ? -41.938 -18.812 48.562 1 24.53 25 PHE B CA 1
ATOM 5710 C C . PHE B 1 25 ? -40.969 -17.656 48.688 1 24.53 25 PHE B C 1
ATOM 5712 O O . PHE B 1 25 ? -40.625 -17.016 47.688 1 24.53 25 PHE B O 1
ATOM 5719 N N . SER B 1 26 ? -40.656 -16.938 49.906 1 23.62 26 SER B N 1
ATOM 5720 C CA . SER B 1 26 ? -39.938 -15.75 50.344 1 23.62 26 SER B CA 1
ATOM 5721 C C . SER B 1 26 ? -38.438 -15.953 50.188 1 23.62 26 SER B C 1
ATOM 5723 O O . SER B 1 26 ? -37.625 -15.094 50.594 1 23.62 26 SER B O 1
ATOM 5725 N N . VAL B 1 27 ? -37.719 -17.219 50.125 1 24.22 27 VAL B N 1
ATOM 5726 C CA . VAL B 1 27 ? -36.594 -18.109 49.906 1 24.22 27 VAL B CA 1
ATOM 5727 C C . VAL B 1 27 ? -36.25 -18.125 48.406 1 24.22 27 VAL B C 1
ATOM 5729 O O . VAL B 1 27 ? -35.062 -18.125 48.062 1 24.22 27 VAL B O 1
ATOM 5732 N N . ILE B 1 28 ? -36.719 -19.031 47.406 1 26.11 28 ILE B N 1
ATOM 5733 C CA . ILE B 1 28 ? -35.812 -19.062 46.25 1 26.11 28 ILE B CA 1
ATOM 5734 C C . ILE B 1 28 ? -35.875 -17.734 45.5 1 26.11 28 ILE B C 1
ATOM 5736 O O . ILE B 1 28 ? -36.906 -17.359 45 1 26.11 28 ILE B O 1
ATOM 5740 N N . GLY B 1 29 ? -35.5 -16.703 46 1 22.47 29 GLY B N 1
ATOM 5741 C CA . GLY B 1 29 ? -35.656 -15.258 45.875 1 22.47 29 GLY B CA 1
ATOM 5742 C C . GLY B 1 29 ? -35.562 -14.789 44.438 1 22.47 29 GLY B C 1
ATOM 5743 O O . GLY B 1 29 ? -35.312 -13.609 44.156 1 22.47 29 GLY B O 1
ATOM 5744 N N . LYS B 1 30 ? -35.094 -15.781 43.594 1 23.62 30 LYS B N 1
ATOM 5745 C CA . LYS B 1 30 ? -34.5 -15.266 42.344 1 23.62 30 LYS B CA 1
ATOM 5746 C C . LYS B 1 30 ? -35.562 -14.672 41.438 1 23.62 30 LYS B C 1
ATOM 5748 O O . LYS B 1 30 ? -36.594 -15.281 41.188 1 23.62 30 LYS B O 1
ATOM 5753 N N . GLU B 1 31 ? -35.75 -13.406 41.469 1 24.95 31 GLU B N 1
ATOM 5754 C CA . GLU B 1 31 ? -36.719 -12.57 40.781 1 24.95 31 GLU B CA 1
ATOM 5755 C C . GLU B 1 31 ? -36.781 -12.922 39.281 1 24.95 31 GLU B C 1
ATOM 5757 O O . GLU B 1 31 ? -35.75 -12.945 38.594 1 24.95 31 GLU B O 1
ATOM 5762 N N . VAL B 1 32 ? -37.469 -14.023 39 1 25.03 32 VAL B N 1
ATOM 5763 C CA . VAL B 1 32 ? -37.5 -14.43 37.594 1 25.03 32 VAL B CA 1
ATOM 5764 C C . VAL B 1 32 ? -38.25 -13.367 36.781 1 25.03 32 VAL B C 1
ATOM 5766 O O . VAL B 1 32 ? -39.406 -13.047 37.062 1 25.03 32 VAL B O 1
ATOM 5769 N N . ILE B 1 33 ? -37.5 -12.383 36.281 1 22.77 33 ILE B N 1
ATOM 5770 C CA . ILE B 1 33 ? -37.969 -11.219 35.562 1 22.77 33 ILE B CA 1
ATOM 5771 C C . ILE B 1 33 ? -38.781 -11.664 34.344 1 22.77 33 ILE B C 1
ATOM 5773 O O . ILE B 1 33 ? -38.281 -12.383 33.469 1 22.77 33 ILE B O 1
ATOM 5777 N N . ILE B 1 34 ? -40.062 -12.016 34.656 1 24.72 34 ILE B N 1
ATOM 5778 C CA . ILE B 1 34 ? -40.875 -12.539 33.562 1 24.72 34 ILE B CA 1
ATOM 5779 C C . ILE B 1 34 ? -41.156 -11.43 32.562 1 24.72 34 ILE B C 1
ATOM 5781 O O . ILE B 1 34 ? -41.844 -10.438 32.875 1 24.72 34 ILE B O 1
ATOM 5785 N N . GLY B 1 35 ? -40.156 -10.992 31.812 1 21.64 35 GLY B N 1
ATOM 5786 C CA . GLY B 1 35 ? -40.312 -9.836 30.953 1 21.64 35 GLY B CA 1
ATOM 5787 C C . GLY B 1 35 ? -41.469 -10.016 29.953 1 21.64 35 GLY B C 1
ATOM 5788 O O . GLY B 1 35 ? -41.5 -11.016 29.219 1 21.64 35 GLY B O 1
ATOM 5789 N N . VAL B 1 36 ? -42.688 -9.578 30.391 1 23.2 36 VAL B N 1
ATOM 5790 C CA . VAL B 1 36 ? -43.938 -9.711 29.656 1 23.2 36 VAL B CA 1
ATOM 5791 C C . VAL B 1 36 ? -43.844 -8.93 28.344 1 23.2 36 VAL B C 1
ATOM 5793 O O . VAL B 1 36 ? -43.438 -7.77 28.328 1 23.2 36 VAL B O 1
ATOM 5796 N N . LEU B 1 37 ? -43.781 -9.641 27.266 1 20.84 37 LEU B N 1
ATOM 5797 C CA . LEU B 1 37 ? -43.719 -9.227 25.875 1 20.84 37 LEU B CA 1
ATOM 5798 C C . LEU B 1 37 ? -44.938 -8.398 25.5 1 20.84 37 LEU B C 1
ATOM 5800 O O . LEU B 1 37 ? -46.031 -8.93 25.406 1 20.84 37 LEU B O 1
ATOM 5804 N N . SER B 1 38 ? -45.156 -7.184 26.203 1 21.84 38 SER B N 1
ATOM 5805 C CA . SER B 1 38 ? -46.375 -6.438 25.906 1 21.84 38 SER B CA 1
ATOM 5806 C C . SER B 1 38 ? -46.469 -6.074 24.438 1 21.84 38 SER B C 1
ATOM 5808 O O . SER B 1 38 ? -45.5 -5.613 23.844 1 21.84 38 SER B O 1
ATOM 5810 N N . VAL B 1 39 ? -47.281 -6.781 23.719 1 22.17 39 VAL B N 1
ATOM 5811 C CA . VAL B 1 39 ? -47.594 -6.641 22.312 1 22.17 39 VAL B CA 1
ATOM 5812 C C . VAL B 1 39 ? -48.156 -5.242 22.047 1 22.17 39 VAL B C 1
ATOM 5814 O O . VAL B 1 39 ? -49.156 -4.836 22.656 1 22.17 39 VAL B O 1
ATOM 5817 N N . ALA B 1 40 ? -47.219 -4.285 21.75 1 21.69 40 ALA B N 1
ATOM 5818 C CA . ALA B 1 40 ? -47.469 -2.859 21.562 1 21.69 40 ALA B CA 1
ATOM 5819 C C . ALA B 1 40 ? -48.656 -2.625 20.609 1 21.69 40 ALA B C 1
ATOM 5821 O O . ALA B 1 40 ? -48.656 -3.174 19.5 1 21.69 40 ALA B O 1
ATOM 5822 N N . THR B 1 41 ? -49.844 -2.455 21.188 1 21.72 41 THR B N 1
ATOM 5823 C CA . THR B 1 41 ? -51.062 -2.148 20.5 1 21.72 41 THR B CA 1
ATOM 5824 C C . THR B 1 41 ? -50.906 -0.898 19.641 1 21.72 41 THR B C 1
ATOM 5826 O O . THR B 1 41 ? -50.125 -0.007 19.969 1 21.72 41 THR B O 1
ATOM 5829 N N . LEU B 1 42 ? -51.344 -0.943 18.328 1 22.19 42 LEU B N 1
ATOM 5830 C CA . LEU B 1 42 ? -51.312 -0.104 17.141 1 22.19 42 LEU B CA 1
ATOM 5831 C C . LEU B 1 42 ? -52.031 1.224 17.406 1 22.19 42 LEU B C 1
ATOM 5833 O O . LEU B 1 42 ? -53.25 1.343 17.188 1 22.19 42 LEU B O 1
ATOM 5837 N N . GLN B 1 43 ? -51.75 1.947 18.625 1 21.12 43 GLN B N 1
ATOM 5838 C CA . GLN B 1 43 ? -52.688 3.037 18.859 1 21.12 43 GLN B CA 1
ATOM 5839 C C . GLN B 1 43 ? -52.625 4.074 17.75 1 21.12 43 GLN B C 1
ATOM 5841 O O . GLN B 1 43 ? -51.562 4.305 17.156 1 21.12 43 GLN B O 1
ATOM 5846 N N . HIS B 1 44 ? -53.781 4.473 17.188 1 22.88 44 HIS B N 1
ATOM 5847 C CA . HIS B 1 44 ? -54.219 5.355 16.109 1 22.88 44 HIS B CA 1
ATOM 5848 C C . HIS B 1 44 ? -53.844 6.801 16.391 1 22.88 44 HIS B C 1
ATOM 5850 O O . HIS B 1 44 ? -54.344 7.418 17.328 1 22.88 44 HIS B O 1
ATOM 5856 N N . ALA B 1 45 ? -52.531 7.156 16.656 1 23.05 45 ALA B N 1
ATOM 5857 C CA . ALA B 1 45 ? -52.344 8.508 17.156 1 23.05 45 ALA B CA 1
ATOM 5858 C C . ALA B 1 45 ? -52.812 9.547 16.141 1 23.05 45 ALA B C 1
ATOM 5860 O O . ALA B 1 45 ? -52.438 9.469 14.969 1 23.05 45 ALA B O 1
ATOM 5861 N N . THR B 1 46 ? -53.906 10.18 16.438 1 21.78 46 THR B N 1
ATOM 5862 C CA . THR B 1 46 ? -54.625 11.281 15.781 1 21.78 46 THR B CA 1
ATOM 5863 C C . THR B 1 46 ? -53.656 12.43 15.484 1 21.78 46 THR B C 1
ATOM 5865 O O . THR B 1 46 ? -52.75 12.711 16.266 1 21.78 46 THR B O 1
ATOM 5868 N N . ALA B 1 47 ? -53.594 12.836 14.234 1 22.33 47 ALA B N 1
ATOM 5869 C CA . ALA B 1 47 ? -52.844 13.828 13.484 1 22.33 47 ALA B CA 1
ATOM 5870 C C . ALA B 1 47 ? -52.969 15.211 14.125 1 22.33 47 ALA B C 1
ATOM 5872 O O . ALA B 1 47 ? -53.938 15.922 13.906 1 22.33 47 ALA B O 1
ATOM 5873 N N . ASN B 1 48 ? -52.844 15.43 15.562 1 21.58 48 ASN B N 1
ATOM 5874 C CA . ASN B 1 48 ? -53.156 16.781 16.031 1 21.58 48 ASN B CA 1
ATOM 5875 C C . ASN B 1 48 ? -52.25 17.812 15.359 1 21.58 48 ASN B C 1
ATOM 5877 O O . ASN B 1 48 ? -51.062 17.578 15.156 1 21.58 48 ASN B O 1
ATOM 5881 N N . SER B 1 49 ? -52.812 18.828 14.68 1 22.84 49 SER B N 1
ATOM 5882 C CA . SER B 1 49 ? -52.438 20.047 13.969 1 22.84 49 SER B CA 1
ATOM 5883 C C . SER B 1 49 ? -51.469 20.891 14.805 1 22.84 49 SER B C 1
ATOM 5885 O O . SER B 1 49 ? -51.906 21.547 15.766 1 22.84 49 SER B O 1
ATOM 5887 N N . ILE B 1 50 ? -50.375 20.297 15.438 1 23.52 50 ILE B N 1
ATOM 5888 C CA . ILE B 1 50 ? -49.656 21.172 16.344 1 23.52 50 ILE B CA 1
ATOM 5889 C C . ILE B 1 50 ? -49.125 22.406 15.578 1 23.52 50 ILE B C 1
ATOM 5891 O O . ILE B 1 50 ? -48.406 22.266 14.609 1 23.52 50 ILE B O 1
ATOM 5895 N N . SER B 1 51 ? -49.906 23.5 15.555 1 24.09 51 SER B N 1
ATOM 5896 C CA . SER B 1 51 ? -49.625 24.891 15.195 1 24.09 51 SER B CA 1
ATOM 5897 C C . SER B 1 51 ? -48.281 25.359 15.734 1 24.09 51 SER B C 1
ATOM 5899 O O . SER B 1 51 ? -48.062 25.359 16.953 1 24.09 51 SER B O 1
ATOM 5901 N N . ILE B 1 52 ? -47.25 24.953 15.039 1 23.81 52 ILE B N 1
ATOM 5902 C CA . ILE B 1 52 ? -45.875 25.344 15.359 1 23.81 52 ILE B CA 1
ATOM 5903 C C . ILE B 1 52 ? -45.781 26.859 15.445 1 23.81 52 ILE B C 1
ATOM 5905 O O . ILE B 1 52 ? -45.938 27.562 14.445 1 23.81 52 ILE B O 1
ATOM 5909 N N . ASP B 1 53 ? -46.406 27.391 16.5 1 23.14 53 ASP B N 1
ATOM 5910 C CA . ASP B 1 53 ? -46.188 28.781 16.859 1 23.14 53 ASP B CA 1
ATOM 5911 C C . ASP B 1 53 ? -44.719 29.156 16.828 1 23.14 53 ASP B C 1
ATOM 5913 O O . ASP B 1 53 ? -43.875 28.406 17.312 1 23.14 53 ASP B O 1
ATOM 5917 N N . THR B 1 54 ? -44.344 29.953 15.859 1 24.98 54 THR B N 1
ATOM 5918 C CA . THR B 1 54 ? -43.125 30.672 15.555 1 24.98 54 THR B CA 1
ATOM 5919 C C . THR B 1 54 ? -42.562 31.344 16.797 1 24.98 54 THR B C 1
ATOM 5921 O O . THR B 1 54 ? -42.844 32.531 17.047 1 24.98 54 THR B O 1
ATOM 5924 N N . ASP B 1 55 ? -42.75 30.734 17.969 1 24.5 55 ASP B N 1
ATOM 5925 C CA . ASP B 1 55 ? -42.188 31.547 19.047 1 24.5 55 ASP B CA 1
ATOM 5926 C C . ASP B 1 55 ? -40.719 31.906 18.781 1 24.5 55 ASP B C 1
ATOM 5928 O O . ASP B 1 55 ? -40.031 31.156 18.109 1 24.5 55 ASP B O 1
ATOM 5932 N N . ARG B 1 56 ? -40.344 33.156 19.172 1 26.77 56 ARG B N 1
ATOM 5933 C CA . ARG B 1 56 ? -39.125 33.938 19.266 1 26.77 56 ARG B CA 1
ATOM 5934 C C . ARG B 1 56 ? -38.031 33.125 19.938 1 26.77 56 ARG B C 1
ATOM 5936 O O . ARG B 1 56 ? -38.031 32.938 21.156 1 26.77 56 ARG B O 1
ATOM 5943 N N . ILE B 1 57 ? -37.625 32.031 19.328 1 26.44 57 ILE B N 1
ATOM 5944 C CA . ILE B 1 57 ? -36.5 31.266 19.844 1 26.44 57 ILE B CA 1
ATOM 5945 C C . ILE B 1 57 ? -35.344 32.219 20.125 1 26.44 57 ILE B C 1
ATOM 5947 O O . ILE B 1 57 ? -34.781 32.812 19.219 1 26.44 57 ILE B O 1
ATOM 5951 N N . ASP B 1 58 ? -35.281 32.812 21.312 1 24.12 58 ASP B N 1
ATOM 5952 C CA . ASP B 1 58 ? -34.25 33.656 21.938 1 24.12 58 ASP B CA 1
ATOM 5953 C C . ASP B 1 58 ? -32.875 33 21.797 1 24.12 58 ASP B C 1
ATOM 5955 O O . ASP B 1 58 ? -32.75 31.781 21.688 1 24.12 58 ASP B O 1
ATOM 5959 N N . ASN B 1 59 ? -31.766 33.875 21.609 1 26.22 59 ASN B N 1
ATOM 5960 C CA . ASN B 1 59 ? -30.344 33.75 21.344 1 26.22 59 ASN B CA 1
ATOM 5961 C C . ASN B 1 59 ? -29.688 32.75 22.281 1 26.22 59 ASN B C 1
ATOM 5963 O O . ASN B 1 59 ? -28.484 32.469 22.172 1 26.22 59 ASN B O 1
ATOM 5967 N N . ASP B 1 60 ? -30.25 32.5 23.453 1 28.64 60 ASP B N 1
ATOM 5968 C CA . ASP B 1 60 ? -29.594 31.75 24.516 1 28.64 60 ASP B CA 1
ATOM 5969 C C . ASP B 1 60 ? -29.5 30.266 24.141 1 28.64 60 ASP B C 1
ATOM 5971 O O . ASP B 1 60 ? -28.766 29.5 24.766 1 28.64 60 ASP B O 1
ATOM 5975 N N . THR B 1 61 ? -30.438 29.688 23.484 1 31.5 61 THR B N 1
ATOM 5976 C CA . THR B 1 61 ? -30.531 28.25 23.25 1 31.5 61 THR B CA 1
ATOM 5977 C C . THR B 1 61 ? -29.469 27.812 22.25 1 31.5 61 THR B C 1
ATOM 5979 O O . THR B 1 61 ? -29.266 26.609 22.031 1 31.5 61 THR B O 1
ATOM 5982 N N . MET B 1 62 ? -28.922 28.641 21.5 1 30.84 62 MET B N 1
ATOM 5983 C CA . MET B 1 62 ? -27.906 28.203 20.531 1 30.84 62 MET B CA 1
ATOM 5984 C C . MET B 1 62 ? -26.609 27.812 21.25 1 30.84 62 MET B C 1
ATOM 5986 O O . MET B 1 62 ? -25.797 27.094 20.688 1 30.84 62 MET B O 1
ATOM 5990 N N . ALA B 1 63 ? -26.219 28.422 22.344 1 33.62 63 ALA B N 1
ATOM 5991 C CA . ALA B 1 63 ? -24.953 28.109 23.031 1 33.62 63 ALA B CA 1
ATOM 5992 C C . ALA B 1 63 ? -24.984 26.734 23.656 1 33.62 63 ALA B C 1
ATOM 5994 O O . ALA B 1 63 ? -24 26 23.641 1 33.62 63 ALA B O 1
ATOM 5995 N N . THR B 1 64 ? -26.047 26.375 24.328 1 34.59 64 THR B N 1
ATOM 5996 C CA . THR B 1 64 ? -26.156 25.062 24.969 1 34.59 64 THR B CA 1
ATOM 5997 C C . THR B 1 64 ? -26.047 23.953 23.938 1 34.59 64 THR B C 1
ATOM 5999 O O . THR B 1 64 ? -25.531 22.859 24.234 1 34.59 64 THR B O 1
ATOM 6002 N N . ASP B 1 65 ? -26.516 24.125 22.766 1 34.72 65 ASP B N 1
ATOM 6003 C CA . ASP B 1 65 ? -26.531 23.109 21.719 1 34.72 65 ASP B CA 1
ATOM 6004 C C . ASP B 1 65 ? -25.141 22.906 21.109 1 34.72 65 ASP B C 1
ATOM 6006 O O . ASP B 1 65 ? -24.828 21.812 20.641 1 34.72 65 ASP B O 1
ATOM 6010 N N . ARG B 1 66 ? -24.312 23.859 21.203 1 39.38 66 ARG B N 1
ATOM 6011 C CA . ARG B 1 66 ? -22.984 23.781 20.625 1 39.38 66 ARG B CA 1
ATOM 6012 C C . ARG B 1 66 ? -22.062 22.953 21.484 1 39.38 66 ARG B C 1
ATOM 6014 O O . ARG B 1 66 ? -21.203 22.219 20.969 1 39.38 66 ARG B O 1
ATOM 6021 N N . ASN B 1 67 ? -22.078 23.172 22.781 1 40.56 67 ASN B N 1
ATOM 6022 C CA . ASN B 1 67 ? -21.281 22.328 23.656 1 40.56 67 ASN B CA 1
ATOM 6023 C C . ASN B 1 67 ? -21.672 20.859 23.531 1 40.56 67 ASN B C 1
ATOM 6025 O O . ASN B 1 67 ? -20.812 19.984 23.578 1 40.56 67 ASN B O 1
ATOM 6029 N N . VAL B 1 68 ? -22.953 20.609 23.438 1 37.78 68 VAL B N 1
ATOM 6030 C CA . VAL B 1 68 ? -23.469 19.25 23.203 1 37.78 68 VAL B CA 1
ATOM 6031 C C . VAL B 1 68 ? -22.984 18.75 21.844 1 37.78 68 VAL B C 1
ATOM 6033 O O . VAL B 1 68 ? -22.609 17.578 21.703 1 37.78 68 VAL B O 1
ATOM 6036 N N . VAL B 1 69 ? -22.797 19.641 20.953 1 41.59 69 VAL B N 1
ATOM 6037 C CA . VAL B 1 69 ? -22.391 19.266 19.609 1 41.59 69 VAL B CA 1
ATOM 6038 C C . VAL B 1 69 ? -20.922 18.875 19.594 1 41.59 69 VAL B C 1
ATOM 6040 O O . VAL B 1 69 ? -20.531 17.891 18.969 1 41.59 69 VAL B O 1
ATOM 6043 N N . LEU B 1 70 ? -20.156 19.641 20.328 1 45.03 70 LEU B N 1
ATOM 6044 C CA . LEU B 1 70 ? -18.75 19.281 20.359 1 45.03 70 LEU B CA 1
ATOM 6045 C C . LEU B 1 70 ? -18.531 17.953 21.062 1 45.03 70 LEU B C 1
ATOM 6047 O O . LEU B 1 70 ? -17.688 17.156 20.641 1 45.03 70 LEU B O 1
ATOM 6051 N N . GLU B 1 71 ? -19.25 17.828 22.109 1 46.16 71 GLU B N 1
ATOM 6052 C CA . GLU B 1 71 ? -19.125 16.562 22.828 1 46.16 71 GLU B CA 1
ATOM 6053 C C . GLU B 1 71 ? -19.516 15.375 21.938 1 46.16 71 GLU B C 1
ATOM 6055 O O . GLU B 1 71 ? -19.016 14.258 22.141 1 46.16 71 GLU B O 1
ATOM 6060 N N . GLU B 1 72 ? -20.234 15.734 20.922 1 47.44 72 GLU B N 1
ATOM 6061 C CA . GLU B 1 72 ? -20.766 14.648 20.094 1 47.44 72 GLU B CA 1
ATOM 6062 C C . GLU B 1 72 ? -19.969 14.523 18.797 1 47.44 72 GLU B C 1
ATOM 6064 O O . GLU B 1 72 ? -20.125 13.547 18.062 1 47.44 72 GLU B O 1
ATOM 6069 N N . VAL B 1 73 ? -19.047 15.445 18.781 1 48.19 73 VAL B N 1
ATOM 6070 C CA . VAL B 1 73 ? -18.297 15.398 17.531 1 48.19 73 VAL B CA 1
ATOM 6071 C C . VAL B 1 73 ? -17.219 14.32 17.625 1 48.19 73 VAL B C 1
ATOM 6073 O O . VAL B 1 73 ? -16.5 14.234 18.625 1 48.19 73 VAL B O 1
ATOM 6076 N N . SER B 1 74 ? -17.219 13.469 16.688 1 60 74 SER B N 1
ATOM 6077 C CA . SER B 1 74 ? -16.188 12.445 16.594 1 60 74 SER B CA 1
ATOM 6078 C C . SER B 1 74 ? -14.836 13.047 16.25 1 60 74 SER B C 1
ATOM 6080 O O . SER B 1 74 ? -14.727 13.82 15.289 1 60 74 SER B O 1
ATOM 6082 N N . VAL B 1 75 ? -13.992 12.961 17.281 1 57.78 75 VAL B N 1
ATOM 6083 C CA . VAL B 1 75 ? -12.641 13.453 17.031 1 57.78 75 VAL B CA 1
ATOM 6084 C C . VAL B 1 75 ? -11.68 12.273 16.922 1 57.78 75 VAL B C 1
ATOM 6086 O O . VAL B 1 75 ? -11.953 11.188 17.438 1 57.78 75 VAL B O 1
ATOM 6089 N N . THR B 1 76 ? -10.672 12.477 16.125 1 63.81 76 THR B N 1
ATOM 6090 C CA . THR B 1 76 ? -9.75 11.398 15.797 1 63.81 76 THR B CA 1
ATOM 6091 C C . THR B 1 76 ? -8.664 11.266 16.859 1 63.81 76 THR B C 1
ATOM 6093 O O . THR B 1 76 ? -7.555 11.781 16.688 1 63.81 76 THR B O 1
ATOM 6096 N N . GLY B 1 77 ? -9.039 10.836 18.031 1 59.75 77 GLY B N 1
ATOM 6097 C CA . GLY B 1 77 ? -8.047 10.477 19.031 1 59.75 77 GLY B CA 1
ATOM 6098 C C . GLY B 1 77 ? -7.766 8.984 19.094 1 59.75 77 GLY B C 1
ATOM 6099 O O . GLY B 1 77 ? -6.816 8.555 19.75 1 59.75 77 GLY B O 1
ATOM 6100 N N . THR B 1 78 ? -8.523 8.312 18.453 1 67.94 78 THR B N 1
ATOM 6101 C CA . THR B 1 78 ? -8.391 6.867 18.359 1 67.94 78 THR B CA 1
ATOM 6102 C C . THR B 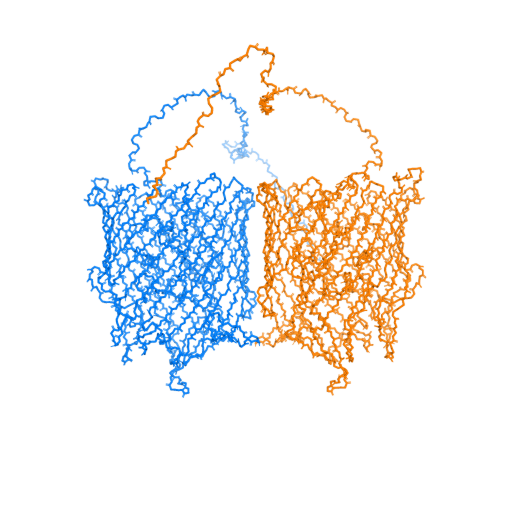1 78 ? -8.617 6.395 16.922 1 67.94 78 THR B C 1
ATOM 6104 O O . THR B 1 78 ? -9.109 7.152 16.094 1 67.94 78 THR B O 1
ATOM 6107 N N . ARG B 1 79 ? -8.125 5.223 16.766 1 74.62 79 ARG B N 1
ATOM 6108 C CA . ARG B 1 79 ? -8.367 4.629 15.453 1 74.62 79 ARG B CA 1
ATOM 6109 C C . ARG B 1 79 ? -9.859 4.418 15.211 1 74.62 79 ARG B C 1
ATOM 6111 O O . ARG B 1 79 ? -10.375 4.766 14.148 1 74.62 79 ARG B O 1
ATOM 6118 N N . ALA B 1 80 ? -10.484 3.895 16.25 1 76.81 80 ALA B N 1
ATOM 6119 C CA . ALA B 1 80 ? -11.945 3.818 16.203 1 76.81 80 ALA B CA 1
ATOM 6120 C C . ALA B 1 80 ? -12.578 5.145 16.609 1 76.81 80 ALA B C 1
ATOM 6122 O O . ALA B 1 80 ? -12.086 5.824 17.516 1 76.81 80 ALA B O 1
ATOM 6123 N N . PRO B 1 81 ? -13.641 5.508 15.953 1 75.31 81 PRO B N 1
ATOM 6124 C CA . PRO B 1 81 ? -14.289 6.77 16.312 1 75.31 81 PRO B CA 1
ATOM 6125 C C . PRO B 1 81 ? -14.891 6.746 17.719 1 75.31 81 PRO B C 1
ATOM 6127 O O . PRO B 1 81 ? -15.633 5.824 18.062 1 75.31 81 PRO B O 1
ATOM 6130 N N . LEU B 1 82 ? -14.414 7.641 18.5 1 73.56 82 LEU B N 1
ATOM 6131 C CA . LEU B 1 82 ? -14.977 7.91 19.812 1 73.56 82 LEU B CA 1
ATOM 6132 C C . LEU B 1 82 ? -15.383 9.375 19.953 1 73.56 82 LEU B C 1
ATOM 6134 O O . LEU B 1 82 ? -14.797 10.242 19.297 1 73.56 82 LEU B O 1
ATOM 6138 N N . THR B 1 83 ? -16.328 9.602 20.703 1 69.94 83 THR B N 1
ATOM 6139 C CA . THR B 1 83 ? -16.703 10.992 20.953 1 69.94 83 THR B CA 1
ATOM 6140 C C . THR B 1 83 ? -15.664 11.672 21.844 1 69.94 83 THR B C 1
ATOM 6142 O O . THR B 1 83 ? -14.844 11 22.469 1 69.94 83 THR B O 1
ATOM 6145 N N . VAL B 1 84 ? -15.711 12.961 21.812 1 65.94 84 VAL B N 1
ATOM 6146 C CA . VAL B 1 84 ? -14.789 13.719 22.641 1 65.94 84 VAL B CA 1
ATOM 6147 C C . VAL B 1 84 ? -14.945 13.297 24.109 1 65.94 84 VAL B C 1
ATOM 6149 O O . VAL B 1 84 ? -13.953 13.211 24.844 1 65.94 84 VAL B O 1
ATOM 6152 N N . SER B 1 85 ? -16.141 13.016 24.453 1 67.56 85 SER B N 1
ATOM 6153 C CA . SER B 1 85 ? -16.391 12.633 25.844 1 67.56 85 SER B CA 1
ATOM 6154 C C . SER B 1 85 ? -15.828 11.25 26.141 1 67.56 85 SER B C 1
ATOM 6156 O O . SER B 1 85 ? -15.508 10.945 27.297 1 67.56 85 SER B O 1
ATOM 6158 N N . GLN B 1 86 ? -15.695 10.531 25.156 1 72.69 86 GLN B N 1
ATOM 6159 C CA . GLN B 1 86 ? -15.234 9.156 25.359 1 72.69 86 GLN B CA 1
ATOM 6160 C C . GLN B 1 86 ? -13.711 9.07 25.234 1 72.69 86 GLN B C 1
ATOM 6162 O O . GLN B 1 86 ? -13.102 8.117 25.734 1 72.69 86 GLN B O 1
ATOM 6167 N N . GLN B 1 87 ? -13.227 10.07 24.734 1 76.94 87 GLN B N 1
ATOM 6168 C CA . GLN B 1 87 ? -11.789 10.016 24.469 1 76.94 87 GLN B CA 1
ATOM 6169 C C . GLN B 1 87 ? -10.984 10.188 25.75 1 76.94 87 GLN B C 1
ATOM 6171 O O . GLN B 1 87 ? -11.328 11 26.609 1 76.94 87 GLN B O 1
ATOM 6176 N N . ALA B 1 88 ? -9.938 9.422 25.828 1 75.69 88 ALA B N 1
ATOM 6177 C CA . ALA B 1 88 ? -9.078 9.453 27.016 1 75.69 88 ALA B CA 1
ATOM 6178 C C . ALA B 1 88 ? -7.77 10.18 26.734 1 75.69 88 ALA B C 1
ATOM 6180 O O . ALA B 1 88 ? -6.758 9.938 27.391 1 75.69 88 ALA B O 1
ATOM 6181 N N . ARG B 1 89 ? -7.75 11 25.656 1 80.94 89 ARG B N 1
ATOM 6182 C CA . ARG B 1 89 ? -6.547 11.75 25.312 1 80.94 89 ARG B CA 1
ATOM 6183 C C . ARG B 1 89 ? -6.855 13.242 25.172 1 80.94 89 ARG B C 1
ATOM 6185 O O . ARG B 1 89 ? -8.016 13.625 25.031 1 80.94 89 ARG B O 1
ATOM 6192 N N . MET B 1 90 ? -5.742 13.93 25.234 1 77.19 90 MET B N 1
ATOM 6193 C CA . MET B 1 90 ? -5.883 15.375 25.078 1 77.19 90 MET B CA 1
ATOM 6194 C C . MET B 1 90 ? -5.988 15.766 23.609 1 77.19 90 MET B C 1
ATOM 6196 O O . MET B 1 90 ? -5.066 15.516 22.828 1 77.19 90 MET B O 1
ATOM 6200 N N . VAL B 1 91 ? -7.082 16.281 23.234 1 81.94 91 VAL B N 1
ATOM 6201 C CA . VAL B 1 91 ? -7.301 16.812 21.891 1 81.94 91 VAL B CA 1
ATOM 6202 C C . VAL B 1 91 ? -7.809 18.25 21.969 1 81.94 91 VAL B C 1
ATOM 6204 O O . VAL B 1 91 ? -8.812 18.516 22.641 1 81.94 91 VAL B O 1
ATOM 6207 N N . THR B 1 92 ? -7.012 19.109 21.344 1 88 92 THR B N 1
ATOM 6208 C CA . THR B 1 92 ? -7.449 20.484 21.219 1 88 92 THR B CA 1
ATOM 6209 C C . THR B 1 92 ? -8.141 20.719 19.875 1 88 92 THR B C 1
ATOM 6211 O O . THR B 1 92 ? -7.598 20.359 18.828 1 88 92 THR B O 1
ATOM 6214 N N . VAL B 1 93 ? -9.328 21.266 19.938 1 88.56 93 VAL B N 1
ATOM 6215 C CA . VAL B 1 93 ? -10.07 21.547 18.703 1 88.56 93 VAL B CA 1
ATOM 6216 C C . VAL B 1 93 ? -10.266 23.062 18.547 1 88.56 93 VAL B C 1
ATOM 6218 O O . VAL B 1 93 ? -10.828 23.703 19.438 1 88.56 93 VAL B O 1
ATOM 6221 N N . LEU B 1 94 ? -9.773 23.578 17.469 1 93.19 94 LEU B N 1
ATOM 6222 C CA . LEU B 1 94 ? -10.094 24.938 17.062 1 93.19 94 LEU B CA 1
ATOM 6223 C C . LEU B 1 94 ? -11.289 24.969 16.109 1 93.19 94 LEU B C 1
ATOM 6225 O O . LEU B 1 94 ? -11.148 24.688 14.922 1 93.19 94 LEU B O 1
ATOM 6229 N N . SER B 1 95 ? -12.336 25.422 16.609 1 90.5 95 SER B N 1
ATOM 6230 C CA . SER B 1 95 ? -13.609 25.328 15.906 1 90.5 95 SER B CA 1
ATOM 6231 C C . SER B 1 95 ? -13.75 26.438 14.867 1 90.5 95 SER B C 1
ATOM 6233 O O . SER B 1 95 ? -12.922 27.344 14.797 1 90.5 95 SER B O 1
ATOM 6235 N N . ARG B 1 96 ? -14.891 26.328 14.188 1 89.94 96 ARG B N 1
ATOM 6236 C CA . ARG B 1 96 ? -15.219 27.328 13.188 1 89.94 96 ARG B CA 1
ATOM 6237 C C . ARG B 1 96 ? -15.391 28.703 13.828 1 89.94 96 ARG B C 1
ATOM 6239 O O . ARG B 1 96 ? -14.992 29.719 13.242 1 89.94 96 ARG B O 1
ATOM 6246 N N . GLU B 1 97 ? -15.969 28.719 14.891 1 85.31 97 GLU B N 1
ATOM 6247 C CA . GLU B 1 97 ? -16.141 29.984 15.617 1 85.31 97 GLU B CA 1
ATOM 6248 C C . GLU B 1 97 ? -14.797 30.609 15.961 1 85.31 97 GLU B C 1
ATOM 6250 O O . GLU B 1 97 ? -14.617 31.828 15.805 1 85.31 97 GLU B O 1
ATOM 6255 N N . ASN B 1 98 ? -13.922 29.766 16.438 1 86.25 98 ASN B N 1
ATOM 6256 C CA . ASN B 1 98 ? -12.578 30.266 16.719 1 86.25 98 ASN B CA 1
ATOM 6257 C C . ASN B 1 98 ? -11.922 30.859 15.477 1 86.25 98 ASN B C 1
ATOM 6259 O O . ASN B 1 98 ? -11.258 31.891 15.555 1 86.25 98 ASN B O 1
ATOM 6263 N N . ILE B 1 99 ? -12.094 30.219 14.43 1 89.81 99 ILE B N 1
ATOM 6264 C CA . ILE B 1 99 ? -11.469 30.609 13.172 1 89.81 99 ILE B CA 1
ATOM 6265 C C . ILE B 1 99 ? -12.047 31.953 12.711 1 89.81 99 ILE B C 1
ATOM 6267 O O . ILE B 1 99 ? -11.312 32.812 12.242 1 89.81 99 ILE B O 1
ATOM 6271 N N . GLN B 1 100 ? -13.258 32.125 12.891 1 85.56 100 GLN B N 1
ATOM 6272 C CA . GLN B 1 100 ? -13.945 33.312 12.391 1 85.56 100 GLN B CA 1
ATOM 6273 C C . GLN B 1 100 ? -13.641 34.531 13.266 1 85.56 100 GLN B C 1
ATOM 6275 O O . GLN B 1 100 ? -13.656 35.656 12.789 1 85.56 100 GLN B O 1
ATOM 6280 N N . THR B 1 101 ? -13.352 34.312 14.492 1 87.94 101 THR B N 1
ATOM 6281 C CA . THR B 1 101 ? -13.195 35.438 15.406 1 87.94 101 THR B CA 1
ATOM 6282 C C . THR B 1 101 ? -11.719 35.75 15.625 1 87.94 101 THR B C 1
ATOM 6284 O O . THR B 1 101 ? -11.375 36.812 16.125 1 87.94 101 THR B O 1
ATOM 6287 N N . ALA B 1 102 ? -10.891 34.844 15.266 1 90.62 102 ALA B N 1
ATOM 6288 C CA . ALA B 1 102 ? -9.469 35.062 15.492 1 90.62 102 ALA B CA 1
ATOM 6289 C C . ALA B 1 102 ? -8.883 36.031 14.477 1 90.62 102 ALA B C 1
ATOM 6291 O O . ALA B 1 102 ? -9.273 36.031 13.305 1 90.62 102 ALA B O 1
ATOM 6292 N N . PRO B 1 103 ? -7.977 36.906 14.945 1 93.25 103 PRO B N 1
ATOM 6293 C CA . PRO B 1 103 ? -7.277 37.812 14.031 1 93.25 103 PRO B CA 1
ATOM 6294 C C . PRO B 1 103 ? -6.145 37.156 13.266 1 93.25 103 PRO B C 1
ATOM 6296 O O . PRO B 1 103 ? -4.98 37.531 13.422 1 93.25 103 PRO B O 1
ATOM 6299 N N . VAL B 1 104 ? -6.445 36.219 12.422 1 92.5 104 VAL B N 1
ATOM 6300 C CA . VAL B 1 104 ? -5.445 35.438 11.727 1 92.5 104 VAL B CA 1
ATOM 6301 C C . VAL B 1 104 ? -5.789 35.344 10.242 1 92.5 104 VAL B C 1
ATOM 6303 O O . VAL B 1 104 ? -6.945 35.531 9.852 1 92.5 104 VAL B O 1
ATOM 6306 N N . GLN B 1 105 ? -4.762 35.062 9.43 1 90.62 105 GLN B N 1
ATOM 6307 C CA . GLN B 1 105 ? -4.941 35 7.98 1 90.62 105 GLN B CA 1
ATOM 6308 C C . GLN B 1 105 ? -4.59 33.625 7.441 1 90.62 105 GLN B C 1
ATOM 6310 O O . GLN B 1 105 ? -4.848 33.312 6.277 1 90.62 105 GLN B O 1
ATOM 6315 N N . SER B 1 106 ? -4.023 32.812 8.273 1 92 106 SER B N 1
ATOM 6316 C CA . SER B 1 106 ? -3.623 31.469 7.859 1 92 106 SER B CA 1
ATOM 6317 C C . SER B 1 106 ? -3.799 30.453 8.992 1 92 106 SER B C 1
ATOM 6319 O O . SER B 1 106 ? -3.973 30.844 10.148 1 92 106 SER B O 1
ATOM 6321 N N . VAL B 1 107 ? -3.791 29.188 8.617 1 92 107 VAL B N 1
ATOM 6322 C CA . VAL B 1 107 ? -3.836 28.125 9.609 1 92 107 VAL B CA 1
ATOM 6323 C C . VAL B 1 107 ? -2.617 28.203 10.523 1 92 107 VAL B C 1
ATOM 6325 O O . VAL B 1 107 ? -2.717 27.969 11.727 1 92 107 VAL B O 1
ATOM 6328 N N . ASN B 1 108 ? -1.544 28.547 9.93 1 92.06 108 ASN B N 1
ATOM 6329 C CA . ASN B 1 108 ? -0.317 28.734 10.695 1 92.06 108 ASN B CA 1
ATOM 6330 C C . ASN B 1 108 ? -0.513 29.719 11.844 1 92.06 108 ASN B C 1
ATOM 6332 O O . ASN B 1 108 ? -0.12 29.453 12.977 1 92.06 108 ASN B O 1
ATOM 6336 N N . ASP B 1 109 ? -1.164 30.766 11.508 1 92.81 109 ASP B N 1
ATOM 6337 C CA . ASP B 1 109 ? -1.403 31.812 12.492 1 92.81 109 ASP B CA 1
ATOM 6338 C C . ASP B 1 109 ? -2.389 31.344 13.562 1 92.81 109 ASP B C 1
ATOM 6340 O O . ASP B 1 109 ? -2.262 31.719 14.734 1 92.81 109 ASP B O 1
ATOM 6344 N N . LEU B 1 110 ? -3.301 30.625 13.102 1 94.06 110 LEU B N 1
ATOM 6345 C CA . LEU B 1 110 ? -4.301 30.109 14.031 1 94.06 110 LEU B CA 1
ATOM 6346 C C . LEU B 1 110 ? -3.654 29.219 15.086 1 94.06 110 LEU B C 1
ATOM 6348 O O . LEU B 1 110 ? -4.043 29.266 16.266 1 94.06 110 LEU B O 1
ATOM 6352 N N . LEU B 1 111 ? -2.74 28.484 14.703 1 95.38 111 LEU B N 1
ATOM 6353 C CA . LEU B 1 111 ? -2.088 27.516 15.578 1 95.38 111 LEU B CA 1
ATOM 6354 C C . LEU B 1 111 ? -1.275 28.219 16.656 1 95.38 111 LEU B C 1
ATOM 6356 O O . LEU B 1 111 ? -0.926 27.609 17.672 1 95.38 111 LEU B O 1
ATOM 6360 N N . LYS B 1 112 ? -0.991 29.469 16.469 1 95.19 112 LYS B N 1
ATOM 6361 C CA . LYS B 1 112 ? -0.26 30.234 17.484 1 95.19 112 LYS B CA 1
ATOM 6362 C C . LYS B 1 112 ? -1.048 30.328 18.781 1 95.19 112 LYS B C 1
ATOM 6364 O O . LYS B 1 112 ? -0.47 30.531 19.844 1 95.19 112 LYS B O 1
ATOM 6369 N N . TYR B 1 113 ? -2.281 30.125 18.672 1 94.69 113 TYR B N 1
ATOM 6370 C CA . TYR B 1 113 ? -3.117 30.312 19.844 1 94.69 113 TYR B CA 1
ATOM 6371 C C . TYR B 1 113 ? -3.381 28.984 20.562 1 94.69 113 TYR B C 1
ATOM 6373 O O . TYR B 1 113 ? -4.051 28.953 21.594 1 94.69 113 TYR B O 1
ATOM 6381 N N . ALA B 1 114 ? -2.906 27.938 20.031 1 94.5 114 ALA B N 1
ATOM 6382 C CA . ALA B 1 114 ? -2.885 26.672 20.766 1 94.5 114 ALA B CA 1
ATOM 6383 C C . ALA B 1 114 ? -1.664 26.578 21.672 1 94.5 114 ALA B C 1
ATOM 6385 O O . ALA B 1 114 ? -0.526 26.578 21.188 1 94.5 114 ALA B O 1
ATOM 6386 N N . VAL B 1 115 ? -1.879 26.422 22.875 1 93.25 115 VAL B N 1
ATOM 6387 C CA . VAL B 1 115 ? -0.837 26.656 23.875 1 93.25 115 VAL B CA 1
ATOM 6388 C C . VAL B 1 115 ? 0.234 25.578 23.766 1 93.25 115 VAL B C 1
ATOM 6390 O O . VAL B 1 115 ? 1.408 25.828 24.047 1 93.25 115 VAL B O 1
ATOM 6393 N N . GLY B 1 116 ? -0.07 24.406 23.359 1 94.25 116 GLY B N 1
ATOM 6394 C CA . GLY B 1 116 ? 0.902 23.328 23.234 1 94.25 116 GLY B CA 1
ATOM 6395 C C . GLY B 1 116 ? 1.66 23.344 21.922 1 94.25 116 GLY B C 1
ATOM 6396 O O . GLY B 1 116 ? 2.531 22.516 21.688 1 94.25 116 GLY B O 1
ATOM 6397 N N . VAL B 1 117 ? 1.375 24.281 21.062 1 96.38 117 VAL B N 1
ATOM 6398 C CA . VAL B 1 117 ? 1.948 24.344 19.734 1 96.38 117 VAL B CA 1
ATOM 6399 C C . VAL B 1 117 ? 2.959 25.484 19.656 1 96.38 117 VAL B C 1
ATOM 6401 O O . VAL B 1 117 ? 2.715 26.578 20.172 1 96.38 117 VAL B O 1
ATOM 6404 N N . ASP B 1 118 ? 4.066 25.156 19.109 1 95.94 118 ASP B N 1
ATOM 6405 C CA . ASP B 1 118 ? 5.105 26.141 18.828 1 95.94 118 ASP B CA 1
ATOM 6406 C C . ASP B 1 118 ? 5.16 26.469 17.344 1 95.94 118 ASP B C 1
ATOM 6408 O O . ASP B 1 118 ? 5.523 25.625 16.516 1 95.94 118 ASP B O 1
ATOM 6412 N N . VAL B 1 119 ? 4.812 27.688 17.016 1 95.06 119 VAL B N 1
ATOM 6413 C CA . VAL B 1 119 ? 4.871 28.141 15.625 1 95.06 119 VAL B CA 1
ATOM 6414 C C . VAL B 1 119 ? 6.059 29.078 15.438 1 95.06 119 VAL B C 1
ATOM 6416 O O . VAL B 1 119 ? 6.012 30.234 15.859 1 95.06 119 VAL B O 1
ATOM 6419 N N . ARG B 1 120 ? 7.008 28.609 14.766 1 92.19 120 ARG B N 1
ATOM 6420 C CA . ARG B 1 120 ? 8.164 29.422 14.445 1 92.19 120 ARG B CA 1
ATOM 6421 C C . ARG B 1 120 ? 8.016 30.062 13.062 1 92.19 120 ARG B C 1
ATOM 6423 O O . ARG B 1 120 ? 8.25 29.406 12.047 1 92.19 120 ARG B O 1
ATOM 6430 N N . GLN B 1 121 ? 7.809 31.281 13.141 1 88.5 121 GLN B N 1
ATOM 6431 C CA . GLN B 1 121 ? 7.516 32 11.914 1 88.5 121 GLN B CA 1
ATOM 6432 C C . GLN B 1 121 ? 8.789 32.594 11.297 1 88.5 121 GLN B C 1
ATOM 6434 O O . GLN B 1 121 ? 9.523 33.344 11.945 1 88.5 121 GLN B O 1
ATOM 6439 N N . LYS B 1 122 ? 9.062 32.219 10.109 1 85.94 122 LYS B N 1
ATOM 6440 C CA . LYS B 1 122 ? 10.109 32.812 9.305 1 85.94 122 LYS B CA 1
ATOM 6441 C C . LYS B 1 122 ? 9.531 33.875 8.352 1 85.94 122 LYS B C 1
ATOM 6443 O O . LYS B 1 122 ? 10.094 34.969 8.203 1 85.94 122 LYS B O 1
ATOM 6448 N N . GLY B 1 123 ? 8.516 33.5 7.758 1 83.12 123 GLY B N 1
ATOM 6449 C CA . GLY B 1 123 ? 7.73 34.406 6.938 1 83.12 123 GLY B CA 1
ATOM 6450 C C . GLY B 1 123 ? 6.328 34.656 7.465 1 83.12 123 GLY B C 1
ATOM 6451 O O . GLY B 1 123 ? 5.629 33.688 7.809 1 83.12 123 GLY B O 1
ATOM 6452 N N . PRO B 1 124 ? 5.914 35.844 7.496 1 80.75 124 PRO B N 1
ATOM 6453 C CA . PRO B 1 124 ? 4.621 36.156 8.117 1 80.75 124 PRO B CA 1
ATOM 6454 C C . PRO B 1 124 ? 3.439 35.719 7.258 1 80.75 124 PRO B C 1
ATOM 6456 O O . PRO B 1 124 ? 3.605 35.438 6.066 1 80.75 124 PRO B O 1
ATOM 6459 N N . LEU B 1 125 ? 2.268 35.531 7.895 1 77.38 125 LEU B N 1
ATOM 6460 C CA . LEU B 1 125 ? 0.947 35.312 7.324 1 77.38 125 LEU B CA 1
ATOM 6461 C C . LEU B 1 125 ? 0.963 34.062 6.422 1 77.38 125 LEU B C 1
ATOM 6463 O O . LEU B 1 125 ? 0.428 34.094 5.312 1 77.38 125 LEU B O 1
ATOM 6467 N N . GLY B 1 126 ? 1.803 33.094 6.809 1 73.5 126 GLY B N 1
ATOM 6468 C CA . GLY B 1 126 ? 1.722 31.797 6.141 1 73.5 126 GLY B CA 1
ATOM 6469 C C . GLY B 1 126 ? 2.809 31.594 5.098 1 73.5 126 GLY B C 1
ATOM 6470 O O . GLY B 1 126 ? 2.826 30.578 4.402 1 73.5 126 GLY B O 1
ATOM 6471 N N . ALA B 1 127 ? 3.725 32.5 4.973 1 80.25 127 ALA B N 1
ATOM 6472 C CA . ALA B 1 127 ? 4.785 32.344 3.982 1 80.25 127 ALA B CA 1
ATOM 6473 C C . ALA B 1 127 ? 5.672 31.141 4.316 1 80.25 127 ALA B C 1
ATOM 6475 O O . ALA B 1 127 ? 5.918 30.281 3.463 1 80.25 127 ALA B O 1
ATOM 6476 N N . LEU B 1 128 ? 6.137 31.062 5.52 1 88.06 128 LEU B N 1
ATOM 6477 C CA . LEU B 1 128 ? 6.887 29.891 5.961 1 88.06 128 LEU B CA 1
ATOM 6478 C C . LEU B 1 128 ? 6.918 29.797 7.48 1 88.06 128 LEU B C 1
ATOM 6480 O O . LEU B 1 128 ? 7.301 30.766 8.156 1 88.06 128 LEU B O 1
ATOM 6484 N N . THR B 1 129 ? 6.484 28.703 7.914 1 89.81 129 THR B N 1
ATOM 6485 C CA . THR B 1 129 ? 6.52 28.469 9.352 1 89.81 129 THR B CA 1
ATOM 6486 C C . THR B 1 129 ? 6.945 27.031 9.656 1 89.81 129 THR B C 1
ATOM 6488 O O . THR B 1 129 ? 6.664 26.109 8.875 1 89.81 129 THR B O 1
ATOM 6491 N N . ASP B 1 130 ? 7.648 26.859 10.711 1 92.25 130 ASP B N 1
ATOM 6492 C CA . ASP B 1 130 ? 7.918 25.562 11.305 1 92.25 130 ASP B CA 1
ATOM 6493 C C . ASP B 1 130 ? 7.066 25.328 12.547 1 92.25 130 ASP B C 1
ATOM 6495 O O . ASP B 1 130 ? 7.082 26.141 13.477 1 92.25 130 ASP B O 1
ATOM 6499 N N . VAL B 1 131 ? 6.34 24.266 12.555 1 94.06 131 VAL B N 1
ATOM 6500 C CA . VAL B 1 131 ? 5.402 24.031 13.648 1 94.06 131 VAL B CA 1
ATOM 6501 C C . VAL B 1 131 ? 5.824 22.797 14.438 1 94.06 131 VAL B C 1
ATOM 6503 O O . VAL B 1 131 ? 6.148 21.766 13.844 1 94.06 131 VAL B O 1
ATOM 6506 N N . GLY B 1 132 ? 5.918 22.922 15.734 1 93.94 132 GLY B N 1
ATOM 6507 C CA . GLY B 1 132 ? 6.172 21.812 16.641 1 93.94 132 GLY B CA 1
ATOM 6508 C C . GLY B 1 132 ? 5.176 21.75 17.781 1 93.94 132 GLY B C 1
ATOM 6509 O O . GLY B 1 132 ? 4.426 22.688 18.031 1 93.94 132 GLY B O 1
ATOM 6510 N N . ILE B 1 133 ? 5.129 20.641 18.375 1 95.5 133 ILE B N 1
ATOM 6511 C CA . ILE B 1 133 ? 4.25 20.422 19.516 1 95.5 133 ILE B CA 1
ATOM 6512 C C . ILE B 1 133 ? 5.074 20 20.734 1 95.5 133 ILE B C 1
ATOM 6514 O O . ILE B 1 133 ? 5.98 19.172 20.609 1 95.5 133 ILE B O 1
ATOM 6518 N N . ARG B 1 134 ? 4.801 20.594 21.844 1 95.31 134 ARG B N 1
ATOM 6519 C CA . ARG B 1 134 ? 5.324 20.219 23.156 1 95.31 134 ARG B CA 1
ATOM 6520 C C . ARG B 1 134 ? 6.84 20.078 23.109 1 95.31 134 ARG B C 1
ATOM 6522 O O . ARG B 1 134 ? 7.391 19.062 23.547 1 95.31 134 ARG B O 1
ATOM 6529 N N . GLY B 1 135 ? 7.449 21.062 22.531 1 92.75 135 GLY B N 1
ATOM 6530 C CA . GLY B 1 135 ? 8.898 21.188 22.594 1 92.75 135 GLY B CA 1
ATOM 6531 C C . GLY B 1 135 ? 9.602 20.5 21.438 1 92.75 135 GLY B C 1
ATOM 6532 O O . GLY B 1 135 ? 10.828 20.5 21.359 1 92.75 135 GLY B O 1
ATOM 6533 N N . GLY B 1 136 ? 8.875 19.906 20.562 1 91.44 136 GLY B N 1
ATOM 6534 C CA . GLY B 1 136 ? 9.469 19.266 19.391 1 91.44 136 GLY B CA 1
ATOM 6535 C C . GLY B 1 136 ? 9.617 20.203 18.219 1 91.44 136 GLY B C 1
ATOM 6536 O O . GLY B 1 136 ? 9.312 21.391 18.312 1 91.44 136 GLY B O 1
ATOM 6537 N N . ASN B 1 137 ? 10.141 19.656 17.109 1 90.25 137 ASN B N 1
ATOM 6538 C CA . ASN B 1 137 ? 10.336 20.453 15.906 1 90.25 137 ASN B CA 1
ATOM 6539 C C . ASN B 1 137 ? 9.367 20.047 14.797 1 90.25 137 ASN B C 1
ATOM 6541 O O . ASN B 1 137 ? 8.438 19.266 15.031 1 90.25 137 ASN B O 1
ATOM 6545 N N . SER B 1 138 ? 9.586 20.641 13.602 1 89.69 138 SER B N 1
ATOM 6546 C CA . SER B 1 138 ? 8.633 20.5 12.508 1 89.69 138 SER B CA 1
ATOM 6547 C C . SER B 1 138 ? 8.688 19.109 11.898 1 89.69 138 SER B C 1
ATOM 6549 O O . SER B 1 138 ? 7.77 18.688 11.188 1 89.69 138 SER B O 1
ATOM 6551 N N . GLU B 1 139 ? 9.703 18.375 12.164 1 91.81 139 GLU B N 1
ATOM 6552 C CA . GLU B 1 139 ? 9.844 17.031 11.609 1 91.81 139 GLU B CA 1
ATOM 6553 C C . GLU B 1 139 ? 9.109 16 12.477 1 91.81 139 GLU B C 1
ATOM 6555 O O . GLU B 1 139 ? 8.922 14.867 12.055 1 91.81 139 GLU B O 1
ATOM 6560 N N . GLN B 1 140 ? 8.625 16.406 13.57 1 93.5 140 GLN B N 1
ATOM 6561 C CA . GLN B 1 140 ? 8.195 15.43 14.562 1 93.5 140 GLN B CA 1
ATOM 6562 C C . GLN B 1 140 ? 6.676 15.422 14.703 1 93.5 140 GLN B C 1
ATOM 6564 O O . GLN B 1 140 ? 6.141 14.961 15.711 1 93.5 140 GLN B O 1
ATOM 6569 N N . ILE B 1 141 ? 5.945 15.977 13.727 1 93.5 141 ILE B N 1
ATOM 6570 C CA . ILE B 1 141 ? 4.488 15.953 13.766 1 93.5 141 ILE B CA 1
ATOM 6571 C C . ILE B 1 141 ? 3.943 15.5 12.414 1 93.5 141 ILE B C 1
ATOM 6573 O O . ILE B 1 141 ? 4.629 15.602 11.398 1 93.5 141 ILE B O 1
ATOM 6577 N N . THR B 1 142 ? 2.734 15.047 12.5 1 93.44 142 THR B N 1
ATOM 6578 C CA . THR B 1 142 ? 2.029 14.703 11.266 1 93.44 142 THR B CA 1
ATOM 6579 C C . THR B 1 142 ? 0.922 15.719 10.984 1 93.44 142 THR B C 1
ATOM 6581 O O . THR B 1 142 ? 0.232 16.172 11.898 1 93.44 142 THR B O 1
ATOM 6584 N N . VAL B 1 143 ? 0.842 16.078 9.773 1 94.75 143 VAL B N 1
ATOM 6585 C CA . VAL B 1 143 ? -0.22 16.984 9.344 1 94.75 143 VAL B CA 1
ATOM 6586 C C . VAL B 1 143 ? -1.173 16.25 8.406 1 94.75 143 VAL B C 1
ATOM 6588 O O . VAL B 1 143 ? -0.735 15.57 7.469 1 94.75 143 VAL B O 1
ATOM 6591 N N . LEU B 1 144 ? -2.42 16.453 8.703 1 95.12 144 LEU B N 1
ATOM 6592 C CA . LEU B 1 144 ? -3.439 15.758 7.918 1 95.12 144 LEU B CA 1
ATOM 6593 C C . LEU B 1 144 ? -4.434 16.75 7.32 1 95.12 144 LEU B C 1
ATOM 6595 O O . LEU B 1 144 ? -4.656 17.828 7.887 1 95.12 144 LEU B O 1
ATOM 6599 N N . LEU B 1 145 ? -4.926 16.438 6.199 1 96 145 LEU B N 1
ATOM 6600 C CA . LEU B 1 145 ? -6.055 17.109 5.57 1 96 145 LEU B CA 1
ATOM 6601 C C . LEU B 1 145 ? -7.238 16.156 5.41 1 96 145 LEU B C 1
ATOM 6603 O O . LEU B 1 145 ? -7.184 15.219 4.617 1 96 145 LEU B O 1
ATOM 6607 N N . ASN B 1 146 ? -8.266 16.391 6.16 1 94.19 146 ASN B N 1
ATOM 6608 C CA . ASN B 1 146 ? -9.43 15.508 6.184 1 94.19 146 ASN B CA 1
ATOM 6609 C C . ASN B 1 146 ? -9.039 14.07 6.496 1 94.19 146 ASN B C 1
ATOM 6611 O O . ASN B 1 146 ? -9.5 13.141 5.832 1 94.19 146 ASN B O 1
ATOM 6615 N N . GLY B 1 147 ? -8.086 13.938 7.348 1 91.5 147 GLY B N 1
ATOM 6616 C CA . GLY B 1 147 ? -7.695 12.617 7.812 1 91.5 147 GLY B CA 1
ATOM 6617 C C . GLY B 1 147 ? -6.609 11.984 6.961 1 91.5 147 GLY B C 1
ATOM 6618 O O . GLY B 1 147 ? -6.117 10.898 7.281 1 91.5 147 GLY B O 1
ATOM 6619 N N . ILE B 1 148 ? -6.215 12.602 5.863 1 94.62 148 ILE B N 1
ATOM 6620 C CA . ILE B 1 148 ? -5.188 12.086 4.965 1 94.62 148 ILE B CA 1
ATOM 6621 C C . ILE B 1 148 ? -3.842 12.719 5.297 1 94.62 148 ILE B C 1
ATOM 6623 O O . ILE B 1 148 ? -3.727 13.945 5.355 1 94.62 148 ILE B O 1
ATOM 6627 N N . ASN B 1 149 ? -2.822 11.914 5.496 1 94.31 149 ASN B N 1
ATOM 6628 C CA . ASN B 1 149 ? -1.48 12.406 5.785 1 94.31 149 ASN B CA 1
ATOM 6629 C C . ASN B 1 149 ? -0.907 13.195 4.613 1 94.31 149 ASN B C 1
ATOM 6631 O O . ASN B 1 149 ? -0.713 12.648 3.525 1 94.31 149 ASN B O 1
ATOM 6635 N N . ILE B 1 150 ? -0.583 14.438 4.809 1 94.62 150 ILE B N 1
ATOM 6636 C CA . ILE B 1 150 ? -0.039 15.266 3.734 1 94.62 150 ILE B CA 1
ATOM 6637 C C . ILE B 1 150 ? 1.382 15.703 4.086 1 94.62 150 ILE B C 1
ATOM 6639 O O . ILE B 1 150 ? 1.887 16.688 3.551 1 94.62 150 ILE B O 1
ATOM 6643 N N . GLY B 1 151 ? 1.964 15.031 5.016 1 91.06 151 GLY B N 1
ATOM 6644 C CA . GLY B 1 151 ? 3.33 15.344 5.402 1 91.06 151 GLY B CA 1
ATOM 6645 C C . GLY B 1 151 ? 4.316 15.234 4.25 1 91.06 151 GLY B C 1
ATOM 6646 O O . GLY B 1 151 ? 4.191 14.344 3.404 1 91.06 151 GLY B O 1
ATOM 6647 N N . ASP B 1 152 ? 5.27 16.109 4.281 1 90.62 152 ASP B N 1
ATOM 6648 C CA . ASP B 1 152 ? 6.328 16.109 3.277 1 90.62 152 ASP B CA 1
ATOM 6649 C C . ASP B 1 152 ? 7.484 15.211 3.703 1 90.62 152 ASP B C 1
ATOM 6651 O O . ASP B 1 152 ? 8.133 15.453 4.723 1 90.62 152 ASP B O 1
ATOM 6655 N N . ALA B 1 153 ? 7.77 14.258 2.883 1 92.31 153 ALA B N 1
ATOM 6656 C CA . ALA B 1 153 ? 8.812 13.297 3.232 1 92.31 153 ALA B CA 1
ATOM 6657 C C . ALA B 1 153 ? 10.203 13.922 3.084 1 92.31 153 ALA B C 1
ATOM 6659 O O . ALA B 1 153 ? 11.164 13.445 3.691 1 92.31 153 ALA B O 1
ATOM 6660 N N . GLN B 1 154 ? 10.32 14.93 2.256 1 94.5 154 GLN B N 1
ATOM 6661 C CA . GLN B 1 154 ? 11.602 15.586 2.041 1 94.5 154 GLN B CA 1
ATOM 6662 C C . GLN B 1 154 ? 12.031 16.375 3.273 1 94.5 154 GLN B C 1
ATOM 6664 O O . GLN B 1 154 ? 13.172 16.266 3.725 1 94.5 154 GLN B O 1
ATOM 6669 N N . THR B 1 155 ? 11.094 17.172 3.723 1 91.81 155 THR B N 1
ATOM 6670 C CA . THR B 1 155 ? 11.367 18.016 4.875 1 91.81 155 THR B CA 1
ATOM 6671 C C . THR B 1 155 ? 10.07 18.547 5.48 1 91.81 155 THR B C 1
ATOM 6673 O O . THR B 1 155 ? 9.109 18.812 4.758 1 91.81 155 THR B O 1
ATOM 6676 N N . GLY B 1 156 ? 10.117 18.781 6.711 1 87.69 156 GLY B N 1
ATOM 6677 C CA . GLY B 1 156 ? 8.969 19.344 7.41 1 87.69 156 GLY B CA 1
ATOM 6678 C C . GLY B 1 156 ? 8.828 20.844 7.207 1 87.69 156 GLY B C 1
ATOM 6679 O O . GLY B 1 156 ? 7.781 21.422 7.516 1 87.69 156 GLY B O 1
ATOM 6680 N N . HIS B 1 157 ? 9.734 21.5 6.574 1 85.25 157 HIS B N 1
ATOM 6681 C CA . HIS B 1 157 ? 9.742 22.953 6.406 1 85.25 157 HIS B CA 1
ATOM 6682 C C . HIS B 1 157 ? 8.594 23.406 5.508 1 85.25 157 HIS B C 1
ATOM 6684 O O . HIS B 1 157 ? 8.078 24.516 5.664 1 85.25 157 HIS B O 1
ATOM 6690 N N . ASN B 1 158 ? 8.203 22.594 4.598 1 84.75 158 ASN B N 1
ATOM 6691 C CA . ASN B 1 158 ? 7.199 23 3.617 1 84.75 158 ASN B CA 1
ATOM 6692 C C . ASN B 1 158 ? 5.867 22.297 3.852 1 84.75 158 ASN B C 1
ATOM 6694 O O . ASN B 1 158 ? 5.02 22.25 2.959 1 84.75 158 ASN B O 1
ATOM 6698 N N . THR B 1 159 ? 5.707 21.828 4.961 1 86.81 159 THR B N 1
ATOM 6699 C CA . THR B 1 159 ? 4.535 21 5.207 1 86.81 159 THR B CA 1
ATOM 6700 C C . THR B 1 159 ? 3.271 21.859 5.289 1 86.81 159 THR B C 1
ATOM 6702 O O . THR B 1 159 ? 2.191 21.406 4.887 1 86.81 159 THR B O 1
ATOM 6705 N N . PHE B 1 160 ? 3.361 23.016 5.723 1 88.56 160 PHE B N 1
ATOM 6706 C CA . PHE B 1 160 ? 2.176 23.828 5.973 1 88.56 160 PHE B CA 1
ATOM 6707 C C . PHE B 1 160 ? 1.824 24.656 4.746 1 88.56 160 PHE B C 1
ATOM 6709 O O . PHE B 1 160 ? 1.589 25.859 4.855 1 88.56 160 PHE B O 1
ATOM 6716 N N . ASP B 1 161 ? 1.862 24.094 3.625 1 90.19 161 ASP B N 1
ATOM 6717 C CA . ASP B 1 161 ? 1.363 24.641 2.365 1 90.19 161 ASP B CA 1
ATOM 6718 C C . ASP B 1 161 ? 0.068 23.953 1.943 1 90.19 161 ASP B C 1
ATOM 6720 O O . ASP B 1 161 ? 0.078 23.078 1.07 1 90.19 161 ASP B O 1
ATOM 6724 N N . PHE B 1 162 ? -0.974 24.438 2.455 1 92.81 162 PHE B N 1
ATOM 6725 C CA . PHE B 1 162 ? -2.268 23.797 2.244 1 92.81 162 PHE B CA 1
ATOM 6726 C C . PHE B 1 162 ? -2.914 24.297 0.958 1 92.81 162 PHE B C 1
ATOM 6728 O O . PHE B 1 162 ? -2.68 25.438 0.538 1 92.81 162 PHE B O 1
ATOM 6735 N N . PRO B 1 163 ? -3.775 23.5 0.436 1 95.12 163 PRO B N 1
ATOM 6736 C CA . PRO B 1 163 ? -4.461 23.922 -0.788 1 95.12 163 PRO B CA 1
ATOM 6737 C C . PRO B 1 163 ? -5.73 24.719 -0.508 1 95.12 163 PRO B C 1
ATOM 6739 O O . PRO B 1 163 ? -6.477 25.047 -1.436 1 95.12 163 PRO B O 1
ATOM 6742 N N . VAL B 1 164 ? -5.973 25.016 0.722 1 94.19 164 VAL B N 1
ATOM 6743 C CA . VAL B 1 164 ? -7.23 25.672 1.076 1 94.19 164 VAL B CA 1
ATOM 6744 C C . VAL B 1 164 ? -6.945 26.938 1.884 1 94.19 164 VAL B C 1
ATOM 6746 O O . VAL B 1 164 ? -5.961 27 2.623 1 94.19 164 VAL B O 1
ATOM 6749 N N . ASP B 1 165 ? -7.859 27.797 1.685 1 92.5 165 ASP B N 1
ATOM 6750 C CA . ASP B 1 165 ? -7.844 29.016 2.502 1 92.5 165 ASP B CA 1
ATOM 6751 C C . ASP B 1 165 ? -8.445 28.75 3.881 1 92.5 165 ASP B C 1
ATOM 6753 O O . ASP B 1 165 ? -9.188 27.781 4.066 1 92.5 165 ASP B O 1
ATOM 6757 N N . ILE B 1 166 ? -8.031 29.547 4.82 1 91.5 166 ILE B N 1
ATOM 6758 C CA . ILE B 1 166 ? -8.492 29.375 6.191 1 91.5 166 ILE B CA 1
ATOM 6759 C C . ILE B 1 166 ? -10.016 29.469 6.238 1 91.5 166 ILE B C 1
ATOM 6761 O O . ILE B 1 166 ? -10.656 28.828 7.082 1 91.5 166 ILE B O 1
ATOM 6765 N N . SER B 1 167 ? -10.68 30.203 5.32 1 90.38 167 SER B N 1
ATOM 6766 C CA . SER B 1 167 ? -12.125 30.359 5.293 1 90.38 167 SER B CA 1
ATOM 6767 C C . SER B 1 167 ? -12.828 29.047 4.973 1 90.38 167 SER B C 1
ATOM 6769 O O . SER B 1 167 ? -14.031 28.906 5.227 1 90.38 167 SER B O 1
ATOM 6771 N N . GLU B 1 168 ? -12.102 28.125 4.484 1 93.12 168 GLU B N 1
ATOM 6772 C CA . GLU B 1 168 ? -12.688 26.859 4.07 1 93.12 168 GLU B CA 1
ATOM 6773 C C . GLU B 1 168 ? -12.547 25.797 5.16 1 93.12 168 GLU B C 1
ATOM 6775 O O . GLU B 1 168 ? -13.008 24.672 5 1 93.12 168 GLU B O 1
ATOM 6780 N N . ILE B 1 169 ? -12.039 26.156 6.215 1 94.62 169 ILE B N 1
ATOM 6781 C CA . ILE B 1 169 ? -11.75 25.188 7.273 1 94.62 169 ILE B CA 1
ATOM 6782 C C . ILE B 1 169 ? -12.906 25.156 8.266 1 94.62 169 ILE B C 1
ATOM 6784 O O . ILE B 1 169 ? -13.414 26.203 8.68 1 94.62 169 ILE B O 1
ATOM 6788 N N . GLU B 1 170 ? -13.32 23.969 8.594 1 94 170 GLU B N 1
ATOM 6789 C CA . GLU B 1 170 ? -14.359 23.766 9.602 1 94 170 GLU B CA 1
ATOM 6790 C C . GLU B 1 170 ? -13.766 23.734 11 1 94 170 GLU B C 1
ATOM 6792 O O . GLU B 1 170 ? -14.367 24.25 11.945 1 94 170 GLU B O 1
ATOM 6797 N N . ARG B 1 171 ? -12.742 23.047 11.094 1 92.69 171 ARG B N 1
ATOM 6798 C CA . ARG B 1 171 ? -12.062 22.953 12.383 1 92.69 171 ARG B CA 1
ATOM 6799 C C . ARG B 1 171 ? -10.648 22.406 12.219 1 92.69 171 ARG B C 1
ATOM 6801 O O . ARG B 1 171 ? -10.328 21.781 11.203 1 92.69 171 ARG B O 1
ATOM 6808 N N . VAL B 1 172 ? -9.805 22.656 13.172 1 94.25 172 VAL B N 1
ATOM 6809 C CA . VAL B 1 172 ? -8.461 22.094 13.289 1 94.25 172 VAL B CA 1
ATOM 6810 C C . VAL B 1 172 ? -8.352 21.266 14.562 1 94.25 172 VAL B C 1
ATOM 6812 O O . VAL B 1 172 ? -8.664 21.75 15.656 1 94.25 172 VAL B O 1
ATOM 6815 N N . GLU B 1 173 ? -7.973 20.047 14.398 1 91.44 173 GLU B N 1
ATOM 6816 C CA . GLU B 1 173 ? -7.789 19.141 15.531 1 91.44 173 GLU B CA 1
ATOM 6817 C C . GLU B 1 173 ? -6.309 18.938 15.836 1 91.44 173 GLU B C 1
ATOM 6819 O O . GLU B 1 173 ? -5.523 18.609 14.945 1 91.44 173 GLU B O 1
ATOM 6824 N N . ILE B 1 174 ? -5.98 19.094 17.031 1 93.25 174 ILE B N 1
ATOM 6825 C CA . ILE B 1 174 ? -4.598 18.922 17.469 1 93.25 174 ILE B CA 1
ATOM 6826 C C . ILE B 1 174 ? -4.516 17.812 18.516 1 93.25 174 ILE B C 1
ATOM 6828 O O . ILE B 1 174 ? -5.035 17.969 19.625 1 93.25 174 ILE B O 1
ATOM 6832 N N . LEU B 1 175 ? -3.951 16.781 18.109 1 90.94 175 LEU B N 1
ATOM 6833 C CA . LEU B 1 175 ? -3.639 15.727 19.078 1 90.94 175 LEU B CA 1
ATOM 6834 C C . LEU B 1 175 ? -2.229 15.891 19.625 1 90.94 175 LEU B C 1
ATOM 6836 O O . LEU B 1 175 ? -1.249 15.797 18.891 1 90.94 175 LEU B O 1
ATOM 6840 N N . GLU B 1 176 ? -2.164 16.109 20.844 1 91.62 176 GLU B N 1
ATOM 6841 C CA . GLU B 1 176 ? -0.865 16.328 21.484 1 91.62 176 GLU B CA 1
ATOM 6842 C C . GLU B 1 176 ? -0.332 15.047 22.109 1 91.62 176 GLU B C 1
ATOM 6844 O O . GLU B 1 176 ? -1.068 14.328 22.797 1 91.62 176 GLU B O 1
ATOM 6849 N N . GLY B 1 177 ? 0.933 14.797 21.859 1 90 177 GLY B N 1
ATOM 6850 C CA . GLY B 1 177 ? 1.562 13.57 22.312 1 90 177 GLY B CA 1
ATOM 6851 C C . GLY B 1 177 ? 1.715 12.531 21.219 1 90 177 GLY B C 1
ATOM 6852 O O . GLY B 1 177 ? 1.313 12.758 20.078 1 90 177 GLY B O 1
ATOM 6853 N N . PRO B 1 178 ? 2.309 11.375 21.625 1 90.88 178 PRO B N 1
ATOM 6854 C CA . PRO B 1 178 ? 2.521 10.344 20.609 1 90.88 178 PRO B CA 1
ATOM 6855 C C . PRO B 1 178 ? 1.222 9.875 19.969 1 90.88 178 PRO B C 1
ATOM 6857 O O . PRO B 1 178 ? 0.272 9.516 20.656 1 90.88 178 PRO B O 1
ATOM 6860 N N . ALA B 1 179 ? 1.206 9.875 18.688 1 83.06 179 ALA B N 1
ATOM 6861 C CA . ALA B 1 179 ? -0.021 9.57 17.953 1 83.06 179 ALA B CA 1
ATOM 6862 C C . ALA B 1 179 ? 0.183 8.391 17.016 1 83.06 179 ALA B C 1
ATOM 6864 O O . ALA B 1 179 ? -0.545 8.242 16.031 1 83.06 179 ALA B O 1
ATOM 6865 N N . GLY B 1 180 ? 1.083 7.598 17.266 1 84.69 180 GLY B N 1
ATOM 6866 C CA . GLY B 1 180 ? 1.396 6.484 16.375 1 84.69 180 GLY B CA 1
ATOM 6867 C C . GLY B 1 180 ? 0.218 5.555 16.156 1 84.69 180 GLY B C 1
ATOM 6868 O O . GLY B 1 180 ? -0.126 5.254 15.008 1 84.69 180 GLY B O 1
ATOM 6869 N N . ARG B 1 181 ? -0.481 5.18 17.141 1 85.75 181 ARG B N 1
ATOM 6870 C CA . ARG B 1 181 ? -1.594 4.238 17.047 1 85.75 181 ARG B CA 1
ATOM 6871 C C . ARG B 1 181 ? -2.766 4.852 16.281 1 85.75 181 ARG B C 1
ATOM 6873 O O . ARG B 1 181 ? -3.566 4.133 15.68 1 85.75 181 ARG B O 1
ATOM 6880 N N . VAL B 1 182 ? -2.77 6.109 16.266 1 81 182 VAL B N 1
ATOM 6881 C CA . VAL B 1 182 ? -3.926 6.789 15.688 1 81 182 VAL B CA 1
ATOM 6882 C C . VAL B 1 182 ? -3.619 7.207 14.25 1 81 182 VAL B C 1
ATOM 6884 O O . VAL B 1 182 ? -4.406 6.949 13.344 1 81 182 VAL B O 1
ATOM 6887 N N . TYR B 1 183 ? -2.422 7.82 14.125 1 80.12 183 TYR B N 1
ATOM 6888 C CA . TYR B 1 183 ? -2.152 8.414 12.82 1 80.12 183 TYR B CA 1
ATOM 6889 C C . TYR B 1 183 ? -0.937 7.77 12.172 1 80.12 183 TYR B C 1
ATOM 6891 O O . TYR B 1 183 ? -0.585 8.102 11.031 1 80.12 183 TYR B O 1
ATOM 6899 N N . GLY B 1 184 ? -0.29 6.945 12.82 1 80.44 184 GLY B N 1
ATOM 6900 C CA . GLY B 1 184 ? 0.779 6.184 12.195 1 80.44 184 GLY B CA 1
ATOM 6901 C C . GLY B 1 184 ? 2.148 6.805 12.398 1 80.44 184 GLY B C 1
ATOM 6902 O O . GLY B 1 184 ? 2.391 7.48 13.398 1 80.44 184 GLY B O 1
ATOM 6903 N N . THR B 1 185 ? 3.021 6.48 11.203 1 75.25 185 THR B N 1
ATOM 6904 C CA . THR B 1 185 ? 4.453 6.746 11.289 1 75.25 185 THR B CA 1
ATOM 6905 C C . THR B 1 185 ? 4.746 8.227 11.055 1 75.25 185 THR B C 1
ATOM 6907 O O . THR B 1 185 ? 4.062 8.883 10.266 1 75.25 185 THR B O 1
ATOM 6910 N N . SER B 1 186 ? 4.977 9.102 11.883 1 77.19 186 SER B N 1
ATOM 6911 C CA . SER B 1 186 ? 5.457 10.477 11.758 1 77.19 186 SER B CA 1
ATOM 6912 C C . SER B 1 186 ? 4.891 11.367 12.859 1 77.19 186 SER B C 1
ATOM 6914 O O . SER B 1 186 ? 5.23 12.547 12.945 1 77.19 186 SER B O 1
ATOM 6916 N N . SER B 1 187 ? 4.086 10.711 13.531 1 85.88 187 SER B N 1
ATOM 6917 C CA . SER B 1 187 ? 3.461 11.5 14.586 1 85.88 187 SER B CA 1
ATOM 6918 C C . SER B 1 187 ? 4.156 11.281 15.93 1 85.88 187 SER B C 1
ATOM 6920 O O . SER B 1 187 ? 3.529 10.844 16.891 1 85.88 187 SER B O 1
ATOM 6922 N N . LEU B 1 188 ? 5.32 11.734 15.969 1 92.56 188 LEU B N 1
ATOM 6923 C CA . LEU B 1 188 ? 6.121 11.492 17.172 1 92.56 188 LEU B CA 1
ATOM 6924 C C . LEU B 1 188 ? 5.531 12.219 18.375 1 92.56 188 LEU B C 1
ATOM 6926 O O . LEU B 1 188 ? 5.137 11.578 19.344 1 92.56 188 LEU B O 1
ATOM 6930 N N . LEU B 1 189 ? 5.355 13.523 18.203 1 94.5 189 LEU B N 1
ATOM 6931 C CA . LEU B 1 189 ? 4.918 14.312 19.359 1 94.5 189 LEU B CA 1
ATOM 6932 C C . LEU B 1 189 ? 3.469 14.758 19.188 1 94.5 189 LEU B C 1
ATOM 6934 O O . LEU B 1 189 ? 2.875 15.312 20.109 1 94.5 189 LEU B O 1
ATOM 6938 N N . GLY B 1 190 ? 2.945 14.508 18 1 93.44 190 GLY B N 1
ATOM 6939 C CA . GLY B 1 190 ? 1.558 14.898 17.812 1 93.44 190 GLY B CA 1
ATOM 6940 C C . GLY B 1 190 ? 1.145 14.922 16.344 1 93.44 190 GLY B C 1
ATOM 6941 O O . GLY B 1 190 ? 1.931 14.57 15.469 1 93.44 190 GLY B O 1
ATOM 6942 N N . ALA B 1 191 ? -0.166 15.32 16.188 1 92.94 191 ALA B N 1
ATOM 6943 C CA . ALA B 1 191 ? -0.743 15.414 14.852 1 92.94 191 ALA B CA 1
ATOM 6944 C C . ALA B 1 191 ? -1.734 16.578 14.766 1 92.94 191 ALA B C 1
ATOM 6946 O O . ALA B 1 191 ? -2.398 16.906 15.75 1 92.94 191 ALA B O 1
ATOM 6947 N N . ILE B 1 192 ? -1.775 17.156 13.609 1 94.31 192 ILE B N 1
ATOM 6948 C CA . ILE B 1 192 ? -2.719 18.234 13.32 1 94.31 192 ILE B CA 1
ATOM 6949 C C . ILE B 1 192 ? -3.582 17.844 12.117 1 94.31 192 ILE B C 1
ATOM 6951 O O . ILE B 1 192 ? -3.062 17.594 11.031 1 94.31 192 ILE B O 1
ATOM 6955 N N . ASN B 1 193 ? -4.805 17.812 12.305 1 93.25 193 ASN B N 1
ATOM 6956 C CA . ASN B 1 193 ? -5.738 17.484 11.234 1 93.25 193 ASN B CA 1
ATOM 6957 C C . ASN B 1 193 ? -6.598 18.688 10.852 1 93.25 193 ASN B C 1
ATOM 6959 O O . ASN B 1 193 ? -7.344 19.219 11.672 1 93.25 193 ASN B O 1
ATOM 6963 N N . ILE B 1 194 ? -6.5 19.031 9.641 1 95.38 194 ILE B N 1
ATOM 6964 C CA . ILE B 1 194 ? -7.324 20.109 9.094 1 95.38 194 ILE B CA 1
ATOM 6965 C C . ILE B 1 194 ? -8.57 19.516 8.438 1 95.38 194 ILE B C 1
ATOM 6967 O O . ILE B 1 194 ? -8.469 18.719 7.5 1 95.38 194 ILE B O 1
ATOM 6971 N N . VAL B 1 195 ? -9.68 19.953 8.922 1 94.25 195 VAL B N 1
ATOM 6972 C CA . VAL B 1 195 ? -10.938 19.453 8.391 1 94.25 195 VAL B CA 1
ATOM 6973 C C . VAL B 1 195 ? -11.641 20.562 7.613 1 94.25 195 VAL B C 1
ATOM 6975 O O . VAL B 1 195 ? -11.922 21.641 8.156 1 94.25 195 VAL B O 1
ATOM 6978 N N . THR B 1 196 ? -11.961 20.312 6.414 1 95.81 196 THR B N 1
ATOM 6979 C CA . THR B 1 196 ? -12.586 21.312 5.566 1 95.81 196 THR B CA 1
ATOM 6980 C C . THR B 1 196 ? -14.102 21.297 5.73 1 95.81 196 THR B C 1
ATOM 6982 O O . THR B 1 196 ? -14.664 20.312 6.203 1 95.81 196 THR B O 1
ATOM 6985 N N . ARG B 1 197 ? -14.695 22.344 5.281 1 92.69 197 ARG B N 1
ATOM 6986 C CA . ARG B 1 197 ? -16.141 22.5 5.387 1 92.69 197 ARG B CA 1
ATOM 6987 C C . ARG B 1 197 ? -16.859 21.734 4.277 1 92.69 197 ARG B C 1
ATOM 6989 O O . ARG B 1 197 ? -16.391 21.688 3.139 1 92.69 197 ARG B O 1
ATOM 6996 N N . THR B 1 198 ? -17.984 21.188 4.656 1 90.88 198 THR B N 1
ATOM 6997 C CA . THR B 1 198 ? -18.922 20.594 3.693 1 90.88 198 THR B CA 1
ATOM 6998 C C . THR B 1 198 ? -20.312 21.172 3.873 1 90.88 198 THR B C 1
ATOM 7000 O O . THR B 1 198 ? -21.188 20.516 4.445 1 90.88 198 THR B O 1
ATOM 7003 N N . PRO B 1 199 ? -20.547 22.266 3.277 1 89.69 199 PRO B N 1
ATOM 7004 C CA . PRO B 1 199 ? -21.859 22.891 3.467 1 89.69 199 PRO B CA 1
ATOM 7005 C C . PRO B 1 199 ? -23 22.016 2.98 1 89.69 199 PRO B C 1
ATOM 7007 O O . PRO B 1 199 ? -22.875 21.328 1.958 1 89.69 199 PRO B O 1
ATOM 7010 N N . LEU B 1 200 ? -24.062 22.156 3.609 1 88.19 200 LEU B N 1
ATOM 7011 C CA . LEU B 1 200 ? -25.219 21.328 3.281 1 88.19 200 LEU B CA 1
ATOM 7012 C C . LEU B 1 200 ? -26.078 21.984 2.209 1 88.19 200 LEU B C 1
ATOM 7014 O O . LEU B 1 200 ? -26.906 21.344 1.576 1 88.19 200 LEU B O 1
ATOM 7018 N N . LYS B 1 201 ? -25.891 23.297 2.029 1 92.69 201 LYS B N 1
ATOM 7019 C CA . LYS B 1 201 ? -26.672 24.031 1.053 1 92.69 201 LYS B CA 1
ATOM 7020 C C . LYS B 1 201 ? -25.797 24.641 -0.035 1 92.69 201 LYS B C 1
ATOM 7022 O O . LYS B 1 201 ? -24.625 24.938 0.207 1 92.69 201 LYS B O 1
ATOM 7027 N N . THR B 1 202 ? -26.469 24.797 -1.219 1 95.81 202 THR B N 1
ATOM 7028 C CA . THR B 1 202 ? -25.781 25.5 -2.297 1 95.81 202 THR B CA 1
ATOM 7029 C C . THR B 1 202 ? -25.453 26.922 -1.888 1 95.81 202 THR B C 1
ATOM 7031 O O . THR B 1 202 ? -26.312 27.625 -1.331 1 95.81 202 THR B O 1
ATOM 7034 N N . SER B 1 203 ? -24.25 27.328 -2.09 1 95.38 203 SER B N 1
ATOM 7035 C CA . SER B 1 203 ? -23.844 28.641 -1.629 1 95.38 203 SER B CA 1
ATOM 7036 C C . SER B 1 203 ? -22.656 29.172 -2.436 1 95.38 203 SER B C 1
ATOM 7038 O O . SER B 1 203 ? -21.953 28.391 -3.09 1 95.38 203 SER B O 1
ATOM 7040 N N . LEU B 1 204 ? -22.531 30.469 -2.447 1 96.44 204 LEU B N 1
ATOM 7041 C CA . LEU B 1 204 ? -21.391 31.188 -3.02 1 96.44 204 LEU B CA 1
ATOM 7042 C C . LEU B 1 204 ? -20.797 32.156 -2.008 1 96.44 204 LEU B C 1
ATOM 7044 O O . LEU B 1 204 ? -21.531 32.875 -1.321 1 96.44 204 LEU B O 1
ATOM 7048 N N . SER B 1 205 ? -19.516 32.125 -1.846 1 95.5 205 SER B N 1
ATOM 7049 C CA . SER B 1 205 ? -18.844 33.031 -0.933 1 95.5 205 SER B CA 1
ATOM 7050 C C . SER B 1 205 ? -17.609 33.656 -1.575 1 95.5 205 SER B C 1
ATOM 7052 O O . SER B 1 205 ? -16.938 33.031 -2.381 1 95.5 205 SER B O 1
ATOM 7054 N N . THR B 1 206 ? -17.359 34.906 -1.263 1 96.69 206 THR B N 1
ATOM 7055 C CA . THR B 1 206 ? -16.172 35.625 -1.706 1 96.69 206 THR B CA 1
ATOM 7056 C C . THR B 1 206 ? -15.602 36.469 -0.574 1 96.69 206 THR B C 1
ATOM 7058 O O . THR B 1 206 ? -16.328 36.844 0.344 1 96.69 206 THR B O 1
ATOM 7061 N N . ARG B 1 207 ? -14.352 36.625 -0.614 1 96.38 207 ARG B N 1
ATOM 7062 C CA . ARG B 1 207 ? -13.664 37.438 0.391 1 96.38 207 ARG B CA 1
ATOM 7063 C C . ARG B 1 207 ? -12.516 38.219 -0.23 1 96.38 207 ARG B C 1
ATOM 7065 O O . ARG B 1 207 ? -11.852 37.75 -1.148 1 96.38 207 ARG B O 1
ATOM 7072 N N . ILE B 1 208 ? -12.281 39.438 0.221 1 97.56 208 ILE B N 1
ATOM 7073 C CA . ILE B 1 208 ? -11.156 40.281 -0.181 1 97.56 208 ILE B CA 1
ATOM 7074 C C . ILE B 1 208 ? -10.586 40.969 1.041 1 97.56 208 ILE B C 1
ATOM 7076 O O . ILE B 1 208 ? -11.328 41.406 1.92 1 97.56 208 ILE B O 1
ATOM 7080 N N . GLU B 1 209 ? -9.32 41 1.147 1 96.31 209 GLU B N 1
ATOM 7081 C CA . GLU B 1 209 ? -8.68 41.75 2.221 1 96.31 209 GLU B CA 1
ATOM 7082 C C . GLU B 1 209 ? -7.387 42.406 1.742 1 96.31 209 GLU B C 1
ATOM 7084 O O . GLU B 1 209 ? -6.711 41.875 0.854 1 96.31 209 GLU B O 1
ATOM 7089 N N . GLY B 1 210 ? -7.023 43.5 2.281 1 97.69 210 GLY B N 1
ATOM 7090 C CA . GLY B 1 210 ? -5.805 44.25 2.035 1 97.69 210 GLY B CA 1
ATOM 7091 C C . GLY B 1 210 ? -5.223 44.875 3.293 1 97.69 210 GLY B C 1
ATOM 7092 O O . GLY B 1 210 ? -5.93 45.062 4.281 1 97.69 210 GLY B O 1
ATOM 7093 N N . GLY B 1 211 ? -3.902 45.156 3.182 1 97.38 211 GLY B N 1
ATOM 7094 C CA . GLY B 1 211 ? -3.312 45.719 4.379 1 97.38 211 GLY B CA 1
ATOM 7095 C C . GLY B 1 211 ? -1.86 46.125 4.199 1 97.38 211 GLY B C 1
ATOM 7096 O O . GLY B 1 211 ? -1.424 46.406 3.082 1 97.38 211 GLY B O 1
ATOM 7097 N N . SER B 1 212 ? -1.208 46.219 5.324 1 96.88 212 SER B N 1
ATOM 7098 C CA . SER B 1 212 ? 0.182 46.656 5.383 1 96.88 212 SER B CA 1
ATOM 7099 C C . SER B 1 212 ? 1.07 45.812 4.484 1 96.88 212 SER B C 1
ATOM 7101 O O . SER B 1 212 ? 0.76 44.625 4.227 1 96.88 212 SER B O 1
ATOM 7103 N N . TYR B 1 213 ? 2.209 46.469 3.971 1 95.69 213 TYR B N 1
ATOM 7104 C CA . TYR B 1 213 ? 3.271 45.812 3.213 1 95.69 213 TYR B CA 1
ATOM 7105 C C . TYR B 1 213 ? 2.734 45.219 1.916 1 95.69 213 TYR B C 1
ATOM 7107 O O . TYR B 1 213 ? 3.102 44.125 1.534 1 95.69 213 TYR B O 1
ATOM 7115 N N . GLY B 1 214 ? 1.757 45.875 1.349 1 96.19 214 GLY B N 1
ATOM 7116 C CA . GLY B 1 214 ? 1.229 45.469 0.057 1 96.19 214 GLY B CA 1
ATOM 7117 C C . GLY B 1 214 ? 0.435 44.156 0.123 1 96.19 214 GLY B C 1
ATOM 7118 O O . GLY B 1 214 ? 0.297 43.469 -0.881 1 96.19 214 GLY B O 1
ATOM 7119 N N . TYR B 1 215 ? -0.07 43.844 1.256 1 96.75 215 TYR B N 1
ATOM 7120 C CA . TYR B 1 215 ? -0.791 42.594 1.468 1 96.75 215 TYR B CA 1
ATOM 7121 C C . TYR B 1 215 ? -2.146 42.625 0.771 1 96.75 215 TYR B C 1
ATOM 7123 O O . TYR B 1 215 ? -2.869 43.625 0.844 1 96.75 215 TYR B O 1
ATOM 7131 N N . LEU B 1 216 ? -2.385 41.594 -0.014 1 97.75 216 LEU B N 1
ATOM 7132 C CA . LEU B 1 216 ? -3.672 41.375 -0.665 1 97.75 216 LEU B CA 1
ATOM 7133 C C . LEU B 1 216 ? -4.059 39.906 -0.644 1 97.75 216 LEU B C 1
ATOM 7135 O O . LEU B 1 216 ? -3.225 39.031 -0.914 1 97.75 216 LEU B O 1
ATOM 7139 N N . ASN B 1 217 ? -5.262 39.625 -0.233 1 97.06 217 ASN B N 1
ATOM 7140 C CA . ASN B 1 217 ? -5.824 38.281 -0.247 1 97.06 217 ASN B CA 1
ATOM 7141 C C . ASN B 1 217 ? -7.234 38.25 -0.831 1 97.06 217 ASN B C 1
ATOM 7143 O O . ASN B 1 217 ? -8.125 38.938 -0.327 1 97.06 217 ASN B O 1
ATOM 7147 N N . VAL B 1 218 ? -7.406 37.5 -1.882 1 97.75 218 VAL B N 1
ATOM 7148 C CA . VAL B 1 218 ? -8.711 37.344 -2.518 1 97.75 218 VAL B CA 1
ATOM 7149 C C . VAL B 1 218 ? -9.07 35.875 -2.656 1 97.75 218 VAL B C 1
ATOM 7151 O O . VAL B 1 218 ? -8.195 35.031 -2.891 1 97.75 218 VAL B O 1
ATOM 7154 N N . GLY B 1 219 ? -10.297 35.562 -2.389 1 97.19 219 GLY B N 1
ATOM 7155 C CA . GLY B 1 219 ? -10.727 34.188 -2.518 1 97.19 219 GLY B CA 1
ATOM 7156 C C . GLY B 1 219 ? -12.211 34.031 -2.805 1 97.19 219 GLY B C 1
ATOM 7157 O O . GLY B 1 219 ? -12.984 34.969 -2.539 1 97.19 219 GLY B O 1
ATOM 7158 N N . ALA B 1 220 ? -12.547 32.938 -3.395 1 97.69 220 ALA B N 1
ATOM 7159 C CA . ALA B 1 220 ? -13.945 32.594 -3.668 1 97.69 220 ALA B CA 1
ATOM 7160 C C . ALA B 1 220 ? -14.188 31.094 -3.543 1 97.69 220 ALA B C 1
ATOM 7162 O O . ALA B 1 220 ? -13.258 30.297 -3.699 1 97.69 220 ALA B O 1
ATOM 7163 N N . ARG B 1 221 ? -15.391 30.734 -3.219 1 97.38 221 ARG B N 1
ATOM 7164 C CA . ARG B 1 221 ? -15.805 29.344 -3.076 1 97.38 221 ARG B CA 1
ATOM 7165 C C . ARG B 1 221 ? -17.25 29.156 -3.535 1 97.38 221 ARG B C 1
ATOM 7167 O O . ARG B 1 221 ? -18.109 29.984 -3.248 1 97.38 221 ARG B O 1
ATOM 7174 N N . ALA B 1 222 ? -17.469 28.156 -4.305 1 97.69 222 ALA B N 1
ATOM 7175 C CA . ALA B 1 222 ? -18.797 27.75 -4.727 1 97.69 222 ALA B CA 1
ATOM 7176 C C . ALA B 1 222 ? -19.109 26.328 -4.273 1 97.69 222 ALA B C 1
ATOM 7178 O O . ALA B 1 222 ? -18.266 25.438 -4.355 1 97.69 222 ALA B O 1
ATOM 7179 N N . ASN B 1 223 ? -20.266 26.156 -3.725 1 97.38 223 ASN B N 1
ATOM 7180 C CA . ASN B 1 223 ? -20.75 24.844 -3.285 1 97.38 223 ASN B CA 1
ATOM 7181 C C . ASN B 1 223 ? -22.078 24.484 -3.93 1 97.38 223 ASN B C 1
ATOM 7183 O O . ASN B 1 223 ? -23 25.297 -3.949 1 97.38 223 ASN B O 1
ATOM 7187 N N . LEU B 1 224 ? -22.203 23.359 -4.5 1 97.62 224 LEU B N 1
ATOM 7188 C CA . LEU B 1 224 ? -23.438 22.812 -5.055 1 97.62 224 LEU B CA 1
ATOM 7189 C C . LEU B 1 224 ? -23.859 21.562 -4.297 1 97.62 224 LEU B C 1
ATOM 7191 O O . LEU B 1 224 ? -23.25 20.516 -4.426 1 97.62 224 LEU B O 1
ATOM 7195 N N . ALA B 1 225 ? -24.891 21.688 -3.52 1 96.19 225 ALA B N 1
ATOM 7196 C CA . ALA B 1 225 ? -25.453 20.578 -2.775 1 96.19 225 ALA B CA 1
ATOM 7197 C C . ALA B 1 225 ? -26.781 20.109 -3.393 1 96.19 225 ALA B C 1
ATOM 7199 O O . ALA B 1 225 ? -27.719 20.891 -3.518 1 96.19 225 ALA B O 1
ATOM 7200 N N . LYS B 1 226 ? -26.859 18.859 -3.785 1 94.81 226 LYS B N 1
ATOM 7201 C CA . LYS B 1 226 ? -28.062 18.297 -4.371 1 94.81 226 LYS B CA 1
ATOM 7202 C C . LYS B 1 226 ? -28.25 16.844 -3.953 1 94.81 226 LYS B C 1
ATOM 7204 O O . LYS B 1 226 ? -27.5 15.961 -4.41 1 94.81 226 LYS B O 1
ATOM 7209 N N . ASP B 1 227 ? -29.281 16.531 -3.189 1 92.56 227 ASP B N 1
ATOM 7210 C CA . ASP B 1 227 ? -29.609 15.188 -2.73 1 92.56 227 ASP B CA 1
ATOM 7211 C C . ASP B 1 227 ? -28.438 14.555 -1.992 1 92.56 227 ASP B C 1
ATOM 7213 O O . ASP B 1 227 ? -28.016 15.039 -0.941 1 92.56 227 ASP B O 1
ATOM 7217 N N . LYS B 1 228 ? -27.875 13.469 -2.635 1 93.06 228 LYS B N 1
ATOM 7218 C CA . LYS B 1 228 ? -26.812 12.711 -1.974 1 93.06 228 LYS B CA 1
ATOM 7219 C C . LYS B 1 228 ? -25.438 13.227 -2.377 1 93.06 228 LYS B C 1
ATOM 7221 O O . LYS B 1 228 ? -24.422 12.75 -1.883 1 93.06 228 LYS B O 1
ATOM 7226 N N . TRP B 1 229 ? -25.469 14.305 -3.252 1 94.5 229 TRP B N 1
ATOM 7227 C CA . TRP B 1 229 ? -24.203 14.789 -3.816 1 94.5 229 TRP B CA 1
ATOM 7228 C C . TRP B 1 229 ? -23.891 16.203 -3.316 1 94.5 229 TRP B C 1
ATOM 7230 O O . TRP B 1 229 ? -24.797 17.031 -3.207 1 94.5 229 TRP B O 1
ATOM 7240 N N . ASN B 1 230 ? -22.688 16.469 -2.93 1 96.69 230 ASN B N 1
ATOM 7241 C CA . ASN B 1 230 ? -22.141 17.781 -2.607 1 96.69 230 ASN B CA 1
ATOM 7242 C C . ASN B 1 230 ? -20.828 18.031 -3.326 1 96.69 230 ASN B C 1
ATOM 7244 O O . ASN B 1 230 ? -19.922 17.188 -3.279 1 96.69 230 ASN B O 1
ATOM 7248 N N . ASN B 1 231 ? -20.766 19.109 -4.094 1 97.25 231 ASN B N 1
ATOM 7249 C CA . ASN B 1 231 ? -19.547 19.484 -4.812 1 97.25 231 ASN B CA 1
ATOM 7250 C C . ASN B 1 231 ? -19.156 20.938 -4.535 1 97.25 231 ASN B C 1
ATOM 7252 O O . ASN B 1 231 ? -20.016 21.828 -4.539 1 97.25 231 ASN B O 1
ATOM 7256 N N . GLN B 1 232 ? -17.938 21.109 -4.242 1 97.44 232 GLN B N 1
ATOM 7257 C CA . GLN B 1 232 ? -17.484 22.469 -3.994 1 97.44 232 GLN B CA 1
ATOM 7258 C C . GLN B 1 232 ? -16.141 22.734 -4.672 1 97.44 232 GLN B C 1
ATOM 7260 O O . GLN B 1 232 ? -15.32 21.828 -4.793 1 97.44 232 GLN B O 1
ATOM 7265 N N . ILE B 1 233 ? -15.938 23.906 -5.129 1 97.69 233 ILE B N 1
ATOM 7266 C CA . ILE B 1 233 ? -14.695 24.391 -5.723 1 97.69 233 ILE B CA 1
ATOM 7267 C C . ILE B 1 233 ? -14.32 25.734 -5.117 1 97.69 233 ILE B C 1
ATOM 7269 O O . ILE B 1 233 ? -15.188 26.562 -4.836 1 97.69 233 ILE B O 1
ATOM 7273 N N . SER B 1 234 ? -13.078 25.891 -4.836 1 97.5 234 SER B N 1
ATOM 7274 C CA . SER B 1 234 ? -12.609 27.156 -4.293 1 97.5 234 SER B CA 1
ATOM 7275 C C . SER B 1 234 ? -11.273 27.562 -4.898 1 97.5 234 SER B C 1
ATOM 7277 O O . SER B 1 234 ? -10.539 26.719 -5.414 1 97.5 234 SER B O 1
ATOM 7279 N N . GLY B 1 235 ? -10.969 28.828 -4.875 1 97.44 235 GLY B N 1
ATOM 7280 C CA . GLY B 1 235 ? -9.711 29.422 -5.289 1 97.44 235 GLY B CA 1
ATOM 7281 C C . GLY B 1 235 ? -9.344 30.656 -4.492 1 97.44 235 GLY B C 1
ATOM 7282 O O . GLY B 1 235 ? -10.219 31.406 -4.047 1 97.44 235 GLY B O 1
ATOM 7283 N N . SER B 1 236 ? -8.062 30.844 -4.293 1 97 236 SER B N 1
ATOM 7284 C CA . SER B 1 236 ? -7.605 32.062 -3.596 1 97 236 SER B CA 1
ATOM 7285 C C . SER B 1 236 ? -6.219 32.469 -4.066 1 97 236 SER B C 1
ATOM 7287 O O . SER B 1 236 ? -5.469 31.656 -4.613 1 97 236 SER B O 1
ATOM 7289 N N . TYR B 1 237 ? -5.938 33.688 -3.949 1 97.56 237 TYR B N 1
ATOM 7290 C CA . TYR B 1 237 ? -4.648 34.281 -4.281 1 97.56 237 TYR B CA 1
ATOM 7291 C C . TYR B 1 237 ? -4.211 35.281 -3.201 1 97.56 237 TYR B C 1
ATOM 7293 O O . TYR B 1 237 ? -4.984 36.125 -2.797 1 97.56 237 TYR B O 1
ATOM 7301 N N . ILE B 1 238 ? -3.008 35.125 -2.715 1 96.69 238 ILE B N 1
ATOM 7302 C CA . ILE B 1 238 ? -2.426 35.969 -1.681 1 96.69 238 ILE B CA 1
ATOM 7303 C C . ILE B 1 238 ? -1.109 36.562 -2.178 1 96.69 238 ILE B C 1
ATOM 7305 O O . ILE B 1 238 ? -0.325 35.875 -2.84 1 96.69 238 ILE B O 1
ATOM 7309 N N . ARG B 1 239 ? -0.837 37.812 -1.849 1 96.75 239 ARG B N 1
ATOM 7310 C CA . ARG B 1 239 ? 0.458 38.406 -2.16 1 96.75 239 ARG B CA 1
ATOM 7311 C C . ARG B 1 239 ? 0.846 39.438 -1.118 1 96.75 239 ARG B C 1
ATOM 7313 O O . ARG B 1 239 ? -0.021 40.031 -0.475 1 96.75 239 ARG B O 1
ATOM 7320 N N . SER B 1 240 ? 2.096 39.688 -0.924 1 96.75 240 SER B N 1
ATOM 7321 C CA . SER B 1 240 ? 2.658 40.75 -0.087 1 96.75 240 SER B CA 1
ATOM 7322 C C . SER B 1 240 ? 4.055 41.125 -0.559 1 96.75 240 SER B C 1
ATOM 7324 O O . SER B 1 240 ? 4.793 40.312 -1.089 1 96.75 240 SER B O 1
ATOM 7326 N N . ASP B 1 241 ? 4.395 42.375 -0.326 1 95.56 241 ASP B N 1
ATOM 7327 C CA . ASP B 1 241 ? 5.738 42.844 -0.639 1 95.56 241 ASP B CA 1
ATOM 7328 C C . ASP B 1 241 ? 6.723 42.469 0.464 1 95.56 241 ASP B C 1
ATOM 7330 O O . ASP B 1 241 ? 7.938 42.625 0.295 1 95.56 241 ASP B O 1
ATOM 7334 N N . GLY B 1 242 ? 6.172 42 1.487 1 93 242 GLY B N 1
ATOM 7335 C CA . GLY B 1 242 ? 7.035 41.688 2.611 1 93 242 GLY B CA 1
ATOM 7336 C C . GLY B 1 242 ? 7.488 42.906 3.385 1 93 242 GLY B C 1
ATOM 7337 O O . GLY B 1 242 ? 7.363 44.031 2.904 1 93 242 GLY B O 1
ATOM 7338 N N . TYR B 1 243 ? 8.07 42.75 4.539 1 92.06 243 TYR B N 1
ATOM 7339 C CA . TYR B 1 243 ? 8.391 43.844 5.457 1 92.06 243 TYR B CA 1
ATOM 7340 C C . TYR B 1 243 ? 9.898 44.062 5.523 1 92.06 243 TYR B C 1
ATOM 7342 O O . TYR B 1 243 ? 10.359 45 6.18 1 92.06 243 TYR B O 1
ATOM 7350 N N . LEU B 1 244 ? 10.578 43.188 4.875 1 92.5 244 LEU B N 1
ATOM 7351 C CA . LEU B 1 244 ? 12.031 43.281 4.91 1 92.5 244 LEU B CA 1
ATOM 7352 C C . LEU B 1 244 ? 12.586 43.656 3.537 1 92.5 244 LEU B C 1
ATOM 7354 O O . LEU B 1 244 ? 11.906 43.469 2.521 1 92.5 244 LEU B O 1
ATOM 7358 N N . ARG B 1 245 ? 13.812 44.219 3.582 1 93.5 245 ARG B N 1
ATOM 7359 C CA . ARG B 1 245 ? 14.602 44.531 2.393 1 93.5 245 ARG B CA 1
ATOM 7360 C C . ARG B 1 245 ? 16.016 43.969 2.502 1 93.5 245 ARG B C 1
ATOM 7362 O O . ARG B 1 245 ? 16.562 43.875 3.602 1 93.5 245 ARG B O 1
ATOM 7369 N N . ASN B 1 246 ? 16.5 43.594 1.368 1 92.19 246 ASN B N 1
ATOM 7370 C CA . ASN B 1 246 ? 17.891 43.156 1.399 1 92.19 246 ASN B CA 1
ATOM 7371 C C . ASN B 1 246 ? 18.844 44.344 1.425 1 92.19 246 ASN B C 1
ATOM 7373 O O . ASN B 1 246 ? 18.406 45.5 1.461 1 92.19 246 ASN B O 1
ATOM 7377 N N . LYS B 1 247 ? 20.172 44 1.436 1 89.81 247 LYS B N 1
ATOM 7378 C CA . LYS B 1 247 ? 21.203 45.031 1.531 1 89.81 247 LYS B CA 1
ATOM 7379 C C . LYS B 1 247 ? 21.141 45.969 0.323 1 89.81 247 LYS B C 1
ATOM 7381 O O . LYS B 1 247 ? 21.438 47.156 0.438 1 89.81 247 LYS B O 1
ATOM 7386 N N . LYS B 1 248 ? 20.719 45.469 -0.793 1 92.25 248 LYS B N 1
ATOM 7387 C CA . LYS B 1 248 ? 20.641 46.25 -2.012 1 92.25 248 LYS B CA 1
ATOM 7388 C C . LYS B 1 248 ? 19.359 47.094 -2.041 1 92.25 248 LYS B C 1
ATOM 7390 O O . LYS B 1 248 ? 19.156 47.906 -2.932 1 92.25 248 LYS B O 1
ATOM 7395 N N . GLY B 1 249 ? 18.438 46.844 -1.165 1 92.5 249 GLY B N 1
ATOM 7396 C CA . GLY B 1 249 ? 17.188 47.594 -1.067 1 92.5 249 GLY B CA 1
ATOM 7397 C C . GLY B 1 249 ? 16.031 46.906 -1.775 1 92.5 249 GLY B C 1
ATOM 7398 O O . GLY B 1 249 ? 14.922 47.438 -1.804 1 92.5 249 GLY B O 1
ATOM 7399 N N . SER B 1 250 ? 16.297 45.812 -2.248 1 92.88 250 SER B N 1
ATOM 7400 C CA . SER B 1 250 ? 15.258 45.094 -2.973 1 92.88 250 SER B CA 1
ATOM 7401 C C . SER B 1 250 ? 14.398 44.25 -2.023 1 92.88 250 SER B C 1
ATOM 7403 O O . SER B 1 250 ? 14.805 43.969 -0.899 1 92.88 250 SER B O 1
ATOM 7405 N N . LEU B 1 251 ? 13.242 43.875 -2.479 1 93.44 251 LEU B N 1
ATOM 7406 C CA . LEU B 1 251 ? 12.359 43 -1.714 1 93.44 251 LEU B CA 1
ATOM 7407 C C . LEU B 1 251 ? 13 41.656 -1.491 1 93.44 251 LEU B C 1
ATOM 7409 O O . LEU B 1 251 ? 13.609 41.094 -2.404 1 93.44 251 LEU B O 1
ATOM 7413 N N . ASN B 1 252 ? 12.93 41.125 -0.251 1 93.19 252 ASN B N 1
ATOM 7414 C CA . ASN B 1 252 ? 13.516 39.812 -0.025 1 93.19 252 ASN B CA 1
ATOM 7415 C C . ASN B 1 252 ? 12.664 38.969 0.922 1 93.19 252 ASN B C 1
ATOM 7417 O O . ASN B 1 252 ? 13.094 37.906 1.387 1 93.19 252 ASN B O 1
ATOM 7421 N N . ALA B 1 253 ? 11.492 39.469 1.297 1 93.94 253 ALA B N 1
ATOM 7422 C CA . ALA B 1 253 ? 10.516 38.719 2.078 1 93.94 253 ALA B CA 1
ATOM 7423 C C . ALA B 1 253 ? 9.141 38.719 1.409 1 93.94 253 ALA B C 1
ATOM 7425 O O . ALA B 1 253 ? 8.125 38.5 2.059 1 93.94 253 ALA B O 1
ATOM 7426 N N . ASP B 1 254 ? 9.07 39.062 0.17 1 95.38 254 ASP B N 1
ATOM 7427 C CA . ASP B 1 254 ? 7.82 39.094 -0.592 1 95.38 254 ASP B CA 1
ATOM 7428 C C . ASP B 1 254 ? 7.332 37.656 -0.866 1 95.38 254 ASP B C 1
ATOM 7430 O O . ASP B 1 254 ? 8.117 36.719 -0.863 1 95.38 254 ASP B O 1
ATOM 7434 N N . TYR B 1 255 ? 6.051 37.562 -1.072 1 95.56 255 TYR B N 1
ATOM 7435 C CA . TYR B 1 255 ? 5.531 36.25 -1.422 1 95.56 255 TYR B CA 1
ATOM 7436 C C . TYR B 1 255 ? 4.215 36.344 -2.18 1 95.56 255 TYR B C 1
ATOM 7438 O O . TYR B 1 255 ? 3.537 37.375 -2.102 1 95.56 255 TYR B O 1
ATOM 7446 N N . ASN B 1 256 ? 3.889 35.375 -2.902 1 96.31 256 ASN B N 1
ATOM 7447 C CA . ASN B 1 256 ? 2.584 35.156 -3.518 1 96.31 256 ASN B CA 1
ATOM 7448 C C . ASN B 1 256 ? 2.193 33.688 -3.484 1 96.31 256 ASN B C 1
ATOM 7450 O O . ASN B 1 256 ? 3.049 32.812 -3.609 1 96.31 256 ASN B O 1
ATOM 7454 N N . VAL B 1 257 ? 0.98 33.406 -3.256 1 96.5 257 VAL B N 1
ATOM 7455 C CA . VAL B 1 257 ? 0.466 32.062 -3.109 1 96.5 257 VAL B CA 1
ATOM 7456 C C . VAL B 1 257 ? -0.839 31.922 -3.891 1 96.5 257 VAL B C 1
ATOM 7458 O O . VAL B 1 257 ? -1.744 32.75 -3.758 1 96.5 257 VAL B O 1
ATOM 7461 N N . GLY B 1 258 ? -0.929 30.953 -4.77 1 97.38 258 GLY B N 1
ATOM 7462 C CA . GLY B 1 258 ? -2.164 30.531 -5.414 1 97.38 258 GLY B CA 1
ATOM 7463 C C . GLY B 1 258 ? -2.654 29.172 -4.941 1 97.38 258 GLY B C 1
ATOM 7464 O O . GLY B 1 258 ? -1.873 28.219 -4.84 1 97.38 258 GLY B O 1
ATOM 7465 N N . LYS B 1 259 ? -3.908 29.141 -4.551 1 97.5 259 LYS B N 1
ATOM 7466 C CA . LYS B 1 259 ? -4.496 27.891 -4.074 1 97.5 259 LYS B CA 1
ATOM 7467 C C . LYS B 1 259 ? -5.762 27.547 -4.855 1 97.5 259 LYS B C 1
ATOM 7469 O O . LYS B 1 259 ? -6.512 28.438 -5.258 1 97.5 259 LYS B O 1
ATOM 7474 N N . ALA B 1 260 ? -5.992 26.312 -5.113 1 98.25 260 ALA B N 1
ATOM 7475 C CA . ALA B 1 260 ? -7.219 25.766 -5.695 1 98.25 260 ALA B CA 1
ATOM 7476 C C . ALA B 1 260 ? -7.586 24.438 -5.047 1 98.25 260 ALA B C 1
ATOM 7478 O O . ALA B 1 260 ? -6.711 23.609 -4.754 1 98.25 260 ALA B O 1
ATOM 7479 N N . PHE B 1 261 ? -8.906 24.234 -4.832 1 98.12 261 PHE B N 1
ATOM 7480 C CA . PHE B 1 261 ? -9.344 23.031 -4.137 1 98.12 261 PHE B CA 1
ATOM 7481 C C . PHE B 1 261 ? -10.727 22.609 -4.613 1 98.12 261 PHE B C 1
ATOM 7483 O O . PHE B 1 261 ? -11.648 23.422 -4.652 1 98.12 261 PHE B O 1
ATOM 7490 N N . TYR B 1 262 ? -10.82 21.406 -5.004 1 98.44 262 TYR B N 1
ATOM 7491 C CA . TYR B 1 262 ? -12.094 20.766 -5.316 1 98.44 262 TYR B CA 1
ATOM 7492 C C . TYR B 1 262 ? -12.375 19.609 -4.352 1 98.44 262 TYR B C 1
ATOM 7494 O O . TYR B 1 262 ? -11.5 18.781 -4.094 1 98.44 262 TYR B O 1
ATOM 7502 N N . GLN B 1 263 ? -13.531 19.594 -3.832 1 97.5 263 GLN B N 1
ATOM 7503 C CA . GLN B 1 263 ? -13.945 18.531 -2.922 1 97.5 263 GLN B CA 1
ATOM 7504 C C . GLN B 1 263 ? -15.336 18.031 -3.279 1 97.5 263 GLN B C 1
ATOM 7506 O O . GLN B 1 263 ? -16.25 18.812 -3.52 1 97.5 263 GLN B O 1
ATOM 7511 N N . GLY B 1 264 ? -15.445 16.719 -3.342 1 96.81 264 GLY B N 1
ATOM 7512 C CA . GLY B 1 264 ? -16.734 16.062 -3.568 1 96.81 264 GLY B CA 1
ATOM 7513 C C . GLY B 1 264 ? -17.094 15.07 -2.486 1 96.81 264 GLY B C 1
ATOM 7514 O O . GLY B 1 264 ? -16.203 14.461 -1.873 1 96.81 264 GLY B O 1
ATOM 7515 N N . ASN B 1 265 ? -18.438 14.992 -2.318 1 95.56 265 ASN B N 1
ATOM 7516 C CA . ASN B 1 265 ? -18.969 14.062 -1.323 1 95.56 265 ASN B CA 1
ATOM 7517 C C . ASN B 1 265 ? -20.234 13.375 -1.819 1 95.56 265 ASN B C 1
ATOM 7519 O O . ASN B 1 265 ? -21.109 14.016 -2.404 1 95.56 265 ASN B O 1
ATOM 7523 N N . TYR B 1 266 ? -20.281 12.109 -1.675 1 94.62 266 TYR B N 1
ATOM 7524 C CA . TYR B 1 266 ? -21.5 11.312 -1.81 1 94.62 266 TYR B CA 1
ATOM 7525 C C . TYR B 1 266 ? -21.906 10.703 -0.473 1 94.62 266 TYR B C 1
ATOM 7527 O O . TYR B 1 266 ? -21.094 10.055 0.19 1 94.62 266 TYR B O 1
ATOM 7535 N N . ASN B 1 267 ? -23.125 10.922 -0.103 1 94.12 267 ASN B N 1
ATOM 7536 C CA . ASN B 1 267 ? -23.609 10.445 1.189 1 94.12 267 ASN B CA 1
ATOM 7537 C C . ASN B 1 267 ? -25.016 9.859 1.083 1 94.12 267 ASN B C 1
ATOM 7539 O O . ASN B 1 267 ? -25.969 10.594 0.827 1 94.12 267 ASN B O 1
ATOM 7543 N N . ASP B 1 268 ? -25.125 8.609 1.344 1 92.31 268 ASP B N 1
ATOM 7544 C CA . ASP B 1 268 ? -26.438 7.973 1.437 1 92.31 268 ASP B CA 1
ATOM 7545 C C . ASP B 1 268 ? -26.594 7.219 2.758 1 92.31 268 ASP B C 1
ATOM 7547 O O . ASP B 1 268 ? -25.844 7.469 3.709 1 92.31 268 ASP B O 1
ATOM 7551 N N . GLU B 1 269 ? -27.641 6.41 2.902 1 92.31 269 GLU B N 1
ATOM 7552 C CA . GLU B 1 269 ? -27.922 5.77 4.184 1 92.31 269 GLU B CA 1
ATOM 7553 C C . GLU B 1 269 ? -26.906 4.672 4.488 1 92.31 269 GLU B C 1
ATOM 7555 O O . GLU B 1 269 ? -26.734 4.297 5.648 1 92.31 269 GLU B O 1
ATOM 7560 N N . LEU B 1 270 ? -26.203 4.207 3.475 1 91.81 270 LEU B N 1
ATOM 7561 C CA . LEU B 1 270 ? -25.391 3.01 3.656 1 91.81 270 LEU B CA 1
ATOM 7562 C C . LEU B 1 270 ? -23.906 3.352 3.605 1 91.81 270 LEU B C 1
ATOM 7564 O O . LEU B 1 270 ? -23.078 2.639 4.18 1 91.81 270 LEU B O 1
ATOM 7568 N N . ILE B 1 271 ? -23.562 4.434 2.824 1 92.75 271 ILE B N 1
ATOM 7569 C CA . ILE B 1 271 ? -22.141 4.656 2.58 1 92.75 271 ILE B CA 1
ATOM 7570 C C . ILE B 1 271 ? -21.875 6.145 2.377 1 92.75 271 ILE B C 1
ATOM 7572 O O . ILE B 1 271 ? -22.766 6.883 1.941 1 92.75 271 ILE B O 1
ATOM 7576 N N . THR B 1 272 ? -20.75 6.57 2.789 1 94 272 THR B N 1
ATOM 7577 C CA . THR B 1 272 ? -20.203 7.883 2.434 1 94 272 THR B CA 1
ATOM 7578 C C . THR B 1 272 ? -18.922 7.738 1.619 1 94 272 THR B C 1
ATOM 7580 O O . THR B 1 272 ? -18.078 6.887 1.918 1 94 272 THR B O 1
ATOM 7583 N N . VAL B 1 273 ? -18.797 8.539 0.555 1 94.06 273 VAL B N 1
ATOM 7584 C CA . VAL B 1 273 ? -17.594 8.617 -0.258 1 94.06 273 VAL B CA 1
ATOM 7585 C C . VAL B 1 273 ? -17.141 10.07 -0.376 1 94.06 273 VAL B C 1
ATOM 7587 O O . VAL B 1 273 ? -17.922 10.938 -0.786 1 94.06 273 VAL B O 1
ATOM 7590 N N . ASP B 1 274 ? -15.914 10.336 -0.004 1 96 274 ASP B N 1
ATOM 7591 C CA . ASP B 1 274 ? -15.328 11.672 -0.072 1 96 274 ASP B CA 1
ATOM 7592 C C . ASP B 1 274 ? -14.086 11.68 -0.955 1 96 274 ASP B C 1
ATOM 7594 O O . ASP B 1 274 ? -13.281 10.742 -0.918 1 96 274 ASP B O 1
ATOM 7598 N N . TRP B 1 275 ? -13.977 12.703 -1.773 1 96.12 275 TRP B N 1
ATOM 7599 C CA . TRP B 1 275 ? -12.75 12.852 -2.553 1 96.12 275 TRP B CA 1
ATOM 7600 C C . TRP B 1 275 ? -12.352 14.32 -2.674 1 96.12 275 TRP B C 1
ATOM 7602 O O . TRP B 1 275 ? -13.172 15.211 -2.457 1 96.12 275 TRP B O 1
ATOM 7612 N N . HIS B 1 276 ? -11.062 14.562 -2.865 1 98.12 276 HIS B N 1
ATOM 7613 C CA . HIS B 1 276 ? -10.617 15.93 -3.096 1 98.12 276 HIS B CA 1
ATOM 7614 C C . HIS B 1 276 ? -9.391 15.969 -4 1 98.12 276 HIS B C 1
ATOM 7616 O O . HIS B 1 276 ? -8.703 14.961 -4.16 1 98.12 276 HIS B O 1
ATOM 7622 N N . ALA B 1 277 ? -9.227 17.047 -4.641 1 98.38 277 ALA B N 1
ATOM 7623 C CA . ALA B 1 277 ? -8.047 17.453 -5.398 1 98.38 277 ALA B CA 1
ATOM 7624 C C . ALA B 1 277 ? -7.684 18.906 -5.125 1 98.38 277 ALA B C 1
ATOM 7626 O O . ALA B 1 277 ? -8.555 19.781 -5.129 1 98.38 277 ALA B O 1
ATOM 7627 N N . GLY B 1 278 ? -6.445 19.125 -4.746 1 98.12 278 GLY B N 1
ATOM 7628 C CA . GLY B 1 278 ? -6.027 20.469 -4.398 1 98.12 278 GLY B CA 1
ATOM 7629 C C . GLY B 1 278 ? -4.633 20.812 -4.891 1 98.12 278 GLY B C 1
ATOM 7630 O O . GLY B 1 278 ? -3.834 19.922 -5.176 1 98.12 278 GLY B O 1
ATOM 7631 N N . LEU B 1 279 ? -4.402 22.156 -5.02 1 97.56 279 LEU B N 1
ATOM 7632 C CA . LEU B 1 279 ? -3.121 22.688 -5.465 1 97.56 279 LEU B CA 1
ATOM 7633 C C . LEU B 1 279 ? -2.729 23.922 -4.652 1 97.56 279 LEU B C 1
ATOM 7635 O O . LEU B 1 279 ? -3.586 24.734 -4.297 1 97.56 279 LEU B O 1
ATOM 7639 N N . SER B 1 280 ? -1.488 23.984 -4.309 1 97.06 280 SER B N 1
ATOM 7640 C CA . SER B 1 280 ? -0.891 25.172 -3.713 1 97.06 280 SER B CA 1
ATOM 7641 C C . SER B 1 280 ? 0.405 25.562 -4.422 1 97.06 280 SER B C 1
ATOM 7643 O O . SER B 1 280 ? 1.345 24.766 -4.477 1 97.06 280 SER B O 1
ATOM 7645 N N . VAL B 1 281 ? 0.429 26.719 -5.02 1 97.38 281 VAL B N 1
ATOM 7646 C CA . VAL B 1 281 ? 1.623 27.25 -5.656 1 97.38 281 VAL B CA 1
ATOM 7647 C C . VAL B 1 281 ? 2.123 28.469 -4.871 1 97.38 281 VAL B C 1
ATOM 7649 O O . VAL B 1 281 ? 1.388 29.438 -4.676 1 97.38 281 VAL B O 1
ATOM 7652 N N . LYS B 1 282 ? 3.355 28.406 -4.469 1 96.44 282 LYS B N 1
ATOM 7653 C CA . LYS B 1 282 ? 3.887 29.469 -3.619 1 96.44 282 LYS B CA 1
ATOM 7654 C C . LYS B 1 282 ? 5.285 29.891 -4.066 1 96.44 282 LYS B C 1
ATOM 7656 O O . LYS B 1 282 ? 6.129 29.047 -4.352 1 96.44 282 LYS B O 1
ATOM 7661 N N . ASN B 1 283 ? 5.434 31.141 -4.188 1 96.25 283 ASN B N 1
ATOM 7662 C CA . ASN B 1 283 ? 6.727 31.797 -4.359 1 96.25 283 ASN B CA 1
ATOM 7663 C C . ASN B 1 283 ? 7.027 32.75 -3.217 1 96.25 283 ASN B C 1
ATOM 7665 O O . ASN B 1 283 ? 6.184 33.594 -2.859 1 96.25 283 ASN B O 1
ATOM 7669 N N . PHE B 1 284 ? 8.227 32.656 -2.66 1 94.75 284 PHE B N 1
ATOM 7670 C CA . PHE B 1 284 ? 8.477 33.562 -1.564 1 94.75 284 PHE B CA 1
ATOM 7671 C C . PHE B 1 284 ? 9.969 33.875 -1.448 1 94.75 284 PHE B C 1
ATOM 7673 O O . PHE B 1 284 ? 10.805 33 -1.703 1 94.75 284 PHE B O 1
ATOM 7680 N N . GLY B 1 285 ? 10.219 35.125 -1.085 1 93.75 285 GLY B N 1
ATOM 7681 C CA . GLY B 1 285 ? 11.562 35.469 -0.674 1 93.75 285 GLY B CA 1
ATOM 7682 C C . GLY B 1 285 ? 11.953 34.906 0.678 1 93.75 285 GLY B C 1
ATOM 7683 O O . GLY B 1 285 ? 11.273 35.156 1.679 1 93.75 285 GLY B O 1
ATOM 7684 N N . ALA B 1 286 ? 13.094 34.188 0.732 1 89.75 286 ALA B N 1
ATOM 7685 C CA . ALA B 1 286 ? 13.508 33.5 1.955 1 89.75 286 ALA B CA 1
ATOM 7686 C C . ALA B 1 286 ? 14.586 34.312 2.693 1 89.75 286 ALA B C 1
ATOM 7688 O O . ALA B 1 286 ? 15.156 33.812 3.67 1 89.75 286 ALA B O 1
ATOM 7689 N N . ASN B 1 287 ? 14.844 35.438 2.189 1 89.69 287 ASN B N 1
ATOM 7690 C CA . ASN B 1 287 ? 15.812 36.312 2.832 1 89.69 287 ASN B CA 1
ATOM 7691 C C . ASN B 1 287 ? 16.984 35.531 3.418 1 89.69 287 ASN B C 1
ATOM 7693 O O . ASN B 1 287 ? 17.781 34.969 2.678 1 89.69 287 ASN B O 1
ATOM 7697 N N . THR B 1 288 ? 17 35.406 4.816 1 80.38 288 THR B N 1
ATOM 7698 C CA . THR B 1 288 ? 18.094 34.688 5.453 1 80.38 288 THR B CA 1
ATOM 7699 C C . THR B 1 288 ? 17.594 33.438 6.156 1 80.38 288 THR B C 1
ATOM 7701 O O . THR B 1 288 ? 18.141 33 7.172 1 80.38 288 THR B O 1
ATOM 7704 N N . PHE B 1 289 ? 16.531 32.844 5.656 1 81.81 289 PHE B N 1
ATOM 7705 C CA . PHE B 1 289 ? 15.867 31.719 6.32 1 81.81 289 PHE B CA 1
ATOM 7706 C C . PHE B 1 289 ? 16.812 30.531 6.453 1 81.81 289 PHE B C 1
ATOM 7708 O O . PHE B 1 289 ? 16.703 29.75 7.41 1 81.81 289 PHE B O 1
ATOM 7715 N N . TYR B 1 290 ? 17.625 30.359 5.473 1 80.69 290 TYR B N 1
ATOM 7716 C CA . TYR B 1 290 ? 18.406 29.125 5.41 1 80.69 290 TYR B CA 1
ATOM 7717 C C . TYR B 1 290 ? 19.875 29.422 5.695 1 80.69 290 TYR B C 1
ATOM 7719 O O . TYR B 1 290 ? 20.625 28.531 6.113 1 80.69 290 TYR B O 1
ATOM 7727 N N . SER B 1 291 ? 20.344 30.594 5.336 1 79.12 291 SER B N 1
ATOM 7728 C CA . SER B 1 291 ? 21.703 31.047 5.613 1 79.12 291 SER B CA 1
ATOM 7729 C C . SER B 1 291 ? 21.734 32.531 5.898 1 79.12 291 SER B C 1
ATOM 7731 O O . SER B 1 291 ? 21.219 33.344 5.113 1 79.12 291 SER B O 1
ATOM 7733 N N . VAL B 1 292 ? 22.453 32.875 6.875 1 81.12 292 VAL B N 1
ATOM 7734 C CA . VAL B 1 292 ? 22.516 34.281 7.285 1 81.12 292 VAL B CA 1
ATOM 7735 C C . VAL B 1 292 ? 23.438 35.031 6.336 1 81.12 292 VAL B C 1
ATOM 7737 O O . VAL B 1 292 ? 23.344 36.25 6.238 1 81.12 292 VAL B O 1
ATOM 7740 N N . LYS B 1 293 ? 24.156 34.281 5.648 1 80.44 293 LYS B N 1
ATOM 7741 C CA . LYS B 1 293 ? 25.188 34.906 4.801 1 80.44 293 LYS B CA 1
ATOM 7742 C C . LYS B 1 293 ? 24.562 35.531 3.557 1 80.44 293 LYS B C 1
ATOM 7744 O O . LYS B 1 293 ? 25.094 36.5 3.021 1 80.44 293 LYS B O 1
ATOM 7749 N N . TYR B 1 294 ? 23.469 35 3.084 1 87.56 294 TYR B N 1
ATOM 7750 C CA . TYR B 1 294 ? 22.859 35.438 1.833 1 87.56 294 TYR B CA 1
ATOM 7751 C C . TYR B 1 294 ? 21.469 36 2.076 1 87.56 294 TYR B C 1
ATOM 7753 O O . TYR B 1 294 ? 20.562 35.281 2.492 1 87.56 294 TYR B O 1
ATOM 7761 N N . ASP B 1 295 ? 21.188 37.219 1.68 1 90.38 295 ASP B N 1
ATOM 7762 C CA . ASP B 1 295 ? 19.969 37.875 2.111 1 90.38 295 ASP B CA 1
ATOM 7763 C C . ASP B 1 295 ? 18.953 37.969 0.967 1 90.38 295 ASP B C 1
ATOM 7765 O O . ASP B 1 295 ? 18.016 38.75 1.012 1 90.38 295 ASP B O 1
ATOM 7769 N N . ASP B 1 296 ? 19.219 37.219 -0.081 1 94.12 296 ASP B N 1
ATOM 7770 C CA . ASP B 1 296 ? 18.266 37.219 -1.194 1 94.12 296 ASP B CA 1
ATOM 7771 C C . ASP B 1 296 ? 17.922 35.812 -1.659 1 94.12 296 ASP B C 1
ATOM 7773 O O . ASP B 1 296 ? 17.875 35.562 -2.861 1 94.12 296 ASP B O 1
ATOM 7777 N N . GLN B 1 297 ? 17.75 35 -0.74 1 94.06 297 GLN B N 1
ATOM 7778 C CA . GLN B 1 297 ? 17.328 33.625 -1.046 1 94.06 297 GLN B CA 1
ATOM 7779 C C . GLN B 1 297 ? 15.859 33.594 -1.477 1 94.06 297 GLN B C 1
ATOM 7781 O O . GLN B 1 297 ? 15.078 34.469 -1.108 1 94.06 297 GLN B O 1
ATOM 7786 N N . PHE B 1 298 ? 15.523 32.625 -2.352 1 95.94 298 PHE B N 1
ATOM 7787 C CA . PHE B 1 298 ? 14.172 32.531 -2.895 1 95.94 298 PHE B CA 1
ATOM 7788 C C . PHE B 1 298 ? 13.758 31.062 -3.074 1 95.94 298 PHE B C 1
ATOM 7790 O O . PHE B 1 298 ? 14.602 30.203 -3.311 1 95.94 298 PHE B O 1
ATOM 7797 N N . GLU B 1 299 ? 12.438 30.812 -2.945 1 95.56 299 GLU B N 1
ATOM 7798 C CA . GLU B 1 299 ? 11.961 29.438 -3.086 1 95.56 299 GLU B CA 1
ATOM 7799 C C . GLU B 1 299 ? 10.609 29.391 -3.785 1 95.56 299 GLU B C 1
ATOM 7801 O O . GLU B 1 299 ? 9.758 30.25 -3.564 1 95.56 299 GLU B O 1
ATOM 7806 N N . HIS B 1 300 ? 10.453 28.422 -4.68 1 95.94 300 HIS B N 1
ATOM 7807 C CA . HIS B 1 300 ? 9.195 28.094 -5.344 1 95.94 300 HIS B CA 1
ATOM 7808 C C . HIS B 1 300 ? 8.695 26.703 -4.914 1 95.94 300 HIS B C 1
ATOM 7810 O O . HIS B 1 300 ? 9.445 25.734 -4.953 1 95.94 300 HIS B O 1
ATOM 7816 N N . THR B 1 301 ? 7.473 26.641 -4.5 1 96.25 301 THR B N 1
ATOM 7817 C CA . THR B 1 301 ? 6.91 25.344 -4.148 1 96.25 301 THR B CA 1
ATOM 7818 C C . THR B 1 301 ? 5.602 25.094 -4.895 1 96.25 301 THR B C 1
ATOM 7820 O O . THR B 1 301 ? 4.832 26.031 -5.125 1 96.25 301 THR B O 1
ATOM 7823 N N . LEU B 1 302 ? 5.359 23.969 -5.363 1 97 302 LEU B N 1
ATOM 7824 C CA . LEU B 1 302 ? 4.109 23.469 -5.926 1 97 302 LEU B CA 1
ATOM 7825 C C . LEU B 1 302 ? 3.699 22.156 -5.27 1 97 302 LEU B C 1
ATOM 7827 O O . LEU B 1 302 ? 4.434 21.156 -5.34 1 97 302 LEU B O 1
ATOM 7831 N N . LYS B 1 303 ? 2.584 22.156 -4.645 1 97.38 303 LYS B N 1
ATOM 7832 C CA . LYS B 1 303 ? 2.094 20.953 -3.973 1 97.38 303 LYS B CA 1
ATOM 7833 C C . LYS B 1 303 ? 0.731 20.547 -4.52 1 97.38 303 LYS B C 1
ATOM 7835 O O . LYS B 1 303 ? -0.127 21.391 -4.773 1 97.38 303 LYS B O 1
ATOM 7840 N N . THR B 1 304 ? 0.586 19.312 -4.766 1 97.81 304 THR B N 1
ATOM 7841 C CA . THR B 1 304 ? -0.661 18.703 -5.215 1 97.81 304 THR B CA 1
ATOM 7842 C C . THR B 1 304 ? -1.15 17.672 -4.203 1 97.81 304 THR B C 1
ATOM 7844 O O . THR B 1 304 ? -0.36 16.875 -3.684 1 97.81 304 THR B O 1
ATOM 7847 N N . PHE B 1 305 ? -2.438 17.688 -3.947 1 97.88 305 PHE B N 1
ATOM 7848 C CA . PHE B 1 305 ? -3.055 16.781 -2.99 1 97.88 305 PHE B CA 1
ATOM 7849 C C . PHE B 1 305 ? -4.273 16.094 -3.602 1 97.88 305 PHE B C 1
ATOM 7851 O O . PHE B 1 305 ? -5.156 16.766 -4.145 1 97.88 305 PHE B O 1
ATOM 7858 N N . THR B 1 306 ? -4.316 14.797 -3.549 1 97.75 306 THR B N 1
ATOM 7859 C CA . THR B 1 306 ? -5.492 14.062 -3.996 1 97.75 306 THR B CA 1
ATOM 7860 C C . THR B 1 306 ? -5.797 12.898 -3.053 1 97.75 306 THR B C 1
ATOM 7862 O O . THR B 1 306 ? -4.883 12.305 -2.477 1 97.75 306 THR B O 1
ATOM 7865 N N . ALA B 1 307 ? -7.059 12.625 -2.855 1 97.5 307 ALA B N 1
ATOM 7866 C CA . ALA B 1 307 ? -7.457 11.492 -2.031 1 97.5 307 ALA B CA 1
ATOM 7867 C C . ALA B 1 307 ? -8.898 11.078 -2.324 1 97.5 307 ALA B C 1
ATOM 7869 O O . ALA B 1 307 ? -9.703 11.891 -2.777 1 97.5 307 ALA B O 1
ATOM 7870 N N . VAL B 1 308 ? -9.211 9.844 -2.115 1 95.69 308 VAL B N 1
ATOM 7871 C CA . VAL B 1 308 ? -10.555 9.281 -2.086 1 95.69 308 VAL B CA 1
ATOM 7872 C C . VAL B 1 308 ? -10.719 8.398 -0.852 1 95.69 308 VAL B C 1
ATOM 7874 O O . VAL B 1 308 ? -9.812 7.637 -0.499 1 95.69 308 VAL B O 1
ATOM 7877 N N . GLN B 1 309 ? -11.82 8.57 -0.189 1 94.62 309 GLN B N 1
ATOM 7878 C CA . GLN B 1 309 ? -12.133 7.797 1.009 1 94.62 309 GLN B CA 1
ATOM 7879 C C . GLN B 1 309 ? -13.586 7.32 0.988 1 94.62 309 GLN B C 1
ATOM 7881 O O . GLN B 1 309 ? -14.461 7.996 0.439 1 94.62 309 GLN B O 1
ATOM 7886 N N . ALA B 1 310 ? -13.852 6.195 1.63 1 94.06 310 ALA B N 1
ATOM 7887 C CA . ALA B 1 310 ? -15.211 5.672 1.762 1 94.06 310 ALA B CA 1
ATOM 7888 C C . ALA B 1 310 ? -15.414 5.023 3.129 1 94.06 310 ALA B C 1
ATOM 7890 O O . ALA B 1 310 ? -14.453 4.652 3.801 1 94.06 310 ALA B O 1
ATOM 7891 N N . GLU B 1 311 ? -16.641 4.949 3.508 1 92.31 311 GLU B N 1
ATOM 7892 C CA . GLU B 1 311 ? -16.984 4.297 4.77 1 92.31 311 GLU B CA 1
ATOM 7893 C C . GLU B 1 311 ? -18.422 3.777 4.754 1 92.31 311 GLU B C 1
ATOM 7895 O O . GLU B 1 311 ? -19.344 4.492 4.355 1 92.31 311 GLU B O 1
ATOM 7900 N N . ASN B 1 312 ? -18.594 2.52 5.133 1 91.81 312 ASN B N 1
ATOM 7901 C CA . ASN B 1 312 ? -19.969 2.039 5.32 1 91.81 312 ASN B CA 1
ATOM 7902 C C . ASN B 1 312 ? -20.531 2.469 6.672 1 91.81 312 ASN B C 1
ATOM 7904 O O . ASN B 1 312 ? -19.828 2.418 7.688 1 91.81 312 ASN B O 1
ATOM 7908 N N . LYS B 1 313 ? -21.75 2.77 6.77 1 89.12 313 LYS B N 1
ATOM 7909 C CA . LYS B 1 313 ? -22.328 3.439 7.93 1 89.12 313 LYS B CA 1
ATOM 7910 C C . LYS B 1 313 ? -23.109 2.459 8.797 1 89.12 313 LYS B C 1
ATOM 7912 O O . LYS B 1 313 ? -23.312 2.707 9.984 1 89.12 313 LYS B O 1
ATOM 7917 N N . LYS B 1 314 ? -23.562 1.449 8.242 1 90.19 314 LYS B N 1
ATOM 7918 C CA . LYS B 1 314 ? -24.438 0.545 8.969 1 90.19 314 LYS B CA 1
ATOM 7919 C C . LYS B 1 314 ? -23.812 -0.832 9.141 1 90.19 314 LYS B C 1
ATOM 7921 O O . LYS B 1 314 ? -22.891 -1.194 8.391 1 90.19 314 LYS B O 1
ATOM 7926 N N . GLY B 1 315 ? -24.266 -1.515 10.219 1 87.12 315 GLY B N 1
ATOM 7927 C CA . GLY B 1 315 ? -23.812 -2.875 10.469 1 87.12 315 GLY B CA 1
ATOM 7928 C C . GLY B 1 315 ? -22.844 -2.98 11.617 1 87.12 315 GLY B C 1
ATOM 7929 O O . GLY B 1 315 ? -22.5 -1.975 12.242 1 87.12 315 GLY B O 1
ATOM 7930 N N . VAL B 1 316 ? -22.422 -4.266 11.836 1 87.19 316 VAL B N 1
ATOM 7931 C CA . VAL B 1 316 ? -21.516 -4.543 12.945 1 87.19 316 VAL B CA 1
ATOM 7932 C C . VAL B 1 316 ? -20.078 -4.195 12.555 1 87.19 316 VAL B C 1
ATOM 7934 O O . VAL B 1 316 ? -19.312 -3.672 13.367 1 87.19 316 VAL B O 1
ATOM 7937 N N . PHE B 1 317 ? -19.828 -4.457 11.273 1 90.19 317 PHE B N 1
ATOM 7938 C CA . PHE B 1 317 ? -18.469 -4.199 10.773 1 90.19 317 PHE B CA 1
ATOM 7939 C C . PHE B 1 317 ? -18.438 -2.908 9.969 1 90.19 317 PHE B C 1
ATOM 7941 O O . PHE B 1 317 ? -19.266 -2.701 9.07 1 90.19 317 PHE B O 1
ATOM 7948 N N . HIS B 1 318 ? -17.484 -2.057 10.336 1 91.06 318 HIS B N 1
ATOM 7949 C CA . HIS B 1 318 ? -17.266 -0.811 9.609 1 91.06 318 HIS B CA 1
ATOM 7950 C C . HIS B 1 318 ? -15.883 -0.785 8.977 1 91.06 318 HIS B C 1
ATOM 7952 O O . HIS B 1 318 ? -14.883 -1.095 9.633 1 91.06 318 HIS B O 1
ATOM 7958 N N . VAL B 1 319 ? -15.891 -0.457 7.711 1 91.56 319 VAL B N 1
ATOM 7959 C CA . VAL B 1 319 ? -14.633 -0.401 6.969 1 91.56 319 VAL B CA 1
ATOM 7960 C C . VAL B 1 319 ? -14.461 0.98 6.34 1 91.56 319 VAL B C 1
ATOM 7962 O O . VAL B 1 319 ? -15.414 1.535 5.785 1 91.56 319 VAL B O 1
ATOM 7965 N N . LYS B 1 320 ? -13.266 1.505 6.48 1 92.69 320 LYS B N 1
ATOM 7966 C CA . LYS B 1 320 ? -12.961 2.828 5.945 1 92.69 320 LYS B CA 1
ATOM 7967 C C . LYS B 1 320 ? -11.664 2.807 5.145 1 92.69 320 LYS B C 1
ATOM 7969 O O . LYS B 1 320 ? -10.609 3.217 5.641 1 92.69 320 LYS B O 1
ATOM 7974 N N . PRO B 1 321 ? -11.727 2.496 3.873 1 93.62 321 PRO B N 1
ATOM 7975 C CA . PRO B 1 321 ? -10.547 2.537 3.002 1 93.62 321 PRO B CA 1
ATOM 7976 C C . PRO B 1 321 ? -10.258 3.938 2.467 1 93.62 321 PRO B C 1
ATOM 7978 O O . PRO B 1 321 ? -11.164 4.762 2.355 1 93.62 321 PRO B O 1
ATOM 7981 N N . SER B 1 322 ? -8.977 4.207 2.174 1 94.44 322 SER B N 1
ATOM 7982 C CA . SER B 1 322 ? -8.586 5.453 1.521 1 94.44 322 SER B CA 1
ATOM 7983 C C . SER B 1 322 ? -7.383 5.246 0.61 1 94.44 322 SER B C 1
ATOM 7985 O O . SER B 1 322 ? -6.523 4.406 0.887 1 94.44 322 SER B O 1
ATOM 7987 N N . ILE B 1 323 ? -7.348 5.98 -0.465 1 95.81 323 ILE B N 1
ATOM 7988 C CA . ILE B 1 323 ? -6.238 6.07 -1.406 1 95.81 323 ILE B CA 1
ATOM 7989 C C . ILE B 1 323 ? -5.848 7.531 -1.603 1 95.81 323 ILE B C 1
ATOM 7991 O O . ILE B 1 323 ? -6.711 8.406 -1.68 1 95.81 323 ILE B O 1
ATOM 7995 N N . TYR B 1 324 ? -4.531 7.754 -1.623 1 96.56 324 TYR B N 1
ATOM 7996 C CA . TYR B 1 324 ? -4.148 9.148 -1.844 1 96.56 324 TYR B CA 1
ATOM 7997 C C . TYR B 1 324 ? -2.824 9.234 -2.592 1 96.56 324 TYR B C 1
ATOM 7999 O O . TYR B 1 324 ? -2.045 8.281 -2.605 1 96.56 324 TYR B O 1
ATOM 8007 N N . TRP B 1 325 ? -2.605 10.336 -3.24 1 97 325 TRP B N 1
ATOM 8008 C CA . TRP B 1 325 ? -1.377 10.734 -3.92 1 97 325 TRP B CA 1
ATOM 8009 C C . TRP B 1 325 ? -1.098 12.219 -3.713 1 97 325 TRP B C 1
ATOM 8011 O O . TRP B 1 325 ? -1.96 13.062 -3.973 1 97 325 TRP B O 1
ATOM 8021 N N . ASN B 1 326 ? 0.035 12.445 -3.18 1 97.38 326 ASN B N 1
ATOM 8022 C CA . ASN B 1 326 ? 0.518 13.812 -3.004 1 97.38 326 ASN B CA 1
ATOM 8023 C C . ASN B 1 326 ? 1.851 14.031 -3.715 1 97.38 326 ASN B C 1
ATOM 8025 O O . ASN B 1 326 ? 2.701 13.141 -3.736 1 97.38 326 ASN B O 1
ATOM 8029 N N . ARG B 1 327 ? 2.014 15.234 -4.324 1 96.81 327 ARG B N 1
ATOM 8030 C CA . ARG B 1 327 ? 3.279 15.594 -4.953 1 96.81 327 ARG B CA 1
ATOM 8031 C C . ARG B 1 327 ? 3.768 16.953 -4.453 1 96.81 327 ARG B C 1
ATOM 8033 O O . ARG B 1 327 ? 2.992 17.906 -4.371 1 96.81 327 ARG B O 1
ATOM 8040 N N . SER B 1 328 ? 4.98 16.984 -4.086 1 97.5 328 SER B N 1
ATOM 8041 C CA . SER B 1 328 ? 5.648 18.219 -3.684 1 97.5 328 SER B CA 1
ATOM 8042 C C . SER B 1 328 ? 6.824 18.531 -4.602 1 97.5 328 SER B C 1
ATOM 8044 O O . SER B 1 328 ? 7.73 17.703 -4.762 1 97.5 328 SER B O 1
ATOM 8046 N N . MET B 1 329 ? 6.777 19.688 -5.207 1 96.56 329 MET B N 1
ATOM 8047 C CA . MET B 1 329 ? 7.895 20.188 -6.004 1 96.56 329 MET B CA 1
ATOM 8048 C C . MET B 1 329 ? 8.461 21.469 -5.402 1 96.56 329 MET B C 1
ATOM 8050 O O . MET B 1 329 ? 7.715 22.312 -4.914 1 96.56 329 MET B O 1
ATOM 8054 N N . ASP B 1 330 ? 9.727 21.5 -5.352 1 94.75 330 ASP B N 1
ATOM 8055 C CA . ASP B 1 330 ? 10.359 22.703 -4.824 1 94.75 330 ASP B CA 1
ATOM 8056 C C . ASP B 1 330 ? 11.602 23.078 -5.633 1 94.75 330 ASP B C 1
ATOM 8058 O O . ASP B 1 330 ? 12.289 22.203 -6.152 1 94.75 330 ASP B O 1
ATOM 8062 N N . ARG B 1 331 ? 11.805 24.312 -5.836 1 96.38 331 ARG B N 1
ATOM 8063 C CA . ARG B 1 331 ? 12.992 24.922 -6.414 1 96.38 331 ARG B CA 1
ATOM 8064 C C . ARG B 1 331 ? 13.57 25.984 -5.484 1 96.38 331 ARG B C 1
ATOM 8066 O O . ARG B 1 331 ? 12.914 26.984 -5.207 1 96.38 331 ARG B O 1
ATOM 8073 N N . PHE B 1 332 ? 14.758 25.734 -5.062 1 95.19 332 PHE B N 1
ATOM 8074 C CA . PHE B 1 332 ? 15.445 26.672 -4.18 1 95.19 332 PHE B CA 1
ATOM 8075 C C . PHE B 1 332 ? 16.516 27.438 -4.941 1 95.19 332 PHE B C 1
ATOM 8077 O O . PHE B 1 332 ? 17.281 26.859 -5.711 1 95.19 332 PHE B O 1
ATOM 8084 N N . GLU B 1 333 ? 16.5 28.734 -4.602 1 96.75 333 GLU B N 1
ATOM 8085 C CA . GLU B 1 333 ? 17.5 29.641 -5.164 1 96.75 333 GLU B CA 1
ATOM 8086 C C . GLU B 1 333 ? 18.312 30.312 -4.066 1 96.75 333 GLU B C 1
ATOM 8088 O O . GLU B 1 333 ? 17.797 31.188 -3.354 1 96.75 333 GLU B O 1
ATOM 8093 N N . LEU B 1 334 ? 19.547 29.969 -4.023 1 93.62 334 LEU B N 1
ATOM 8094 C CA . LEU B 1 334 ? 20.406 30.656 -3.064 1 93.62 334 LEU B CA 1
ATOM 8095 C C . LEU B 1 334 ? 20.5 32.156 -3.402 1 93.62 334 LEU B C 1
ATOM 8097 O O . LEU B 1 334 ? 20.5 33 -2.504 1 93.62 334 LEU B O 1
ATOM 8101 N N . PHE B 1 335 ? 20.688 32.375 -4.703 1 94.19 335 PHE B N 1
ATOM 8102 C CA . PHE B 1 335 ? 20.609 33.719 -5.262 1 94.19 335 PHE B CA 1
ATOM 8103 C C . PHE B 1 335 ? 19.422 33.844 -6.207 1 94.19 335 PHE B C 1
ATOM 8105 O O . PHE B 1 335 ? 19.375 33.188 -7.242 1 94.19 335 PHE B O 1
ATOM 8112 N N . ARG B 1 336 ? 18.594 34.75 -5.84 1 95.44 336 ARG B N 1
ATOM 8113 C CA . ARG B 1 336 ? 17.344 34.875 -6.578 1 95.44 336 ARG B CA 1
ATOM 8114 C C . ARG B 1 336 ? 17.609 35.188 -8.055 1 95.44 336 ARG B C 1
ATOM 8116 O O . ARG B 1 336 ? 18.312 36.125 -8.383 1 95.44 336 ARG B O 1
ATOM 8123 N N . ASN B 1 337 ? 17.094 34.375 -8.914 1 93.88 337 ASN B N 1
ATOM 8124 C CA . ASN B 1 337 ? 17.109 34.5 -10.367 1 93.88 337 ASN B CA 1
ATOM 8125 C C . ASN B 1 337 ? 18.547 34.5 -10.898 1 93.88 337 ASN B C 1
ATOM 8127 O O . ASN B 1 337 ? 18.844 35.219 -11.859 1 93.88 337 ASN B O 1
ATOM 8131 N N . ALA B 1 338 ? 19.438 33.781 -10.266 1 94.38 338 ALA B N 1
ATOM 8132 C CA . ALA B 1 338 ? 20.828 33.75 -10.695 1 94.38 338 ALA B CA 1
ATOM 8133 C C . ALA B 1 338 ? 21.375 32.344 -10.734 1 94.38 338 ALA B C 1
ATOM 8135 O O . ALA B 1 338 ? 22.328 32 -10.008 1 94.38 338 ALA B O 1
ATOM 8136 N N . PRO B 1 339 ? 20.891 31.578 -11.625 1 92.81 339 PRO B N 1
ATOM 8137 C CA . PRO B 1 339 ? 21.328 30.188 -11.688 1 92.81 339 PRO B CA 1
ATOM 8138 C C . PRO B 1 339 ? 22.797 30.047 -12.109 1 92.81 339 PRO B C 1
ATOM 8140 O O . PRO B 1 339 ? 23.438 29.031 -11.828 1 92.81 339 PRO B O 1
ATOM 8143 N N . ASP B 1 340 ? 23.375 31.062 -12.773 1 93.81 340 ASP B N 1
ATOM 8144 C CA . ASP B 1 340 ? 24.766 31.016 -13.219 1 93.81 340 ASP B CA 1
ATOM 8145 C C . ASP B 1 340 ? 25.719 31.203 -12.039 1 93.81 340 ASP B C 1
ATOM 8147 O O . ASP B 1 340 ? 26.859 30.734 -12.078 1 93.81 340 ASP B O 1
ATOM 8151 N N . LYS B 1 341 ? 25.188 31.984 -11.117 1 93.25 341 LYS B N 1
ATOM 8152 C CA . LYS B 1 341 ? 26 32.188 -9.922 1 93.25 341 LYS B CA 1
ATOM 8153 C C . LYS B 1 341 ? 26.016 30.922 -9.055 1 93.25 341 LYS B C 1
ATOM 8155 O O . LYS B 1 341 ? 27.062 30.562 -8.508 1 93.25 341 LYS B O 1
ATOM 8160 N N . TYR B 1 342 ? 24.953 30.359 -8.883 1 92.25 342 TYR B N 1
ATOM 8161 C CA . TYR B 1 342 ? 24.781 29.109 -8.133 1 92.25 342 TYR B CA 1
ATOM 8162 C C . TYR B 1 342 ? 23.594 28.328 -8.664 1 92.25 342 TYR B C 1
ATOM 8164 O O . TYR B 1 342 ? 22.469 28.844 -8.742 1 92.25 342 TYR B O 1
ATOM 8172 N N . PRO B 1 343 ? 23.828 27.109 -8.984 1 92.62 343 PRO B N 1
ATOM 8173 C CA . PRO B 1 343 ? 22.75 26.344 -9.594 1 92.62 343 PRO B CA 1
ATOM 8174 C C . PRO B 1 343 ? 21.531 26.203 -8.672 1 92.62 343 PRO B C 1
ATOM 8176 O O . PRO B 1 343 ? 21.703 26.016 -7.461 1 92.62 343 PRO B O 1
ATOM 8179 N N . PHE B 1 344 ? 20.375 26.297 -9.281 1 95.88 344 PHE B N 1
ATOM 8180 C CA . PHE B 1 344 ? 19.141 26.078 -8.516 1 95.88 344 PHE B CA 1
ATOM 8181 C C . PHE B 1 344 ? 19.031 24.625 -8.086 1 95.88 344 PHE B C 1
ATOM 8183 O O . PHE B 1 344 ? 19.562 23.719 -8.75 1 95.88 344 PHE B O 1
ATOM 8190 N N . ASN B 1 345 ? 18.438 24.391 -6.941 1 94.94 345 ASN B N 1
ATOM 8191 C CA . ASN B 1 345 ? 18.172 23.062 -6.418 1 94.94 345 ASN B CA 1
ATOM 8192 C C . ASN B 1 345 ? 16.719 22.625 -6.672 1 94.94 345 ASN B C 1
ATOM 8194 O O . ASN B 1 345 ? 15.789 23.312 -6.246 1 94.94 345 ASN B O 1
ATOM 8198 N N . TYR B 1 346 ? 16.594 21.516 -7.363 1 97.12 346 TYR B N 1
ATOM 8199 C CA . TYR B 1 346 ? 15.258 21.031 -7.723 1 97.12 346 TYR B CA 1
ATOM 8200 C C . TYR B 1 346 ? 14.945 19.719 -7.012 1 97.12 346 TYR B C 1
ATOM 8202 O O . TYR B 1 346 ? 15.789 18.812 -6.969 1 97.12 346 TYR B O 1
ATOM 8210 N N . HIS B 1 347 ? 13.758 19.594 -6.488 1 97.19 347 HIS B N 1
ATOM 8211 C CA . HIS B 1 347 ? 13.289 18.375 -5.852 1 97.19 347 HIS B CA 1
ATOM 8212 C C . HIS B 1 347 ? 11.844 18.078 -6.23 1 97.19 347 HIS B C 1
ATOM 8214 O O . HIS B 1 347 ? 11.031 19 -6.375 1 97.19 347 HIS B O 1
ATOM 8220 N N . ARG B 1 348 ? 11.516 16.859 -6.406 1 96.75 348 ARG B N 1
ATOM 8221 C CA . ARG B 1 348 ? 10.156 16.375 -6.582 1 96.75 348 ARG B CA 1
ATOM 8222 C C . ARG B 1 348 ? 9.914 15.125 -5.734 1 96.75 348 ARG B C 1
ATOM 8224 O O . ARG B 1 348 ? 10.656 14.141 -5.844 1 96.75 348 ARG B O 1
ATOM 8231 N N . THR B 1 349 ? 8.953 15.164 -4.922 1 96.94 349 THR B N 1
ATOM 8232 C CA . THR B 1 349 ? 8.602 14.031 -4.07 1 96.94 349 THR B CA 1
ATOM 8233 C C . THR B 1 349 ? 7.168 13.586 -4.328 1 96.94 349 THR B C 1
ATOM 8235 O O . THR B 1 349 ? 6.23 14.375 -4.199 1 96.94 349 THR B O 1
ATOM 8238 N N . ASP B 1 350 ? 6.996 12.383 -4.703 1 96.38 350 ASP B N 1
ATOM 8239 C CA . ASP B 1 350 ? 5.691 11.742 -4.828 1 96.38 350 ASP B CA 1
ATOM 8240 C C . ASP B 1 350 ? 5.422 10.805 -3.652 1 96.38 350 ASP B C 1
ATOM 8242 O O . ASP B 1 350 ? 6.277 9.992 -3.295 1 96.38 350 ASP B O 1
ATOM 8246 N N . VAL B 1 351 ? 4.266 10.945 -3.094 1 96.69 351 VAL B N 1
ATOM 8247 C CA . VAL B 1 351 ? 3.855 10.055 -2.012 1 96.69 351 VAL B CA 1
ATOM 8248 C C . VAL B 1 351 ? 2.553 9.352 -2.383 1 96.69 351 VAL B C 1
ATOM 8250 O O . VAL B 1 351 ? 1.55 10.008 -2.678 1 96.69 351 VAL B O 1
ATOM 8253 N N . TYR B 1 352 ? 2.572 8.07 -2.387 1 96.25 352 TYR B N 1
ATOM 8254 C CA . TYR B 1 352 ? 1.402 7.23 -2.613 1 96.25 352 TYR B CA 1
ATOM 8255 C C . TYR B 1 352 ? 1.011 6.484 -1.344 1 96.25 352 TYR B C 1
ATOM 8257 O O . TYR B 1 352 ? 1.876 6.016 -0.602 1 96.25 352 TYR B O 1
ATOM 8265 N N . GLY B 1 353 ? -0.302 6.426 -1.126 1 96 353 GLY B N 1
ATOM 8266 C CA . GLY B 1 353 ? -0.711 5.695 0.064 1 96 353 GLY B CA 1
ATOM 8267 C C . GLY B 1 353 ? -2.047 4.992 -0.095 1 96 353 GLY B C 1
ATOM 8268 O O . GLY B 1 353 ? -2.918 5.465 -0.829 1 96 353 GLY B O 1
ATOM 8269 N N . ILE B 1 354 ? -2.164 3.879 0.504 1 95.62 354 ILE B N 1
ATOM 8270 C CA . ILE B 1 354 ? -3.414 3.152 0.702 1 95.62 354 ILE B CA 1
ATOM 8271 C C . ILE B 1 354 ? -3.588 2.818 2.182 1 95.62 354 ILE B C 1
ATOM 8273 O O . ILE B 1 354 ? -2.67 2.293 2.818 1 95.62 354 ILE B O 1
ATOM 8277 N N . ASN B 1 355 ? -4.703 3.205 2.654 1 93.38 355 ASN B N 1
ATOM 8278 C CA . ASN B 1 355 ? -5.016 2.994 4.062 1 93.38 355 ASN B CA 1
ATOM 8279 C C . ASN B 1 355 ? -6.355 2.287 4.242 1 93.38 355 ASN B C 1
ATOM 8281 O O . ASN B 1 355 ? -7.312 2.572 3.521 1 93.38 355 ASN B O 1
ATOM 8285 N N . LEU B 1 356 ? -6.34 1.306 5.141 1 92.88 356 LEU B N 1
ATOM 8286 C CA . LEU B 1 356 ? -7.57 0.62 5.523 1 92.88 356 LEU B CA 1
ATOM 8287 C C . LEU B 1 356 ? -7.762 0.65 7.035 1 92.88 356 LEU B C 1
ATOM 8289 O O . LEU B 1 356 ? -6.914 0.163 7.785 1 92.88 356 LEU B O 1
ATOM 8293 N N . ASN B 1 357 ? -8.812 1.211 7.449 1 91.44 357 ASN B N 1
ATOM 8294 C CA . ASN B 1 357 ? -9.25 1.194 8.844 1 91.44 357 ASN B CA 1
ATOM 8295 C C . ASN B 1 357 ? -10.578 0.463 9 1 91.44 357 ASN B C 1
ATOM 8297 O O . ASN B 1 357 ? -11.469 0.589 8.156 1 91.44 357 ASN B O 1
ATOM 8301 N N . ALA B 1 358 ? -10.68 -0.318 10.047 1 91.5 358 ALA B N 1
ATOM 8302 C CA . ALA B 1 358 ? -11.922 -1.039 10.312 1 91.5 358 ALA B CA 1
ATOM 8303 C C . ALA B 1 358 ? -12.156 -1.195 11.812 1 91.5 358 ALA B C 1
ATOM 8305 O O . ALA B 1 358 ? -11.203 -1.146 12.602 1 91.5 358 ALA B O 1
ATOM 8306 N N . TYR B 1 359 ? -13.398 -1.297 12.164 1 91.19 359 TYR B N 1
ATOM 8307 C CA . TYR B 1 359 ? -13.734 -1.618 13.539 1 91.19 359 TYR B CA 1
ATOM 8308 C C . TYR B 1 359 ? -15.047 -2.389 13.617 1 91.19 359 TYR B C 1
ATOM 8310 O O . TYR B 1 359 ? -15.828 -2.4 12.656 1 91.19 359 TYR B O 1
ATOM 8318 N N . PHE B 1 360 ? -15.25 -3.059 14.648 1 90.94 360 PHE B N 1
ATOM 8319 C CA . PHE B 1 360 ? -16.5 -3.764 14.898 1 90.94 360 PHE B CA 1
ATOM 8320 C C . PHE B 1 360 ? -16.844 -3.742 16.391 1 90.94 360 PHE B C 1
ATOM 8322 O O . PHE B 1 360 ? -15.961 -3.717 17.234 1 90.94 360 PHE B O 1
ATOM 8329 N N . ASP B 1 361 ? -18.141 -3.746 16.609 1 89.5 361 ASP B N 1
ATOM 8330 C CA . ASP B 1 361 ? -18.656 -3.777 17.984 1 89.5 361 ASP B CA 1
ATOM 8331 C C . ASP B 1 361 ? -19.062 -5.191 18.391 1 89.5 361 ASP B C 1
ATOM 8333 O O . ASP B 1 361 ? -19.594 -5.941 17.562 1 89.5 361 ASP B O 1
ATOM 8337 N N . TRP B 1 362 ? -18.688 -5.523 19.625 1 89.56 362 TRP B N 1
ATOM 8338 C CA . TRP B 1 362 ? -19.125 -6.793 20.188 1 89.56 362 TRP B CA 1
ATOM 8339 C C . TRP B 1 362 ? -19.312 -6.676 21.703 1 89.56 362 TRP B C 1
ATOM 8341 O O . TRP B 1 362 ? -19.172 -5.59 22.266 1 89.56 362 TRP B O 1
ATOM 8351 N N . SER B 1 363 ? -19.672 -7.746 22.406 1 90.38 363 SER B N 1
ATOM 8352 C CA . SER B 1 363 ? -20.125 -7.703 23.797 1 90.38 363 SER B CA 1
ATOM 8353 C C . SER B 1 363 ? -19.031 -7.184 24.719 1 90.38 363 SER B C 1
ATOM 8355 O O . SER B 1 363 ? -19.312 -6.598 25.766 1 90.38 363 SER B O 1
ATOM 8357 N N . PHE B 1 364 ? -17.781 -7.277 24.203 1 91.75 364 PHE B N 1
ATOM 8358 C CA . PHE B 1 364 ? -16.688 -6.875 25.078 1 91.75 364 PHE B CA 1
ATOM 8359 C C . PHE B 1 364 ? -16.172 -5.492 24.703 1 91.75 364 PHE B C 1
ATOM 8361 O O . PHE B 1 364 ? -15.188 -5.016 25.266 1 91.75 364 PHE B O 1
ATOM 8368 N N . GLY B 1 365 ? -16.812 -4.887 23.812 1 92.44 365 GLY B N 1
ATOM 8369 C CA . GLY B 1 365 ? -16.406 -3.545 23.422 1 92.44 365 GLY B CA 1
ATOM 8370 C C . GLY B 1 365 ? -16.234 -3.383 21.922 1 92.44 365 GLY B C 1
ATOM 8371 O O . GLY B 1 365 ? -16.938 -4.012 21.141 1 92.44 365 GLY B O 1
ATOM 8372 N N . ARG B 1 366 ? -15.375 -2.428 21.609 1 94 366 ARG B N 1
ATOM 8373 C CA . ARG B 1 366 ? -15.109 -2.131 20.203 1 94 366 ARG B CA 1
ATOM 8374 C C . ARG B 1 366 ? -13.664 -2.441 19.844 1 94 366 ARG B C 1
ATOM 8376 O O . ARG B 1 366 ? -12.734 -1.908 20.469 1 94 366 ARG B O 1
ATOM 8383 N N . THR B 1 367 ? -13.484 -3.252 18.859 1 94.44 367 THR B N 1
ATOM 8384 C CA . THR B 1 367 ? -12.141 -3.588 18.391 1 94.44 367 THR B CA 1
ATOM 8385 C C . THR B 1 367 ? -11.883 -2.98 17.016 1 94.44 367 THR B C 1
ATOM 8387 O O . THR B 1 367 ? -12.734 -3.068 16.125 1 94.44 367 THR B O 1
ATOM 8390 N N . ALA B 1 368 ? -10.789 -2.305 16.969 1 92.81 368 ALA B N 1
ATOM 8391 C CA . ALA B 1 368 ? -10.406 -1.694 15.703 1 92.81 368 ALA B CA 1
ATOM 8392 C C . ALA B 1 368 ? -9.102 -2.281 15.18 1 92.81 368 ALA B C 1
ATOM 8394 O O . ALA B 1 368 ? -8.234 -2.672 15.969 1 92.81 368 ALA B O 1
ATOM 8395 N N . PHE B 1 369 ? -8.992 -2.418 13.914 1 91.25 369 PHE B N 1
ATOM 8396 C CA . PHE B 1 369 ? -7.746 -2.814 13.273 1 91.25 369 PHE B CA 1
ATOM 8397 C C . PHE B 1 369 ? -7.531 -2.031 11.984 1 91.25 369 PHE B C 1
ATOM 8399 O O . PHE B 1 369 ? -8.484 -1.502 11.406 1 91.25 369 PHE B O 1
ATOM 8406 N N . GLY B 1 370 ? -6.328 -1.863 11.594 1 90.12 370 GLY B N 1
ATOM 8407 C CA . GLY B 1 370 ? -5.992 -1.089 10.414 1 90.12 370 GLY B CA 1
ATOM 8408 C C . GLY B 1 370 ? -4.641 -1.451 9.828 1 90.12 370 GLY B C 1
ATOM 8409 O O . GLY B 1 370 ? -3.822 -2.09 10.492 1 90.12 370 GLY B O 1
ATOM 8410 N N . ALA B 1 371 ? -4.457 -1.112 8.586 1 93.69 371 ALA B N 1
ATOM 8411 C CA . ALA B 1 371 ? -3.199 -1.263 7.863 1 93.69 371 ALA B CA 1
ATOM 8412 C C . ALA B 1 371 ? -2.996 -0.117 6.875 1 93.69 371 ALA B C 1
ATOM 8414 O O . ALA B 1 371 ? -3.955 0.373 6.277 1 93.69 371 ALA B O 1
ATOM 8415 N N . GLU B 1 372 ? -1.753 0.271 6.766 1 94.44 372 GLU B N 1
ATOM 8416 C CA . GLU B 1 372 ? -1.414 1.306 5.793 1 94.44 372 GLU B CA 1
ATOM 8417 C C . GLU B 1 372 ? -0.068 1.022 5.133 1 94.44 372 GLU B C 1
ATOM 8419 O O . GLU B 1 372 ? 0.867 0.56 5.789 1 94.44 372 GLU B O 1
ATOM 8424 N N . MET B 1 373 ? -0.033 1.252 3.889 1 96.06 373 MET B N 1
ATOM 8425 C CA . MET B 1 373 ? 1.219 1.303 3.139 1 96.06 373 MET B CA 1
ATOM 8426 C C . MET B 1 373 ? 1.402 2.666 2.479 1 96.06 373 MET B C 1
ATOM 8428 O O . MET B 1 373 ? 0.498 3.16 1.803 1 96.06 373 MET B O 1
ATOM 8432 N N . ARG B 1 374 ? 2.506 3.232 2.707 1 96.12 374 ARG B N 1
ATOM 8433 C CA . ARG B 1 374 ? 2.855 4.555 2.197 1 96.12 374 ARG B CA 1
ATOM 8434 C C . ARG B 1 374 ? 4.207 4.527 1.495 1 96.12 374 ARG B C 1
ATOM 8436 O O . ARG B 1 374 ? 5.223 4.172 2.1 1 96.12 374 ARG B O 1
ATOM 8443 N N . HIS B 1 375 ? 4.184 4.836 0.203 1 96.25 375 HIS B N 1
ATOM 8444 C CA . HIS B 1 375 ? 5.402 4.863 -0.599 1 96.25 375 HIS B CA 1
ATOM 8445 C C . HIS B 1 375 ? 5.832 6.293 -0.9 1 96.25 375 HIS B C 1
ATOM 8447 O O . HIS B 1 375 ? 5.051 7.086 -1.431 1 96.25 375 HIS B O 1
ATOM 8453 N N . GLU B 1 376 ? 7.035 6.562 -0.54 1 96.44 376 GLU B N 1
ATOM 8454 C CA . GLU B 1 376 ? 7.625 7.879 -0.766 1 96.44 376 GLU B CA 1
ATOM 8455 C C . GLU B 1 376 ? 8.727 7.816 -1.817 1 96.44 376 GLU B C 1
ATOM 8457 O O . GLU B 1 376 ? 9.664 7.023 -1.695 1 96.44 376 GLU B O 1
ATOM 8462 N N . ASP B 1 377 ? 8.602 8.688 -2.818 1 95.81 377 ASP B N 1
ATOM 8463 C CA . ASP B 1 377 ? 9.516 8.648 -3.957 1 95.81 377 ASP B CA 1
ATOM 8464 C C . ASP B 1 377 ? 10.086 10.039 -4.25 1 95.81 377 ASP B C 1
ATOM 8466 O O . ASP B 1 377 ? 9.359 10.93 -4.68 1 95.81 377 ASP B O 1
ATOM 8470 N N . LEU B 1 378 ? 11.422 10.18 -4.117 1 96.44 378 LEU B N 1
ATOM 8471 C CA . LEU B 1 378 ? 12.102 11.453 -4.34 1 96.44 378 LEU B CA 1
ATOM 8472 C C . LEU B 1 378 ? 12.992 11.383 -5.57 1 96.44 378 LEU B C 1
ATOM 8474 O O . LEU B 1 378 ? 13.727 10.406 -5.758 1 96.44 378 LEU B O 1
ATOM 8478 N N . ILE B 1 379 ? 12.922 12.352 -6.426 1 95.81 379 ILE B N 1
ATOM 8479 C CA . ILE B 1 379 ? 13.953 12.656 -7.414 1 95.81 379 ILE B CA 1
ATOM 8480 C C . ILE B 1 379 ? 14.453 14.086 -7.215 1 95.81 379 ILE B C 1
ATOM 8482 O O . ILE B 1 379 ? 13.68 14.977 -6.852 1 95.81 379 ILE B O 1
ATOM 8486 N N . SER B 1 380 ? 15.688 14.242 -7.32 1 96.88 380 SER B N 1
ATOM 8487 C CA . SER B 1 380 ? 16.312 15.492 -6.922 1 96.88 380 SER B CA 1
ATOM 8488 C C . SER B 1 380 ? 17.594 15.75 -7.727 1 96.88 380 SER B C 1
ATOM 8490 O O . SER B 1 380 ? 18.141 14.836 -8.336 1 96.88 380 SER B O 1
ATOM 8492 N N . SER B 1 381 ? 17.969 17.016 -7.727 1 96.38 381 SER B N 1
ATOM 8493 C CA . SER B 1 381 ? 19.25 17.359 -8.312 1 96.38 381 SER B CA 1
ATOM 8494 C C . SER B 1 381 ? 20.375 17.219 -7.301 1 96.38 381 SER B C 1
ATOM 8496 O O . SER B 1 381 ? 21.562 17.297 -7.66 1 96.38 381 SER B O 1
ATOM 8498 N N . ASN B 1 382 ? 20.016 16.953 -6.078 1 93.5 382 ASN B N 1
ATOM 8499 C CA . ASN B 1 382 ? 21.062 16.984 -5.062 1 93.5 382 ASN B CA 1
ATOM 8500 C C . ASN B 1 382 ? 20.844 15.906 -3.998 1 93.5 382 ASN B C 1
ATOM 8502 O O . ASN B 1 382 ? 21.797 15.438 -3.373 1 93.5 382 ASN B O 1
ATOM 8506 N N . LEU B 1 383 ? 19.672 15.555 -3.688 1 95.44 383 LEU B N 1
ATOM 8507 C CA . LEU B 1 383 ? 19.359 14.633 -2.6 1 95.44 383 LEU B CA 1
ATOM 8508 C C . LEU B 1 383 ? 19.188 13.211 -3.123 1 95.44 383 LEU B C 1
ATOM 8510 O O . LEU B 1 383 ? 18.625 13.008 -4.203 1 95.44 383 LEU B O 1
ATOM 8514 N N . GLY B 1 384 ? 19.609 12.242 -2.32 1 95.12 384 GLY B N 1
ATOM 8515 C CA . GLY B 1 384 ? 19.453 10.836 -2.67 1 95.12 384 GLY B CA 1
ATOM 8516 C C . GLY B 1 384 ? 20.703 10.227 -3.271 1 95.12 384 GLY B C 1
ATOM 8517 O O . GLY B 1 384 ? 21.812 10.734 -3.074 1 95.12 384 GLY B O 1
ATOM 8518 N N . GLU B 1 385 ? 20.516 9.078 -3.918 1 93.62 385 GLU B N 1
ATOM 8519 C CA . GLU B 1 385 ? 21.594 8.383 -4.605 1 93.62 385 GLU B CA 1
ATOM 8520 C C . GLU B 1 385 ? 21.531 8.602 -6.113 1 93.62 385 GLU B C 1
ATOM 8522 O O . GLU B 1 385 ? 20.469 8.922 -6.648 1 93.62 385 GLU B O 1
ATOM 8527 N N . LYS B 1 386 ? 22.641 8.391 -6.77 1 94.31 386 LYS B N 1
ATOM 8528 C CA . LYS B 1 386 ? 22.703 8.633 -8.211 1 94.31 386 LYS B CA 1
ATOM 8529 C C . LYS B 1 386 ? 21.75 7.695 -8.961 1 94.31 386 LYS B C 1
ATOM 8531 O O . LYS B 1 386 ? 21.766 6.48 -8.734 1 94.31 386 LYS B O 1
ATOM 8536 N N . LEU B 1 387 ? 20.969 8.289 -9.789 1 92.19 387 LEU B N 1
ATOM 8537 C CA . LEU B 1 387 ? 20.047 7.508 -10.617 1 92.19 387 LEU B CA 1
ATOM 8538 C C . LEU B 1 387 ? 20.781 6.867 -11.789 1 92.19 387 LEU B C 1
ATOM 8540 O O . LEU B 1 387 ? 21.703 7.465 -12.344 1 92.19 387 LEU B O 1
ATOM 8544 N N . TYR B 1 388 ? 20.406 5.613 -12.125 1 88.06 388 TYR B N 1
ATOM 8545 C CA . TYR B 1 388 ? 20.953 4.977 -13.312 1 88.06 388 TYR B CA 1
ATOM 8546 C C . TYR B 1 388 ? 20.547 5.746 -14.57 1 88.06 388 TYR B C 1
ATOM 8548 O O . TYR B 1 388 ? 21.375 5.938 -15.469 1 88.06 388 TYR B O 1
ATOM 8556 N N . ARG B 1 389 ? 19.312 6.195 -14.602 1 88.25 389 ARG B N 1
ATOM 8557 C CA . ARG B 1 389 ? 18.797 7.023 -15.688 1 88.25 389 ARG B CA 1
ATOM 8558 C C . ARG B 1 389 ? 18.281 8.359 -15.156 1 88.25 389 ARG B C 1
ATOM 8560 O O . ARG B 1 389 ? 17.156 8.445 -14.672 1 88.25 389 ARG B O 1
ATOM 8567 N N . PRO B 1 390 ? 19 9.461 -15.383 1 92.5 390 PRO B N 1
ATOM 8568 C CA . PRO B 1 390 ? 18.516 10.773 -14.953 1 92.5 390 PRO B CA 1
ATOM 8569 C C . PRO B 1 390 ? 17.203 11.164 -15.641 1 92.5 390 PRO B C 1
ATOM 8571 O O . PRO B 1 390 ? 16.906 10.688 -16.734 1 92.5 390 PRO B O 1
ATOM 8574 N N . HIS B 1 391 ? 16.453 11.969 -14.992 1 92.81 391 HIS B N 1
ATOM 8575 C CA . HIS B 1 391 ? 15.188 12.453 -15.523 1 92.81 391 HIS B CA 1
ATOM 8576 C C . HIS B 1 391 ? 15.258 13.945 -15.844 1 92.81 391 HIS B C 1
ATOM 8578 O O . HIS B 1 391 ? 15.719 14.742 -15.016 1 92.81 391 HIS B O 1
ATOM 8584 N N . ARG B 1 392 ? 14.773 14.398 -16.984 1 93.69 392 ARG B N 1
ATOM 8585 C CA . ARG B 1 392 ? 14.781 15.797 -17.391 1 93.69 392 ARG B CA 1
ATOM 8586 C C . ARG B 1 392 ? 13.82 16.625 -16.547 1 93.69 392 ARG B C 1
ATOM 8588 O O . ARG B 1 392 ? 12.695 16.203 -16.281 1 93.69 392 ARG B O 1
ATOM 8595 N N . ILE B 1 393 ? 14.242 17.719 -16.031 1 95.81 393 ILE B N 1
ATOM 8596 C CA . ILE B 1 393 ? 13.375 18.641 -15.32 1 95.81 393 ILE B CA 1
ATOM 8597 C C . ILE B 1 393 ? 12.586 19.484 -16.328 1 95.81 393 ILE B C 1
ATOM 8599 O O . ILE B 1 393 ? 13.164 20.219 -17.125 1 95.81 393 ILE B O 1
ATOM 8603 N N . HIS B 1 394 ? 11.344 19.391 -16.25 1 90.81 394 HIS B N 1
ATOM 8604 C CA . HIS B 1 394 ? 10.477 20.062 -17.219 1 90.81 394 HIS B CA 1
ATOM 8605 C C . HIS B 1 394 ? 10.719 21.562 -17.234 1 90.81 394 HIS B C 1
ATOM 8607 O O . HIS B 1 394 ? 10.789 22.203 -16.172 1 90.81 394 HIS B O 1
ATOM 8613 N N . GLY B 1 395 ? 10.789 22.125 -18.375 1 89.81 395 GLY B N 1
ATOM 8614 C CA . GLY B 1 395 ? 10.922 23.562 -18.516 1 89.81 395 GLY B CA 1
ATOM 8615 C C . GLY B 1 395 ? 12.352 24.047 -18.344 1 89.81 395 GLY B C 1
ATOM 8616 O O . GLY B 1 395 ? 12.602 25.25 -18.328 1 89.81 395 GLY B O 1
ATOM 8617 N N . THR B 1 396 ? 13.297 23.109 -18.047 1 93.5 396 THR B N 1
ATOM 8618 C CA . THR B 1 396 ? 14.688 23.484 -17.859 1 93.5 396 THR B CA 1
ATOM 8619 C C . THR B 1 396 ? 15.617 22.594 -18.672 1 93.5 396 THR B C 1
ATOM 8621 O O . THR B 1 396 ? 15.156 21.656 -19.328 1 93.5 396 THR B O 1
ATOM 8624 N N . ASP B 1 397 ? 16.891 22.906 -18.656 1 92.62 397 ASP B N 1
ATOM 8625 C CA . ASP B 1 397 ? 17.906 22.094 -19.312 1 92.62 397 ASP B CA 1
ATOM 8626 C C . ASP B 1 397 ? 18.656 21.219 -18.297 1 92.62 397 ASP B C 1
ATOM 8628 O O . ASP B 1 397 ? 19.688 20.641 -18.609 1 92.62 397 ASP B O 1
ATOM 8632 N N . LYS B 1 398 ? 18.094 21.125 -17.156 1 94.75 398 LYS B N 1
ATOM 8633 C CA . LYS B 1 398 ? 18.719 20.344 -16.094 1 94.75 398 LYS B CA 1
ATOM 8634 C C . LYS B 1 398 ? 18 19.016 -15.867 1 94.75 398 LYS B C 1
ATOM 8636 O O . LYS B 1 398 ? 16.891 18.812 -16.375 1 94.75 398 LYS B O 1
ATOM 8641 N N . ASP B 1 399 ? 18.703 18.078 -15.18 1 96 399 ASP B N 1
ATOM 8642 C CA . ASP B 1 399 ? 18.141 16.766 -14.883 1 96 399 ASP B CA 1
ATOM 8643 C C . ASP B 1 399 ? 18.094 16.516 -13.375 1 96 399 ASP B C 1
ATOM 8645 O O . ASP B 1 399 ? 18.922 17.047 -12.633 1 96 399 ASP B O 1
ATOM 8649 N N . TYR B 1 400 ? 17.078 15.805 -13.062 1 96.62 400 TYR B N 1
ATOM 8650 C CA . TYR B 1 400 ? 17.203 15.133 -11.773 1 96.62 400 TYR B CA 1
ATOM 8651 C C . TYR B 1 400 ? 18.25 14.031 -11.828 1 96.62 400 TYR B C 1
ATOM 8653 O O . TYR B 1 400 ? 18.094 13.055 -12.562 1 96.62 400 TYR B O 1
ATOM 8661 N N . THR B 1 401 ? 19.25 14.094 -11.047 1 96.38 401 THR B N 1
ATOM 8662 C CA . THR B 1 401 ? 20.375 13.164 -11.148 1 96.38 401 THR B CA 1
ATOM 8663 C C . THR B 1 401 ? 20.359 12.172 -9.992 1 96.38 401 THR B C 1
ATOM 8665 O O . THR B 1 401 ? 21.031 11.141 -10.047 1 96.38 401 THR B O 1
ATOM 8668 N N . ASN B 1 402 ? 19.625 12.477 -8.938 1 96.12 402 ASN B N 1
ATOM 8669 C CA . ASN B 1 402 ? 19.562 11.641 -7.742 1 96.12 402 ASN B CA 1
ATOM 8670 C C . ASN B 1 402 ? 18.141 11.234 -7.406 1 96.12 402 ASN B C 1
ATOM 8672 O O . ASN B 1 402 ? 17.188 11.891 -7.828 1 96.12 402 ASN B O 1
ATOM 8676 N N . GLY B 1 403 ? 18.031 10.164 -6.684 1 94 403 GLY B N 1
ATOM 8677 C CA . GLY B 1 403 ? 16.719 9.703 -6.246 1 94 403 GLY B CA 1
ATOM 8678 C C . GLY B 1 403 ? 16.797 8.742 -5.074 1 94 403 GLY B C 1
ATOM 8679 O O . GLY B 1 403 ? 17.875 8.281 -4.703 1 94 403 GLY B O 1
ATOM 8680 N N . PHE B 1 404 ? 15.688 8.586 -4.484 1 93.62 404 PHE B N 1
ATOM 8681 C CA . PHE B 1 404 ? 15.516 7.695 -3.34 1 93.62 404 PHE B CA 1
ATOM 8682 C C . PHE B 1 404 ? 14.047 7.367 -3.115 1 93.62 404 PHE B C 1
ATOM 8684 O O . PHE B 1 404 ? 13.172 8.195 -3.373 1 93.62 404 PHE B O 1
ATOM 8691 N N . ASN B 1 405 ? 13.805 6.133 -2.705 1 93.31 405 ASN B N 1
ATOM 8692 C CA . ASN B 1 405 ? 12.43 5.805 -2.344 1 93.31 405 ASN B CA 1
ATOM 8693 C C . ASN B 1 405 ? 12.375 4.961 -1.072 1 93.31 405 ASN B C 1
ATOM 8695 O O . ASN B 1 405 ? 13.352 4.301 -0.715 1 93.31 405 ASN B O 1
ATOM 8699 N N . ARG B 1 406 ? 11.273 5.02 -0.41 1 94.5 406 ARG B N 1
ATOM 8700 C CA . ARG B 1 406 ? 11.031 4.281 0.823 1 94.5 406 ARG B CA 1
ATOM 8701 C C . ARG B 1 406 ? 9.555 3.926 0.964 1 94.5 406 ARG B C 1
ATOM 8703 O O . ARG B 1 406 ? 8.688 4.672 0.511 1 94.5 406 ARG B O 1
ATOM 8710 N N . THR B 1 407 ? 9.344 2.791 1.6 1 95.44 407 THR B N 1
ATOM 8711 C CA . THR B 1 407 ? 7.984 2.346 1.863 1 95.44 407 THR B CA 1
ATOM 8712 C C . THR B 1 407 ? 7.77 2.115 3.355 1 95.44 407 THR B C 1
ATOM 8714 O O . THR B 1 407 ? 8.555 1.422 4.004 1 95.44 407 THR B O 1
ATOM 8717 N N . ASN B 1 408 ? 6.707 2.736 3.824 1 95 408 ASN B N 1
ATOM 8718 C CA . ASN B 1 408 ? 6.285 2.535 5.207 1 95 408 ASN B CA 1
ATOM 8719 C C . ASN B 1 408 ? 5.074 1.611 5.293 1 95 408 ASN B C 1
ATOM 8721 O O . ASN B 1 408 ? 4.074 1.826 4.609 1 95 408 ASN B O 1
ATOM 8725 N N . MET B 1 409 ? 5.219 0.612 6.098 1 94.44 409 MET B N 1
ATOM 8726 C CA . MET B 1 409 ? 4.117 -0.306 6.359 1 94.44 409 MET B CA 1
ATOM 8727 C C . MET B 1 409 ? 3.746 -0.305 7.84 1 94.44 409 MET B C 1
ATOM 8729 O O . MET B 1 409 ? 4.625 -0.318 8.703 1 94.44 409 MET B O 1
ATOM 8733 N N . GLN B 1 410 ? 2.477 -0.322 8.047 1 94.25 410 GLN B N 1
ATOM 8734 C CA . GLN B 1 410 ? 2.053 -0.316 9.445 1 94.25 410 GLN B CA 1
ATOM 8735 C C . GLN B 1 410 ? 0.768 -1.118 9.633 1 94.25 410 GLN B C 1
ATOM 8737 O O . GLN B 1 410 ? -0.082 -1.156 8.742 1 94.25 410 GLN B O 1
ATOM 8742 N N . PHE B 1 411 ? 0.667 -1.725 10.797 1 93.69 411 PHE B N 1
ATOM 8743 C CA . PHE B 1 411 ? -0.502 -2.473 11.242 1 93.69 411 PHE B CA 1
ATOM 8744 C C . PHE B 1 411 ? -0.92 -2.035 12.641 1 93.69 411 PHE B C 1
ATOM 8746 O O . PHE B 1 411 ? -0.073 -1.829 13.516 1 93.69 411 PHE B O 1
ATOM 8753 N N . VAL B 1 412 ? -2.195 -1.866 12.805 1 93.88 412 VAL B N 1
ATOM 8754 C CA . VAL B 1 412 ? -2.68 -1.387 14.094 1 93.88 412 VAL B CA 1
ATOM 8755 C C . VAL B 1 412 ? -3.77 -2.32 14.617 1 93.88 412 VAL B C 1
ATOM 8757 O O . VAL B 1 412 ? -4.609 -2.795 13.852 1 93.88 412 VAL B O 1
ATOM 8760 N N . LEU B 1 413 ? -3.736 -2.617 15.852 1 94.31 413 LEU B N 1
ATOM 8761 C CA . LEU B 1 413 ? -4.777 -3.301 16.609 1 94.31 413 LEU B CA 1
ATOM 8762 C C . LEU B 1 413 ? -5.102 -2.547 17.891 1 94.31 413 LEU B C 1
ATOM 8764 O O . LEU B 1 413 ? -4.199 -2.213 18.672 1 94.31 413 LEU B O 1
ATOM 8768 N N . GLU B 1 414 ? -6.395 -2.217 18.062 1 94.94 414 GLU B N 1
ATOM 8769 C CA . GLU B 1 414 ? -6.84 -1.446 19.219 1 94.94 414 GLU B CA 1
ATOM 8770 C C . GLU B 1 414 ? -8.156 -1.982 19.766 1 94.94 414 GLU B C 1
ATOM 8772 O O . GLU B 1 414 ? -9.055 -2.334 19 1 94.94 414 GLU B O 1
ATOM 8777 N N . HIS B 1 415 ? -8.25 -2.049 21.047 1 95.38 415 HIS B N 1
ATOM 8778 C CA . HIS B 1 415 ? -9.492 -2.439 21.703 1 95.38 415 HIS B CA 1
ATOM 8779 C C . HIS B 1 415 ? -9.961 -1.367 22.688 1 95.38 415 HIS B C 1
ATOM 8781 O O . HIS B 1 415 ? -9.156 -0.826 23.453 1 95.38 415 HIS B O 1
ATOM 8787 N N . ASN B 1 416 ? -11.219 -1.053 22.562 1 93.31 416 ASN B N 1
ATOM 8788 C CA . ASN B 1 416 ? -11.836 -0.028 23.406 1 93.31 416 ASN B CA 1
ATOM 8789 C C . ASN B 1 416 ? -12.945 -0.608 24.281 1 93.31 416 ASN B C 1
ATOM 8791 O O . ASN B 1 416 ? -13.914 -1.163 23.766 1 93.31 416 ASN B O 1
ATOM 8795 N N . LEU B 1 417 ? -12.758 -0.515 25.547 1 94.25 417 LEU B N 1
ATOM 8796 C CA . LEU B 1 417 ? -13.797 -0.821 26.516 1 94.25 417 LEU B CA 1
ATOM 8797 C C . LEU B 1 417 ? -14.523 0.448 26.953 1 94.25 417 LEU B C 1
ATOM 8799 O O . LEU B 1 417 ? -13.93 1.3 27.625 1 94.25 417 LEU B O 1
ATOM 8803 N N . ILE B 1 418 ? -15.758 0.553 26.531 1 89.88 418 ILE B N 1
ATOM 8804 C CA . ILE B 1 418 ? -16.531 1.757 26.797 1 89.88 418 ILE B CA 1
ATOM 8805 C C . ILE B 1 418 ? -17.656 1.441 27.797 1 89.88 418 ILE B C 1
ATOM 8807 O O . ILE B 1 418 ? -18.688 0.889 27.422 1 89.88 418 ILE B O 1
ATOM 8811 N N . LEU B 1 419 ? -17.484 1.81 28.969 1 89.81 419 LEU B N 1
ATOM 8812 C CA . LEU B 1 419 ? -18.5 1.689 30.016 1 89.81 419 LEU B CA 1
ATOM 8813 C C . LEU B 1 419 ? -19.109 3.049 30.344 1 89.81 419 LEU B C 1
ATOM 8815 O O . LEU B 1 419 ? -18.734 4.062 29.734 1 89.81 419 LEU B O 1
ATOM 8819 N N . ASN B 1 420 ? -20.094 3.115 31.141 1 86.88 420 ASN B N 1
ATOM 8820 C CA . ASN B 1 420 ? -20.828 4.352 31.391 1 86.88 420 ASN B CA 1
ATOM 8821 C C . ASN B 1 420 ? -19.891 5.461 31.891 1 86.88 420 ASN B C 1
ATOM 8823 O O . ASN B 1 420 ? -20 6.605 31.453 1 86.88 420 ASN B O 1
ATOM 8827 N N . ARG B 1 421 ? -19.031 5.105 32.812 1 91.38 421 ARG B N 1
ATOM 8828 C CA . ARG B 1 421 ? -18.188 6.148 33.375 1 91.38 421 ARG B CA 1
ATOM 8829 C C . ARG B 1 421 ? -16.719 5.848 33.156 1 91.38 421 ARG B C 1
ATOM 8831 O O . ARG B 1 421 ? -15.852 6.637 33.531 1 91.38 421 ARG B O 1
ATOM 8838 N N . PHE B 1 422 ? -16.5 4.77 32.562 1 92.25 422 PHE B N 1
ATOM 8839 C CA . PHE B 1 422 ? -15.117 4.316 32.406 1 92.25 422 PHE B CA 1
ATOM 8840 C C . PHE B 1 422 ? -14.828 3.959 30.953 1 92.25 422 PHE B C 1
ATOM 8842 O O . PHE B 1 422 ? -15.625 3.277 30.312 1 92.25 422 PHE B O 1
ATOM 8849 N N . THR B 1 423 ? -13.703 4.492 30.469 1 91.88 423 THR B N 1
ATOM 8850 C CA . THR B 1 423 ? -13.266 4.137 29.125 1 91.88 423 THR B CA 1
ATOM 8851 C C . THR B 1 423 ? -11.805 3.682 29.141 1 91.88 423 THR B C 1
ATOM 8853 O O . THR B 1 423 ? -10.953 4.328 29.75 1 91.88 423 THR B O 1
ATOM 8856 N N . LEU B 1 424 ? -11.547 2.541 28.547 1 94.38 424 LEU B N 1
ATOM 8857 C CA . LEU B 1 424 ? -10.203 2 28.359 1 94.38 424 LEU B CA 1
ATOM 8858 C C . LEU B 1 424 ? -9.922 1.734 26.891 1 94.38 424 LEU B C 1
ATOM 8860 O O . LEU B 1 424 ? -10.719 1.089 26.203 1 94.38 424 LEU B O 1
ATOM 8864 N N . SER B 1 425 ? -8.891 2.301 26.406 1 93.19 425 SER B N 1
ATOM 8865 C CA . SER B 1 425 ? -8.406 2.045 25.047 1 93.19 425 SER B CA 1
ATOM 8866 C C . SER B 1 425 ? -6.977 1.521 25.062 1 93.19 425 SER B C 1
ATOM 8868 O O . SER B 1 425 ? -6.074 2.172 25.594 1 93.19 425 SER B O 1
ATOM 8870 N N . ALA B 1 426 ? -6.777 0.375 24.547 1 94.81 426 ALA B N 1
ATOM 8871 C CA . ALA B 1 426 ? -5.445 -0.225 24.484 1 94.81 426 ALA B CA 1
ATOM 8872 C C . ALA B 1 426 ? -5.176 -0.819 23.109 1 94.81 426 ALA B C 1
ATOM 8874 O O . ALA B 1 426 ? -6.086 -1.345 22.453 1 94.81 426 ALA B O 1
ATOM 8875 N N . GLY B 1 427 ? -3.943 -0.675 22.719 1 94.88 427 GLY B N 1
ATOM 8876 C CA . GLY B 1 427 ? -3.623 -1.233 21.406 1 94.88 427 GLY B CA 1
ATOM 8877 C C . GLY B 1 427 ? -2.141 -1.181 21.094 1 94.88 427 GLY B C 1
ATOM 8878 O O . GLY B 1 427 ? -1.33 -0.793 21.938 1 94.88 427 GLY B O 1
ATOM 8879 N N . ILE B 1 428 ? -1.797 -1.652 19.906 1 95.25 428 ILE B N 1
ATOM 8880 C CA . ILE B 1 428 ? -0.422 -1.679 19.422 1 95.25 428 ILE B CA 1
ATOM 8881 C C . ILE B 1 428 ? -0.379 -1.229 17.953 1 95.25 428 ILE B C 1
ATOM 8883 O O . ILE B 1 428 ? -1.369 -1.356 17.234 1 95.25 428 ILE B O 1
ATOM 8887 N N . ILE B 1 429 ? 0.7 -0.625 17.578 1 94.19 429 ILE B N 1
ATOM 8888 C CA . ILE B 1 429 ? 1.019 -0.385 16.172 1 94.19 429 ILE B CA 1
ATOM 8889 C C . ILE B 1 429 ? 2.342 -1.062 15.82 1 94.19 429 ILE B C 1
ATOM 8891 O O . ILE B 1 429 ? 3.33 -0.922 16.547 1 94.19 429 ILE B O 1
ATOM 8895 N N . ALA B 1 430 ? 2.303 -1.839 14.828 1 94.88 430 ALA B N 1
ATOM 8896 C CA . ALA B 1 430 ? 3.496 -2.479 14.281 1 94.88 430 ALA B CA 1
ATOM 8897 C C . ALA B 1 430 ? 3.945 -1.798 12.992 1 94.88 430 ALA B C 1
ATOM 8899 O O . ALA B 1 430 ? 3.133 -1.558 12.094 1 94.88 430 ALA B O 1
ATOM 8900 N N . VAL B 1 431 ? 5.266 -1.472 13 1 93.75 431 VAL B N 1
ATOM 8901 C CA . VAL B 1 431 ? 5.754 -0.682 11.875 1 93.75 431 VAL B CA 1
ATOM 8902 C C . VAL B 1 431 ? 6.965 -1.372 11.25 1 93.75 431 VAL B C 1
ATOM 8904 O O . VAL B 1 431 ? 7.82 -1.904 11.953 1 93.75 431 VAL B O 1
ATOM 8907 N N . LYS B 1 432 ? 6.93 -1.369 9.938 1 93.5 432 LYS B N 1
ATOM 8908 C CA . LYS B 1 432 ? 8.07 -1.792 9.125 1 93.5 432 LYS B CA 1
ATOM 8909 C C . LYS B 1 432 ? 8.391 -0.757 8.055 1 93.5 432 LYS B C 1
ATOM 8911 O O . LYS B 1 432 ? 7.492 -0.145 7.477 1 93.5 432 LYS B O 1
ATOM 8916 N N . ASN B 1 433 ? 9.656 -0.52 7.902 1 93 433 ASN B N 1
ATOM 8917 C CA . ASN B 1 433 ? 10.141 0.438 6.914 1 93 433 ASN B CA 1
ATOM 8918 C C . ASN B 1 433 ? 11.227 -0.166 6.031 1 93 433 ASN B C 1
ATOM 8920 O O . ASN B 1 433 ? 12.07 -0.926 6.512 1 93 433 ASN B O 1
ATOM 8924 N N . SER B 1 434 ? 11.242 0.185 4.793 1 90.62 434 SER B N 1
ATOM 8925 C CA . SER B 1 434 ? 12.133 -0.463 3.84 1 90.62 434 SER B CA 1
ATOM 8926 C C . SER B 1 434 ? 13.547 0.099 3.938 1 90.62 434 SER B C 1
ATOM 8928 O O . SER B 1 434 ? 14.508 -0.535 3.49 1 90.62 434 SER B O 1
ATOM 8930 N N . GLN B 1 435 ? 13.703 1.249 4.426 1 85.56 435 GLN B N 1
ATOM 8931 C CA . GLN B 1 435 ? 14.992 1.921 4.418 1 85.56 435 GLN B CA 1
ATOM 8932 C C . GLN B 1 435 ? 15.719 1.732 5.75 1 85.56 435 GLN B C 1
ATOM 8934 O O . GLN B 1 435 ? 16.938 1.581 5.777 1 85.56 435 GLN B O 1
ATOM 8939 N N . ALA B 1 436 ? 15.07 1.801 6.844 1 78.06 436 ALA B N 1
ATOM 8940 C CA . ALA B 1 436 ? 15.68 1.828 8.172 1 78.06 436 ALA B CA 1
ATOM 8941 C C . ALA B 1 436 ? 16.297 0.479 8.523 1 78.06 436 ALA B C 1
ATOM 8943 O O . ALA B 1 436 ? 16.969 0.344 9.547 1 78.06 436 ALA B O 1
ATOM 8944 N N . ASP B 1 437 ? 16.281 -0.443 7.59 1 75.75 437 ASP B N 1
ATOM 8945 C CA . ASP B 1 437 ? 16.828 -1.769 7.855 1 75.75 437 ASP B CA 1
ATOM 8946 C C . ASP B 1 437 ? 16.406 -2.273 9.234 1 75.75 437 ASP B C 1
ATOM 8948 O O . ASP B 1 437 ? 17.25 -2.674 10.039 1 75.75 437 ASP B O 1
ATOM 8952 N N . MET B 1 438 ? 15.273 -2.047 9.586 1 76.44 438 MET B N 1
ATOM 8953 C CA . MET B 1 438 ? 14.773 -2.498 10.875 1 76.44 438 MET B CA 1
ATOM 8954 C C . MET B 1 438 ? 13.688 -3.561 10.695 1 76.44 438 MET B C 1
ATOM 8956 O O . MET B 1 438 ? 12.945 -3.539 9.711 1 76.44 438 MET B O 1
ATOM 8960 N N . SER B 1 439 ? 13.75 -4.492 11.633 1 81.88 439 SER B N 1
ATOM 8961 C CA . SER B 1 439 ? 12.648 -5.453 11.672 1 81.88 439 SER B CA 1
ATOM 8962 C C . SER B 1 439 ? 11.344 -4.777 12.07 1 81.88 439 SER B C 1
ATOM 8964 O O . SER B 1 439 ? 11.305 -3.564 12.297 1 81.88 439 SER B O 1
ATOM 8966 N N . MET B 1 440 ? 10.352 -5.531 12.016 1 89.25 440 MET B N 1
ATOM 8967 C CA . MET B 1 440 ? 9.07 -5.004 12.477 1 89.25 440 MET B CA 1
ATOM 8968 C C . MET B 1 440 ? 9.141 -4.59 13.938 1 89.25 440 MET B C 1
ATOM 8970 O O . MET B 1 440 ? 9.562 -5.375 14.789 1 89.25 440 MET B O 1
ATOM 8974 N N . ARG B 1 441 ? 8.781 -3.35 14.211 1 91.94 441 ARG B N 1
ATOM 8975 C CA . ARG B 1 441 ? 8.781 -2.838 15.578 1 91.94 441 ARG B CA 1
ATOM 8976 C C . ARG B 1 441 ? 7.359 -2.588 16.062 1 91.94 441 ARG B C 1
ATOM 8978 O O . ARG B 1 441 ? 6.504 -2.143 15.297 1 91.94 441 ARG B O 1
ATOM 8985 N N . VAL B 1 442 ? 7.207 -2.832 17.312 1 94.81 442 VAL B N 1
ATOM 8986 C CA . VAL B 1 442 ? 5.875 -2.717 17.891 1 94.81 442 VAL B CA 1
ATOM 8987 C C . VAL B 1 442 ? 5.859 -1.609 18.938 1 94.81 442 VAL B C 1
ATOM 8989 O O . VAL B 1 442 ? 6.73 -1.559 19.812 1 94.81 442 VAL B O 1
ATOM 8992 N N . TYR B 1 443 ? 4.922 -0.797 18.906 1 94.69 443 TYR B N 1
ATOM 8993 C CA . TYR B 1 443 ? 4.742 0.318 19.828 1 94.69 443 TYR B CA 1
ATOM 8994 C C . TYR B 1 443 ? 3.387 0.237 20.516 1 94.69 443 TYR B C 1
ATOM 8996 O O . TYR B 1 443 ? 2.352 0.507 19.906 1 94.69 443 TYR B O 1
ATOM 9004 N N . PRO B 1 444 ? 3.354 0.028 21.75 1 95.38 444 PRO B N 1
ATOM 9005 C CA . PRO B 1 444 ? 2.096 -0.104 22.484 1 95.38 444 PRO B CA 1
ATOM 9006 C C . PRO B 1 444 ? 1.564 1.235 23 1 95.38 444 PRO B C 1
ATOM 9008 O O . PRO B 1 444 ? 2.303 2.225 23.031 1 95.38 444 PRO B O 1
ATOM 9011 N N . GLY B 1 445 ? 0.289 1.295 23.359 1 94.5 445 GLY B N 1
ATOM 9012 C CA . GLY B 1 445 ? -0.369 2.43 23.984 1 94.5 445 GLY B CA 1
ATOM 9013 C C . GLY B 1 445 ? -1.599 2.041 24.781 1 94.5 445 GLY B C 1
ATOM 9014 O O . GLY B 1 445 ? -2.305 1.096 24.422 1 94.5 445 GLY B O 1
ATOM 9015 N N . ILE B 1 446 ? -1.813 2.756 25.828 1 95.25 446 ILE B N 1
ATOM 9016 C CA . ILE B 1 446 ? -2.986 2.543 26.672 1 95.25 446 ILE B CA 1
ATOM 9017 C C . ILE B 1 446 ? -3.506 3.885 27.172 1 95.25 446 ILE B C 1
ATOM 9019 O O . ILE B 1 446 ? -2.721 4.758 27.562 1 95.25 446 ILE B O 1
ATOM 9023 N N . ASP B 1 447 ? -4.77 4.09 27.094 1 94.5 447 ASP B N 1
ATOM 9024 C CA . ASP B 1 447 ? -5.465 5.273 27.578 1 94.5 447 ASP B CA 1
ATOM 9025 C C . ASP B 1 447 ? -6.641 4.887 28.484 1 94.5 447 ASP B C 1
ATOM 9027 O O . ASP B 1 447 ? -7.453 4.039 28.109 1 94.5 447 ASP B O 1
ATOM 9031 N N . ILE B 1 448 ? -6.723 5.52 29.656 1 94.88 448 ILE B N 1
ATOM 9032 C CA . ILE B 1 448 ? -7.809 5.266 30.594 1 94.88 448 ILE B CA 1
ATOM 9033 C C . ILE B 1 448 ? -8.453 6.586 31 1 94.88 448 ILE B C 1
ATOM 9035 O O . ILE B 1 448 ? -7.77 7.598 31.172 1 94.88 448 ILE B O 1
ATOM 9039 N N . SER B 1 449 ? -9.734 6.566 31.109 1 94 449 SER B N 1
ATOM 9040 C CA . SER B 1 449 ? -10.438 7.742 31.609 1 94 449 SER B CA 1
ATOM 9041 C C . SER B 1 449 ? -11.602 7.344 32.531 1 94 449 SER B C 1
ATOM 9043 O O . SER B 1 449 ? -12.18 6.266 32.344 1 94 449 SER B O 1
ATOM 9045 N N . TYR B 1 450 ? -11.898 8.188 33.469 1 95 450 TYR B N 1
ATOM 9046 C CA . TYR B 1 450 ? -12.992 8.016 34.406 1 95 450 TYR B CA 1
ATOM 9047 C C . TYR B 1 450 ? -13.742 9.32 34.625 1 95 450 TYR B C 1
ATOM 9049 O O . TYR B 1 450 ? -13.141 10.344 34.969 1 95 450 TYR B O 1
ATOM 9057 N N . ARG B 1 451 ? -15.023 9.211 34.438 1 92.31 451 ARG B N 1
ATOM 9058 C CA . ARG B 1 451 ? -15.875 10.375 34.656 1 92.31 451 ARG B CA 1
ATOM 9059 C C . ARG B 1 451 ? -16.469 10.352 36.062 1 92.31 451 ARG B C 1
ATOM 9061 O O . ARG B 1 451 ? -17.141 9.391 36.438 1 92.31 451 ARG B O 1
ATOM 9068 N N . PHE B 1 452 ? -16.172 11.367 36.75 1 91.06 452 PHE B N 1
ATOM 9069 C CA . PHE B 1 452 ? -16.797 11.484 38.062 1 91.06 452 PHE B CA 1
ATOM 9070 C C . PHE B 1 452 ? -17.766 12.648 38.094 1 91.06 452 PHE B C 1
ATOM 9072 O O . PHE B 1 452 ? -17.391 13.789 37.812 1 91.06 452 PHE B O 1
ATOM 9079 N N . GLY B 1 453 ? -19 12.32 38.438 1 88.56 453 GLY B N 1
ATOM 9080 C CA . GLY B 1 453 ? -20.078 13.289 38.25 1 88.56 453 GLY B CA 1
ATOM 9081 C C . GLY B 1 453 ? -20.406 13.578 36.812 1 88.56 453 GLY B C 1
ATOM 9082 O O . GLY B 1 453 ? -20.203 12.734 35.938 1 88.56 453 GLY B O 1
ATOM 9083 N N . ASP B 1 454 ? -20.922 14.789 36.562 1 86.44 454 ASP B N 1
ATOM 9084 C CA . ASP B 1 454 ? -21.344 15.086 35.188 1 86.44 454 ASP B CA 1
ATOM 9085 C C . ASP B 1 454 ? -20.344 15.984 34.5 1 86.44 454 ASP B C 1
ATOM 9087 O O . ASP B 1 454 ? -20.328 16.062 33.25 1 86.44 454 ASP B O 1
ATOM 9091 N N . ALA B 1 455 ? -19.422 16.516 35.281 1 90.25 455 ALA B N 1
ATOM 9092 C CA . ALA B 1 455 ? -18.625 17.578 34.688 1 90.25 455 ALA B CA 1
ATOM 9093 C C . ALA B 1 455 ? -17.141 17.203 34.688 1 90.25 455 ALA B C 1
ATOM 9095 O O . ALA B 1 455 ? -16.375 17.734 33.875 1 90.25 455 ALA B O 1
ATOM 9096 N N . TRP B 1 456 ? -16.766 16.328 35.594 1 93.62 456 TRP B N 1
ATOM 9097 C CA . TRP B 1 456 ? -15.344 16.062 35.781 1 93.62 456 TRP B CA 1
ATOM 9098 C C . TRP B 1 456 ? -14.922 14.773 35.094 1 93.62 456 TRP B C 1
ATOM 9100 O O . TRP B 1 456 ? -15.656 13.781 35.125 1 93.62 456 TRP B O 1
ATOM 9110 N N . LYS B 1 457 ? -13.773 14.773 34.5 1 93 457 LYS B N 1
ATOM 9111 C CA . LYS B 1 457 ? -13.172 13.594 33.906 1 93 457 LYS B CA 1
ATOM 9112 C C . LYS B 1 457 ? -11.688 13.516 34.219 1 93 457 LYS B C 1
ATOM 9114 O O . LYS B 1 457 ? -10.953 14.492 34.062 1 93 457 LYS B O 1
ATOM 9119 N N . LEU B 1 458 ? -11.297 12.406 34.75 1 95.31 458 LEU B N 1
ATOM 9120 C CA . LEU B 1 458 ? -9.883 12.109 34.969 1 95.31 458 LEU B CA 1
ATOM 9121 C C . LEU B 1 458 ? -9.359 11.164 33.875 1 95.31 458 LEU B C 1
ATOM 9123 O O . LEU B 1 458 ? -10.062 10.234 33.469 1 95.31 458 LEU B O 1
ATOM 9127 N N . TYR B 1 459 ? -8.172 11.422 33.406 1 93.62 459 TYR B N 1
ATOM 9128 C CA . TYR B 1 459 ? -7.621 10.484 32.438 1 93.62 459 TYR B CA 1
ATOM 9129 C C . TYR B 1 459 ? -6.137 10.25 32.688 1 93.62 459 TYR B C 1
ATOM 9131 O O . TYR B 1 459 ? -5.484 11.039 33.375 1 93.62 459 TYR B O 1
ATOM 9139 N N . ALA B 1 460 ? -5.594 9.148 32.25 1 96 460 ALA B N 1
ATOM 9140 C CA . ALA B 1 460 ? -4.184 8.758 32.219 1 96 460 ALA B CA 1
ATOM 9141 C C . ALA B 1 460 ? -3.848 7.992 30.938 1 96 460 ALA B C 1
ATOM 9143 O O . ALA B 1 460 ? -4.668 7.223 30.438 1 96 460 ALA B O 1
ATOM 9144 N N . SER B 1 461 ? -2.652 8.289 30.484 1 94.75 461 SER B N 1
ATOM 9145 C CA . SER B 1 461 ? -2.303 7.656 29.219 1 94.75 461 SER B CA 1
ATOM 9146 C C . SER B 1 461 ? -0.816 7.32 29.156 1 94.75 461 SER B C 1
ATOM 9148 O O . SER B 1 461 ? 0.01 8.039 29.734 1 94.75 461 SER B O 1
ATOM 9150 N N . TYR B 1 462 ? -0.515 6.184 28.625 1 96.19 462 TYR B N 1
ATOM 9151 C CA . TYR B 1 462 ? 0.819 5.777 28.188 1 96.19 462 TYR B CA 1
ATOM 9152 C C . TYR B 1 462 ? 0.829 5.41 26.719 1 96.19 462 TYR B C 1
ATOM 9154 O O . TYR B 1 462 ? 0.132 4.484 26.297 1 96.19 462 TYR B O 1
ATOM 9162 N N . ASN B 1 463 ? 1.639 6.156 25.922 1 95.06 463 ASN B N 1
ATOM 9163 C CA . ASN B 1 463 ? 1.682 5.906 24.484 1 95.06 463 ASN B CA 1
ATOM 9164 C C . ASN B 1 463 ? 3.104 6.012 23.938 1 95.06 463 ASN B C 1
ATOM 9166 O O . ASN B 1 463 ? 3.945 6.699 24.516 1 95.06 463 ASN B O 1
ATOM 9170 N N . THR B 1 464 ? 3.316 5.266 22.844 1 95.25 464 THR B N 1
ATOM 9171 C CA . THR B 1 464 ? 4.613 5.266 22.172 1 95.25 464 THR B CA 1
ATOM 9172 C C . THR B 1 464 ? 4.453 5.559 20.688 1 95.25 464 THR B C 1
ATOM 9174 O O . THR B 1 464 ? 3.377 5.355 20.109 1 95.25 464 THR B O 1
ATOM 9177 N N . SER B 1 465 ? 5.516 6.113 20.109 1 94.25 465 SER B N 1
ATOM 9178 C CA . SER B 1 465 ? 5.5 6.465 18.688 1 94.25 465 SER B CA 1
ATOM 9179 C C . SER B 1 465 ? 6.914 6.535 18.125 1 94.25 465 SER B C 1
ATOM 9181 O O . SER B 1 465 ? 7.891 6.375 18.859 1 94.25 465 SER B O 1
ATOM 9183 N N . LEU B 1 466 ? 6.988 6.672 16.812 1 93.06 466 LEU B N 1
ATOM 9184 C CA . LEU B 1 466 ? 8.258 6.84 16.125 1 93.06 466 LEU B CA 1
ATOM 9185 C C . LEU B 1 466 ? 8.125 7.824 14.961 1 93.06 466 LEU B C 1
ATOM 9187 O O . LEU B 1 466 ? 7.008 8.133 14.539 1 93.06 466 LEU B O 1
ATOM 9191 N N . ARG B 1 467 ? 9.195 8.328 14.492 1 92.69 467 ARG B N 1
ATOM 9192 C CA . ARG B 1 467 ? 9.258 9.094 13.25 1 92.69 467 ARG B CA 1
ATOM 9193 C C . ARG B 1 467 ? 10.461 8.688 12.414 1 92.69 467 ARG B C 1
ATOM 9195 O O . ARG B 1 467 ? 11.547 8.461 12.953 1 92.69 467 ARG B O 1
ATOM 9202 N N . MET B 1 468 ? 10.219 8.617 11.188 1 92.5 468 MET B N 1
ATOM 9203 C CA . MET B 1 468 ? 11.297 8.297 10.25 1 92.5 468 MET B CA 1
ATOM 9204 C C . MET B 1 468 ? 12.094 9.547 9.891 1 92.5 468 MET B C 1
ATOM 9206 O O . MET B 1 468 ? 11.547 10.648 9.852 1 92.5 468 MET B O 1
ATOM 9210 N N . PRO B 1 469 ? 13.352 9.414 9.633 1 94 469 PRO B N 1
ATOM 9211 C CA . PRO B 1 469 ? 14.125 10.57 9.188 1 94 469 PRO B CA 1
ATOM 9212 C C . PRO B 1 469 ? 13.609 11.156 7.871 1 94 469 PRO B C 1
ATOM 9214 O O . PRO B 1 469 ? 13.156 10.414 7 1 94 469 PRO B O 1
ATOM 9217 N N . SER B 1 470 ? 13.719 12.422 7.75 1 94.06 470 SER B N 1
ATOM 9218 C CA . SER B 1 470 ? 13.391 13.047 6.473 1 94.06 470 SER B CA 1
ATOM 9219 C C . SER B 1 470 ? 14.492 12.797 5.441 1 94.06 470 SER B C 1
ATOM 9221 O O . SER B 1 470 ? 15.602 12.398 5.793 1 94.06 470 SER B O 1
ATOM 9223 N N . PHE B 1 471 ? 14.195 13.008 4.148 1 95.69 471 PHE B N 1
ATOM 9224 C CA . PHE B 1 471 ? 15.18 12.789 3.102 1 95.69 471 PHE B CA 1
ATOM 9225 C C . PHE B 1 471 ? 16.328 13.797 3.215 1 95.69 471 PHE B C 1
ATOM 9227 O O . PHE B 1 471 ? 17.469 13.477 2.895 1 95.69 471 PHE B O 1
ATOM 9234 N N . THR B 1 472 ? 16.016 14.961 3.686 1 93.81 472 THR B N 1
ATOM 9235 C CA . THR B 1 472 ? 17.047 15.961 3.914 1 93.81 472 THR B CA 1
ATOM 9236 C C . THR B 1 472 ? 18.016 15.5 5.004 1 93.81 472 THR B C 1
ATOM 9238 O O . THR B 1 472 ? 19.234 15.648 4.867 1 93.81 472 THR B O 1
ATOM 9241 N N . GLU B 1 473 ? 17.531 14.977 6.008 1 92.12 473 GLU B N 1
ATOM 9242 C CA . GLU B 1 473 ? 18.375 14.477 7.094 1 92.12 473 GLU B CA 1
ATOM 9243 C C . GLU B 1 473 ? 19.25 13.312 6.629 1 92.12 473 GLU B C 1
ATOM 9245 O O . GLU B 1 473 ? 20.375 13.148 7.098 1 92.12 473 GLU B O 1
ATOM 9250 N N . LEU B 1 474 ? 18.766 12.586 5.703 1 95 474 LEU B N 1
ATOM 9251 C CA . LEU B 1 474 ? 19.453 11.383 5.246 1 95 474 LEU B CA 1
ATOM 9252 C C . LEU B 1 474 ? 20.531 11.719 4.215 1 95 474 LEU B C 1
ATOM 9254 O O . LEU B 1 474 ? 21.547 11.031 4.117 1 95 474 LEU B O 1
ATOM 9258 N N . PHE B 1 475 ? 20.328 12.828 3.432 1 94.81 475 PHE B N 1
ATOM 9259 C CA . PHE B 1 475 ? 21.156 12.891 2.236 1 94.81 475 PHE B CA 1
ATOM 9260 C C . PHE B 1 475 ? 21.75 14.281 2.053 1 94.81 475 PHE B C 1
ATOM 9262 O O . PHE B 1 475 ? 22.641 14.477 1.216 1 94.81 475 PHE B O 1
ATOM 9269 N N . TYR B 1 476 ? 21.312 15.219 2.76 1 91.12 476 TYR B N 1
ATOM 9270 C CA . TYR B 1 476 ? 21.812 16.562 2.51 1 91.12 476 TYR B CA 1
ATOM 9271 C C . TYR B 1 476 ? 23.297 16.672 2.861 1 91.12 476 TYR B C 1
ATOM 9273 O O . TYR B 1 476 ? 23.672 16.547 4.027 1 91.12 476 TYR B O 1
ATOM 9281 N N . SER B 1 477 ? 24.188 16.891 1.876 1 85.75 477 SER B N 1
ATOM 9282 C CA . SER B 1 477 ? 25.625 16.922 2.104 1 85.75 477 SER B CA 1
ATOM 9283 C C . SER B 1 477 ? 26.281 18.062 1.356 1 85.75 477 SER B C 1
ATOM 9285 O O . SER B 1 477 ? 27.391 17.922 0.835 1 85.75 477 SER B O 1
ATOM 9287 N N . VAL B 1 478 ? 25.75 19.141 1.349 1 77 478 VAL B N 1
ATOM 9288 C CA . VAL B 1 478 ? 26.312 20.312 0.691 1 77 478 VAL B CA 1
ATOM 9289 C C . VAL B 1 478 ? 26.766 21.328 1.74 1 77 478 VAL B C 1
ATOM 9291 O O . VAL B 1 478 ? 26.156 21.438 2.805 1 77 478 VAL B O 1
ATOM 9294 N N . GLY B 1 479 ? 27.781 22.047 1.356 1 71.75 479 GLY B N 1
ATOM 9295 C CA . GLY B 1 479 ? 28.203 23.219 2.115 1 71.75 479 GLY B CA 1
ATOM 9296 C C . GLY B 1 479 ? 28.547 22.906 3.559 1 71.75 479 GLY B C 1
ATOM 9297 O O . GLY B 1 479 ? 28.047 23.562 4.477 1 71.75 479 GLY B O 1
ATOM 9298 N N . GLY B 1 480 ? 29.219 21.844 3.779 1 75 480 GLY B N 1
ATOM 9299 C CA . GLY B 1 480 ? 29.672 21.516 5.125 1 75 480 GLY B CA 1
ATOM 9300 C C . GLY B 1 480 ? 28.734 20.547 5.836 1 75 480 GLY B C 1
ATOM 9301 O O . GLY B 1 480 ? 28.906 20.281 7.027 1 75 480 GLY B O 1
ATOM 9302 N N . HIS B 1 481 ? 27.781 20.188 5.199 1 83 481 HIS B N 1
ATOM 9303 C CA . HIS B 1 481 ? 26.891 19.188 5.781 1 83 481 HIS B CA 1
ATOM 9304 C C . HIS B 1 481 ? 27.234 17.781 5.285 1 83 481 HIS B C 1
ATOM 9306 O O . HIS B 1 481 ? 27.578 17.594 4.117 1 83 481 HIS B O 1
ATOM 9312 N N . LYS B 1 482 ? 27.25 16.922 6.164 1 87.25 482 LYS B N 1
ATOM 9313 C CA . LYS B 1 482 ? 27.453 15.508 5.848 1 87.25 482 LYS B CA 1
ATOM 9314 C C . LYS B 1 482 ? 26.359 14.641 6.48 1 87.25 482 LYS B C 1
ATOM 9316 O O . LYS B 1 482 ? 26.484 14.227 7.637 1 87.25 482 LYS B O 1
ATOM 9321 N N . ALA B 1 483 ? 25.453 14.289 5.668 1 91.69 483 ALA B N 1
ATOM 9322 C CA . ALA B 1 483 ? 24.312 13.531 6.152 1 91.69 483 ALA B CA 1
ATOM 9323 C C . ALA B 1 483 ? 24.656 12.055 6.32 1 91.69 483 ALA B C 1
ATOM 9325 O O . ALA B 1 483 ? 25.625 11.562 5.734 1 91.69 483 ALA B O 1
ATOM 9326 N N . ASN B 1 484 ? 23.922 11.398 7.172 1 91.62 484 ASN B N 1
ATOM 9327 C CA . ASN B 1 484 ? 24.016 9.961 7.395 1 91.62 484 ASN B CA 1
ATOM 9328 C C . ASN B 1 484 ? 22.781 9.234 6.859 1 91.62 484 ASN B C 1
ATOM 9330 O O . ASN B 1 484 ? 21.703 9.32 7.445 1 91.62 484 ASN B O 1
ATOM 9334 N N . LYS B 1 485 ? 23 8.469 5.777 1 91.75 485 LYS B N 1
ATOM 9335 C CA . LYS B 1 485 ? 21.875 7.809 5.133 1 91.75 485 LYS B CA 1
ATOM 9336 C C . LYS B 1 485 ? 21.375 6.629 5.965 1 91.75 485 LYS B C 1
ATOM 9338 O O . LYS B 1 485 ? 20.359 6.023 5.645 1 91.75 485 LYS B O 1
ATOM 9343 N N . HIS B 1 486 ? 22.016 6.297 7.121 1 90.25 486 HIS B N 1
ATOM 9344 C CA . HIS B 1 486 ? 21.641 5.141 7.934 1 90.25 486 HIS B CA 1
ATOM 9345 C C . HIS B 1 486 ? 21.047 5.574 9.266 1 90.25 486 HIS B C 1
ATOM 9347 O O . HIS B 1 486 ? 21.094 4.828 10.25 1 90.25 486 HIS B O 1
ATOM 9353 N N . LEU B 1 487 ? 20.547 6.77 9.312 1 92.94 487 LEU B N 1
ATOM 9354 C CA . LEU B 1 487 ? 19.875 7.238 10.523 1 92.94 487 LEU B CA 1
ATOM 9355 C C . LEU B 1 487 ? 18.75 6.293 10.93 1 92.94 487 LEU B C 1
ATOM 9357 O O . LEU B 1 487 ? 18.047 5.762 10.078 1 92.94 487 LEU B O 1
ATOM 9361 N N . ARG B 1 488 ? 18.578 6.125 12.211 1 91.25 488 ARG B N 1
ATOM 9362 C CA . ARG B 1 488 ? 17.469 5.363 12.773 1 91.25 488 ARG B CA 1
ATOM 9363 C C . ARG B 1 488 ? 16.281 6.27 13.07 1 91.25 488 ARG B C 1
ATOM 9365 O O . ARG B 1 488 ? 16.453 7.48 13.25 1 91.25 488 ARG B O 1
ATOM 9372 N N . PRO B 1 489 ? 15.109 5.645 13.148 1 92.81 489 PRO B N 1
ATOM 9373 C CA . PRO B 1 489 ? 13.969 6.473 13.531 1 92.81 489 PRO B CA 1
ATOM 9374 C C . PRO B 1 489 ? 14.055 6.98 14.969 1 92.81 489 PRO B C 1
ATOM 9376 O O . PRO B 1 489 ? 14.602 6.297 15.836 1 92.81 489 PRO B O 1
ATOM 9379 N N . GLU B 1 490 ? 13.484 8.164 15.133 1 94.19 490 GLU B N 1
ATOM 9380 C CA . GLU B 1 490 ? 13.297 8.648 16.5 1 94.19 490 GLU B CA 1
ATOM 9381 C C . GLU B 1 490 ? 12.156 7.906 17.203 1 94.19 490 GLU B C 1
ATOM 9383 O O . GLU B 1 490 ? 11.148 7.586 16.578 1 94.19 490 GLU B O 1
ATOM 9388 N N . GLU B 1 491 ? 12.32 7.719 18.469 1 94.5 491 GLU B N 1
ATOM 9389 C CA . GLU B 1 491 ? 11.297 7.02 19.234 1 94.5 491 GLU B CA 1
ATOM 9390 C C . GLU B 1 491 ? 10.891 7.824 20.469 1 94.5 491 GLU B C 1
ATOM 9392 O O . GLU B 1 491 ? 11.711 8.523 21.062 1 94.5 491 GLU B O 1
ATOM 9397 N N . LEU B 1 492 ? 9.672 7.691 20.844 1 96.31 492 LEU B N 1
ATOM 9398 C CA . LEU B 1 492 ? 9.125 8.43 21.984 1 96.31 492 LEU B CA 1
ATOM 9399 C C . LEU B 1 492 ? 8.234 7.539 22.828 1 96.31 492 LEU B C 1
ATOM 9401 O O . LEU B 1 492 ? 7.453 6.742 22.312 1 96.31 492 LEU B O 1
ATOM 9405 N N . SER B 1 493 ? 8.383 7.609 24.109 1 96.5 493 SER B N 1
ATOM 9406 C CA . SER B 1 493 ? 7.434 7.113 25.094 1 96.5 493 SER B CA 1
ATOM 9407 C C . SER B 1 493 ? 6.918 8.242 25.984 1 96.5 493 SER B C 1
ATOM 9409 O O . SER B 1 493 ? 7.699 9.07 26.453 1 96.5 493 SER B O 1
ATOM 9411 N N . ALA B 1 494 ? 5.652 8.273 26.188 1 96.88 494 ALA B N 1
ATOM 9412 C CA . ALA B 1 494 ? 5.066 9.398 26.906 1 96.88 494 ALA B CA 1
ATOM 9413 C C . ALA B 1 494 ? 4.078 8.914 27.969 1 96.88 494 ALA B C 1
ATOM 9415 O O . ALA B 1 494 ? 3.311 7.977 27.719 1 96.88 494 ALA B O 1
ATOM 9416 N N . LEU B 1 495 ? 4.191 9.5 29.125 1 97.31 495 LEU B N 1
ATOM 9417 C CA . LEU B 1 495 ? 3.221 9.359 30.203 1 97.31 495 LEU B CA 1
ATOM 9418 C C . LEU B 1 495 ? 2.492 10.672 30.453 1 97.31 495 LEU B C 1
ATOM 9420 O O . LEU B 1 495 ? 3.117 11.734 30.484 1 97.31 495 LEU B O 1
ATOM 9424 N N . GLU B 1 496 ? 1.162 10.586 30.562 1 96.94 496 GLU B N 1
ATOM 9425 C CA . GLU B 1 496 ? 0.388 11.805 30.797 1 96.94 496 GLU B CA 1
ATOM 9426 C C . GLU B 1 496 ? -0.815 11.531 31.688 1 96.94 496 GLU B C 1
ATOM 9428 O O . GLU B 1 496 ? -1.426 10.469 31.609 1 96.94 496 GLU B O 1
ATOM 9433 N N . THR B 1 497 ? -1.104 12.461 32.562 1 96.75 497 THR B N 1
ATOM 9434 C CA . THR B 1 497 ? -2.34 12.469 33.312 1 96.75 497 THR B CA 1
ATOM 9435 C C . THR B 1 497 ? -2.943 13.867 33.375 1 96.75 497 THR B C 1
ATOM 9437 O O . THR B 1 497 ? -2.24 14.859 33.156 1 96.75 497 THR B O 1
ATOM 9440 N N . GLY B 1 498 ? -4.254 13.852 33.469 1 95.75 498 GLY B N 1
ATOM 9441 C CA . GLY B 1 498 ? -4.895 15.156 33.5 1 95.75 498 GLY B CA 1
ATOM 9442 C C . GLY B 1 498 ? -6.34 15.102 33.969 1 95.75 498 GLY B C 1
ATOM 9443 O O . GLY B 1 498 ? -6.867 14.023 34.25 1 95.75 498 GLY B O 1
ATOM 9444 N N . ILE B 1 499 ? -6.852 16.281 34.125 1 95.38 499 ILE B N 1
ATOM 9445 C CA . ILE B 1 499 ? -8.234 16.469 34.562 1 95.38 499 ILE B CA 1
ATOM 9446 C C . ILE B 1 499 ? -8.938 17.438 33.625 1 95.38 499 ILE B C 1
ATOM 9448 O O . ILE B 1 499 ? -8.336 18.406 33.156 1 95.38 499 ILE B O 1
ATOM 9452 N N . LYS B 1 500 ? -10.125 17.109 33.344 1 93.12 500 LYS B N 1
ATOM 9453 C CA . LYS B 1 500 ? -10.969 17.969 32.5 1 93.12 500 LYS B CA 1
ATOM 9454 C C . LYS B 1 500 ? -12.25 18.344 33.25 1 93.12 500 LYS B C 1
ATOM 9456 O O . LYS B 1 500 ? -12.805 17.531 34 1 93.12 500 LYS B O 1
ATOM 9461 N N . TYR B 1 501 ? -12.625 19.531 33.094 1 93.5 501 TYR B N 1
ATOM 9462 C CA . TYR B 1 501 ? -13.883 20.062 33.625 1 93.5 501 TYR B CA 1
ATOM 9463 C C . TYR B 1 501 ? -14.711 20.688 32.5 1 93.5 501 TYR B C 1
ATOM 9465 O O . TYR B 1 501 ? -14.234 21.578 31.797 1 93.5 501 TYR B O 1
ATOM 9473 N N . ASN B 1 502 ? -15.945 20.234 32.312 1 90.69 502 ASN B N 1
ATOM 9474 C CA . ASN B 1 502 ? -16.766 20.719 31.188 1 90.69 502 ASN B CA 1
ATOM 9475 C C . ASN B 1 502 ? -18.188 21.016 31.625 1 90.69 502 ASN B C 1
ATOM 9477 O O . ASN B 1 502 ? -18.953 20.109 31.938 1 90.69 502 ASN B O 1
ATOM 9481 N N . THR B 1 503 ? -18.547 22.219 31.609 1 89.81 503 THR B N 1
ATOM 9482 C CA . THR B 1 503 ? -19.906 22.688 31.812 1 89.81 503 THR B CA 1
ATOM 9483 C C . THR B 1 503 ? -20.297 23.719 30.766 1 89.81 503 THR B C 1
ATOM 9485 O O . THR B 1 503 ? -19.484 24.078 29.906 1 89.81 503 THR B O 1
ATOM 9488 N N . ALA B 1 504 ? -21.5 24.109 30.766 1 85.19 504 ALA B N 1
ATOM 9489 C CA . ALA B 1 504 ? -21.969 25.125 29.828 1 85.19 504 ALA B CA 1
ATOM 9490 C C . ALA B 1 504 ? -21.297 26.469 30.094 1 85.19 504 ALA B C 1
ATOM 9492 O O . ALA B 1 504 ? -21.25 27.344 29.219 1 85.19 504 ALA B O 1
ATOM 9493 N N . HIS B 1 505 ? -20.734 26.641 31.281 1 90.5 505 HIS B N 1
ATOM 9494 C CA . HIS B 1 505 ? -20.188 27.938 31.703 1 90.5 505 HIS B CA 1
ATOM 9495 C C . HIS B 1 505 ? -18.656 27.938 31.656 1 90.5 505 HIS B C 1
ATOM 9497 O O . HIS B 1 505 ? -18.047 28.953 31.312 1 90.5 505 HIS B O 1
ATOM 9503 N N . ILE B 1 506 ? -18.141 26.859 32.031 1 94 506 ILE B N 1
ATOM 9504 C CA . ILE B 1 506 ? -16.688 26.797 32.188 1 94 506 ILE B CA 1
ATOM 9505 C C . ILE B 1 506 ? -16.156 25.5 31.594 1 94 506 ILE B C 1
ATOM 9507 O O . ILE B 1 506 ? -16.703 24.422 31.844 1 94 506 ILE B O 1
ATOM 9511 N N . ILE B 1 507 ? -15.188 25.656 30.812 1 92.5 507 ILE B N 1
ATOM 9512 C CA . ILE B 1 507 ? -14.414 24.516 30.328 1 92.5 507 ILE B CA 1
ATOM 9513 C C . ILE B 1 507 ? -12.961 24.641 30.781 1 92.5 507 ILE B C 1
ATOM 9515 O O . ILE B 1 507 ? -12.305 25.656 30.5 1 92.5 507 ILE B O 1
ATOM 9519 N N . GLY B 1 508 ? -12.5 23.703 31.5 1 93.81 508 GLY B N 1
ATOM 9520 C CA . GLY B 1 508 ? -11.141 23.703 32.031 1 93.81 508 GLY B CA 1
ATOM 9521 C C . GLY B 1 508 ? -10.414 22.391 31.797 1 93.81 508 GLY B C 1
ATOM 9522 O O . GLY B 1 508 ? -11.031 21.328 31.797 1 93.81 508 GLY B O 1
ATOM 9523 N N . LYS B 1 509 ? -9.164 22.516 31.625 1 94.38 509 LYS B N 1
ATOM 9524 C CA . LYS B 1 509 ? -8.312 21.344 31.484 1 94.38 509 LYS B CA 1
ATOM 9525 C C . LYS B 1 509 ? -6.945 21.578 32.125 1 94.38 509 LYS B C 1
ATOM 9527 O O . LYS B 1 509 ? -6.414 22.688 32.094 1 94.38 509 LYS B O 1
ATOM 9532 N N . ALA B 1 510 ? -6.418 20.609 32.719 1 96.25 510 ALA B N 1
ATOM 9533 C CA . ALA B 1 510 ? -5.062 20.609 33.25 1 96.25 510 ALA B CA 1
ATOM 9534 C C . ALA B 1 510 ? -4.395 19.25 33.094 1 96.25 510 ALA B C 1
ATOM 9536 O O . ALA B 1 510 ? -5.039 18.203 33.25 1 96.25 510 ALA B O 1
ATOM 9537 N N . SER B 1 511 ? -3.135 19.297 32.688 1 96 511 SER B N 1
ATOM 9538 C CA . SER B 1 511 ? -2.438 18.031 32.469 1 96 511 SER B CA 1
ATOM 9539 C C . SER B 1 511 ? -0.955 18.156 32.812 1 96 511 SER B C 1
ATOM 9541 O O . SER B 1 511 ? -0.395 19.25 32.781 1 96 511 SER B O 1
ATOM 9543 N N . ILE B 1 512 ? -0.344 17.078 33.219 1 97.81 512 ILE B N 1
ATOM 9544 C CA . ILE B 1 512 ? 1.094 16.906 33.375 1 97.81 512 ILE B CA 1
ATOM 9545 C C . ILE B 1 512 ? 1.569 15.711 32.562 1 97.81 512 ILE B C 1
ATOM 9547 O O . ILE B 1 512 ? 0.876 14.695 32.469 1 97.81 512 ILE B O 1
ATOM 9551 N N . PHE B 1 513 ? 2.699 15.883 31.875 1 97.19 513 PHE B N 1
ATOM 9552 C CA . PHE B 1 513 ? 3.174 14.773 31.047 1 97.19 513 PHE B CA 1
ATOM 9553 C C . PHE B 1 513 ? 4.691 14.656 31.125 1 97.19 513 PHE B C 1
ATOM 9555 O O . PHE B 1 513 ? 5.375 15.609 31.5 1 97.19 513 PHE B O 1
ATOM 9562 N N . TYR B 1 514 ? 5.195 13.5 30.781 1 97.94 514 TYR B N 1
ATOM 9563 C CA . TYR B 1 514 ? 6.609 13.156 30.688 1 97.94 514 TYR B CA 1
ATOM 9564 C C . TYR B 1 514 ? 6.918 12.438 29.391 1 97.94 514 TYR B C 1
ATOM 9566 O O . TYR B 1 514 ? 6.391 11.359 29.125 1 97.94 514 TYR B O 1
ATOM 9574 N N . ASN B 1 515 ? 7.777 13.109 28.609 1 96.69 515 ASN B N 1
ATOM 9575 C CA . ASN B 1 515 ? 8.195 12.547 27.328 1 96.69 515 ASN B CA 1
ATOM 9576 C C . ASN B 1 515 ? 9.633 12.023 27.391 1 96.69 515 ASN B C 1
ATOM 9578 O O . ASN B 1 515 ? 10.547 12.766 27.766 1 96.69 515 ASN B O 1
ATOM 9582 N N . HIS B 1 516 ? 9.781 10.812 27.016 1 96.31 516 HIS B N 1
ATOM 9583 C CA . HIS B 1 516 ? 11.102 10.203 26.891 1 96.31 516 HIS B CA 1
ATOM 9584 C C . HIS B 1 516 ? 11.438 9.914 25.438 1 96.31 516 HIS B C 1
ATOM 9586 O O . HIS B 1 516 ? 10.922 8.961 24.844 1 96.31 516 HIS B O 1
ATOM 9592 N N . GLN B 1 517 ? 12.312 10.703 24.938 1 93.69 517 GLN B N 1
ATOM 9593 C CA . GLN B 1 517 ? 12.688 10.57 23.531 1 93.69 517 GLN B CA 1
ATOM 9594 C C . GLN B 1 517 ? 14.055 9.922 23.375 1 93.69 517 GLN B C 1
ATOM 9596 O O . GLN B 1 517 ? 15.008 10.297 24.062 1 93.69 517 GLN B O 1
ATOM 9601 N N . LYS B 1 518 ? 14.117 8.969 22.469 1 92.81 518 LYS B N 1
ATOM 9602 C CA . LYS B 1 518 ? 15.383 8.305 22.156 1 92.81 518 LYS B CA 1
ATOM 9603 C C . LYS B 1 518 ? 15.695 8.391 20.656 1 92.81 518 LYS B C 1
ATOM 9605 O O . LYS B 1 518 ? 14.797 8.578 19.844 1 92.81 518 LYS B O 1
ATOM 9610 N N . ASN B 1 519 ? 17 8.211 20.281 1 91.19 519 ASN B N 1
ATOM 9611 C CA . ASN B 1 519 ? 17.5 8.242 18.906 1 91.19 519 ASN B CA 1
ATOM 9612 C C . ASN B 1 519 ? 17.141 9.547 18.219 1 91.19 519 ASN B C 1
ATOM 9614 O O . ASN B 1 519 ? 16.688 9.531 17.062 1 91.19 519 ASN B O 1
ATOM 9618 N N . LEU B 1 520 ? 17.312 10.586 18.969 1 90.75 520 LEU B N 1
ATOM 9619 C CA . LEU B 1 520 ? 17 11.883 18.375 1 90.75 520 LEU B CA 1
ATOM 9620 C C . LEU B 1 520 ? 17.922 12.18 17.188 1 90.75 520 LEU B C 1
ATOM 9622 O O . LEU B 1 520 ? 19.109 11.891 17.25 1 90.75 520 LEU B O 1
ATOM 9626 N N . ILE B 1 521 ? 17.328 12.688 16.156 1 90.44 521 ILE B N 1
ATOM 9627 C CA . ILE B 1 521 ? 18.094 13.078 14.984 1 90.44 521 ILE B CA 1
ATOM 9628 C C . ILE B 1 521 ? 18.422 14.57 15.062 1 90.44 521 ILE B C 1
ATOM 9630 O O . ILE B 1 521 ? 17.531 15.398 15.25 1 90.44 521 ILE B O 1
ATOM 9634 N N . ASP B 1 522 ? 19.656 14.883 14.938 1 86.56 522 ASP B N 1
ATOM 9635 C CA . ASP B 1 522 ? 20.078 16.281 14.938 1 86.56 522 ASP B CA 1
ATOM 9636 C C . ASP B 1 522 ? 21.359 16.469 14.125 1 86.56 522 ASP B C 1
ATOM 9638 O O . ASP B 1 522 ? 22 15.484 13.742 1 86.56 522 ASP B O 1
ATOM 9642 N N . TRP B 1 523 ? 21.531 17.719 13.773 1 84.25 523 TRP B N 1
ATOM 9643 C CA . TRP B 1 523 ? 22.797 18.109 13.164 1 84.25 523 TRP B CA 1
ATOM 9644 C C . TRP B 1 523 ? 23.797 18.578 14.219 1 84.25 523 TRP B C 1
ATOM 9646 O O . TRP B 1 523 ? 23.516 19.5 14.984 1 84.25 523 TRP B O 1
ATOM 9656 N N . ILE B 1 524 ? 24.922 17.922 14.258 1 82.25 524 ILE B N 1
ATOM 9657 C CA . ILE B 1 524 ? 25.906 18.281 15.273 1 82.25 524 ILE B CA 1
ATOM 9658 C C . ILE B 1 524 ? 27.25 18.609 14.602 1 82.25 524 ILE B C 1
ATOM 9660 O O . ILE B 1 524 ? 27.5 18.172 13.477 1 82.25 524 ILE B O 1
ATOM 9664 N N . SER B 1 525 ? 27.938 19.438 15.289 1 82.25 525 SER B N 1
ATOM 9665 C CA . SER B 1 525 ? 29.297 19.766 14.859 1 82.25 525 SER B CA 1
ATOM 9666 C C . SER B 1 525 ? 30.281 19.656 16.016 1 82.25 525 SER B C 1
ATOM 9668 O O . SER B 1 525 ? 29.969 20.016 17.156 1 82.25 525 SER B O 1
ATOM 9670 N N . ASP B 1 526 ? 31.406 18.969 15.766 1 76.56 526 ASP B N 1
ATOM 9671 C CA . ASP B 1 526 ? 32.469 18.891 16.766 1 76.56 526 ASP B CA 1
ATOM 9672 C C . ASP B 1 526 ? 33.531 19.953 16.516 1 76.56 526 ASP B C 1
ATOM 9674 O O . ASP B 1 526 ? 34.625 19.875 17.047 1 76.56 526 ASP B O 1
ATOM 9678 N N . GLY B 1 527 ? 33.188 20.812 15.688 1 74.75 527 GLY B N 1
ATOM 9679 C CA . GLY B 1 527 ? 34.125 21.891 15.391 1 74.75 527 GLY B CA 1
ATOM 9680 C C . GLY B 1 527 ? 35.031 21.609 14.195 1 74.75 527 GLY B C 1
ATOM 9681 O O . GLY B 1 527 ? 35.75 22.484 13.75 1 74.75 527 GLY B O 1
ATOM 9682 N N . THR B 1 528 ? 34.906 20.469 13.664 1 80.38 528 THR B N 1
ATOM 9683 C CA . THR B 1 528 ? 35.688 20.109 12.5 1 80.38 528 THR B CA 1
ATOM 9684 C C . THR B 1 528 ? 35.281 20.953 11.289 1 80.38 528 THR B C 1
ATOM 9686 O O . THR B 1 528 ? 34.094 21.25 11.117 1 80.38 528 THR B O 1
ATOM 9689 N N . LEU B 1 529 ? 36.281 21.391 10.609 1 79 529 LEU B N 1
ATOM 9690 C CA . LEU B 1 529 ? 36.031 22.203 9.422 1 79 529 LEU B CA 1
ATOM 9691 C C . LEU B 1 529 ? 36.094 21.359 8.156 1 79 529 LEU B C 1
ATOM 9693 O O . LEU B 1 529 ? 36.812 20.359 8.117 1 79 529 LEU B O 1
ATOM 9697 N N . ASP B 1 530 ? 35.344 21.719 7.258 1 75.81 530 ASP B N 1
ATOM 9698 C CA . ASP B 1 530 ? 35.438 21.031 5.973 1 75.81 530 ASP B CA 1
ATOM 9699 C C . ASP B 1 530 ? 36.594 21.562 5.129 1 75.81 530 ASP B C 1
ATOM 9701 O O . ASP B 1 530 ? 37.406 22.344 5.609 1 75.81 530 ASP B O 1
ATOM 9705 N N . GLU B 1 531 ? 36.75 21.016 3.914 1 72.38 531 GLU B N 1
ATOM 9706 C CA . GLU B 1 531 ? 37.844 21.359 3.021 1 72.38 531 GLU B CA 1
ATOM 9707 C C . GLU B 1 531 ? 37.875 22.844 2.715 1 72.38 531 GLU B C 1
ATOM 9709 O O . GLU B 1 531 ? 38.938 23.406 2.459 1 72.38 531 GLU B O 1
ATOM 9714 N N . ASN B 1 532 ? 36.75 23.438 2.807 1 72.69 532 ASN B N 1
ATOM 9715 C CA . ASN B 1 532 ? 36.625 24.844 2.475 1 72.69 532 ASN B CA 1
ATOM 9716 C C . ASN B 1 532 ? 36.688 25.719 3.725 1 72.69 532 ASN B C 1
ATOM 9718 O O . ASN B 1 532 ? 36.469 26.938 3.648 1 72.69 532 ASN B O 1
ATOM 9722 N N . GLY B 1 533 ? 36.906 25.078 4.852 1 71.44 533 GLY B N 1
ATOM 9723 C CA . GLY B 1 533 ? 37.062 25.828 6.086 1 71.44 533 GLY B CA 1
ATOM 9724 C C . GLY B 1 533 ? 35.75 26.094 6.793 1 71.44 533 GLY B C 1
ATOM 9725 O O . GLY B 1 533 ? 35.688 26.859 7.766 1 71.44 533 GLY B O 1
ATOM 9726 N N . ALA B 1 534 ? 34.688 25.547 6.305 1 72.75 534 ALA B N 1
ATOM 9727 C CA . ALA B 1 534 ? 33.406 25.703 6.977 1 72.75 534 ALA B CA 1
ATOM 9728 C C . ALA B 1 534 ? 33.188 24.625 8.039 1 72.75 534 ALA B C 1
ATOM 9730 O O . ALA B 1 534 ? 33.719 23.516 7.918 1 72.75 534 ALA B O 1
ATOM 9731 N N . VAL B 1 535 ? 32.5 25.031 9.078 1 77.44 535 VAL B N 1
ATOM 9732 C CA . VAL B 1 535 ? 32.188 24.078 10.141 1 77.44 535 VAL B CA 1
ATOM 9733 C C . VAL B 1 535 ? 31.391 22.922 9.578 1 77.44 535 VAL B C 1
ATOM 9735 O O . VAL B 1 535 ? 30.406 23.125 8.867 1 77.44 535 VAL B O 1
ATOM 9738 N N . LEU B 1 536 ? 31.781 21.797 9.906 1 82.88 536 LEU B N 1
ATOM 9739 C CA . LEU B 1 536 ? 31.141 20.578 9.406 1 82.88 536 LEU B CA 1
ATOM 9740 C C . LEU B 1 536 ? 30 20.156 10.336 1 82.88 536 LEU B C 1
ATOM 9742 O O . LEU B 1 536 ? 30.203 20 11.539 1 82.88 536 LEU B O 1
ATOM 9746 N N . TRP B 1 537 ? 28.812 20.047 9.68 1 84.19 537 TRP B N 1
ATOM 9747 C CA . TRP B 1 537 ? 27.625 19.562 10.398 1 84.19 537 TRP B CA 1
ATOM 9748 C C . TRP B 1 537 ? 27.266 18.141 9.953 1 84.19 537 TRP B C 1
ATOM 9750 O O . TRP B 1 537 ? 27.125 17.891 8.758 1 84.19 537 TRP B O 1
ATOM 9760 N N . LYS B 1 538 ? 27.109 17.234 10.906 1 86.62 538 LYS B N 1
ATOM 9761 C CA . LYS B 1 538 ? 26.75 15.852 10.609 1 86.62 538 LYS B CA 1
ATOM 9762 C C . LYS B 1 538 ? 25.406 15.492 11.227 1 86.62 538 LYS B C 1
ATOM 9764 O O . LYS B 1 538 ? 25.109 15.875 12.359 1 86.62 538 LYS B O 1
ATOM 9769 N N . SER B 1 539 ? 24.562 14.906 10.43 1 88.75 539 SER B N 1
ATOM 9770 C CA . SER B 1 539 ? 23.344 14.375 11.008 1 88.75 539 SER B CA 1
ATOM 9771 C C . SER B 1 539 ? 23.594 13.062 11.734 1 88.75 539 SER B C 1
ATOM 9773 O O . SER B 1 539 ? 24.188 12.141 11.172 1 88.75 539 SER B O 1
ATOM 9775 N N . VAL B 1 540 ? 23.156 12.906 12.93 1 87.88 540 VAL B N 1
ATOM 9776 C CA . VAL B 1 540 ? 23.391 11.719 13.734 1 87.88 540 VAL B CA 1
ATOM 9777 C C . VAL B 1 540 ? 22.172 11.453 14.633 1 87.88 540 VAL B C 1
ATOM 9779 O O . VAL B 1 540 ? 21.359 12.344 14.852 1 87.88 540 VAL B O 1
ATOM 9782 N N . ASN B 1 541 ? 21.984 10.188 14.969 1 89.12 541 ASN B N 1
ATOM 9783 C CA . ASN B 1 541 ? 21.125 9.883 16.094 1 89.12 541 ASN B CA 1
ATOM 9784 C C . ASN B 1 541 ? 21.797 10.188 17.422 1 89.12 541 ASN B C 1
ATOM 9786 O O . ASN B 1 541 ? 22.703 9.469 17.844 1 89.12 541 ASN B O 1
ATOM 9790 N N . PHE B 1 542 ? 21.391 11.312 17.797 1 79.25 542 PHE B N 1
ATOM 9791 C CA . PHE B 1 542 ? 22.156 11.773 18.938 1 79.25 542 PHE B CA 1
ATOM 9792 C C . PHE B 1 542 ? 21.297 11.836 20.188 1 79.25 542 PHE B C 1
ATOM 9794 O O . PHE B 1 542 ? 20.297 12.555 20.234 1 79.25 542 PHE B O 1
ATOM 9801 N N . GLY B 1 543 ? 21.406 11 21.109 1 75.5 543 GLY B N 1
ATOM 9802 C CA . GLY B 1 543 ? 21.094 11.266 22.516 1 75.5 543 GLY B CA 1
ATOM 9803 C C . GLY B 1 543 ? 19.641 10.945 22.859 1 75.5 543 GLY B C 1
ATOM 9804 O O . GLY B 1 543 ? 18.984 10.18 22.172 1 75.5 543 GLY B O 1
ATOM 9805 N N . LYS B 1 544 ? 19.359 11.352 24.094 1 87.31 544 LYS B N 1
ATOM 9806 C CA . LYS B 1 544 ? 18.078 11.195 24.766 1 87.31 544 LYS B CA 1
ATOM 9807 C C . LYS B 1 544 ? 17.609 12.523 25.391 1 87.31 544 LYS B C 1
ATOM 9809 O O . LYS B 1 544 ? 18.438 13.289 25.906 1 87.31 544 LYS B O 1
ATOM 9814 N N . ILE B 1 545 ? 16.359 12.875 25.141 1 89.94 545 ILE B N 1
ATOM 9815 C CA . ILE B 1 545 ? 15.789 14.062 25.75 1 89.94 545 ILE B CA 1
ATOM 9816 C C . ILE B 1 545 ? 14.562 13.672 26.578 1 89.94 545 ILE B C 1
ATOM 9818 O O . ILE B 1 545 ? 13.711 12.906 26.109 1 89.94 545 ILE B O 1
ATOM 9822 N N . ASN B 1 546 ? 14.602 14.109 27.734 1 93.88 546 ASN B N 1
ATOM 9823 C CA . ASN B 1 546 ? 13.43 13.984 28.594 1 93.88 546 ASN B CA 1
ATOM 9824 C C . ASN B 1 546 ? 12.734 15.328 28.797 1 93.88 546 ASN B C 1
ATOM 9826 O O . ASN B 1 546 ? 13.391 16.344 29.047 1 93.88 546 ASN B O 1
ATOM 9830 N N . THR B 1 547 ? 11.461 15.359 28.672 1 95.12 547 THR B N 1
ATOM 9831 C CA . THR B 1 547 ? 10.695 16.594 28.812 1 95.12 547 THR B CA 1
ATOM 9832 C C . THR B 1 547 ? 9.594 16.422 29.859 1 95.12 547 THR B C 1
ATOM 9834 O O . THR B 1 547 ? 8.781 15.508 29.766 1 95.12 547 THR B O 1
ATOM 9837 N N . LEU B 1 548 ? 9.625 17.266 30.828 1 97.44 548 LEU B N 1
ATOM 9838 C CA . LEU B 1 548 ? 8.5 17.406 31.75 1 97.44 548 LEU B CA 1
ATOM 9839 C C . LEU B 1 548 ? 7.656 18.625 31.375 1 97.44 548 LEU B C 1
ATOM 9841 O O . LEU B 1 548 ? 8.188 19.719 31.188 1 97.44 548 LEU B O 1
ATOM 9845 N N . GLY B 1 549 ? 6.355 18.391 31.25 1 97.94 549 GLY B N 1
ATOM 9846 C CA . GLY B 1 549 ? 5.496 19.5 30.828 1 97.94 549 GLY B CA 1
ATOM 9847 C C . GLY B 1 549 ? 4.223 19.594 31.656 1 97.94 549 GLY B C 1
ATOM 9848 O O . GLY B 1 549 ? 3.697 18.594 32.125 1 97.94 549 GLY B O 1
ATOM 9849 N N . ILE B 1 550 ? 3.748 20.797 31.828 1 98.12 550 ILE B N 1
ATOM 9850 C CA . ILE B 1 550 ? 2.469 21.125 32.438 1 98.12 550 ILE B CA 1
ATOM 9851 C C . ILE B 1 550 ? 1.666 22.031 31.516 1 98.12 550 ILE B C 1
ATOM 9853 O O . ILE B 1 550 ? 2.205 22.984 30.953 1 98.12 550 ILE B O 1
ATOM 9857 N N . GLU B 1 551 ? 0.457 21.703 31.344 1 97.38 551 GLU B N 1
ATOM 9858 C CA . GLU B 1 551 ? -0.453 22.516 30.531 1 97.38 551 GLU B CA 1
ATOM 9859 C C . GLU B 1 551 ? -1.783 22.719 31.25 1 97.38 551 GLU B C 1
ATOM 9861 O O . GLU B 1 551 ? -2.291 21.812 31.906 1 97.38 551 GLU B O 1
ATOM 9866 N N . ALA B 1 552 ? -2.283 23.906 31.109 1 97.44 552 ALA B N 1
ATOM 9867 C CA . ALA B 1 552 ? -3.578 24.234 31.688 1 97.44 552 ALA B CA 1
ATOM 9868 C C . ALA B 1 552 ? -4.32 25.266 30.859 1 97.44 552 ALA B C 1
ATOM 9870 O O . ALA B 1 552 ? -3.701 26.156 30.266 1 97.44 552 ALA B O 1
ATOM 9871 N N . SER B 1 553 ? -5.582 25.141 30.828 1 96.81 553 SER B N 1
ATOM 9872 C CA . SER B 1 553 ? -6.41 26.125 30.125 1 96.81 553 SER B CA 1
ATOM 9873 C C . SER B 1 553 ? -7.781 26.25 30.781 1 96.81 553 SER B C 1
ATOM 9875 O O . SER B 1 553 ? -8.305 25.281 31.344 1 96.81 553 SER B O 1
ATOM 9877 N N . ILE B 1 554 ? -8.367 27.406 30.734 1 96.94 554 ILE B N 1
ATOM 9878 C CA . ILE B 1 554 ? -9.711 27.688 31.219 1 96.94 554 ILE B CA 1
ATOM 9879 C C . ILE B 1 554 ? -10.422 28.609 30.234 1 96.94 554 ILE B C 1
ATOM 9881 O O . ILE B 1 554 ? -9.859 29.609 29.797 1 96.94 554 ILE B O 1
ATOM 9885 N N . ASP B 1 555 ? -11.555 28.266 29.844 1 95.06 555 ASP B N 1
ATOM 9886 C CA . ASP B 1 555 ? -12.438 29.078 29.016 1 95.06 555 ASP B CA 1
ATOM 9887 C C . ASP B 1 555 ? -13.758 29.344 29.719 1 95.06 555 ASP B C 1
ATOM 9889 O O . ASP B 1 555 ? -14.453 28.422 30.141 1 95.06 555 ASP B O 1
ATOM 9893 N N . VAL B 1 556 ? -14.148 30.609 29.781 1 95.69 556 VAL B N 1
ATOM 9894 C CA . VAL B 1 556 ? -15.352 31 30.5 1 95.69 556 VAL B CA 1
ATOM 9895 C C . VAL B 1 556 ? -16.328 31.703 29.547 1 95.69 556 VAL B C 1
ATOM 9897 O O . VAL B 1 556 ? -15.953 32.656 28.875 1 95.69 556 VAL B O 1
ATOM 9900 N N . ASN B 1 557 ? -17.469 31.203 29.516 1 93.88 557 ASN B N 1
ATOM 9901 C CA . ASN B 1 557 ? -18.547 31.875 28.812 1 93.88 557 ASN B CA 1
ATOM 9902 C C . ASN B 1 557 ? -19.25 32.906 29.688 1 93.88 557 ASN B C 1
ATOM 9904 O O . ASN B 1 557 ? -20.188 32.594 30.406 1 93.88 557 ASN B O 1
ATOM 9908 N N . MET B 1 558 ? -18.969 34.094 29.453 1 91.69 558 MET B N 1
ATOM 9909 C CA . MET B 1 558 ? -19.422 35.156 30.328 1 91.69 558 MET B CA 1
ATOM 9910 C C . MET B 1 558 ? -20.891 35.5 30.047 1 91.69 558 MET B C 1
ATOM 9912 O O . MET B 1 558 ? -21.609 35.938 30.938 1 91.69 558 MET B O 1
ATOM 9916 N N . LEU B 1 559 ? -21.297 35.281 28.828 1 87.44 559 LEU B N 1
ATOM 9917 C CA . LEU B 1 559 ? -22.703 35.531 28.5 1 87.44 559 LEU B CA 1
ATOM 9918 C C . LEU B 1 559 ? -23.609 34.625 29.297 1 87.44 559 LEU B C 1
ATOM 9920 O O . LEU B 1 559 ? -24.703 35.031 29.703 1 87.44 559 LEU B O 1
ATOM 9924 N N . ASN B 1 560 ? -23.156 33.469 29.516 1 85.38 560 ASN B N 1
ATOM 9925 C CA . ASN B 1 560 ? -23.953 32.5 30.266 1 85.38 560 ASN B CA 1
ATOM 9926 C C . ASN B 1 560 ? -23.781 32.688 31.766 1 85.38 560 ASN B C 1
ATOM 9928 O O . ASN B 1 560 ? -24.703 32.469 32.531 1 85.38 560 ASN B O 1
ATOM 9932 N N . LEU B 1 561 ? -22.609 33.031 32.219 1 87.31 561 LEU B N 1
ATOM 9933 C CA . LEU B 1 561 ? -22.312 33.156 33.625 1 87.31 561 LEU B CA 1
ATOM 9934 C C . LEU B 1 561 ? -22.953 34.406 34.219 1 87.31 561 LEU B C 1
ATOM 9936 O O . LEU B 1 561 ? -23.438 34.375 35.375 1 87.31 561 LEU B O 1
ATOM 9940 N N . ILE B 1 562 ? -22.875 35.469 33.406 1 90.56 562 ILE B N 1
ATOM 9941 C CA . ILE B 1 562 ? -23.484 36.75 33.844 1 90.56 562 ILE B CA 1
ATOM 9942 C C . ILE B 1 562 ? -24.391 37.281 32.75 1 90.56 562 ILE B C 1
ATOM 9944 O O . ILE B 1 562 ? -24.047 38.219 32.031 1 90.56 562 ILE B O 1
ATOM 9948 N N . PRO B 1 563 ? -25.562 36.812 32.75 1 82.31 563 PRO B N 1
ATOM 9949 C CA . PRO B 1 563 ? -26.469 37.156 31.641 1 82.31 563 PRO B CA 1
ATOM 9950 C C . PRO B 1 563 ? -26.812 38.656 31.609 1 82.31 563 PRO B C 1
ATOM 9952 O O . PRO B 1 563 ? -27.234 39.156 30.578 1 82.31 563 PRO B O 1
ATOM 9955 N N . SER B 1 564 ? -26.562 39.281 32.656 1 87.75 564 SER B N 1
ATOM 9956 C CA . SER B 1 564 ? -26.938 40.688 32.719 1 87.75 564 SER B CA 1
ATOM 9957 C C . SER B 1 564 ? -26 41.562 31.891 1 87.75 564 SER B C 1
ATOM 9959 O O . SER B 1 564 ? -26.375 42.656 31.469 1 87.75 564 SER B O 1
ATOM 9961 N N . GLN B 1 565 ? -24.812 41.062 31.719 1 86.94 565 GLN B N 1
ATOM 9962 C CA . GLN B 1 565 ? -23.875 41.844 30.906 1 86.94 565 GLN B CA 1
ATOM 9963 C C . GLN B 1 565 ? -23.75 41.25 29.5 1 86.94 565 GLN B C 1
ATOM 9965 O O . GLN B 1 565 ? -23.766 40.031 29.344 1 86.94 565 GLN B O 1
ATOM 9970 N N . HIS B 1 566 ? -23.781 42.156 28.516 1 88.12 566 HIS B N 1
ATOM 9971 C CA . HIS B 1 566 ? -23.766 41.688 27.141 1 88.12 566 HIS B CA 1
ATOM 9972 C C . HIS B 1 566 ? -22.484 42.094 26.422 1 88.12 566 HIS B C 1
ATOM 9974 O O . HIS B 1 566 ? -22.312 41.812 25.234 1 88.12 566 HIS B O 1
ATOM 9980 N N . ILE B 1 567 ? -21.531 42.594 27.141 1 92.81 567 ILE B N 1
ATOM 9981 C CA . ILE B 1 567 ? -20.328 43.125 26.5 1 92.81 567 ILE B CA 1
ATOM 9982 C C . ILE B 1 567 ? -19.266 42.031 26.391 1 92.81 567 ILE B C 1
ATOM 9984 O O . ILE B 1 567 ? -18.734 41.781 25.312 1 92.81 567 ILE B O 1
ATOM 9988 N N . ILE B 1 568 ? -18.938 41.438 27.516 1 95.38 568 ILE B N 1
ATOM 9989 C CA . ILE B 1 568 ? -17.922 40.375 27.484 1 95.38 568 ILE B CA 1
ATOM 9990 C C . ILE B 1 568 ? -18.578 39.031 27.141 1 95.38 568 ILE B C 1
ATOM 9992 O O . ILE B 1 568 ? -19.375 38.531 27.922 1 95.38 568 ILE B O 1
ATOM 9996 N N . LYS B 1 569 ? -18.188 38.531 26.031 1 93.38 569 LYS B N 1
ATOM 9997 C CA . LYS B 1 569 ? -18.797 37.281 25.578 1 93.38 569 LYS B CA 1
ATOM 9998 C C . LYS B 1 569 ? -18.047 36.062 26.141 1 93.38 569 LYS B C 1
ATOM 10000 O O . LYS B 1 569 ? -18.625 35.219 26.812 1 93.38 569 LYS B O 1
ATOM 10005 N N . LYS B 1 570 ? -16.828 36 25.875 1 94.38 570 LYS B N 1
ATOM 10006 C CA . LYS B 1 570 ? -16 34.875 26.281 1 94.38 570 LYS B CA 1
ATOM 10007 C C . LYS B 1 570 ? -14.609 35.344 26.719 1 94.38 570 LYS B C 1
ATOM 10009 O O . LYS B 1 570 ? -14.062 36.281 26.141 1 94.38 570 LYS B O 1
ATOM 10014 N N . VAL B 1 571 ? -14.039 34.688 27.703 1 96.25 571 VAL B N 1
ATOM 10015 C CA . VAL B 1 571 ? -12.672 34.906 28.156 1 96.25 571 VAL B CA 1
ATOM 10016 C C . VAL B 1 571 ? -11.953 33.562 28.297 1 96.25 571 VAL B C 1
ATOM 10018 O O . VAL B 1 571 ? -12.516 32.594 28.828 1 96.25 571 VAL B O 1
ATOM 10021 N N . GLY B 1 572 ? -10.773 33.5 27.766 1 96.38 572 GLY B N 1
ATOM 10022 C CA . GLY B 1 572 ? -9.984 32.281 27.859 1 96.38 572 GLY B CA 1
ATOM 10023 C C . GLY B 1 572 ? -8.531 32.562 28.203 1 96.38 572 GLY B C 1
ATOM 10024 O O . GLY B 1 572 ? -7.957 33.562 27.781 1 96.38 572 GLY B O 1
ATOM 10025 N N . ILE B 1 573 ? -7.953 31.656 28.984 1 97.94 573 ILE B N 1
ATOM 10026 C CA . ILE B 1 573 ? -6.535 31.703 29.328 1 97.94 573 ILE B CA 1
ATOM 10027 C C . ILE B 1 573 ? -5.949 30.297 29.281 1 97.94 573 ILE B C 1
ATOM 10029 O O . ILE B 1 573 ? -6.598 29.328 29.703 1 97.94 573 ILE B O 1
ATOM 10033 N N . ALA B 1 574 ? -4.793 30.156 28.688 1 97.88 574 ALA B N 1
ATOM 10034 C CA . ALA B 1 574 ? -4.07 28.891 28.609 1 97.88 574 ALA B CA 1
ATOM 10035 C C . ALA B 1 574 ? -2.584 29.094 28.891 1 97.88 574 ALA B C 1
ATOM 10037 O O . ALA B 1 574 ? -2.006 30.109 28.5 1 97.88 574 ALA B O 1
ATOM 10038 N N . TYR B 1 575 ? -2.006 28.125 29.531 1 98.38 575 TYR B N 1
ATOM 10039 C CA . TYR B 1 575 ? -0.6 28.203 29.906 1 98.38 575 TYR B CA 1
ATOM 10040 C C . TYR B 1 575 ? 0.092 26.859 29.719 1 98.38 575 TYR B C 1
ATOM 10042 O O . TYR B 1 575 ? -0.489 25.812 30.016 1 98.38 575 TYR B O 1
ATOM 10050 N N . SER B 1 576 ? 1.313 26.906 29.203 1 98 576 SER B N 1
ATOM 10051 C CA . SER B 1 576 ? 2.15 25.719 29.047 1 98 576 SER B CA 1
ATOM 10052 C C . SER B 1 576 ? 3.555 25.953 29.594 1 98 576 SER B C 1
ATOM 10054 O O . SER B 1 576 ? 4.156 27 29.344 1 98 576 SER B O 1
ATOM 10056 N N . PHE B 1 577 ? 4.039 25.031 30.375 1 98.25 577 PHE B N 1
ATOM 10057 C CA . PHE B 1 577 ? 5.402 25.016 30.891 1 98.25 577 PHE B CA 1
ATOM 10058 C C . PHE B 1 577 ? 6.109 23.719 30.5 1 98.25 577 PHE B C 1
ATOM 10060 O O . PHE B 1 577 ? 5.57 22.625 30.703 1 98.25 577 PHE B O 1
ATOM 10067 N N . LEU B 1 578 ? 7.289 23.906 29.938 1 97.31 578 LEU B N 1
ATOM 10068 C CA . LEU B 1 578 ? 8.102 22.75 29.578 1 97.31 578 LEU B CA 1
ATOM 10069 C C . LEU B 1 578 ? 9.5 22.844 30.172 1 97.31 578 LEU B C 1
ATOM 10071 O O . LEU B 1 578 ? 10.07 23.938 30.25 1 97.31 578 LEU B O 1
ATOM 10075 N N . ASN B 1 579 ? 10.031 21.734 30.562 1 95.5 579 ASN B N 1
ATOM 10076 C CA . ASN B 1 579 ? 11.422 21.609 30.984 1 95.5 579 ASN B CA 1
ATOM 10077 C C . ASN B 1 579 ? 12.094 20.391 30.344 1 95.5 579 ASN B C 1
ATOM 10079 O O . ASN B 1 579 ? 11.734 19.25 30.625 1 95.5 579 ASN B O 1
ATOM 10083 N N . GLN B 1 580 ? 13.016 20.734 29.5 1 91.69 580 GLN B N 1
ATOM 10084 C CA . GLN B 1 580 ? 13.719 19.656 28.797 1 91.69 580 GLN B CA 1
ATOM 10085 C C . GLN B 1 580 ? 15.117 19.438 29.375 1 91.69 580 GLN B C 1
ATOM 10087 O O . GLN B 1 580 ? 15.836 20.406 29.656 1 91.69 580 GLN B O 1
ATOM 10092 N N . ASN B 1 581 ? 15.383 18.188 29.609 1 86.06 581 ASN B N 1
ATOM 10093 C CA . ASN B 1 581 ? 16.703 17.797 30.094 1 86.06 581 ASN B CA 1
ATOM 10094 C C . ASN B 1 581 ? 17.406 16.891 29.109 1 86.06 581 ASN B C 1
ATOM 10096 O O . ASN B 1 581 ? 16.828 15.906 28.625 1 86.06 581 ASN B O 1
ATOM 10100 N N . GLU B 1 582 ? 18.547 17.453 28.672 1 77 582 GLU B N 1
ATOM 10101 C CA . GLU B 1 582 ? 19.328 16.641 27.766 1 77 582 GLU B CA 1
ATOM 10102 C C . GLU B 1 582 ? 20.609 16.156 28.422 1 77 582 GLU B C 1
ATOM 10104 O O . GLU B 1 582 ? 21.188 16.844 29.266 1 77 582 GLU B O 1
ATOM 10109 N N . LYS B 1 583 ? 20.922 14.875 28.219 1 65.75 583 LYS B N 1
ATOM 10110 C CA . LYS B 1 583 ? 22.25 14.453 28.672 1 65.75 583 LYS B CA 1
ATOM 10111 C C . LYS B 1 583 ? 23.344 15.102 27.828 1 65.75 583 LYS B C 1
ATOM 10113 O O . LYS B 1 583 ? 23.359 14.953 26.609 1 65.75 583 LYS B O 1
ATOM 10118 N N . GLU B 1 584 ? 23.797 16.203 28.281 1 58.5 584 GLU B N 1
ATOM 10119 C CA . GLU B 1 584 ? 24.766 17.047 27.578 1 58.5 584 GLU B CA 1
ATOM 10120 C C . GLU B 1 584 ? 26.031 16.25 27.219 1 58.5 584 GLU B C 1
ATOM 10122 O O . GLU B 1 584 ? 26.469 15.391 27.984 1 58.5 584 GLU B O 1
ATOM 10127 N N . HIS B 1 585 ? 26.188 16.125 25.906 1 61.91 585 HIS B N 1
ATOM 10128 C CA . HIS B 1 585 ? 27.484 15.562 25.5 1 61.91 585 HIS B CA 1
ATOM 10129 C C . HIS B 1 585 ? 28.547 16.641 25.406 1 61.91 585 HIS B C 1
ATOM 10131 O O . HIS B 1 585 ? 28.344 17.656 24.719 1 61.91 585 HIS B O 1
ATOM 10137 N N . GLU B 1 586 ? 29.438 16.719 26.266 1 60.19 586 GLU B N 1
ATOM 10138 C CA . GLU B 1 586 ? 30.531 17.688 26.281 1 60.19 586 GLU B CA 1
ATOM 10139 C C . GLU B 1 586 ? 31.172 17.812 24.906 1 60.19 586 GLU B C 1
ATOM 10141 O O . GLU B 1 586 ? 31.469 16.797 24.266 1 60.19 586 GLU B O 1
ATOM 10146 N N . GLY B 1 587 ? 31.281 19.031 24.375 1 61.38 587 GLY B N 1
ATOM 10147 C CA . GLY B 1 587 ? 32.031 19.344 23.172 1 61.38 587 GLY B CA 1
ATOM 10148 C C . GLY B 1 587 ? 31.188 19.328 21.906 1 61.38 587 GLY B C 1
ATOM 10149 O O . GLY B 1 587 ? 31.688 19.625 20.812 1 61.38 587 GLY B O 1
ATOM 10150 N N . LEU B 1 588 ? 29.969 18.984 21.984 1 68.81 588 LEU B N 1
ATOM 10151 C CA . LEU B 1 588 ? 29.141 18.938 20.781 1 68.81 588 LEU B CA 1
ATOM 10152 C C . LEU B 1 588 ? 28.078 20.031 20.812 1 68.81 588 LEU B C 1
ATOM 10154 O O . LEU B 1 588 ? 27.484 20.297 21.859 1 68.81 588 LEU B O 1
ATOM 10158 N N . VAL B 1 589 ? 28.109 20.781 19.688 1 69.12 589 VAL B N 1
ATOM 10159 C CA . VAL B 1 589 ? 27.078 21.797 19.516 1 69.12 589 VAL B CA 1
ATOM 10160 C C . VAL B 1 589 ? 25.922 21.25 18.688 1 69.12 589 VAL B C 1
ATOM 10162 O O . VAL B 1 589 ? 26.156 20.609 17.641 1 69.12 589 VAL B O 1
ATOM 10165 N N . SER B 1 590 ? 24.75 21.391 19.297 1 70.75 590 SER B N 1
ATOM 10166 C CA . SER B 1 590 ? 23.562 20.953 18.578 1 70.75 590 SER B CA 1
ATOM 10167 C C . SER B 1 590 ? 22.859 22.125 17.891 1 70.75 590 SER B C 1
ATOM 10169 O O . SER B 1 590 ? 22.875 23.25 18.406 1 70.75 590 SER B O 1
ATOM 10171 N N . LYS B 1 591 ? 22.312 21.875 16.734 1 65.31 591 LYS B N 1
ATOM 10172 C CA . LYS B 1 591 ? 21.688 22.938 15.953 1 65.31 591 LYS B CA 1
ATOM 10173 C C . LYS B 1 591 ? 20.25 23.188 16.422 1 65.31 591 LYS B C 1
ATOM 10175 O O . LYS B 1 591 ? 19.797 24.328 16.453 1 65.31 591 LYS B O 1
ATOM 10180 N N . TYR B 1 592 ? 19.562 22.188 16.719 1 64.69 592 TYR B N 1
ATOM 10181 C CA . TYR B 1 592 ? 18.125 22.375 16.938 1 64.69 592 TYR B CA 1
ATOM 10182 C C . TYR B 1 592 ? 17.734 21.922 18.328 1 64.69 592 TYR B C 1
ATOM 10184 O O . TYR B 1 592 ? 16.781 22.453 18.922 1 64.69 592 TYR B O 1
ATOM 10192 N N . VAL B 1 593 ? 18.641 21.141 18.812 1 65.31 593 VAL B N 1
ATOM 10193 C CA . VAL B 1 593 ? 18.219 20.5 20.047 1 65.31 593 VAL B CA 1
ATOM 10194 C C . VAL B 1 593 ? 18.25 21.5 21.188 1 65.31 593 VAL B C 1
ATOM 10196 O O . VAL B 1 593 ? 19.109 22.391 21.219 1 65.31 593 VAL B O 1
ATOM 10199 N N . LEU B 1 594 ? 17.156 21.875 21.859 1 72.31 594 LEU B N 1
ATOM 10200 C CA . LEU B 1 594 ? 16.953 22.578 23.125 1 72.31 594 LEU B CA 1
ATOM 10201 C C . LEU B 1 594 ? 16.406 23.984 22.875 1 72.31 594 LEU B C 1
ATOM 10203 O O . LEU B 1 594 ? 16.453 24.844 23.766 1 72.31 594 LEU B O 1
ATOM 10207 N N . GLU B 1 595 ? 16.078 24.156 21.578 1 85.81 595 GLU B N 1
ATOM 10208 C CA . GLU B 1 595 ? 15.328 25.391 21.344 1 85.81 595 GLU B CA 1
ATOM 10209 C C . GLU B 1 595 ? 13.828 25.141 21.453 1 85.81 595 GLU B C 1
ATOM 10211 O O . GLU B 1 595 ? 13.141 24.984 20.438 1 85.81 595 GLU B O 1
ATOM 10216 N N . TYR B 1 596 ? 13.375 25.141 22.594 1 91.12 596 TYR B N 1
ATOM 10217 C CA . TYR B 1 596 ? 11.961 24.875 22.812 1 91.12 596 TYR B CA 1
ATOM 10218 C C . TYR B 1 596 ? 11.297 26 23.578 1 91.12 596 TYR B C 1
ATOM 10220 O O . TYR B 1 596 ? 11.977 26.812 24.219 1 91.12 596 TYR B O 1
ATOM 10228 N N . LEU B 1 597 ? 10.031 26.094 23.469 1 94.62 597 LEU B N 1
ATOM 10229 C CA . LEU B 1 597 ? 9.266 27.062 24.234 1 94.62 597 LEU B CA 1
ATOM 10230 C C . LEU B 1 597 ? 9.047 26.578 25.672 1 94.62 597 LEU B C 1
ATOM 10232 O O . LEU B 1 597 ? 8.203 25.703 25.906 1 94.62 597 LEU B O 1
ATOM 10236 N N . LYS B 1 598 ? 9.695 27.203 26.531 1 95.88 598 LYS B N 1
ATOM 10237 C CA . LYS B 1 598 ? 9.594 26.797 27.938 1 95.88 598 LYS B CA 1
ATOM 10238 C C . LYS B 1 598 ? 8.281 27.297 28.547 1 95.88 598 LYS B C 1
ATOM 10240 O O . LYS B 1 598 ? 7.637 26.562 29.297 1 95.88 598 LYS B O 1
ATOM 10245 N N . ASN B 1 599 ? 8.023 28.609 28.328 1 97.75 599 ASN B N 1
ATOM 10246 C CA . ASN B 1 599 ? 6.793 29.203 28.828 1 97.75 599 ASN B CA 1
ATOM 10247 C C . ASN B 1 599 ? 5.965 29.812 27.688 1 97.75 599 ASN B C 1
ATOM 10249 O O . ASN B 1 599 ? 6.496 30.547 26.859 1 97.75 599 ASN B O 1
ATOM 10253 N N . LYS B 1 600 ? 4.777 29.469 27.703 1 98.12 600 LYS B N 1
ATOM 10254 C CA . LYS B 1 600 ? 3.848 30.062 26.75 1 98.12 600 LYS B CA 1
ATOM 10255 C C . LYS B 1 600 ? 2.502 30.359 27.406 1 98.12 600 LYS B C 1
ATOM 10257 O O . LYS B 1 600 ? 1.932 29.5 28.078 1 98.12 600 LYS B O 1
ATOM 10262 N N . LEU B 1 601 ? 2.066 31.562 27.297 1 98.44 601 LEU B N 1
ATOM 10263 C CA . LEU B 1 601 ? 0.762 32 27.797 1 98.44 601 LEU B CA 1
ATOM 10264 C C . LEU B 1 601 ? -0.087 32.562 26.656 1 98.44 601 LEU B C 1
ATOM 10266 O O . LEU B 1 601 ? 0.392 33.375 25.844 1 98.44 601 LEU B O 1
ATOM 10270 N N . CYS B 1 602 ? -1.222 32.094 26.516 1 97.88 602 CYS B N 1
ATOM 10271 C CA . CYS B 1 602 ? -2.195 32.594 25.562 1 97.88 602 CYS B CA 1
ATOM 10272 C C . CYS B 1 602 ? -3.463 33.062 26.266 1 97.88 602 CYS B C 1
ATOM 10274 O O . CYS B 1 602 ? -4.008 32.344 27.109 1 97.88 602 CYS B O 1
ATOM 10276 N N . ALA B 1 603 ? -3.883 34.219 25.938 1 97.75 603 ALA B N 1
ATOM 10277 C CA . ALA B 1 603 ? -5.125 34.781 26.469 1 97.75 603 ALA B CA 1
ATOM 10278 C C . ALA B 1 603 ? -5.992 35.344 25.359 1 97.75 603 ALA B C 1
ATOM 10280 O O . ALA B 1 603 ? -5.473 35.938 24.406 1 97.75 603 ALA B O 1
ATOM 10281 N N . ASN B 1 604 ? -7.27 35.188 25.5 1 96.44 604 ASN B N 1
ATOM 10282 C CA . ASN B 1 604 ? -8.195 35.75 24.531 1 96.44 604 ASN B CA 1
ATOM 10283 C C . ASN B 1 604 ? -9.438 36.312 25.203 1 96.44 604 ASN B C 1
ATOM 10285 O O . ASN B 1 604 ? -9.844 35.844 26.266 1 96.44 604 ASN B O 1
ATOM 10289 N N . MET B 1 605 ? -9.969 37.312 24.625 1 96.69 605 MET B N 1
ATOM 10290 C CA . MET B 1 605 ? -11.203 37.938 25.078 1 96.69 605 MET B CA 1
ATOM 10291 C C . MET B 1 605 ? -12.07 38.375 23.906 1 96.69 605 MET B C 1
ATOM 10293 O O . MET B 1 605 ? -11.594 39.031 22.984 1 96.69 605 MET B O 1
ATOM 10297 N N . GLN B 1 606 ? -13.32 37.938 23.953 1 96.25 606 GLN B N 1
ATOM 10298 C CA . GLN B 1 606 ? -14.297 38.344 22.938 1 96.25 606 GLN B CA 1
ATOM 10299 C C . GLN B 1 606 ? -15.336 39.312 23.516 1 96.25 606 GLN B C 1
ATOM 10301 O O . GLN B 1 606 ? -15.969 39 24.516 1 96.25 606 GLN B O 1
ATOM 10306 N N . LEU B 1 607 ? -15.5 40.406 22.828 1 96.19 607 LEU B N 1
ATOM 10307 C CA . LEU B 1 607 ? -16.406 41.438 23.297 1 96.19 607 LEU B CA 1
ATOM 10308 C C . LEU B 1 607 ? -17.438 41.781 22.219 1 96.19 607 LEU B C 1
ATOM 10310 O O . LEU B 1 607 ? -17.141 41.719 21.031 1 96.19 607 LEU B O 1
ATOM 10314 N N . ASN B 1 608 ? -18.594 42.062 22.656 1 95.5 608 ASN B N 1
ATOM 10315 C CA . ASN B 1 608 ? -19.578 42.75 21.828 1 95.5 608 ASN B CA 1
ATOM 10316 C C . ASN B 1 608 ? -19.719 44.219 22.203 1 95.5 608 ASN B C 1
ATOM 10318 O O . ASN B 1 608 ? -20.266 44.531 23.25 1 95.5 608 ASN B O 1
ATOM 10322 N N . LEU B 1 609 ? -19.297 45.062 21.359 1 95.31 609 LEU B N 1
ATOM 10323 C CA . LEU B 1 609 ? -19.234 46.5 21.703 1 95.31 609 LEU B CA 1
ATOM 10324 C C . LEU B 1 609 ? -20.578 47.156 21.469 1 95.31 609 LEU B C 1
ATOM 10326 O O . LEU B 1 609 ? -20.984 48.062 22.219 1 95.31 609 LEU B O 1
ATOM 10330 N N . TRP B 1 610 ? -21.172 46.875 20.297 1 93.5 610 TRP B N 1
ATOM 10331 C CA . TRP B 1 610 ? -22.422 47.531 19.922 1 93.5 610 TRP B CA 1
ATOM 10332 C C . TRP B 1 610 ? -23.125 46.75 18.812 1 93.5 610 TRP B C 1
ATOM 10334 O O . TRP B 1 610 ? -22.594 46.625 17.703 1 93.5 610 TRP B O 1
ATOM 10344 N N . LYS B 1 611 ? -24.344 46.281 19.031 1 92.31 611 LYS B N 1
ATOM 10345 C CA . LYS B 1 611 ? -25.172 45.531 18.062 1 92.31 611 LYS B CA 1
ATOM 10346 C C . LYS B 1 611 ? -24.375 44.406 17.438 1 92.31 611 LYS B C 1
ATOM 10348 O O . LYS B 1 611 ? -24.078 43.406 18.109 1 92.31 611 LYS B O 1
ATOM 10353 N N . ARG B 1 612 ? -23.938 44.75 16.203 1 94.06 612 ARG B N 1
ATOM 10354 C CA . ARG B 1 612 ? -23.266 43.688 15.469 1 94.06 612 ARG B CA 1
ATOM 10355 C C . ARG B 1 612 ? -21.75 43.875 15.438 1 94.06 612 ARG B C 1
ATOM 10357 O O . ARG B 1 612 ? -21.031 43.188 14.734 1 94.06 612 ARG B O 1
ATOM 10364 N N . LEU B 1 613 ? -21.312 44.844 16.234 1 96.5 613 LEU B N 1
ATOM 10365 C CA . LEU B 1 613 ? -19.891 45.156 16.297 1 96.5 613 LEU B CA 1
ATOM 10366 C C . LEU B 1 613 ? -19.188 44.344 17.391 1 96.5 613 LEU B C 1
ATOM 10368 O O . LEU B 1 613 ? -19.438 44.562 18.578 1 96.5 613 LEU B O 1
ATOM 10372 N N . ASP B 1 614 ? -18.328 43.5 16.969 1 96.19 614 ASP B N 1
ATOM 10373 C CA . ASP B 1 614 ? -17.594 42.656 17.906 1 96.19 614 ASP B CA 1
ATOM 10374 C C . ASP B 1 614 ? -16.109 42.969 17.906 1 96.19 614 ASP B C 1
ATOM 10376 O O . ASP B 1 614 ? -15.547 43.344 16.859 1 96.19 614 ASP B O 1
ATOM 10380 N N . LEU B 1 615 ? -15.461 42.875 19.062 1 97.38 615 LEU B N 1
ATOM 10381 C CA . LEU B 1 615 ? -14.023 43.031 19.219 1 97.38 615 LEU B CA 1
ATOM 10382 C C . LEU B 1 615 ? -13.391 41.781 19.828 1 97.38 615 LEU B C 1
ATOM 10384 O O . LEU B 1 615 ? -13.828 41.312 20.891 1 97.38 615 LEU B O 1
ATOM 10388 N N . GLY B 1 616 ? -12.484 41.219 19.109 1 96.81 616 GLY B N 1
ATOM 10389 C CA . GLY B 1 616 ? -11.688 40.125 19.625 1 96.81 616 GLY B CA 1
ATOM 10390 C C . GLY B 1 616 ? -10.266 40.531 19.969 1 96.81 616 GLY B C 1
ATOM 10391 O O . GLY B 1 616 ? -9.609 41.219 19.172 1 96.81 616 GLY B O 1
ATOM 10392 N N . LEU B 1 617 ? -9.805 40.188 21.188 1 97.38 617 LEU B N 1
ATOM 10393 C CA . LEU B 1 617 ? -8.438 40.406 21.641 1 97.38 617 LEU B CA 1
ATOM 10394 C C . LEU B 1 617 ? -7.715 39.094 21.906 1 97.38 617 LEU B C 1
ATOM 10396 O O . LEU B 1 617 ? -8.273 38.188 22.531 1 97.38 617 LEU B O 1
ATOM 10400 N N . AS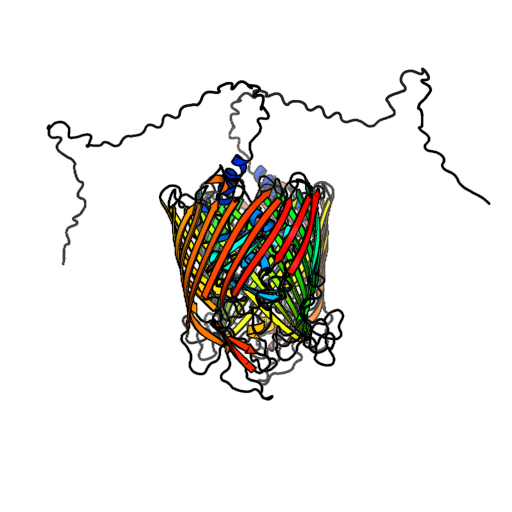N B 1 618 ? -6.535 39 21.344 1 97.81 618 ASN B N 1
ATOM 10401 C CA . ASN B 1 618 ? -5.688 37.844 21.594 1 97.81 618 ASN B CA 1
ATOM 10402 C C . ASN B 1 618 ? -4.281 38.25 22.016 1 97.81 618 ASN B C 1
ATOM 10404 O O . ASN B 1 618 ? -3.619 39 21.328 1 97.81 618 ASN B O 1
ATOM 10408 N N . TYR B 1 619 ? -3.869 37.688 23.125 1 97.81 619 TYR B N 1
ATOM 10409 C CA . TYR B 1 619 ? -2.545 38 23.656 1 97.81 619 TYR B CA 1
ATOM 10410 C C . TYR B 1 619 ? -1.724 36.719 23.812 1 97.81 619 TYR B C 1
ATOM 10412 O O . TYR B 1 619 ? -2.25 35.688 24.219 1 97.81 619 TYR B O 1
ATOM 10420 N N . ARG B 1 620 ? -0.454 36.812 23.453 1 97.31 620 ARG B N 1
ATOM 10421 C CA . ARG B 1 620 ? 0.454 35.688 23.656 1 97.31 620 ARG B CA 1
ATOM 10422 C C . ARG B 1 620 ? 1.763 36.156 24.297 1 97.31 620 ARG B C 1
ATOM 10424 O O . ARG B 1 620 ? 2.311 37.188 23.906 1 97.31 620 ARG B O 1
ATOM 10431 N N . LEU B 1 621 ? 2.211 35.438 25.266 1 98.12 621 LEU B N 1
ATOM 10432 C CA . LEU B 1 621 ? 3.508 35.625 25.906 1 98.12 621 LEU B CA 1
ATOM 10433 C C . LEU B 1 621 ? 4.352 34.375 25.766 1 98.12 621 LEU B C 1
ATOM 10435 O O . LEU B 1 621 ? 3.914 33.281 26.141 1 98.12 621 LEU B O 1
ATOM 10439 N N . GLN B 1 622 ? 5.559 34.531 25.203 1 97.25 622 GLN B N 1
ATOM 10440 C CA . GLN B 1 622 ? 6.387 33.375 24.906 1 97.25 622 GLN B CA 1
ATOM 10441 C C . GLN B 1 622 ? 7.816 33.562 25.406 1 97.25 622 GLN B C 1
ATOM 10443 O O . GLN B 1 622 ? 8.375 34.656 25.266 1 97.25 622 GLN B O 1
ATOM 10448 N N . HIS B 1 623 ? 8.352 32.562 26.016 1 96.81 623 HIS B N 1
ATOM 10449 C CA . HIS B 1 623 ? 9.758 32.469 26.391 1 96.81 623 HIS B CA 1
ATOM 10450 C C . HIS B 1 623 ? 10.414 31.219 25.828 1 96.81 623 HIS B C 1
ATOM 10452 O O . HIS B 1 623 ? 10.141 30.109 26.281 1 96.81 623 HIS B O 1
ATOM 10458 N N . ARG B 1 624 ? 11.312 31.422 24.922 1 94.44 624 ARG B N 1
ATOM 10459 C CA . ARG B 1 624 ? 11.992 30.328 24.25 1 94.44 624 ARG B CA 1
ATOM 10460 C C . ARG B 1 624 ? 13.391 30.109 24.812 1 94.44 624 ARG B C 1
ATOM 10462 O O . ARG B 1 624 ? 14.109 31.078 25.078 1 94.44 624 ARG B O 1
ATOM 10469 N N . MET B 1 625 ? 13.727 28.891 24.969 1 90.44 625 MET B N 1
ATOM 10470 C CA . MET B 1 625 ? 15.086 28.531 25.359 1 90.44 625 MET B CA 1
ATOM 10471 C C . MET B 1 625 ? 15.992 28.406 24.141 1 90.44 625 MET B C 1
ATOM 10473 O O . MET B 1 625 ? 15.516 28.141 23.031 1 90.44 625 MET B O 1
ATOM 10477 N N . GLY B 1 626 ? 17.266 28.562 24.438 1 85 626 GLY B N 1
ATOM 10478 C CA . GLY B 1 626 ? 18.25 28.438 23.375 1 85 626 GLY B CA 1
ATOM 10479 C C . GLY B 1 626 ? 18.844 29.766 22.938 1 85 626 GLY B C 1
ATOM 10480 O O . GLY B 1 626 ? 18.766 30.75 23.672 1 85 626 GLY B O 1
ATOM 10481 N N . SER B 1 627 ? 19.594 29.688 21.781 1 83.56 627 SER B N 1
ATOM 10482 C CA . SER B 1 627 ? 20.297 30.859 21.297 1 83.56 627 SER B CA 1
ATOM 10483 C C . SER B 1 627 ? 20.391 30.859 19.766 1 83.56 627 SER B C 1
ATOM 10485 O O . SER B 1 627 ? 20.062 29.875 19.125 1 83.56 627 SER B O 1
ATOM 10487 N N . TYR B 1 628 ? 20.672 31.969 19.234 1 80.56 628 TYR B N 1
ATOM 10488 C CA . TYR B 1 628 ? 20.922 32.125 17.812 1 80.56 628 TYR B CA 1
ATOM 10489 C C . TYR B 1 628 ? 22.172 32.938 17.547 1 80.56 628 TYR B C 1
ATOM 10491 O O . TYR B 1 628 ? 22.672 33.625 18.438 1 80.56 628 TYR B O 1
ATOM 10499 N N . ILE B 1 629 ? 22.688 32.781 16.344 1 76.25 629 ILE B N 1
ATOM 10500 C CA . ILE B 1 629 ? 23.859 33.5 15.914 1 76.25 629 ILE B CA 1
ATOM 10501 C C . ILE B 1 629 ? 23.438 34.625 14.977 1 76.25 629 ILE B C 1
ATOM 10503 O O . ILE B 1 629 ? 22.672 34.438 14.031 1 76.25 629 ILE B O 1
ATOM 10507 N N . ASP B 1 630 ? 23.953 35.75 15.242 1 79.94 630 ASP B N 1
ATOM 10508 C CA . ASP B 1 630 ? 23.594 36.906 14.406 1 79.94 630 ASP B CA 1
ATOM 10509 C C . ASP B 1 630 ? 24.531 37.031 13.211 1 79.94 630 ASP B C 1
ATOM 10511 O O . ASP B 1 630 ? 25.359 36.156 12.977 1 79.94 630 ASP B O 1
ATOM 10515 N N . VAL B 1 631 ? 24.328 38.062 12.375 1 75.56 631 VAL B N 1
ATOM 10516 C CA . VAL B 1 631 ? 25.062 38.25 11.125 1 75.56 631 VAL B CA 1
ATOM 10517 C C . VAL B 1 631 ? 26.547 38.469 11.422 1 75.56 631 VAL B C 1
ATOM 10519 O O . VAL B 1 631 ? 27.391 38.219 10.578 1 75.56 631 VAL B O 1
ATOM 10522 N N . ASP B 1 632 ? 26.859 38.969 12.617 1 78.69 632 ASP B N 1
ATOM 10523 C CA . ASP B 1 632 ? 28.234 39.219 13.016 1 78.69 632 ASP B CA 1
ATOM 10524 C C . ASP B 1 632 ? 28.812 38.031 13.758 1 78.69 632 ASP B C 1
ATOM 10526 O O . ASP B 1 632 ? 29.859 38.156 14.414 1 78.69 632 ASP B O 1
ATOM 10530 N N . ASN B 1 633 ? 28.109 36.969 13.789 1 77.12 633 ASN B N 1
ATOM 10531 C CA . ASN B 1 633 ? 28.547 35.688 14.383 1 77.12 633 ASN B CA 1
ATOM 10532 C C . ASN B 1 633 ? 28.547 35.75 15.906 1 77.12 633 ASN B C 1
ATOM 10534 O O . ASN B 1 633 ? 29.328 35.094 16.562 1 77.12 633 ASN B O 1
ATOM 10538 N N . ASN B 1 634 ? 27.781 36.625 16.438 1 84.81 634 ASN B N 1
ATOM 10539 C CA . ASN B 1 634 ? 27.609 36.656 17.891 1 84.81 634 ASN B CA 1
ATOM 10540 C C . ASN B 1 634 ? 26.406 35.812 18.328 1 84.81 634 ASN B C 1
ATOM 10542 O O . ASN B 1 634 ? 25.391 35.781 17.656 1 84.81 634 ASN B O 1
ATOM 10546 N N . ARG B 1 635 ? 26.562 35.188 19.5 1 84.25 635 ARG B N 1
ATOM 10547 C CA . ARG B 1 635 ? 25.5 34.344 20.047 1 84.25 635 ARG B CA 1
ATOM 10548 C C . ARG B 1 635 ? 24.578 35.156 20.953 1 84.25 635 ARG B C 1
ATOM 10550 O O . ARG B 1 635 ? 25.062 35.906 21.812 1 84.25 635 ARG B O 1
ATOM 10557 N N . HIS B 1 636 ? 23.328 35.062 20.734 1 87.25 636 HIS B N 1
ATOM 10558 C CA . HIS B 1 636 ? 22.312 35.719 21.531 1 87.25 636 HIS B CA 1
ATOM 10559 C C . HIS B 1 636 ? 21.266 34.719 22.047 1 87.25 636 HIS B C 1
ATOM 10561 O O . HIS B 1 636 ? 20.906 33.781 21.328 1 87.25 636 HIS B O 1
ATOM 10567 N N . SER B 1 637 ? 20.828 34.969 23.266 1 89 637 SER B N 1
ATOM 10568 C CA . SER B 1 637 ? 19.688 34.188 23.766 1 89 637 SER B CA 1
ATOM 10569 C C . SER B 1 637 ? 18.375 34.781 23.297 1 89 637 SER B C 1
ATOM 10571 O O . SER B 1 637 ? 18.266 36 23.141 1 89 637 SER B O 1
ATOM 10573 N N . TYR B 1 638 ? 17.453 34 23.109 1 91.44 638 TYR B N 1
ATOM 10574 C CA . TYR B 1 638 ? 16.125 34.5 22.75 1 91.44 638 TYR B CA 1
ATOM 10575 C C . TYR B 1 638 ? 15.508 35.312 23.891 1 91.44 638 TYR B C 1
ATOM 10577 O O . TYR B 1 638 ? 15.602 34.906 25.047 1 91.44 638 TYR B O 1
ATOM 10585 N N . ALA B 1 639 ? 14.852 36.375 23.594 1 92.81 639 ALA B N 1
ATOM 10586 C CA . ALA B 1 639 ? 14.18 37.188 24.594 1 92.81 639 ALA B CA 1
ATOM 10587 C C . ALA B 1 639 ? 12.719 36.781 24.75 1 92.81 639 ALA B C 1
ATOM 10589 O O . ALA B 1 639 ? 12.117 36.25 23.828 1 92.81 639 ALA B O 1
ATOM 10590 N N . THR B 1 640 ? 12.25 37.062 25.969 1 96.38 640 THR B N 1
ATOM 10591 C CA . THR B 1 640 ? 10.82 36.906 26.188 1 96.38 640 THR B CA 1
ATOM 10592 C C . THR B 1 640 ? 10.047 38.031 25.531 1 96.38 640 THR B C 1
ATOM 10594 O O . THR B 1 640 ? 10.469 39.188 25.562 1 96.38 640 THR B O 1
ATOM 10597 N N . TYR B 1 641 ? 8.922 37.719 24.922 1 96.38 641 TYR B N 1
ATOM 10598 C CA . TYR B 1 641 ? 8.148 38.781 24.281 1 96.38 641 TYR B CA 1
ATOM 10599 C C . TYR B 1 641 ? 6.652 38.5 24.406 1 96.38 641 TYR B C 1
ATOM 10601 O O . TYR B 1 641 ? 6.238 37.375 24.594 1 96.38 641 TYR B O 1
ATOM 10609 N N . GLY B 1 642 ? 5.891 39.531 24.25 1 97.25 642 GLY B N 1
ATOM 10610 C CA . GLY B 1 642 ? 4.438 39.5 24.25 1 97.25 642 GLY B CA 1
ATOM 10611 C C . GLY B 1 642 ? 3.834 40.25 23.062 1 97.25 642 GLY B C 1
ATOM 10612 O O . GLY B 1 642 ? 4.332 41.312 22.672 1 97.25 642 GLY B O 1
ATOM 10613 N N . VAL B 1 643 ? 2.859 39.625 22.469 1 96.94 643 VAL B N 1
ATOM 10614 C CA . VAL B 1 643 ? 2.227 40.219 21.281 1 96.94 643 VAL B CA 1
ATOM 10615 C C . VAL B 1 643 ? 0.714 40.281 21.484 1 96.94 643 VAL B C 1
ATOM 10617 O O . VAL B 1 643 ? 0.11 39.312 21.953 1 96.94 643 VAL B O 1
ATOM 10620 N N . LEU B 1 644 ? 0.161 41.406 21.156 1 98.19 644 LEU B N 1
ATOM 10621 C CA . LEU B 1 644 ? -1.285 41.594 21.203 1 98.19 644 LEU B CA 1
ATOM 10622 C C . LEU B 1 644 ? -1.857 41.781 19.797 1 98.19 644 LEU B C 1
ATOM 10624 O O . LEU B 1 644 ? -1.385 42.594 19.016 1 98.19 644 LEU B O 1
ATOM 10628 N N . ASP B 1 645 ? -2.834 41 19.453 1 97.94 645 ASP B N 1
ATOM 10629 C CA . ASP B 1 645 ? -3.576 41.062 18.203 1 97.94 645 ASP B CA 1
ATOM 10630 C C . ASP B 1 645 ? -5.055 41.375 18.453 1 97.94 645 ASP B C 1
ATOM 10632 O O . ASP B 1 645 ? -5.59 41 19.5 1 97.94 645 ASP B O 1
ATOM 10636 N N . ALA B 1 646 ? -5.652 41.969 17.453 1 98.12 646 ALA B N 1
ATOM 10637 C CA . ALA B 1 646 ? -7.062 42.312 17.625 1 98.12 646 ALA B CA 1
ATOM 10638 C C . ALA B 1 646 ? -7.816 42.25 16.312 1 98.12 646 ALA B C 1
ATOM 10640 O O . ALA B 1 646 ? -7.223 42.438 15.242 1 98.12 646 ALA B O 1
ATOM 10641 N N . ARG B 1 647 ? -9.086 42 16.438 1 97.88 647 ARG B N 1
ATOM 10642 C CA . ARG B 1 647 ? -9.992 42 15.281 1 97.88 647 ARG B CA 1
ATOM 10643 C C . ARG B 1 647 ? -11.305 42.688 15.625 1 97.88 647 ARG B C 1
ATOM 10645 O O . ARG B 1 647 ? -11.984 42.312 16.578 1 97.88 647 ARG B O 1
ATOM 10652 N N . LEU B 1 648 ? -11.586 43.75 14.914 1 97.81 648 LEU B N 1
ATOM 10653 C CA . LEU B 1 648 ? -12.867 44.438 14.969 1 97.81 648 LEU B CA 1
ATOM 10654 C C . LEU B 1 648 ? -13.75 44.062 13.781 1 97.81 648 LEU B C 1
ATOM 10656 O O . LEU B 1 648 ? -13.344 44.219 12.625 1 97.81 648 LEU B O 1
ATOM 10660 N N . SER B 1 649 ? -14.945 43.531 14.07 1 97 649 SER B N 1
ATOM 10661 C CA . SER B 1 649 ? -15.742 43.031 12.953 1 97 649 SER B CA 1
ATOM 10662 C C . SER B 1 649 ? -17.203 43.438 13.094 1 97 649 SER B C 1
ATOM 10664 O O . SER B 1 649 ? -17.734 43.531 14.203 1 97 649 SER B O 1
ATOM 10666 N N . TRP B 1 650 ? -17.781 43.688 11.969 1 97.25 650 TRP B N 1
ATOM 10667 C CA . TRP B 1 650 ? -19.219 43.875 11.805 1 97.25 650 TRP B CA 1
ATOM 10668 C C . TRP B 1 650 ? -19.812 42.75 10.945 1 97.25 650 TRP B C 1
ATOM 10670 O O . TRP B 1 650 ? -19.469 42.625 9.766 1 97.25 650 TRP B O 1
ATOM 10680 N N . SER B 1 651 ? -20.688 42 11.531 1 94.12 651 SER B N 1
ATOM 10681 C CA . SER B 1 651 ? -21.172 40.812 10.82 1 94.12 651 SER B CA 1
ATOM 10682 C C . SER B 1 651 ? -22.688 40.875 10.609 1 94.12 651 SER B C 1
ATOM 10684 O O . SER B 1 651 ? -23.453 41 11.57 1 94.12 651 SER B O 1
ATOM 10686 N N . ASN B 1 652 ? -23.094 40.688 9.359 1 93.38 652 ASN B N 1
ATOM 10687 C CA . ASN B 1 652 ? -24.484 40.469 8.969 1 93.38 652 ASN B CA 1
ATOM 10688 C C . ASN B 1 652 ? -24.734 39.062 8.414 1 93.38 652 ASN B C 1
ATOM 10690 O O . ASN B 1 652 ? -23.812 38.25 8.406 1 93.38 652 ASN B O 1
ATOM 10694 N N . GLU B 1 653 ? -25.938 38.875 7.98 1 90.19 653 GLU B N 1
ATOM 10695 C CA . GLU B 1 653 ? -26.297 37.531 7.504 1 90.19 653 GLU B CA 1
ATOM 10696 C C . GLU B 1 653 ? -25.531 37.188 6.223 1 90.19 653 GLU B C 1
ATOM 10698 O O . GLU B 1 653 ? -25.141 36.031 6.016 1 90.19 653 GLU B O 1
ATOM 10703 N N . LYS B 1 654 ? -25.312 38.156 5.473 1 93.5 654 LYS B N 1
ATOM 10704 C CA . LYS B 1 654 ? -24.781 37.875 4.145 1 93.5 654 LYS B CA 1
ATOM 10705 C C . LYS B 1 654 ? -23.375 38.438 3.975 1 93.5 654 LYS B C 1
ATOM 10707 O O . LYS B 1 654 ? -22.672 38.062 3.027 1 93.5 654 LYS B O 1
ATOM 10712 N N . TRP B 1 655 ? -22.984 39.312 4.859 1 95.12 655 TRP B N 1
ATOM 10713 C CA . TRP B 1 655 ? -21.656 39.875 4.668 1 95.12 655 TRP B CA 1
ATOM 10714 C C . TRP B 1 655 ? -21.016 40.25 6.004 1 95.12 655 TRP B C 1
ATOM 10716 O O . TRP B 1 655 ? -21.719 40.438 7 1 95.12 655 TRP B O 1
ATOM 10726 N N . THR B 1 656 ? -19.766 40.312 6.062 1 95.81 656 THR B N 1
ATOM 10727 C CA . THR B 1 656 ? -18.969 40.688 7.219 1 95.81 656 THR B CA 1
ATOM 10728 C C . THR B 1 656 ? -17.828 41.625 6.797 1 95.81 656 THR B C 1
ATOM 10730 O O . THR B 1 656 ? -17.156 41.375 5.801 1 95.81 656 THR B O 1
ATOM 10733 N N . ALA B 1 657 ? -17.703 42.719 7.473 1 97.62 657 ALA B N 1
ATOM 10734 C CA . ALA B 1 657 ? -16.562 43.625 7.332 1 97.62 657 ALA B CA 1
ATOM 10735 C C . ALA B 1 657 ? -15.703 43.625 8.594 1 97.62 657 ALA B C 1
ATOM 10737 O O . ALA B 1 657 ? -16.234 43.562 9.711 1 97.62 657 ALA B O 1
ATOM 10738 N N . TYR B 1 658 ? -14.422 43.75 8.391 1 97.44 658 TYR B N 1
ATOM 10739 C CA . TYR B 1 658 ? -13.594 43.688 9.586 1 97.44 658 TYR B CA 1
ATOM 10740 C C . TYR B 1 658 ? -12.289 44.438 9.391 1 97.44 658 TYR B C 1
ATOM 10742 O O . TYR B 1 658 ? -11.875 44.688 8.258 1 97.44 658 TYR B O 1
ATOM 10750 N N . MET B 1 659 ? -11.688 44.781 10.453 1 97.94 659 MET B N 1
ATOM 10751 C CA . MET B 1 659 ? -10.328 45.312 10.57 1 97.94 659 MET B CA 1
ATOM 10752 C C . MET B 1 659 ? -9.531 44.5 11.602 1 97.94 659 MET B C 1
ATOM 10754 O O . MET B 1 659 ? -10.047 44.188 12.672 1 97.94 659 MET B O 1
ATOM 10758 N N . GLU B 1 660 ? -8.352 44.219 11.211 1 97.31 660 GLU B N 1
ATOM 10759 C CA . GLU B 1 660 ? -7.488 43.438 12.094 1 97.31 660 GLU B CA 1
ATOM 10760 C C . GLU B 1 660 ? -6.141 44.125 12.289 1 97.31 660 GLU B C 1
ATOM 10762 O O . GLU B 1 660 ? -5.648 44.812 11.391 1 97.31 660 GLU B O 1
ATOM 10767 N N . GLY B 1 661 ? -5.582 43.969 13.453 1 97 661 GLY B N 1
ATOM 10768 C CA . GLY B 1 661 ? -4.242 44.438 13.781 1 97 661 GLY B CA 1
ATOM 10769 C C . GLY B 1 661 ? -3.406 43.375 14.477 1 97 661 GLY B C 1
ATOM 10770 O O . GLY B 1 661 ? -3.834 42.781 15.477 1 97 661 GLY B O 1
ATOM 10771 N N . ASN B 1 662 ? -2.293 43.125 13.906 1 95.94 662 ASN B N 1
ATOM 10772 C CA . ASN B 1 662 ? -1.331 42.219 14.523 1 95.94 662 ASN B CA 1
ATOM 10773 C C . ASN B 1 662 ? -0.172 42.969 15.164 1 95.94 662 ASN B C 1
ATOM 10775 O O . ASN B 1 662 ? 0.296 43.969 14.617 1 95.94 662 ASN B O 1
ATOM 10779 N N . ASN B 1 663 ? 0.271 42.438 16.312 1 96.75 663 ASN B N 1
ATOM 10780 C CA . ASN B 1 663 ? 1.354 43.094 17.062 1 96.75 663 ASN B CA 1
ATOM 10781 C C . ASN B 1 663 ? 1.055 44.531 17.359 1 96.75 663 ASN B C 1
ATOM 10783 O O . ASN B 1 663 ? 1.868 45.438 17.062 1 96.75 663 ASN B O 1
ATOM 10787 N N . LEU B 1 664 ? -0.051 44.812 17.969 1 97.81 664 LEU B N 1
ATOM 10788 C CA . LEU B 1 664 ? -0.551 46.156 18.188 1 97.81 664 LEU B CA 1
ATOM 10789 C C . LEU B 1 664 ? 0.35 46.938 19.156 1 97.81 664 LEU B C 1
ATOM 10791 O O . LEU B 1 664 ? 0.344 48.156 19.188 1 97.81 664 LEU B O 1
ATOM 10795 N N . LEU B 1 665 ? 1.085 46.219 19.891 1 97.19 665 LEU B N 1
ATOM 10796 C CA . LEU B 1 665 ? 1.995 46.875 20.844 1 97.19 665 LEU B CA 1
ATOM 10797 C C . LEU B 1 665 ? 3.328 47.188 20.172 1 97.19 665 LEU B C 1
ATOM 10799 O O . LEU B 1 665 ? 4.211 47.781 20.797 1 97.19 665 LEU B O 1
ATOM 10803 N N . ASP B 1 666 ? 3.521 46.781 18.984 1 97.19 666 ASP B N 1
ATOM 10804 C CA . ASP B 1 666 ? 4.723 47 18.188 1 97.19 666 ASP B CA 1
ATOM 10805 C C . ASP B 1 666 ? 5.957 46.438 18.859 1 97.19 666 ASP B C 1
ATOM 10807 O O . ASP B 1 666 ? 6.977 47.094 19 1 97.19 666 ASP B O 1
ATOM 10811 N N . CYS B 1 667 ? 5.77 45.281 19.266 1 96.19 667 CYS B N 1
ATOM 10812 C CA . CYS B 1 667 ? 6.848 44.562 19.938 1 96.19 667 CYS B CA 1
ATOM 10813 C C . CYS B 1 667 ? 7.883 44.062 18.938 1 96.19 667 CYS B C 1
ATOM 10815 O O . CYS B 1 667 ? 7.527 43.531 17.875 1 96.19 667 CYS B O 1
ATOM 10817 N N . ASN B 1 668 ? 9.227 44.312 19.234 1 94.12 668 ASN B N 1
ATOM 10818 C CA . ASN B 1 668 ? 10.305 43.688 18.469 1 94.12 668 ASN B CA 1
ATOM 10819 C C . ASN B 1 668 ? 10.664 42.312 19.016 1 94.12 668 ASN B C 1
ATOM 10821 O O . ASN B 1 668 ? 11.008 42.156 20.188 1 94.12 668 ASN B O 1
ATOM 10825 N N . TYR B 1 669 ? 10.57 41.375 18.156 1 92.81 669 TYR B N 1
ATOM 10826 C CA . TYR B 1 669 ? 10.859 40.031 18.656 1 92.81 669 TYR B CA 1
ATOM 10827 C C . TYR B 1 669 ? 11.383 39.125 17.547 1 92.81 669 TYR B C 1
ATOM 10829 O O . TYR B 1 669 ? 11.336 39.5 16.359 1 92.81 669 TYR B O 1
ATOM 10837 N N . LEU B 1 670 ? 12.016 37.969 17.938 1 90.19 670 LEU B N 1
ATOM 10838 C CA . LEU B 1 670 ? 12.562 36.969 17.047 1 90.19 670 LEU B CA 1
ATOM 10839 C C . LEU B 1 670 ? 11.992 35.594 17.391 1 90.19 670 LEU B C 1
ATOM 10841 O O . LEU B 1 670 ? 12.102 35.125 18.531 1 90.19 670 LEU B O 1
ATOM 10845 N N . ASP B 1 671 ? 11.398 34.938 16.359 1 87.81 671 ASP B N 1
ATOM 10846 C CA . ASP B 1 671 ? 10.914 33.594 16.547 1 87.81 671 ASP B CA 1
ATOM 10847 C C . ASP B 1 671 ? 11.969 32.562 16.094 1 87.81 671 ASP B C 1
ATOM 10849 O O . ASP B 1 671 ? 11.992 31.438 16.594 1 87.81 671 ASP B O 1
ATOM 10853 N N . TYR B 1 672 ? 12.695 32.938 15.133 1 85.5 672 TYR B N 1
ATOM 10854 C CA . TYR B 1 672 ? 13.68 32.031 14.539 1 85.5 672 TYR B CA 1
ATOM 10855 C C . TYR B 1 672 ? 14.953 32.781 14.172 1 85.5 672 TYR B C 1
ATOM 10857 O O . TYR B 1 672 ? 14.922 33.719 13.383 1 85.5 672 TYR B O 1
ATOM 10865 N N . GLY B 1 673 ? 15.945 32.281 14.75 1 82.69 673 GLY B N 1
ATOM 10866 C CA . GLY B 1 673 ? 17.234 32.844 14.398 1 82.69 673 GLY B CA 1
ATOM 10867 C C . GLY B 1 673 ? 17.281 34.344 14.484 1 82.69 673 GLY B C 1
ATOM 10868 O O . GLY B 1 673 ? 16.875 34.938 15.492 1 82.69 673 GLY B O 1
ATOM 10869 N N . ASN B 1 674 ? 17.766 34.938 13.328 1 83.88 674 ASN B N 1
ATOM 10870 C CA . ASN B 1 674 ? 17.938 36.375 13.297 1 83.88 674 ASN B CA 1
ATOM 10871 C C . ASN B 1 674 ? 16.906 37.031 12.391 1 83.88 674 ASN B C 1
ATOM 10873 O O . ASN B 1 674 ? 17.172 38.094 11.797 1 83.88 674 ASN B O 1
ATOM 10877 N N . VAL B 1 675 ? 15.797 36.438 12.297 1 88.88 675 VAL B N 1
ATOM 10878 C CA . VAL B 1 675 ? 14.781 36.969 11.414 1 88.88 675 VAL B CA 1
ATOM 10879 C C . VAL B 1 675 ? 13.828 37.875 12.211 1 88.88 675 VAL B C 1
ATOM 10881 O O . VAL B 1 675 ? 12.891 37.375 12.844 1 88.88 675 VAL B O 1
ATOM 10884 N N . PRO B 1 676 ? 13.969 39.125 12.086 1 90.31 676 PRO B N 1
ATOM 10885 C CA . PRO B 1 676 ? 13.039 39.969 12.82 1 90.31 676 PRO B CA 1
ATOM 10886 C C . PRO B 1 676 ? 11.602 39.844 12.32 1 90.31 676 PRO B C 1
ATOM 10888 O O . PRO B 1 676 ? 11.375 39.719 11.117 1 90.31 676 PRO B O 1
ATOM 10891 N N . GLN B 1 677 ? 10.688 39.969 13.25 1 93.25 677 GLN B N 1
ATOM 10892 C CA . GLN B 1 677 ? 9.273 39.906 12.883 1 93.25 677 GLN B CA 1
ATOM 10893 C C . GLN B 1 677 ? 8.711 41.281 12.617 1 93.25 677 GLN B C 1
ATOM 10895 O O . GLN B 1 677 ? 9.266 42.281 13.07 1 93.25 677 GLN B O 1
ATOM 10900 N N . PRO B 1 678 ? 7.633 41.344 11.828 1 94 678 PRO B N 1
ATOM 10901 C CA . PRO B 1 678 ? 7.078 42.656 11.508 1 94 678 PRO B CA 1
ATOM 10902 C C . PRO B 1 678 ? 6.48 43.344 12.727 1 94 678 PRO B C 1
ATOM 10904 O O . PRO B 1 678 ? 5.992 42.688 13.648 1 94 678 PRO B O 1
ATOM 10907 N N . GLY B 1 679 ? 6.547 44.688 12.68 1 94.56 679 GLY B N 1
ATOM 10908 C CA . GLY B 1 679 ? 5.82 45.438 13.672 1 94.56 679 GLY B CA 1
ATOM 10909 C C . GLY B 1 679 ? 4.316 45.375 13.508 1 94.56 679 GLY B C 1
ATOM 10910 O O . GLY B 1 679 ? 3.771 44.312 13.227 1 94.56 679 GLY B O 1
ATOM 10911 N N . ILE B 1 680 ? 3.707 46.5 13.617 1 96.62 680 ILE B N 1
ATOM 10912 C CA . ILE B 1 680 ? 2.254 46.531 13.492 1 96.62 680 ILE B CA 1
ATOM 10913 C C . ILE B 1 680 ? 1.853 46.188 12.062 1 96.62 680 ILE B C 1
ATOM 10915 O O . ILE B 1 680 ? 2.379 46.781 11.109 1 96.62 680 ILE B O 1
ATOM 10919 N N . TRP B 1 681 ? 1.043 45.281 11.914 1 96.44 681 TRP B N 1
ATOM 10920 C CA . TRP B 1 681 ? 0.469 44.875 10.625 1 96.44 681 TRP B CA 1
ATOM 10921 C C . TRP B 1 681 ? -1.044 45.062 10.625 1 96.44 681 TRP B C 1
ATOM 10923 O O . TRP B 1 681 ? -1.768 44.344 11.297 1 96.44 681 TRP B O 1
ATOM 10933 N N . ALA B 1 682 ? -1.517 45.969 9.844 1 97.62 682 ALA B N 1
ATOM 10934 C CA . ALA B 1 682 ? -2.943 46.281 9.773 1 97.62 682 ALA B CA 1
ATOM 10935 C C . ALA B 1 682 ? -3.568 45.688 8.516 1 97.62 682 ALA B C 1
ATOM 10937 O O . ALA B 1 682 ? -2.967 45.719 7.438 1 97.62 682 ALA B O 1
ATOM 10938 N N . ILE B 1 683 ? -4.738 45.125 8.719 1 97.62 683 ILE B N 1
ATOM 10939 C CA . ILE B 1 683 ? -5.461 44.5 7.613 1 97.62 683 ILE B CA 1
ATOM 10940 C C . ILE B 1 683 ? -6.938 44.875 7.691 1 97.62 683 ILE B C 1
ATOM 10942 O O . ILE B 1 683 ? -7.508 44.938 8.781 1 97.62 683 ILE B O 1
ATOM 10946 N N . ALA B 1 684 ? -7.52 45.094 6.582 1 98.31 684 ALA B N 1
ATOM 10947 C CA . ALA B 1 684 ? -8.961 45.281 6.469 1 98.31 684 ALA B CA 1
ATOM 10948 C C . ALA B 1 684 ? -9.555 44.375 5.391 1 98.31 684 ALA B C 1
ATOM 10950 O O . ALA B 1 684 ? -8.898 44.125 4.379 1 98.31 684 ALA B O 1
ATOM 10951 N N . GLY B 1 685 ? -10.75 43.906 5.68 1 97.25 685 GLY B N 1
ATOM 10952 C CA . GLY B 1 685 ? -11.328 43.031 4.691 1 97.25 685 GLY B CA 1
ATOM 10953 C C . GLY B 1 685 ? -12.836 42.938 4.773 1 97.25 685 GLY B C 1
ATOM 10954 O O . GLY B 1 685 ? -13.453 43.531 5.664 1 97.25 685 GLY B O 1
ATOM 10955 N N . CYS B 1 686 ? -13.375 42.281 3.75 1 97.38 686 CYS B N 1
ATOM 10956 C CA . CYS B 1 686 ? -14.805 42.031 3.641 1 97.38 686 CYS B CA 1
ATOM 10957 C C . CYS B 1 686 ? -15.07 40.656 3.062 1 97.38 686 CYS B C 1
ATOM 10959 O O . CYS B 1 686 ? -14.328 40.188 2.201 1 97.38 686 CYS B O 1
ATOM 10961 N N . ALA B 1 687 ? -16.094 40.031 3.582 1 95.94 687 ALA B N 1
ATOM 10962 C CA . ALA B 1 687 ? -16.547 38.719 3.096 1 95.94 687 ALA B CA 1
ATOM 10963 C C . ALA B 1 687 ? -18.047 38.719 2.83 1 95.94 687 ALA B C 1
ATOM 10965 O O . ALA B 1 687 ? -18.812 39.312 3.588 1 95.94 687 ALA B O 1
ATOM 10966 N N . ILE B 1 688 ? -18.391 38.094 1.698 1 96.81 688 ILE B N 1
ATOM 10967 C CA . ILE B 1 688 ? -19.797 38 1.316 1 96.81 688 ILE B CA 1
ATOM 10968 C C . ILE B 1 688 ? -20.172 36.531 1.062 1 96.81 688 ILE B C 1
ATOM 10970 O O . ILE B 1 688 ? -19.391 35.781 0.463 1 96.81 688 ILE B O 1
ATOM 10974 N N . THR B 1 689 ? -21.266 36.156 1.577 1 93 689 THR B N 1
ATOM 10975 C CA . THR B 1 689 ? -21.812 34.812 1.329 1 93 689 THR B CA 1
ATOM 10976 C C . THR B 1 689 ? -23.234 34.906 0.801 1 93 689 THR B C 1
ATOM 10978 O O . THR B 1 689 ? -24.078 35.594 1.389 1 93 689 THR B O 1
ATOM 10981 N N . LEU B 1 690 ? -23.484 34.219 -0.256 1 92.12 690 LEU B N 1
ATOM 10982 C CA . LEU B 1 690 ? -24.797 34.188 -0.868 1 92.12 690 LEU B CA 1
ATOM 10983 C C . LEU B 1 690 ? -25.359 32.781 -0.919 1 92.12 690 LEU B C 1
ATOM 10985 O O . LEU B 1 690 ? -24.609 31.812 -1.162 1 92.12 690 LEU B O 1
#

Radius of gyration: 37.28 Å; Cα contacts (8 Å, |Δi|>4): 3664; chains: 2; bounding box: 95×103×109 Å

Foldseek 3Di:
DCPDDPDDDCPPDPDDDDDDPPDDCVPPVPPPPPPPPPPDDPDPPDPPPPPPPPPPPDPPVVLVVVLVVQQQDFDQQALDTDGPVQDQFDKDKCFPVNLVFDQAWAPLRSCQQVFQKAWFDLAPRQQWIWIDGNFDTQQQAFEAEQLHTQADQQDSGPSRQDQDTSNFFGMKMKGAQARCQRNNARHHGIYIYTYGDFDQAWKKKWKWKAWPQGWIKIKIKTWHHDDQKIKMKMKMKIWGQGDDADPVRHRQFIKMKIHIKIKMWGDDPFKIKIKMKMKMWMKGRSQCVPHQQQGRKIKIKIKIWIKMWMWTDDDFKIKIKMKIKMKMWMWIDSHPPCCVVPNIKIKMKMKIKIKMKMWGADPQAIKIKIKMKMKMKMFILFFAAADPDWADDPPDRDTRGHIDMKMKIKMKIKGWGDDPFKIKIWIKMWIDMDQLPDDIDIWIKIKIKGDDPDFKMKIKIKTKHKYDDRRCQQGVDPDQEDHNVNQHIKMKIKIKIWMWGDDSFKTKIKMKMKMKIFQDWFWKFLQDADPVRHTHTYIGSDFIKMKIKIKMKMKGQCCVVPVVDQFWGIKMKMKMAMDMDTPDDPRMDTDSPQFGWGIKMKIKTKTDDDDQKIKIKIKMKTDTADWAAHSVRDIDTFDIDMWMKMKIKGDDPFKIKIKIKTRVVQDWGRSDHPNIDGGIMIMIMMMGMD/DDDDDDDDPDDPDPDDDDPPPDPDPVPVVPPPPPVPPPPPPPPPPDPPPPPPPPPPPDPPVVLVVVLVVQQQDFDQLALDTDGPVQDQFDKDKCFPVNLVFDQAWAPLRSCQQVFQKAWFDLAPRQQWIWIDGNFDTQQQAFEAEQLHTQADQQDSGCSRQDQDTSNFFGMKMKGAQARCQRNNARHHGIYIYTYGDFDQAWWKKWKWKAWPQGWIKIKIKTWHHDDQKIKMKMKMKIWGQGDDADPVRHRQFIKMKIHIKIKMWGDDPFKIKIKMKMKMWMKGRSQCVPHQQQGRKIKIKIKIWIKMWMWTDDDFKIKIKMKIKMKMWMWIDSHPPCCVVPNIKIKMKMKIKIKMKMWGADPQAIKIKIKMKMKMKMFILFFAAADPDWADDPPDRDTRGHMDMKMKIKMKIKGWGDDPFKIKIWIKMWIDMDQLPDDIDIWIKIKIKGDDPDFKMKIKIKTKHKYDDRRCQQGVDPDQEDHNVNQHIKMKIKIKIWMWGDDSFKTKIKMKMKMKIFQDWFWKFLQDADPVRHTHTYIGSDFIKMKIKIKMKMKGQCCVVPVVDQFWGIKMKMKMAMDMDTPDDPRMDTDSPQFGWGIKMKIKTKTDDDDQKIKIKIKMKTDTADWAAHSVRDIDTFDIDMWMKMKIKGDDPFKIKIKIKTRPVQDWGRSDHHNIDGGIMIMIMMMGMD

Secondary structure (DSSP, 8-state):
--------------------TT-SSSSS------------------------------TTHHHHHHHHHHHHSEESSSSS-EETTT--S-EEEE-HHHHHHSS-SSHHHHHTTSTTEEEEEEEGGGTEEEEEETT--GGGEEEEETTEE---SS-GGGTT--SS-GGGEEEEEEEES--HHHH-TT-SSEEEEEEE---SS-EEEEEEEEETTTEEEEEEEEEEEETTEEEEEEEEEEEE--S-B-TTS-BSS-EEEEEEEEEEEEE-SSEEEEEEEEEEEEEEEEETSS-TT-S-EEEEEEEEEEEEEEEE-SSSEEEEEEEEEEEEEEEEESSTT-TTTSPPEEEEEEEEEEEEEEEEEETTEEEEEEEEEEEEEEEESSSSEEEEEEEEPTTSS-EEEEEEEEEEEEEEEEEEEE-SSEEEEEEEEEEEETTTT---EEEEEEEEEEEETTTEEEEEEEEEEEEPPPHHHHH--STTEE--TTPPPEEEEEEEEEEEEE-SSEEEEEEEEEEEEES-EEEEE-S-B-TTSPBPEEEEE--EEEEEEEEEEEEEEHHHH-TT--SEEEEEEEEEEEEEEE---TT-EESSTT--EEEEEEEEEEEEEETTEEEEEEEEEEEE-SEEE-TTS-EEEPPPEEEEEEEEEEE-SSEEEEEEEESTT----BSSTT-BPPS-EEEEEEEEE-/--------------------SS-STTSS------------------------------TTHHHHHHHHHHHHSEESSSSS-EETTT--S-EEEE-HHHHHHSS-SSHHHHHTTSTTEEEEEEEGGGTEEEEEETT--GGGEEEEETTEE---SS-GGGTT--SS-GGGEEEEEEEES--HHHH-TT-SSEEEEEEE---SS-EEEEEEEEETTTEEEEEEEEEEEETTEEEEEEEEEEEE--S-B-TTS-BSS-EEEEEEEEEEEEE-SSEEEEEEEEEEEEEEEEETSS-TT-S-EEEEEEEEEEEEEEEE-SSSEEEEEEEEEEEEEEEEESSTT-TTTSPPEEEEEEEEEEEEEEEEEETTEEEEEEEEEEEEEEEESSSSEEEEEEEEPTTSS-EEEEEEEEEEEEEEEEEEEE-SSEEEEEEEEEEEETTTT---EEEEEEEEEEEETTTEEEEEEEEEEEEPPPHHHHH--STTEE--TTPPPEEEEEEEEEEEEE-SSEEEEEEEEEEEEES-EEEEE-S-B-TTSPBPEEEEE--EEEEEEEEEEEEEEHHHH-TT--SEEEEEEEEEEEEEEE---TT-EESSTT--EEEEEEEEEEEEEETTEEEEEEEEEEEE-SEEE-TTS-EEEPPPEEEEEEEEEEE-SSEEEEEEEESTT----BSSTT-BPPS-EEEEEEEEE-

pLDDT: mean 84.46, std 21.16, range [16.73, 98.44]

Sequence (1380 aa):
MYKPIFNKRNVLKFIHFNNHSYSLFSVIGKEVIIGVLSVATLQHATANSISIDTDRIDNDTMATDRNVVLEEVSVTGTRAPLTVSQQARMVTVLSRENIQTAPVQSVNDLLKYAVGVDVRQKGPLGALTDVGIRGGNSEQITVLLNGINIGDAQTGHNTFDFPVDISEIERVEILEGPAGRVYGTSSLLGAINIVTRTPLKTSLSTRIEGGSYGYLNVGARANLAKDKWNNQISGSYIRSDGYLRNKKGSLNADYNVGKAFYQGNYNDELITVDWHAGLSVKNFGANTFYSVKYDDQFEHTLKTFTAVQAENKKGVFHVKPSIYWNRSMDRFELFRNAPDKYPFNYHRTDVYGINLNAYFDWSFGRTAFGAEMRHEDLISSNLGEKLYRPHRIHGTDKDYTNGFNRTNMQFVLEHNLILNRFTLSAGIIAVKNSQADMSMRVYPGIDISYRFGDAWKLYASYNTSLRMPSFTELFYSVGGHKANKHLRPEELSALETGIKYNTAHIIGKASIFYNHQKNLIDWISDGTLDENGAVLWKSVNFGKINTLGIEASIDVNMLNLIPSQHIIKKVGIAYSFLNQNEKEHEGLVSKYVLEYLKNKLCANMQLNLWKRLDLGLNYRLQHRMGSYIDVDNNRHSYATYGVLDARLSWSNEKWTAYMEGNNLLDCNYLDYGNVPQPGIWAIAGCAITLMYKPIFNKRNVLKFIHFNNHSYSLFSVIGKEVIIGVLSVATLQHATANSISIDTDRIDNDTMATDRNVVLEEVSVTGTRAPLTVSQQARMVTVLSRENIQTAPVQSVNDLLKYAVGVDVRQKGPLGALTDVGIRGGNSEQITVLLNGINIGDAQTGHNTFDFPVDISEIERVEILEGPAGRVYGTSSLLGAINIVTRTPLKTSLSTRIEGGSYGYLNVGARANLAKDKWNNQISGSYIRSDGYLRNKKGSLNADYNVGKAFYQGNYNDELITVDWHAGLSVKNFGANTFYSVKYDDQFEHTLKTFTAVQAENKKGVFHVKPSIYWNRSMDRFELFRNAPDKYPFNYHRTDVYGINLNAYFDWSFGRTAFGAEMRHEDLISSNLGEKLYRPHRIHGTDKDYTNGFNRTNMQFVLEHNLILNRFTLSAGIIAVKNSQADMSMRVYPGIDISYRFGDAWKLYASYNTSLRMPSFTELFYSVGGHKANKHLRPEELSALETGIKYNTAHIIGKASIFYNHQKNLIDWISDGTLDENGAVLWKSVNFGKINTLGIEASIDVNMLNLIPSQHIIKKVGIAYSFLNQNEKEHEGLVSKYVLEYLKNKLCANMQLNLWKRLDLGLNYRLQHRMGSYIDVDNNRHSYATYGVLDARLSWSNEKWTAYMEGNNLLDCNYLDYGNVPQPGIWAIAGCAITL

Organism: NCBI:txid2508867

InterPro domains:
  IPR000531 TonB-dependent receptor-like, beta-barrel [PF00593] (234-664)
  IPR012910 TonB-dependent receptor, plug domain [PF07715] (85-190)
  IPR036942 TonB-dependent receptor-like, beta-barrel domain superfamily [G3DSA:2.40.170.20] (201-689)
  IPR037066 TonB-dependent receptor, plug domain superfamily [G3DSA:2.170.130.10] (62-200)
  IPR039426 TonB-dependent receptor-like [PS52016] (83-690)
  IPR039426 TonB-dependent receptor-like [PTHR30069] (48-681)

Solvent-accessible surface area (backbone atoms only — not comparable to full-atom values): 69506 Å² total; per-residue (Å²): 135,81,78,78,77,91,80,81,77,83,74,85,74,87,75,84,82,77,80,70,82,90,56,56,65,97,34,96,60,75,78,76,81,75,80,76,82,75,78,81,76,87,76,80,78,75,85,72,80,74,76,78,71,84,67,82,80,63,81,72,63,59,58,63,53,46,60,54,44,51,42,60,35,70,40,87,79,39,71,50,86,34,30,49,75,58,45,38,67,64,65,50,71,45,40,44,66,53,61,72,53,44,70,56,77,23,62,62,52,52,43,56,66,38,52,60,38,44,63,32,46,77,31,75,82,54,69,32,46,36,50,17,35,78,58,48,47,33,67,34,42,30,39,23,54,68,78,40,78,58,59,43,63,53,40,34,62,67,40,77,61,60,30,64,58,56,88,46,42,37,34,37,39,35,38,65,37,46,27,20,64,50,74,31,84,22,10,25,35,10,37,38,33,39,30,63,62,77,68,80,54,60,33,40,35,39,38,43,35,38,37,53,51,64,27,37,38,40,36,40,36,41,34,48,40,54,94,47,37,33,41,34,43,35,41,35,43,36,36,30,46,32,87,46,61,26,97,87,64,44,74,14,38,22,35,37,36,41,28,31,32,37,41,40,38,39,50,61,88,53,40,38,38,41,35,38,42,30,30,21,38,35,39,35,33,40,19,49,78,88,40,71,87,40,46,41,17,26,40,39,38,41,35,39,42,35,38,40,36,39,35,46,69,56,78,59,61,32,48,37,44,34,40,38,43,36,38,42,34,38,39,41,24,70,42,58,95,31,53,89,82,46,70,62,44,43,40,38,36,41,35,40,36,43,36,38,38,35,34,35,65,53,99,80,29,37,42,22,41,33,41,36,43,37,39,40,39,38,39,8,53,72,38,54,42,78,43,95,71,62,42,76,37,84,98,56,96,48,52,27,42,16,26,47,70,41,41,41,36,38,38,33,42,35,40,33,38,75,53,97,46,38,30,38,38,39,36,36,25,38,37,35,42,68,69,63,76,46,70,78,41,77,35,51,36,39,27,33,26,38,46,53,80,90,39,36,34,40,32,35,31,38,32,22,20,32,24,67,73,33,49,46,53,28,31,42,54,61,94,33,29,45,36,32,75,76,52,56,52,28,36,33,42,34,42,37,39,36,42,36,35,51,55,92,40,41,37,36,38,39,36,44,37,40,37,44,34,35,37,33,75,44,42,35,27,76,70,47,56,36,99,86,67,38,63,28,33,32,39,42,60,53,56,48,41,37,32,45,35,39,39,37,36,41,37,36,32,35,42,71,71,40,66,88,46,74,36,54,39,34,42,34,42,30,38,26,40,44,46,76,47,61,76,77,59,88,77,57,48,61,74,60,75,66,55,25,60,30,37,30,38,29,36,39,39,34,33,36,78,53,94,53,32,32,39,24,39,39,38,39,38,42,32,43,42,50,69,31,58,43,88,86,68,46,82,40,65,54,66,71,47,61,43,36,31,28,22,42,34,40,60,56,95,43,37,34,39,37,40,32,34,35,27,68,74,49,48,84,48,59,66,40,68,76,43,73,51,72,48,64,39,44,37,38,36,41,36,40,47,85,130,96,80,92,91,86,83,89,83,84,79,91,76,91,76,85,77,78,80,74,76,91,67,66,79,86,63,79,64,72,77,72,78,74,78,74,81,72,76,80,72,85,73,81,75,76,83,73,80,75,75,77,70,81,65,82,78,62,84,69,63,61,59,63,54,47,59,55,43,51,43,60,36,69,40,86,77,38,72,48,84,35,32,50,74,59,46,37,66,64,66,49,73,46,41,44,66,53,61,71,53,45,69,56,78,23,63,63,52,52,43,55,67,37,53,59,37,44,63,32,45,78,32,75,83,54,70,32,47,38,50,17,35,78,60,48,49,34,66,34,41,31,41,23,53,69,78,40,79,59,60,43,64,54,40,35,63,68,39,77,61,60,31,64,58,57,88,47,42,37,32,38,38,34,38,65,37,47,27,20,63,51,75,31,84,21,10,27,35,10,37,37,34,39,29,63,60,77,70,81,53,60,34,39,35,40,37,42,34,39,38,54,52,65,27,37,38,39,37,40,36,41,34,48,40,55,94,47,38,34,41,34,43,36,39,36,41,36,36,29,45,31,87,47,62,27,96,87,63,44,73,13,40,22,36,39,37,42,28,31,32,36,41,38,38,38,49,61,89,54,38,38,38,41,36,40,43,30,29,21,38,36,40,34,32,39,19,48,75,87,41,72,88,40,48,40,16,28,38,38,38,41,34,38,43,37,37,41,37,38,34,46,70,56,76,60,62,34,49,38,44,33,40,36,43,36,38,42,34,39,39,40,25,68,43,58,96,31,53,88,81,45,70,62,44,44,40,39,35,41,35,39,36,43,37,39,39,34,33,34,66,53,100,80,28,36,41,23,40,34,41,36,42,36,39,40,40,38,39,10,53,71,37,55,44,78,43,94,71,62,42,77,37,86,98,56,96,48,52,27,42,15,28,47,71,39,41,40,37,37,38,33,42,34,40,32,38,75,52,96,47,38,30,39,37,40,35,37,25,38,38,36,41,70,70,62,77,46,70,76,41,76,35,50,34,39,27,31,27,39,47,52,80,90,38,36,34,41,30,37,33,39,31,23,20,33,24,67,74,33,48,45,52,27,32,42,54,61,93,33,28,44,35,31,76,78,53,55,53,27,35,34,41,35,42,37,39,36,41,38,36,52,54,91,40,41,37,35,40,38,37,44,37,41,38,45,36,36,37,33,74,43,43,33,27,74,69,47,54,37,98,84,65,38,63,28,33,32,36,40,61,53,58,48,41,38,34,44,36,39,39,37,37,40,37,36,33,34,41,72,73,40,65,87,46,73,37,56,39,34,41,35,42,29,37,25,39,45,47,75,49,62,75,78,58,86,77,56,47,61,74,60,75,67,57,26,59,29,38,30,36,31,38,38,38,34,32,38,79,51,94,53,32,32,39,27,40,40,37,38,37,42,32,43,42,51,68,31,58,40,91,85,69,45,80,40,65,54,66,71,47,61,42,35,30,30,22,42,34,40,59,57,95,42,37,36,40,37,40,31,34,34,29,69,76,50,47,83,48,59,65,39,67,76,45,73,52,71,47,67,40,44,36,39,36,40,36,39,47,85

Nearest PDB structures (foldseek):
  1nqe-assembly1_A  TM=8.653E-01  e=3.006E-34  Escherichia coli
  1nqf-assembly1_A  TM=8.820E-01  e=3.656E-33  Escherichia coli
  2gsk-assembly1_A  TM=8.514E-01  e=7.920E-34  Escherichia coli
  1nqh-assembly1_A  TM=8.617E-01  e=1.604E-32  Escherichia coli
  5fp2-assembly1_A  TM=8.653E-01  e=8.645E-26  Pseudomonas aeruginosa PAO1